Protein 7XRW (pdb70)

Foldseek 3Di:
DDDDVVVVVVVDPPPAFFWKWWFDDPLVVCLVVQDVVVQCVDWLNVVAPWDWDRDNRGTITGDPDRVRVVVSQVVQQDCRRVHTTHMDGDDPPDPPDDDPDDDDDDPDDDDDDPPDDDDDDDPDDPD

Radius of gyration: 32.98 Å; Cα contacts (8 Å, |Δi|>4): 124; chains: 1; bounding box: 96×53×60 Å

GO terms:
  GO:0005654 nucleoplasm (C, HTP)
  GO:0005634 nucleus (C, IDA)
  GO:0005654 nucleoplasm (C, IDA)
  GO:0005634 nucleus (C, EXP)
  GO:0070565 telomere-telomerase complex (C, IPI)
  GO:0005515 protein binding (F, IPI)

Structure (mmCIF, N/CA/C/O backbone):
data_7XRW
#
_entry.id   7XRW
#
loop_
_atom_site.group_PDB
_atom_site.id
_atom_site.type_symbol
_atom_site.label_atom_id
_atom_site.label_alt_id
_atom_site.label_comp_id
_atom_site.label_asym_id
_atom_site.label_entity_id
_atom_site.label_seq_id
_atom_site.pdbx_PDB_ins_code
_atom_site.Cartn_x
_atom_site.Cartn_y
_atom_site.Cartn_z
_atom_site.occupancy
_atom_site.B_iso_or_equiv
_atom_site.auth_seq_id
_atom_site.auth_comp_id
_atom_site.auth_asym_id
_atom_site.auth_atom_id
_atom_site.pdbx_PDB_model_num
ATOM 1 N N . GLY A 1 1 ? 3.380 9.964 11.811 1.00 0.00 635 GLY A N 1
ATOM 2 C CA . GLY A 1 1 ? 2.763 10.717 10.688 1.00 0.00 635 GLY A CA 1
ATOM 3 C C . GLY A 1 1 ? 1.296 10.435 10.648 1.00 0.00 635 GLY A C 1
ATOM 4 O O . GLY A 1 1 ? 0.756 9.710 11.482 1.00 0.00 635 GLY A O 1
ATOM 10 N N . PRO A 1 2 ? 0.652 11.027 9.673 1.00 0.00 636 PRO A N 1
ATOM 11 C CA . PRO A 1 2 ? -0.779 10.861 9.481 1.00 0.00 636 PRO A CA 1
ATOM 12 C C . PRO A 1 2 ? -1.138 9.503 8.956 1.00 0.00 636 PRO A C 1
ATOM 13 O O . PRO A 1 2 ? -0.360 8.877 8.239 1.00 0.00 636 PRO A O 1
ATOM 24 N N . GLY A 1 3 ? -2.343 9.018 9.309 1.00 0.00 637 GLY A N 1
ATOM 25 C CA . GLY A 1 3 ? -2.765 7.723 8.852 1.00 0.00 637 GLY A CA 1
ATOM 26 C C . GLY A 1 3 ? -4.063 7.425 9.524 1.00 0.00 637 GLY A C 1
ATOM 27 O O . GLY A 1 3 ? -4.633 8.279 10.201 1.00 0.00 637 GLY A O 1
ATOM 31 N N . SER A 1 4 ? -4.566 6.188 9.342 1.00 0.00 638 SER A N 1
ATOM 32 C CA . SER A 1 4 ? -5.813 5.804 9.953 1.00 0.00 638 SER A CA 1
ATOM 33 C C . SER A 1 4 ? -5.568 4.515 10.672 1.00 0.00 638 SER A C 1
ATOM 34 O O . SER A 1 4 ? -4.717 3.722 10.276 1.00 0.00 638 SER A O 1
ATOM 42 N N . GLU A 1 5 ? -6.325 4.278 11.763 1.00 0.00 639 GLU A N 1
ATOM 43 C CA . GLU A 1 5 ? -6.159 3.065 12.520 1.00 0.00 639 GLU A CA 1
ATOM 44 C C . GLU A 1 5 ? -7.152 2.074 11.996 1.00 0.00 639 GLU A C 1
ATOM 45 O O . GLU A 1 5 ? -8.351 2.341 11.937 1.00 0.00 639 GLU A O 1
ATOM 57 N N . ALA A 1 6 ? -6.648 0.889 11.605 1.00 0.00 640 ALA A N 1
ATOM 58 C CA . ALA A 1 6 ? -7.497 -0.149 11.090 1.00 0.00 640 ALA A CA 1
ATOM 59 C C . ALA A 1 6 ? -7.252 -1.344 11.952 1.00 0.00 640 ALA A C 1
ATOM 60 O O . ALA A 1 6 ? -6.328 -1.351 12.769 1.00 0.00 640 ALA A O 1
ATOM 67 N N . THR A 1 7 ? -8.089 -2.390 11.803 1.00 0.00 641 THR A N 1
ATOM 68 C CA . THR A 1 7 ? -7.907 -3.576 12.598 1.00 0.00 641 THR A CA 1
ATOM 69 C C . THR A 1 7 ? -6.697 -4.275 12.052 1.00 0.00 641 THR A C 1
ATOM 70 O O . THR A 1 7 ? -6.767 -4.973 11.050 1.00 0.00 641 THR A O 1
ATOM 81 N N . GLU A 1 8 ? -5.542 -4.093 12.725 1.00 0.00 642 GLU A N 1
ATOM 82 C CA . GLU A 1 8 ? -4.313 -4.705 12.280 1.00 0.00 642 GLU A CA 1
ATOM 83 C C . GLU A 1 8 ? -4.391 -6.185 12.528 1.00 0.00 642 GLU A C 1
ATOM 84 O O . GLU A 1 8 ? -3.726 -6.969 11.866 1.00 0.00 642 GLU A O 1
ATOM 96 N N . GLU A 1 9 ? -5.217 -6.597 13.506 1.00 0.00 643 GLU A N 1
ATOM 97 C CA . GLU A 1 9 ? -5.356 -7.999 13.828 1.00 0.00 643 GLU A CA 1
ATOM 98 C C . GLU A 1 9 ? -5.972 -8.730 12.659 1.00 0.00 643 GLU A C 1
ATOM 99 O O . GLU A 1 9 ? -5.726 -9.919 12.464 1.00 0.00 643 GLU A O 1
ATOM 111 N N . ILE A 1 10 ? -6.796 -8.026 11.852 1.00 0.00 644 ILE A N 1
ATOM 112 C CA . ILE A 1 10 ? -7.472 -8.668 10.743 1.00 0.00 644 ILE A CA 1
ATOM 113 C C . ILE A 1 10 ? -6.470 -9.120 9.702 1.00 0.00 644 ILE A C 1
ATOM 114 O O . ILE A 1 10 ? -6.683 -10.143 9.051 1.00 0.00 644 ILE A O 1
ATOM 130 N N . ALA A 1 11 ? -5.343 -8.389 9.525 1.00 0.00 645 ALA A N 1
ATOM 131 C CA . ALA A 1 11 ? -4.377 -8.792 8.528 1.00 0.00 645 ALA A CA 1
ATOM 132 C C . ALA A 1 11 ? -3.200 -7.861 8.615 1.00 0.00 645 ALA A C 1
ATOM 133 O O . ALA A 1 11 ? -2.988 -7.021 7.740 1.00 0.00 645 ALA A O 1
ATOM 140 N N . ALA A 1 12 ? -2.397 -8.007 9.688 1.00 0.00 646 ALA A N 1
ATOM 141 C CA . ALA A 1 12 ? -1.240 -7.165 9.882 1.00 0.00 646 ALA A CA 1
ATOM 142 C C . ALA A 1 12 ? -0.238 -7.415 8.785 1.00 0.00 646 ALA A C 1
ATOM 143 O O . ALA A 1 12 ? 0.403 -6.491 8.304 1.00 0.00 646 ALA A O 1
ATOM 150 N N . LEU A 1 13 ? -0.080 -8.690 8.374 1.00 0.00 647 LEU A N 1
ATOM 151 C CA . LEU A 1 13 ? 0.890 -9.038 7.354 1.00 0.00 647 LEU A CA 1
ATOM 152 C C . LEU A 1 13 ? 0.533 -8.395 6.037 1.00 0.00 647 LEU A C 1
ATOM 153 O O . LEU A 1 13 ? 1.416 -7.969 5.295 1.00 0.00 647 LEU A O 1
ATOM 169 N N . ASP A 1 14 ? -0.775 -8.323 5.707 1.00 0.00 648 ASP A N 1
ATOM 170 C CA . ASP A 1 14 ? -1.192 -7.763 4.438 1.00 0.00 648 ASP A CA 1
ATOM 171 C C . ASP A 1 14 ? -0.802 -6.308 4.336 1.00 0.00 648 ASP A C 1
ATOM 172 O O . ASP A 1 14 ? -0.405 -5.860 3.263 1.00 0.00 648 ASP A O 1
ATOM 181 N N . GLN A 1 15 ? -0.904 -5.537 5.451 1.00 0.00 649 GLN A N 1
ATOM 182 C CA . GLN A 1 15 ? -0.583 -4.119 5.419 1.00 0.00 649 GLN A CA 1
ATOM 183 C C . GLN A 1 15 ? -1.376 -3.448 4.320 1.00 0.00 649 GLN A C 1
ATOM 184 O O . GLN A 1 15 ? -0.826 -3.043 3.293 1.00 0.00 649 GLN A O 1
ATOM 198 N N . PRO A 1 16 ? -2.674 -3.318 4.525 1.00 0.00 650 PRO A N 1
ATOM 199 C CA . PRO A 1 16 ? -3.556 -2.697 3.537 1.00 0.00 650 PRO A CA 1
ATOM 200 C C . PRO A 1 16 ? -3.155 -1.292 3.193 1.00 0.00 650 PRO A C 1
ATOM 201 O O . PRO A 1 16 ? -2.740 -0.520 4.057 1.00 0.00 650 PRO A O 1
ATOM 212 N N . PHE A 1 17 ? -3.294 -0.925 1.902 1.00 0.00 651 PHE A N 1
ATOM 213 C CA . PHE A 1 17 ? -2.926 0.400 1.472 1.00 0.00 651 PHE A CA 1
ATOM 214 C C . PHE A 1 17 ? -4.036 1.336 1.834 1.00 0.00 651 PHE A C 1
ATOM 215 O O . PHE A 1 17 ? -5.213 1.039 1.650 1.00 0.00 651 PHE A O 1
ATOM 232 N N . GLU A 1 18 ? -3.656 2.511 2.363 1.00 0.00 652 GLU A N 1
ATOM 233 C CA . GLU A 1 18 ? -4.631 3.504 2.741 1.00 0.00 652 GLU A CA 1
ATOM 234 C C . GLU A 1 18 ? -4.186 4.826 2.179 1.00 0.00 652 GLU A C 1
ATOM 235 O O . GLU A 1 18 ? -5.003 5.627 1.727 1.00 0.00 652 GLU A O 1
ATOM 247 N N . LYS A 1 19 ? -2.860 5.079 2.190 1.00 0.00 653 LYS A N 1
ATOM 248 C CA . LYS A 1 19 ? -2.339 6.319 1.688 1.00 0.00 653 LYS A CA 1
ATOM 249 C C . LYS A 1 19 ? -1.010 5.988 1.075 1.00 0.00 653 LYS A C 1
ATOM 250 O O . LYS A 1 19 ? -0.303 5.099 1.554 1.00 0.00 653 LYS A O 1
ATOM 269 N N . CYS A 1 20 ? -0.644 6.692 -0.019 1.00 0.00 654 CYS A N 1
ATOM 270 C CA . CYS A 1 20 ? 0.599 6.407 -0.693 1.00 0.00 654 CYS A CA 1
ATOM 271 C C . CYS A 1 20 ? 1.410 7.668 -0.757 1.00 0.00 654 CYS A C 1
ATOM 272 O O . CYS A 1 20 ? 0.897 8.777 -0.606 1.00 0.00 654 CYS A O 1
ATOM 280 N N . PHE A 1 21 ? 2.725 7.497 -0.984 1.00 0.00 655 PHE A N 1
ATOM 281 C CA . PHE A 1 21 ? 3.633 8.608 -1.052 1.00 0.00 655 PHE A CA 1
ATOM 282 C C . PHE A 1 21 ? 4.494 8.418 -2.275 1.00 0.00 655 PHE A C 1
ATOM 283 O O . PHE A 1 21 ? 4.921 7.307 -2.580 1.00 0.00 655 PHE A O 1
ATOM 300 N N . ILE A 1 22 ? 4.735 9.526 -3.022 1.00 0.00 656 ILE A N 1
ATOM 301 C CA . ILE A 1 22 ? 5.561 9.467 -4.212 1.00 0.00 656 ILE A CA 1
ATOM 302 C C . ILE A 1 22 ? 6.847 10.193 -3.881 1.00 0.00 656 ILE A C 1
ATOM 303 O O . ILE A 1 22 ? 6.875 11.425 -3.808 1.00 0.00 656 ILE A O 1
ATOM 319 N N . PRO A 1 23 ? 7.917 9.443 -3.663 1.00 0.00 657 PRO A N 1
ATOM 320 C CA . PRO A 1 23 ? 9.221 10.015 -3.327 1.00 0.00 657 PRO A CA 1
ATOM 321 C C . PRO A 1 23 ? 9.824 10.861 -4.409 1.00 0.00 657 PRO A C 1
ATOM 322 O O . PRO A 1 23 ? 9.588 10.644 -5.596 1.00 0.00 657 PRO A O 1
ATOM 333 N N . THR A 1 24 ? 10.643 11.852 -3.994 1.00 0.00 658 THR A N 1
ATOM 334 C CA . THR A 1 24 ? 11.305 12.717 -4.938 1.00 0.00 658 THR A CA 1
ATOM 335 C C . THR A 1 24 ? 12.759 12.713 -4.569 1.00 0.00 658 THR A C 1
ATOM 336 O O . THR A 1 24 ? 13.109 12.593 -3.396 1.00 0.00 658 THR A O 1
ATOM 347 N N . GLU A 1 25 ? 13.652 12.849 -5.577 1.00 0.00 659 GLU A N 1
ATOM 348 C CA . GLU A 1 25 ? 15.062 12.850 -5.296 1.00 0.00 659 GLU A CA 1
ATOM 349 C C . GLU A 1 25 ? 15.799 13.146 -6.573 1.00 0.00 659 GLU A C 1
ATOM 350 O O . GLU A 1 25 ? 16.446 14.183 -6.699 1.00 0.00 659 GLU A O 1
ATOM 362 N N . ALA A 1 26 ? 15.700 12.228 -7.563 1.00 0.00 660 ALA A N 1
ATOM 363 C CA . ALA A 1 26 ? 16.400 12.404 -8.817 1.00 0.00 660 ALA A CA 1
ATOM 364 C C . ALA A 1 26 ? 15.563 13.243 -9.743 1.00 0.00 660 ALA A C 1
ATOM 365 O O . ALA A 1 26 ? 15.943 13.480 -10.888 1.00 0.00 660 ALA A O 1
ATOM 372 N N . LEU A 1 27 ? 14.391 13.708 -9.265 1.00 0.00 661 LEU A N 1
ATOM 373 C CA . LEU A 1 27 ? 13.521 14.520 -10.083 1.00 0.00 661 LEU A CA 1
ATOM 374 C C . LEU A 1 27 ? 14.235 15.807 -10.416 1.00 0.00 661 LEU A C 1
ATOM 375 O O . LEU A 1 27 ? 14.106 16.327 -11.523 1.00 0.00 661 LEU A O 1
ATOM 391 N N . GLY A 1 28 ? 14.996 16.361 -9.445 1.00 0.00 662 GLY A N 1
ATOM 392 C CA . GLY A 1 28 ? 15.724 17.582 -9.695 1.00 0.00 662 GLY A CA 1
ATOM 393 C C . GLY A 1 28 ? 14.966 18.717 -9.085 1.00 0.00 662 GLY A C 1
ATOM 394 O O . GLY A 1 28 ? 14.105 18.524 -8.235 1.00 0.00 662 GLY A O 1
ATOM 398 N N . SER A 1 29 ? 15.274 19.951 -9.539 1.00 0.00 663 SER A N 1
ATOM 399 C CA . SER A 1 29 ? 14.622 21.131 -9.010 1.00 0.00 663 SER A CA 1
ATOM 400 C C . SER A 1 29 ? 13.194 21.160 -9.477 1.00 0.00 663 SER A C 1
ATOM 401 O O . SER A 1 29 ? 12.375 21.909 -8.949 1.00 0.00 663 SER A O 1
ATOM 409 N N . ASP A 1 30 ? 12.870 20.331 -10.486 1.00 0.00 664 ASP A N 1
ATOM 410 C CA . ASP A 1 30 ? 11.525 20.282 -11.015 1.00 0.00 664 ASP A CA 1
ATOM 411 C C . ASP A 1 30 ? 10.595 19.726 -9.964 1.00 0.00 664 ASP A C 1
ATOM 412 O O . ASP A 1 30 ? 9.381 19.896 -10.053 1.00 0.00 664 ASP A O 1
ATOM 421 N N . ARG A 1 31 ? 11.148 19.029 -8.940 1.00 0.00 665 ARG A N 1
ATOM 422 C CA . ARG A 1 31 ? 10.316 18.462 -7.899 1.00 0.00 665 ARG A CA 1
ATOM 423 C C . ARG A 1 31 ? 9.782 19.588 -7.047 1.00 0.00 665 ARG A C 1
ATOM 424 O O . ARG A 1 31 ? 8.801 19.417 -6.325 1.00 0.00 665 ARG A O 1
ATOM 445 N N . GLU A 1 32 ? 10.421 20.782 -7.124 1.00 0.00 666 GLU A N 1
ATOM 446 C CA . GLU A 1 32 ? 9.978 21.904 -6.339 1.00 0.00 666 GLU A CA 1
ATOM 447 C C . GLU A 1 32 ? 9.089 22.732 -7.217 1.00 0.00 666 GLU A C 1
ATOM 448 O O . GLU A 1 32 ? 9.541 23.641 -7.912 1.00 0.00 666 GLU A O 1
ATOM 460 N N . GLY A 1 33 ? 7.782 22.425 -7.196 1.00 0.00 667 GLY A N 1
ATOM 461 C CA . GLY A 1 33 ? 6.844 23.161 -8.001 1.00 0.00 667 GLY A CA 1
ATOM 462 C C . GLY A 1 33 ? 5.565 22.394 -7.982 1.00 0.00 667 GLY A C 1
ATOM 463 O O . GLY A 1 33 ? 4.785 22.506 -7.041 1.00 0.00 667 GLY A O 1
ATOM 467 N N . LEU A 1 34 ? 5.334 21.591 -9.049 1.00 0.00 668 LEU A N 1
ATOM 468 C CA . LEU A 1 34 ? 4.147 20.781 -9.152 1.00 0.00 668 LEU A CA 1
ATOM 469 C C . LEU A 1 34 ? 2.936 21.673 -9.239 1.00 0.00 668 LEU A C 1
ATOM 470 O O . LEU A 1 34 ? 2.299 21.991 -8.236 1.00 0.00 668 LEU A O 1
ATOM 486 N N . ASP A 1 35 ? 2.580 22.087 -10.474 1.00 0.00 669 ASP A N 1
ATOM 487 C CA . ASP A 1 35 ? 1.426 22.926 -10.663 1.00 0.00 669 ASP A CA 1
ATOM 488 C C . ASP A 1 35 ? 0.234 22.018 -10.542 1.00 0.00 669 ASP A C 1
ATOM 489 O O . ASP A 1 35 ? 0.125 21.033 -11.261 1.00 0.00 669 ASP A O 1
ATOM 498 N N . ARG A 1 36 ? -0.702 22.350 -9.627 1.00 0.00 670 ARG A N 1
ATOM 499 C CA . ARG A 1 36 ? -1.855 21.505 -9.390 1.00 0.00 670 ARG A CA 1
ATOM 500 C C . ARG A 1 36 ? -2.702 21.376 -10.626 1.00 0.00 670 ARG A C 1
ATOM 501 O O . ARG A 1 36 ? -3.184 20.290 -10.936 1.00 0.00 670 ARG A O 1
ATOM 522 N N . THR A 1 37 ? -2.907 22.479 -11.367 1.00 0.00 671 THR A N 1
ATOM 523 C CA . THR A 1 37 ? -3.745 22.424 -12.554 1.00 0.00 671 THR A CA 1
ATOM 524 C C . THR A 1 37 ? -3.131 21.490 -13.568 1.00 0.00 671 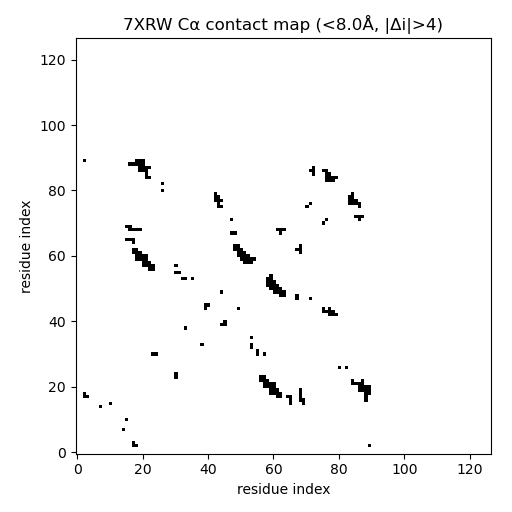THR A C 1
ATOM 525 O O . THR A 1 37 ? -3.817 20.638 -14.132 1.00 0.00 671 THR A O 1
ATOM 536 N N . GLN A 1 38 ? -1.814 21.631 -13.822 1.00 0.00 672 GLN A N 1
ATOM 537 C CA . GLN A 1 38 ? -1.149 20.785 -14.793 1.00 0.00 672 GLN A CA 1
ATOM 538 C C . GLN A 1 38 ? -1.072 19.381 -14.266 1.00 0.00 672 GLN A C 1
ATOM 539 O O . GLN A 1 38 ? -1.189 18.426 -15.019 1.00 0.00 672 GLN A O 1
ATOM 553 N N . LEU A 1 39 ? -0.851 19.236 -12.946 1.00 0.00 673 LEU A N 1
ATOM 554 C CA . LEU A 1 39 ? -0.732 17.932 -12.336 1.00 0.00 673 LEU A CA 1
ATOM 555 C C . LEU A 1 39 ? -2.020 17.169 -12.542 1.00 0.00 673 LEU A C 1
ATOM 556 O O . LEU A 1 39 ? -2.002 15.957 -12.749 1.00 0.00 673 LEU A O 1
ATOM 572 N N . GLU A 1 40 ? -3.180 17.859 -12.454 1.00 0.00 674 GLU A N 1
ATOM 573 C CA . GLU A 1 40 ? -4.451 17.192 -12.652 1.00 0.00 674 GLU A CA 1
ATOM 574 C C . GLU A 1 40 ? -4.523 16.665 -14.065 1.00 0.00 674 GLU A C 1
ATOM 575 O O . GLU A 1 40 ? -5.037 15.576 -14.292 1.00 0.00 674 GLU A O 1
ATOM 587 N N . ARG A 1 41 ? -4.010 17.438 -15.050 1.00 0.00 675 ARG A N 1
ATOM 588 C CA . ARG A 1 41 ? -4.046 17.005 -16.432 1.00 0.00 675 ARG A CA 1
ATOM 589 C C . ARG A 1 41 ? -2.650 16.584 -16.783 1.00 0.00 675 ARG A C 1
ATOM 590 O O . ARG A 1 41 ? -1.960 17.248 -17.556 1.00 0.00 675 ARG A O 1
ATOM 611 N N . GLN A 1 42 ? -2.214 15.436 -16.230 1.00 0.00 676 GLN A N 1
ATOM 612 C CA . GLN A 1 42 ? -0.870 14.984 -16.455 1.00 0.00 676 GLN A CA 1
ATOM 613 C C . GLN A 1 42 ? -0.856 13.480 -16.616 1.00 0.00 676 GLN A C 1
ATOM 614 O O . GLN A 1 42 ? -1.852 12.858 -16.984 1.00 0.00 676 GLN A O 1
ATOM 628 N N . LEU A 1 43 ? 0.360 12.914 -16.411 1.00 0.00 677 LEU A N 1
ATOM 629 C CA . LEU A 1 43 ? 0.658 11.489 -16.470 1.00 0.00 677 LEU A CA 1
ATOM 630 C C . LEU A 1 43 ? -0.339 10.705 -15.619 1.00 0.00 677 LEU A C 1
ATOM 631 O O . LEU A 1 43 ? -1.270 11.275 -15.047 1.00 0.00 677 LEU A O 1
ATOM 647 N N . PRO A 1 44 ? -0.159 9.381 -15.501 1.00 0.00 678 PRO A N 1
ATOM 648 C CA . PRO A 1 44 ? -1.065 8.567 -14.701 1.00 0.00 678 PRO A CA 1
ATOM 649 C C . PRO A 1 44 ? -1.325 9.157 -13.353 1.00 0.00 678 PRO A C 1
ATOM 650 O O . PRO A 1 44 ? -0.407 9.438 -12.589 1.00 0.00 678 PRO A O 1
ATOM 661 N N . PHE A 1 45 ? -2.620 9.299 -13.048 1.00 0.00 679 PHE A N 1
ATOM 662 C CA . PHE A 1 45 ? -3.070 9.899 -11.822 1.00 0.00 679 PHE A CA 1
ATOM 663 C C . PHE A 1 45 ? -4.528 10.131 -12.054 1.00 0.00 679 PHE A C 1
ATOM 664 O O . PHE A 1 45 ? -5.337 10.135 -11.136 1.00 0.00 679 PHE A O 1
ATOM 681 N N . ARG A 1 46 ? -4.869 10.341 -13.345 1.00 0.00 680 ARG A N 1
ATOM 682 C CA . ARG A 1 46 ? -6.223 10.591 -13.752 1.00 0.00 680 ARG A CA 1
ATOM 683 C C . ARG A 1 46 ? -6.922 9.267 -13.932 1.00 0.00 680 ARG A C 1
ATOM 684 O O . ARG A 1 46 ? -8.146 9.208 -14.041 1.00 0.00 680 ARG A O 1
ATOM 705 N N . ASN A 1 47 ? -6.135 8.168 -13.978 1.00 0.00 681 ASN A N 1
ATOM 706 C CA . ASN A 1 47 ? -6.689 6.843 -14.188 1.00 0.00 681 ASN A CA 1
ATOM 707 C C . ASN A 1 47 ? -7.618 6.485 -13.056 1.00 0.00 681 ASN A C 1
ATOM 708 O O . ASN A 1 47 ? -8.668 5.884 -13.279 1.00 0.00 681 ASN A O 1
ATOM 719 N N . TYR A 1 48 ? -7.247 6.838 -11.810 1.00 0.00 682 TYR A N 1
ATOM 720 C CA . TYR A 1 48 ? -8.085 6.519 -10.679 1.00 0.00 682 TYR A CA 1
ATOM 721 C C . TYR A 1 48 ? -8.170 7.764 -9.857 1.00 0.00 682 TYR A C 1
ATOM 722 O O . TYR A 1 48 ? -7.262 8.590 -9.880 1.00 0.00 682 TYR A O 1
ATOM 740 N N . PRO A 1 49 ? -9.254 7.929 -9.122 1.00 0.00 683 PRO A N 1
ATOM 741 C CA . PRO A 1 49 ? -9.399 9.083 -8.252 1.00 0.00 683 PRO A CA 1
ATOM 742 C C . PRO A 1 49 ? -8.272 9.132 -7.277 1.00 0.00 683 PRO A C 1
ATOM 743 O O . PRO A 1 49 ? -7.953 8.127 -6.642 1.00 0.00 683 PRO A O 1
ATOM 754 N N . ILE A 1 50 ? -7.650 10.303 -7.117 1.00 0.00 684 ILE A N 1
ATOM 755 C CA . ILE A 1 50 ? -6.525 10.375 -6.232 1.00 0.00 684 ILE A CA 1
ATOM 756 C C . ILE A 1 50 ? -6.410 11.776 -5.714 1.00 0.00 684 ILE A C 1
ATOM 757 O O . ILE A 1 50 ? -6.643 12.751 -6.431 1.00 0.00 684 ILE A O 1
ATOM 773 N N . LYS A 1 51 ? -6.078 11.895 -4.412 1.00 0.00 685 LYS A N 1
ATOM 774 C CA . LYS A 1 51 ? -5.897 13.184 -3.806 1.00 0.00 685 LYS A CA 1
ATOM 775 C C . LYS A 1 51 ? -4.444 13.493 -3.970 1.00 0.00 685 LYS A C 1
ATOM 776 O O . LYS A 1 51 ? -3.593 12.730 -3.517 1.00 0.00 685 LYS A O 1
ATOM 795 N N . LEU A 1 52 ? -4.124 14.618 -4.636 1.00 0.00 686 LEU A N 1
ATOM 796 C CA . LEU A 1 52 ? -2.745 14.971 -4.829 1.00 0.00 686 LEU A CA 1
ATOM 797 C C . LEU A 1 52 ? -2.503 16.235 -4.069 1.00 0.00 686 LEU A C 1
ATOM 798 O O . LEU A 1 52 ? -3.236 17.212 -4.209 1.00 0.00 686 LEU A O 1
ATOM 814 N N . ASN A 1 53 ? -1.447 16.232 -3.232 1.00 0.00 687 ASN A N 1
ATOM 815 C CA . ASN A 1 53 ? -1.116 17.393 -2.459 1.00 0.00 687 ASN A CA 1
ATOM 816 C C . ASN A 1 53 ? 0.353 17.608 -2.636 1.00 0.00 687 ASN A C 1
ATOM 817 O O . ASN A 1 53 ? 1.149 16.673 -2.518 1.00 0.00 687 ASN A O 1
ATOM 828 N N . VAL A 1 54 ? 0.746 18.864 -2.928 1.00 0.00 688 VAL A N 1
ATOM 829 C CA . VAL A 1 54 ? 2.137 19.169 -3.132 1.00 0.00 688 VAL A CA 1
ATOM 830 C C . VAL A 1 54 ? 2.813 19.208 -1.791 1.00 0.00 688 VAL A C 1
ATOM 831 O O . VAL A 1 54 ? 2.223 19.601 -0.783 1.00 0.00 688 VAL A O 1
ATOM 844 N N . SER A 1 55 ? 4.088 18.777 -1.759 1.00 0.00 689 SER A N 1
ATOM 845 C CA . SER A 1 55 ? 4.830 18.768 -0.530 1.00 0.00 689 SER A CA 1
ATOM 846 C C . SER A 1 55 ? 6.276 18.830 -0.912 1.00 0.00 689 SER A C 1
ATOM 847 O O . SER A 1 55 ? 6.661 18.400 -1.996 1.00 0.00 689 SER A O 1
ATOM 855 N N . LYS A 1 56 ? 7.119 19.391 -0.022 1.00 0.00 690 LYS A N 1
ATOM 856 C CA . LYS A 1 56 ? 8.531 19.484 -0.304 1.00 0.00 690 LYS A CA 1
ATOM 857 C C . LYS A 1 56 ? 9.121 18.096 -0.285 1.00 0.00 690 LYS A C 1
ATOM 858 O O . LYS A 1 56 ? 10.199 17.865 -0.827 1.00 0.00 690 LYS A O 1
ATOM 877 N N . SER A 1 57 ? 8.415 17.134 0.354 1.00 0.00 691 SER A N 1
ATOM 878 C CA . SER A 1 57 ? 8.916 15.782 0.429 1.00 0.00 691 SER A CA 1
ATOM 879 C C . SER A 1 57 ? 8.540 15.035 -0.824 1.00 0.00 691 SER A C 1
ATOM 880 O O . SER A 1 57 ? 9.172 14.037 -1.167 1.00 0.00 691 SER A O 1
ATOM 888 N N . GLY A 1 58 ? 7.506 15.505 -1.551 1.00 0.00 692 GLY A N 1
ATOM 889 C CA . GLY A 1 58 ? 7.102 14.820 -2.754 1.00 0.00 692 GLY A CA 1
ATOM 890 C C . GLY A 1 58 ? 5.647 15.072 -2.963 1.00 0.00 692 GLY A C 1
ATOM 891 O O . GLY A 1 58 ? 5.143 16.154 -2.680 1.00 0.00 692 GLY A O 1
ATOM 895 N N . ILE A 1 59 ? 4.928 14.052 -3.478 1.00 0.00 693 ILE A N 1
ATOM 896 C CA . ILE A 1 59 ? 3.520 14.210 -3.737 1.00 0.00 693 ILE A CA 1
ATOM 897 C C . ILE A 1 59 ? 2.788 13.242 -2.855 1.00 0.00 693 ILE A C 1
ATOM 898 O O . ILE A 1 59 ? 3.096 12.048 -2.832 1.00 0.00 693 ILE A O 1
ATOM 914 N N . PHE A 1 60 ? 1.795 13.748 -2.090 1.00 0.00 694 PHE A N 1
ATOM 915 C CA . PHE A 1 60 ? 1.017 12.886 -1.240 1.00 0.00 694 PHE A CA 1
ATOM 916 C C . PHE A 1 60 ? -0.075 12.309 -2.084 1.00 0.00 694 PHE A C 1
ATOM 917 O O . PHE A 1 60 ? -0.666 13.004 -2.907 1.00 0.00 694 PHE A O 1
ATOM 934 N N . CYS A 1 61 ? -0.361 11.004 -1.898 1.00 0.00 695 CYS A N 1
ATOM 935 C CA . CYS A 1 61 ? -1.403 10.374 -2.660 1.00 0.00 695 CYS A CA 1
ATOM 936 C C . CYS A 1 61 ? -2.340 9.720 -1.691 1.00 0.00 695 CYS A C 1
ATOM 937 O O . CYS A 1 61 ? -1.971 8.787 -0.985 1.00 0.00 695 CYS A O 1
ATOM 945 N N . GLN A 1 62 ? -3.600 10.193 -1.653 1.00 0.00 696 GLN A N 1
ATOM 946 C CA . GLN A 1 62 ? -4.575 9.614 -0.758 1.00 0.00 696 GLN A CA 1
ATOM 947 C C . GLN A 1 62 ? -5.727 9.165 -1.606 1.00 0.00 696 GLN A C 1
ATOM 948 O O . GLN A 1 62 ? -6.199 9.898 -2.474 1.00 0.00 696 GLN A O 1
ATOM 962 N N . PHE A 1 63 ? -6.202 7.920 -1.368 1.00 0.00 697 PHE A N 1
ATOM 963 C CA . PHE A 1 63 ? -7.286 7.382 -2.152 1.00 0.00 697 PHE A CA 1
ATOM 964 C C . PHE A 1 63 ? -8.473 7.220 -1.247 1.00 0.00 697 PHE A C 1
ATOM 965 O O . PHE A 1 63 ? -8.335 6.981 -0.047 1.00 0.00 697 PHE A O 1
ATOM 982 N N . PRO A 1 64 ? -9.652 7.352 -1.818 1.00 0.00 698 PRO A N 1
ATOM 983 C CA . PRO A 1 64 ? -10.889 7.215 -1.068 1.00 0.00 698 PRO A CA 1
ATOM 984 C C . PRO A 1 64 ? -11.193 5.800 -0.667 1.00 0.00 698 PRO A C 1
ATOM 985 O O . PRO A 1 64 ? -11.907 5.571 0.308 1.00 0.00 698 PRO A O 1
ATOM 996 N N . THR A 1 65 ? -10.659 4.809 -1.419 1.00 0.00 699 THR A N 1
ATOM 997 C CA . THR A 1 65 ? -10.921 3.427 -1.089 1.00 0.00 699 THR A CA 1
ATOM 998 C C . THR A 1 65 ? -9.619 2.681 -1.115 1.00 0.00 699 THR A C 1
ATOM 999 O O . THR A 1 65 ? -8.662 3.076 -1.783 1.00 0.00 699 THR A O 1
ATOM 1010 N N . VAL A 1 66 ? -9.579 1.554 -0.370 1.00 0.00 700 VAL A N 1
ATOM 1011 C CA . VAL A 1 66 ? -8.393 0.731 -0.297 1.00 0.00 700 VAL A CA 1
ATOM 1012 C C . VAL A 1 66 ? -8.176 0.061 -1.628 1.00 0.00 700 VAL A C 1
ATOM 1013 O O . VAL A 1 66 ? -7.045 -0.062 -2.095 1.00 0.00 700 VAL A O 1
ATOM 1026 N N . SER A 1 67 ? -9.275 -0.390 -2.276 1.00 0.00 701 SER A N 1
ATOM 1027 C CA . SER A 1 67 ? -9.163 -1.089 -3.540 1.00 0.00 701 SER A CA 1
ATOM 1028 C C . SER A 1 67 ? -8.520 -0.202 -4.572 1.00 0.00 701 SER A C 1
ATOM 1029 O O . SER A 1 67 ? -7.673 -0.658 -5.335 1.00 0.00 701 SER A O 1
ATOM 1037 N N . ASP A 1 68 ? -8.904 1.093 -4.625 1.00 0.00 702 ASP A N 1
ATOM 1038 C CA . ASP A 1 68 ? -8.325 1.986 -5.608 1.00 0.00 702 ASP A CA 1
ATOM 1039 C C . ASP A 1 68 ? -6.850 2.129 -5.336 1.00 0.00 702 ASP A C 1
ATOM 1040 O O . ASP A 1 68 ? -6.040 2.162 -6.262 1.00 0.00 702 ASP A O 1
ATOM 1049 N N . ALA A 1 69 ? -6.470 2.224 -4.043 1.00 0.00 703 ALA A N 1
ATOM 1050 C CA . ALA A 1 69 ? -5.079 2.378 -3.683 1.00 0.00 703 ALA A CA 1
ATOM 1051 C C . ALA A 1 69 ? -4.309 1.148 -4.095 1.00 0.00 703 ALA A C 1
ATOM 1052 O O . ALA A 1 69 ? -3.185 1.245 -4.579 1.00 0.00 703 ALA A O 1
ATOM 1059 N N . LYS A 1 70 ? -4.908 -0.048 -3.905 1.00 0.00 704 LYS A N 1
ATOM 1060 C CA . LYS A 1 70 ? -4.230 -1.280 -4.245 1.00 0.00 704 LYS A CA 1
ATOM 1061 C C . LYS A 1 70 ? -4.063 -1.384 -5.738 1.00 0.00 704 LYS A C 1
ATOM 1062 O O . LYS A 1 70 ? -3.005 -1.791 -6.212 1.00 0.00 704 LYS A O 1
ATOM 1081 N N . ARG A 1 71 ? -5.106 -1.031 -6.523 1.00 0.00 705 ARG A N 1
ATOM 1082 C CA . ARG A 1 71 ? -4.994 -1.128 -7.965 1.00 0.00 705 ARG A CA 1
ATOM 1083 C C . ARG A 1 71 ? -3.945 -0.159 -8.441 1.00 0.00 705 ARG A C 1
ATOM 1084 O O . ARG A 1 71 ? -3.152 -0.475 -9.318 1.00 0.00 705 ARG A O 1
ATOM 1105 N N . PHE A 1 72 ? -3.922 1.054 -7.858 1.00 0.00 706 PHE A N 1
ATOM 1106 C CA . PHE A 1 72 ? -2.956 2.056 -8.251 1.00 0.00 706 PHE A CA 1
ATOM 1107 C C . PHE A 1 72 ? -1.571 1.580 -7.880 1.00 0.00 706 PHE A C 1
ATOM 1108 O O . PHE A 1 72 ? -0.618 1.777 -8.614 1.00 0.00 706 PHE A O 1
ATOM 1125 N N . TYR A 1 73 ? -1.418 0.981 -6.694 1.00 0.00 707 TYR A N 1
ATOM 1126 C CA . TYR A 1 73 ? -0.120 0.508 -6.278 1.00 0.00 707 TYR A CA 1
ATOM 1127 C C . TYR A 1 73 ? 0.352 -0.618 -7.171 1.00 0.00 707 TYR A C 1
ATOM 1128 O O . TYR A 1 73 ? 1.472 -0.590 -7.680 1.00 0.00 707 TYR A O 1
ATOM 1146 N N . GLU A 1 74 ? -0.496 -1.641 -7.375 1.00 0.00 708 GLU A N 1
ATOM 1147 C CA . GLU A 1 74 ? -0.091 -2.796 -8.143 1.00 0.00 708 GLU A CA 1
ATOM 1148 C C . GLU A 1 74 ? 0.026 -2.496 -9.616 1.00 0.00 708 GLU A C 1
ATOM 1149 O O . GLU A 1 74 ? 0.950 -2.981 -10.269 1.00 0.00 708 GLU A O 1
ATOM 1161 N N . GLU A 1 75 ? -0.898 -1.700 -10.186 1.00 0.00 709 GLU A N 1
ATOM 1162 C CA . GLU A 1 75 ? -0.838 -1.440 -11.615 1.00 0.00 709 GLU A CA 1
ATOM 1163 C C . GLU A 1 75 ? -1.119 0.012 -11.875 1.00 0.00 709 GLU A C 1
ATOM 1164 O O . GLU A 1 75 ? -1.966 0.355 -12.699 1.00 0.00 709 GLU A O 1
ATOM 1176 N N . GLY A 1 76 ? -0.405 0.905 -11.177 1.00 0.00 710 GLY A N 1
ATOM 1177 C CA . GLY A 1 76 ? -0.615 2.319 -11.379 1.00 0.00 710 GLY A CA 1
ATOM 1178 C C . GLY A 1 76 ? 0.714 2.995 -11.403 1.00 0.00 710 GLY A C 1
ATOM 1179 O O . GLY A 1 76 ? 0.858 4.101 -10.888 1.00 0.00 710 GLY A O 1
ATOM 1183 N N . THR A 1 77 ? 1.734 2.335 -11.990 1.00 0.00 711 THR A N 1
ATOM 1184 C CA . THR A 1 77 ? 3.051 2.935 -12.055 1.00 0.00 711 THR A CA 1
ATOM 1185 C C . THR A 1 77 ? 2.924 4.209 -12.834 1.00 0.00 711 THR A C 1
ATOM 1186 O O . THR A 1 77 ? 2.135 4.299 -13.775 1.00 0.00 711 THR A O 1
ATOM 1197 N N . VAL A 1 78 ? 3.737 5.225 -12.477 1.00 0.00 712 VAL A N 1
ATOM 1198 C CA . VAL A 1 78 ? 3.639 6.494 -13.151 1.00 0.00 712 VAL A CA 1
ATOM 1199 C C . VAL A 1 78 ? 5.000 6.840 -13.677 1.00 0.00 712 VAL A C 1
ATOM 1200 O O . VAL A 1 78 ? 6.020 6.359 -13.181 1.00 0.00 712 VAL A O 1
ATOM 1213 N N . GLU A 1 79 ? 5.030 7.691 -14.722 1.00 0.00 713 GLU A N 1
ATOM 1214 C CA . GLU A 1 79 ? 6.276 8.118 -15.298 1.00 0.00 713 GLU A CA 1
ATOM 1215 C C . GLU A 1 79 ? 6.239 9.609 -15.242 1.00 0.00 713 GLU A C 1
ATOM 1216 O O . GLU A 1 79 ? 5.483 10.244 -15.975 1.00 0.00 713 GLU A O 1
ATOM 1228 N N . ILE A 1 80 ? 7.085 10.212 -14.382 1.00 0.00 714 ILE A N 1
ATOM 1229 C CA . ILE A 1 80 ? 7.074 11.640 -14.237 1.00 0.00 714 ILE A CA 1
ATOM 1230 C C . ILE A 1 80 ? 8.482 12.111 -14.455 1.00 0.00 714 ILE A C 1
ATOM 1231 O O . ILE A 1 80 ? 9.428 11.589 -13.870 1.00 0.00 714 ILE A O 1
ATOM 1247 N N . LEU A 1 81 ? 8.637 13.099 -15.373 1.00 0.00 715 LEU A N 1
ATOM 1248 C CA . LEU A 1 81 ? 9.940 13.640 -15.705 1.00 0.00 715 LEU A CA 1
ATOM 1249 C C . LEU A 1 81 ? 10.740 12.576 -16.407 1.00 0.00 715 LEU A C 1
ATOM 1250 O O . LEU A 1 81 ? 11.957 12.497 -16.248 1.00 0.00 715 LEU A O 1
ATOM 1266 N N . ASN A 1 82 ? 10.052 11.738 -17.225 1.00 0.00 716 ASN A N 1
ATOM 1267 C CA . ASN A 1 82 ? 10.714 10.677 -17.963 1.00 0.00 716 ASN A CA 1
ATOM 1268 C C . ASN A 1 82 ? 11.417 9.763 -16.997 1.00 0.00 716 ASN A C 1
ATOM 1269 O O . ASN A 1 82 ? 12.502 9.255 -17.277 1.00 0.00 716 ASN A O 1
ATOM 1280 N N . ARG A 1 83 ? 10.791 9.526 -15.833 1.00 0.00 717 ARG A N 1
ATOM 1281 C CA . ARG A 1 83 ? 11.376 8.666 -14.842 1.00 0.00 717 ARG A CA 1
ATOM 1282 C C . ARG A 1 83 ? 10.248 7.879 -14.251 1.00 0.00 717 ARG A C 1
ATOM 1283 O O . ARG A 1 83 ? 9.222 8.441 -13.870 1.00 0.00 717 ARG A O 1
ATOM 1304 N N . SER A 1 84 ? 10.402 6.537 -14.170 1.00 0.00 718 SER A N 1
ATOM 1305 C CA . SER A 1 84 ? 9.350 5.722 -13.612 1.00 0.00 718 SER A CA 1
ATOM 1306 C C . SER A 1 84 ? 9.412 5.873 -12.124 1.00 0.00 718 SER A C 1
ATOM 1307 O O . SER A 1 84 ? 10.470 5.711 -11.517 1.00 0.00 718 SER A O 1
ATOM 1315 N N . LEU A 1 85 ? 8.256 6.172 -11.500 1.00 0.00 719 LEU A N 1
ATOM 1316 C CA . LEU A 1 85 ? 8.220 6.350 -10.072 1.00 0.00 719 LEU A CA 1
ATOM 1317 C C . LEU A 1 85 ? 7.281 5.316 -9.511 1.00 0.00 719 LEU A C 1
ATOM 1318 O O . LEU A 1 85 ? 6.145 5.170 -9.968 1.00 0.00 719 LEU A O 1
ATOM 1334 N N . PRO A 1 86 ? 7.749 4.581 -8.526 1.00 0.00 720 PRO A N 1
ATOM 1335 C CA . PRO A 1 86 ? 6.953 3.555 -7.885 1.00 0.00 720 PRO A CA 1
ATOM 1336 C C . PRO A 1 86 ? 6.026 4.108 -6.845 1.00 0.00 720 PRO A C 1
ATOM 1337 O O . PRO A 1 86 ? 6.150 5.259 -6.430 1.00 0.00 720 PRO A O 1
ATOM 1348 N N . ILE A 1 87 ? 5.067 3.275 -6.395 1.00 0.00 721 ILE A N 1
ATOM 1349 C CA . ILE A 1 87 ? 4.123 3.706 -5.398 1.00 0.00 721 ILE A CA 1
ATOM 1350 C C . ILE A 1 87 ? 4.604 3.167 -4.082 1.00 0.00 721 ILE A C 1
ATOM 1351 O O . ILE A 1 87 ? 4.728 1.956 -3.899 1.00 0.00 721 ILE A O 1
ATOM 1367 N N . LYS A 1 88 ? 4.883 4.079 -3.125 1.00 0.00 722 LYS A N 1
ATOM 1368 C CA . LYS A 1 88 ? 5.382 3.675 -1.834 1.00 0.00 722 LYS A CA 1
ATOM 1369 C C . LYS A 1 88 ? 4.340 4.007 -0.796 1.00 0.00 722 LYS A C 1
ATOM 1370 O O . LYS A 1 88 ? 3.942 5.159 -0.647 1.00 0.00 722 LYS A O 1
ATOM 1389 N N . PRO A 1 89 ? 3.871 3.004 -0.078 1.00 0.00 723 PRO A N 1
ATOM 1390 C CA . PRO A 1 89 ? 2.885 3.211 0.974 1.00 0.00 723 PRO A CA 1
ATOM 1391 C C . PRO A 1 89 ? 3.474 3.859 2.190 1.00 0.00 723 PRO A C 1
ATOM 1392 O O . PRO A 1 89 ? 4.675 3.763 2.438 1.00 0.00 723 PRO A O 1
ATOM 1403 N N . VAL A 1 90 ? 2.625 4.535 2.994 1.00 0.00 724 VAL A N 1
ATOM 1404 C CA . VAL A 1 90 ? 3.117 5.188 4.184 1.00 0.00 724 VAL A CA 1
ATOM 1405 C C . VAL A 1 90 ? 2.837 4.289 5.361 1.00 0.00 724 VAL A C 1
ATOM 1406 O O . VAL A 1 90 ? 1.740 4.277 5.918 1.00 0.00 724 VAL A O 1
ATOM 1419 N N . PHE A 1 91 ? 3.858 3.509 5.776 1.00 0.00 725 PHE A N 1
ATOM 1420 C CA . PHE A 1 91 ? 3.699 2.621 6.900 1.00 0.00 725 PHE A CA 1
ATOM 1421 C C . PHE A 1 91 ? 4.821 2.914 7.847 1.00 0.00 725 PHE A C 1
ATOM 1422 O O . PHE A 1 91 ? 5.909 3.315 7.433 1.00 0.00 725 PHE A O 1
ATOM 1439 N N . GLU A 1 92 ? 4.573 2.717 9.159 1.00 0.00 726 GLU A N 1
ATOM 1440 C CA . GLU A 1 92 ? 5.586 2.981 10.149 1.00 0.00 726 GLU A CA 1
ATOM 1441 C C . GLU A 1 92 ? 5.756 1.737 10.958 1.00 0.00 726 GLU A C 1
ATOM 1442 O O . GLU A 1 92 ? 4.823 0.954 11.128 1.00 0.00 726 GLU A O 1
ATOM 1454 N N . LYS A 1 93 ? 6.978 1.537 11.485 1.00 0.00 727 LYS A N 1
ATOM 1455 C CA . LYS A 1 93 ? 7.255 0.368 12.276 1.00 0.00 727 LYS A CA 1
ATOM 1456 C C . LYS A 1 93 ? 8.179 0.794 13.376 1.00 0.00 727 LYS A C 1
ATOM 1457 O O . LYS A 1 93 ? 9.136 1.532 13.147 1.00 0.00 727 LYS A O 1
ATOM 1476 N N . ARG A 1 94 ? 7.901 0.331 14.614 1.00 0.00 728 ARG A N 1
ATOM 1477 C CA . ARG A 1 94 ? 8.737 0.685 15.734 1.00 0.00 728 ARG A CA 1
ATOM 1478 C C . ARG A 1 94 ? 9.750 -0.411 15.890 1.00 0.00 728 ARG A C 1
ATOM 1479 O O . ARG A 1 94 ? 9.400 -1.583 16.026 1.00 0.00 728 ARG A O 1
ATOM 1500 N N . ASN A 1 95 ? 11.049 -0.039 15.875 1.00 0.00 729 ASN A N 1
ATOM 1501 C CA . ASN A 1 95 ? 12.098 -1.019 16.012 1.00 0.00 729 ASN A CA 1
ATOM 1502 C C . ASN A 1 95 ? 12.752 -0.794 17.343 1.00 0.00 729 ASN A C 1
ATOM 1503 O O . ASN A 1 95 ? 12.906 0.341 17.791 1.00 0.00 729 ASN A O 1
ATOM 1514 N N . GLU A 1 96 ? 13.165 -1.897 18.004 1.00 0.00 730 GLU A N 1
ATOM 1515 C CA . GLU A 1 96 ? 13.804 -1.789 19.291 1.00 0.00 730 GLU A CA 1
ATOM 1516 C C . GLU A 1 96 ? 15.283 -1.894 19.061 1.00 0.00 730 GLU A C 1
ATOM 1517 O O . GLU A 1 96 ? 15.756 -2.806 18.383 1.00 0.00 730 GLU A O 1
ATOM 1529 N N . THR A 1 97 ? 16.055 -0.945 19.632 1.00 0.00 731 THR A N 1
ATOM 1530 C CA . THR A 1 97 ? 17.485 -0.966 19.463 1.00 0.00 731 THR A CA 1
ATOM 1531 C C . THR A 1 97 ? 18.077 -0.355 20.698 1.00 0.00 731 THR A C 1
ATOM 1532 O O . THR A 1 97 ? 17.389 0.330 21.455 1.00 0.00 731 THR A O 1
ATOM 1543 N N . VAL A 1 98 ? 19.384 -0.601 20.933 1.00 0.00 732 VAL A N 1
ATOM 1544 C CA . VAL A 1 98 ? 20.034 -0.059 22.099 1.00 0.00 732 VAL A CA 1
ATOM 1545 C C . VAL A 1 98 ? 21.413 0.364 21.677 1.00 0.00 732 VAL A C 1
ATOM 1546 O O . VAL A 1 98 ? 22.047 -0.281 20.841 1.00 0.00 732 VAL A O 1
ATOM 1559 N N . ALA A 1 99 ? 21.898 1.492 22.241 1.00 0.00 733 ALA A N 1
ATOM 1560 C CA . ALA A 1 99 ? 23.210 1.983 21.902 1.00 0.00 733 ALA A CA 1
ATOM 1561 C C . ALA A 1 99 ? 23.959 2.196 23.192 1.00 0.00 733 ALA A C 1
ATOM 1562 O O . ALA A 1 99 ? 23.855 3.252 23.818 1.00 0.00 733 ALA A O 1
ATOM 1569 N N . PRO A 1 100 ? 24.701 1.191 23.616 1.00 0.00 734 PRO A N 1
ATOM 1570 C CA . PRO A 1 100 ? 25.484 1.269 24.847 1.00 0.00 734 PRO A CA 1
ATOM 1571 C C . PRO A 1 100 ? 26.502 2.372 24.830 1.00 0.00 734 PRO A C 1
ATOM 1572 O O . PRO A 1 100 ? 27.124 2.646 23.804 1.00 0.00 734 PRO A O 1
ATOM 1583 N N . ALA A 1 101 ? 26.695 3.030 25.994 1.00 0.00 735 ALA A N 1
ATOM 1584 C CA . ALA A 1 101 ? 27.650 4.106 26.082 1.00 0.00 735 ALA A CA 1
ATOM 1585 C C . ALA A 1 101 ? 29.030 3.511 26.074 1.00 0.00 735 ALA A C 1
ATOM 1586 O O . ALA A 1 101 ? 29.258 2.426 26.610 1.00 0.00 735 ALA A O 1
ATOM 1593 N N . GLU A 1 102 ? 29.991 4.231 25.459 1.00 0.00 736 GLU A N 1
ATOM 1594 C CA . GLU A 1 102 ? 31.347 3.750 25.395 1.00 0.00 736 GLU A CA 1
ATOM 1595 C C . GLU A 1 102 ? 32.233 4.885 25.811 1.00 0.00 736 GLU A C 1
ATOM 1596 O O . GLU A 1 102 ? 31.905 6.052 25.598 1.00 0.00 736 GLU A O 1
ATOM 1608 N N . ARG A 1 103 ? 33.394 4.557 26.418 1.00 0.00 737 ARG A N 1
ATOM 1609 C CA . ARG A 1 103 ? 34.309 5.579 26.859 1.00 0.00 737 ARG A CA 1
ATOM 1610 C C . ARG A 1 103 ? 35.667 5.213 26.340 1.00 0.00 737 ARG A C 1
ATOM 1611 O O . ARG A 1 103 ? 35.981 4.037 26.165 1.00 0.00 737 ARG A O 1
ATOM 1632 N N . LYS A 1 104 ? 36.510 6.238 26.083 1.00 0.00 738 LYS A N 1
ATOM 1633 C CA . LYS A 1 104 ? 37.836 5.994 25.576 1.00 0.00 738 LYS A CA 1
ATOM 1634 C C . LYS A 1 104 ? 38.789 6.745 26.457 1.00 0.00 738 LYS A C 1
ATOM 1635 O O . LYS A 1 104 ? 38.443 7.782 27.022 1.00 0.00 738 LYS A O 1
ATOM 1654 N N . ARG A 1 105 ? 40.029 6.224 26.588 1.00 0.00 739 ARG A N 1
ATOM 1655 C CA . ARG A 1 105 ? 41.017 6.869 27.418 1.00 0.00 739 ARG A CA 1
ATOM 1656 C C . ARG A 1 105 ? 42.267 6.994 26.602 1.00 0.00 739 ARG A C 1
ATOM 1657 O O . ARG A 1 105 ? 42.512 6.200 25.694 1.00 0.00 739 ARG A O 1
ATOM 1678 N N . ARG A 1 106 ? 43.096 8.013 26.919 1.00 0.00 740 ARG A N 1
ATOM 1679 C CA . ARG A 1 106 ? 44.323 8.221 26.193 1.00 0.00 740 ARG A CA 1
ATOM 1680 C C . ARG A 1 106 ? 45.421 8.349 27.205 1.00 0.00 740 ARG A C 1
ATOM 1681 O O . ARG A 1 106 ? 45.200 8.804 28.327 1.00 0.00 740 ARG A O 1
ATOM 1702 N N . ARG A 1 107 ? 46.649 7.942 26.817 1.00 0.00 741 ARG A N 1
ATOM 1703 C CA . ARG A 1 107 ? 47.773 8.021 27.718 1.00 0.00 741 ARG A CA 1
ATOM 1704 C C . ARG A 1 107 ? 48.251 9.445 27.738 1.00 0.00 741 ARG A C 1
ATOM 1705 O O . ARG A 1 107 ? 48.179 10.155 26.736 1.00 0.00 741 ARG A O 1
ATOM 1726 N N . SER A 1 108 ? 48.764 9.890 28.905 1.00 0.00 742 SER A N 1
ATOM 1727 C CA . SER A 1 108 ? 49.254 11.241 29.032 1.00 0.00 742 SER A CA 1
ATOM 1728 C C . SER A 1 108 ? 50.625 11.154 29.624 1.00 0.00 742 SER A C 1
ATOM 1729 O O . SER A 1 108 ? 50.931 10.224 30.370 1.00 0.00 742 SER A O 1
ATOM 1737 N N . VAL A 1 109 ? 51.490 12.142 29.305 1.00 0.00 743 VAL A N 1
ATOM 1738 C CA . VAL A 1 109 ? 52.835 12.137 29.827 1.00 0.00 743 VAL A CA 1
ATOM 1739 C C . VAL A 1 109 ? 53.093 13.493 30.412 1.00 0.00 743 VAL A C 1
ATOM 1740 O O . VAL A 1 109 ? 52.429 14.471 30.070 1.00 0.00 743 VAL A O 1
ATOM 1753 N N . SER A 1 110 ? 54.079 13.572 31.332 1.00 0.00 744 SER A N 1
ATOM 1754 C CA . SER A 1 1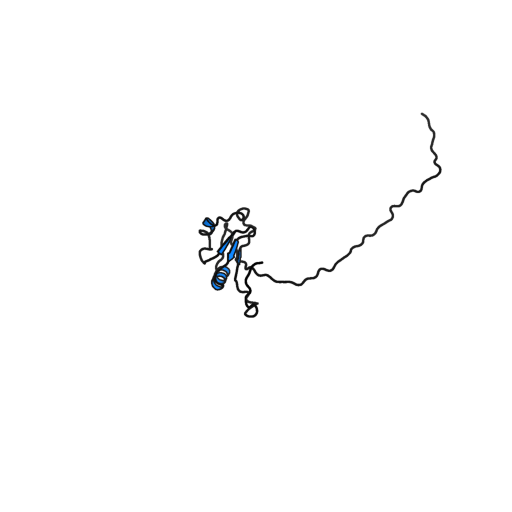10 ? 54.405 14.831 31.957 1.00 0.00 744 SER A CA 1
ATOM 1755 C C . SER A 1 110 ? 55.305 15.589 31.015 1.00 0.00 744 SER A C 1
ATOM 1756 O O . SER A 1 110 ? 56.292 15.052 30.512 1.00 0.00 744 SER A O 1
ATOM 1764 N N . PRO A 1 111 ? 54.980 16.843 30.768 1.00 0.00 745 PRO A N 1
ATOM 1765 C CA . PRO A 1 111 ? 55.768 17.682 29.874 1.00 0.00 745 PRO A CA 1
ATOM 1766 C C . PRO A 1 111 ? 57.100 18.077 30.445 1.00 0.00 745 PRO A C 1
ATOM 1767 O O . PRO A 1 111 ? 58.021 18.420 29.705 1.00 0.00 745 PRO A O 1
ATOM 1778 N N . GLY A 1 112 ? 57.229 18.036 31.788 1.00 0.00 746 GLY A N 1
ATOM 1779 C CA . GLY A 1 112 ? 58.476 18.403 32.417 1.00 0.00 746 GLY A CA 1
ATOM 1780 C C . GLY A 1 112 ? 58.428 19.872 32.706 1.00 0.00 746 GLY A C 1
ATOM 1781 O O . GLY A 1 112 ? 57.381 20.507 32.606 1.00 0.00 746 GLY A O 1
ATOM 1785 N N . GLY A 1 113 ? 59.584 20.448 33.090 1.00 0.00 747 GLY A N 1
ATOM 1786 C CA . GLY A 1 113 ? 59.629 21.854 33.389 1.00 0.00 747 GLY A CA 1
ATOM 1787 C C . GLY A 1 113 ? 61.048 22.195 33.710 1.00 0.00 747 GLY A C 1
ATOM 1788 O O . GLY A 1 113 ? 61.923 21.331 33.688 1.00 0.00 747 GLY A O 1
ATOM 1792 N N . VAL A 1 114 ? 61.302 23.484 34.020 1.00 0.00 748 VAL A N 1
ATOM 1793 C CA . VAL A 1 114 ? 62.640 23.918 34.342 1.00 0.00 748 VAL A CA 1
ATOM 1794 C C . VAL A 1 114 ? 62.579 24.548 35.701 1.00 0.00 748 VAL A C 1
ATOM 1795 O O . VAL A 1 114 ? 61.753 25.424 35.956 1.00 0.00 748 VAL A O 1
ATOM 1808 N N . HIS A 1 115 ? 63.464 24.100 36.619 1.00 0.00 749 HIS A N 1
ATOM 1809 C CA . HIS A 1 115 ? 63.480 24.647 37.953 1.00 0.00 749 HIS A CA 1
ATOM 1810 C C . HIS A 1 115 ? 64.231 25.952 37.905 1.00 0.00 749 HIS A C 1
ATOM 1811 O O . HIS A 1 115 ? 65.156 26.131 37.111 1.00 0.00 749 HIS A O 1
ATOM 1825 N N . PRO A 1 116 ? 63.847 26.870 38.768 1.00 0.00 750 PRO A N 1
ATOM 1826 C CA . PRO A 1 116 ? 64.482 28.179 38.834 1.00 0.00 750 PRO A CA 1
ATOM 1827 C C . PRO A 1 116 ? 65.859 28.127 39.427 1.00 0.00 750 PRO A C 1
ATOM 1828 O O . PRO A 1 116 ? 66.184 27.222 40.194 1.00 0.00 750 PRO A O 1
ATOM 1839 N N . GLN A 1 117 ? 66.701 29.122 39.078 1.00 0.00 751 GLN A N 1
ATOM 1840 C CA . GLN A 1 117 ? 68.049 29.159 39.585 1.00 0.00 751 GLN A CA 1
ATOM 1841 C C . GLN A 1 117 ? 68.177 30.408 40.403 1.00 0.00 751 GLN A C 1
ATOM 1842 O O . GLN A 1 117 ? 67.551 31.424 40.108 1.00 0.00 751 GLN A O 1
ATOM 1856 N N . THR A 1 118 ? 69.014 30.352 41.462 1.00 0.00 752 THR A N 1
ATOM 1857 C CA . THR A 1 118 ? 69.201 31.501 42.319 1.00 0.00 752 THR A CA 1
ATOM 1858 C C . THR A 1 118 ? 70.517 32.140 41.979 1.00 0.00 752 THR A C 1
ATOM 1859 O O . THR A 1 118 ? 70.932 33.102 42.626 1.00 0.00 752 THR A O 1
ATOM 1870 N N . ALA A 1 119 ? 71.205 31.622 40.943 1.00 0.00 753 ALA A N 1
ATOM 1871 C CA . ALA A 1 119 ? 72.474 32.179 40.562 1.00 0.00 753 ALA A CA 1
ATOM 1872 C C . ALA A 1 119 ? 72.618 31.977 39.085 1.00 0.00 753 ALA A C 1
ATOM 1873 O O . ALA A 1 119 ? 72.026 31.064 38.511 1.00 0.00 753 ALA A O 1
ATOM 1880 N N . ALA A 1 120 ? 73.420 32.843 38.434 1.00 0.00 754 ALA A N 1
ATOM 1881 C CA . ALA A 1 120 ? 73.617 32.728 37.016 1.00 0.00 754 ALA A CA 1
ATOM 1882 C C . ALA A 1 120 ? 74.976 33.284 36.719 1.00 0.00 754 ALA A C 1
ATOM 1883 O O . ALA A 1 120 ? 75.503 34.102 37.472 1.00 0.00 754 ALA A O 1
ATOM 1890 N N . VAL A 1 121 ? 75.577 32.838 35.595 1.00 0.00 755 VAL A N 1
ATOM 1891 C CA . VAL A 1 121 ? 76.887 33.310 35.222 1.00 0.00 755 VAL A CA 1
ATOM 1892 C C . VAL A 1 121 ? 76.818 33.709 33.779 1.00 0.00 755 VAL A C 1
ATOM 1893 O O . VAL A 1 121 ? 75.922 33.290 33.047 1.00 0.00 755 VAL A O 1
ATOM 1906 N N . SER A 1 122 ? 77.779 34.544 33.336 1.00 0.00 756 SER A N 1
ATOM 1907 C CA . SER A 1 122 ? 77.789 34.982 31.966 1.00 0.00 756 SER A CA 1
ATOM 1908 C C . SER A 1 122 ? 79.209 35.299 31.613 1.00 0.00 756 SER A C 1
ATOM 1909 O O . SER A 1 122 ? 80.046 35.501 32.491 1.00 0.00 756 SER A O 1
ATOM 1917 N N . ALA A 1 123 ? 79.508 35.357 30.298 1.00 0.00 757 ALA A N 1
ATOM 1918 C CA . ALA A 1 123 ? 80.848 35.653 29.863 1.00 0.00 757 ALA A CA 1
ATOM 1919 C C . ALA A 1 123 ? 80.903 37.114 29.532 1.00 0.00 757 ALA A C 1
ATOM 1920 O O . ALA A 1 123 ? 79.984 37.661 28.924 1.00 0.00 757 ALA A O 1
ATOM 1927 N N . LEU A 1 124 ? 82.007 37.780 29.932 1.00 0.00 758 LEU A N 1
ATOM 1928 C CA . LEU A 1 124 ? 82.156 39.187 29.664 1.00 0.00 758 LEU A CA 1
ATOM 1929 C C . LEU A 1 124 ? 83.166 39.323 28.565 1.00 0.00 758 LEU A C 1
ATOM 1930 O O . LEU A 1 124 ? 84.285 38.822 28.668 1.00 0.00 758 LEU A O 1
ATOM 1946 N N . SER A 1 125 ? 82.780 40.008 27.470 1.00 0.00 759 SER A N 1
ATOM 1947 C CA . SER A 1 125 ? 83.685 40.189 26.366 1.00 0.00 759 SER A CA 1
ATOM 1948 C C . SER A 1 125 ? 83.326 41.496 25.728 1.00 0.00 759 SER A C 1
ATOM 1949 O O . SER A 1 125 ? 82.156 41.875 25.684 1.00 0.00 759 SER A O 1
ATOM 1957 N N . ARG A 1 126 ? 84.342 42.223 25.221 1.00 0.00 760 ARG A N 1
ATOM 1958 C CA . ARG A 1 126 ? 84.093 43.492 24.594 1.00 0.00 760 ARG A CA 1
ATOM 1959 C C . ARG A 1 126 ? 84.928 43.533 23.350 1.00 0.00 760 ARG A C 1
ATOM 1960 O O . ARG A 1 126 ? 86.120 43.232 23.378 1.00 0.00 760 ARG A O 1
ATOM 1981 N N . ARG A 1 127 ? 84.304 43.912 22.215 1.00 0.00 761 ARG A N 1
ATOM 1982 C CA . ARG A 1 127 ? 85.030 43.979 20.972 1.00 0.00 761 ARG A CA 1
ATOM 1983 C C . ARG A 1 127 ? 84.488 45.181 20.190 1.00 0.00 761 ARG A C 1
ATOM 1984 O O . ARG A 1 127 ? 85.318 46.002 19.714 1.00 0.00 761 ARG A O 1
ATOM 2006 N N . GLY A 1 1 ? -4.686 2.072 14.444 1.00 0.00 635 GLY A N 2
ATOM 2007 C CA . GLY A 1 1 ? -4.823 3.276 15.303 1.00 0.00 635 GLY A CA 2
ATOM 2008 C C . GLY A 1 1 ? -3.929 4.360 14.794 1.00 0.00 635 GLY A C 2
ATOM 2009 O O . GLY A 1 1 ? -3.362 4.270 13.709 1.00 0.00 635 GLY A O 2
ATOM 2015 N N . PRO A 1 2 ? -3.834 5.409 15.582 1.00 0.00 636 PRO A N 2
ATOM 2016 C CA . PRO A 1 2 ? -2.992 6.559 15.258 1.00 0.00 636 PRO A CA 2
ATOM 2017 C C . PRO A 1 2 ? -1.549 6.194 15.069 1.00 0.00 636 PRO A C 2
ATOM 2018 O O . PRO A 1 2 ? -0.870 6.738 14.201 1.00 0.00 636 PRO A O 2
ATOM 2029 N N . GLY A 1 3 ? -1.051 5.256 15.902 1.00 0.00 637 GLY A N 2
ATOM 2030 C CA . GLY A 1 3 ? 0.322 4.830 15.798 1.00 0.00 637 GLY A CA 2
ATOM 2031 C C . GLY A 1 3 ? 0.350 3.595 14.953 1.00 0.00 637 GLY A C 2
ATOM 2032 O O . GLY A 1 3 ? -0.645 3.225 14.331 1.00 0.00 637 GLY A O 2
ATOM 2036 N N . SER A 1 4 ? 1.509 2.903 14.935 1.00 0.00 638 SER A N 2
ATOM 2037 C CA . SER A 1 4 ? 1.632 1.702 14.145 1.00 0.00 638 SER A CA 2
ATOM 2038 C C . SER A 1 4 ? 1.121 0.554 14.967 1.00 0.00 638 SER A C 2
ATOM 2039 O O . SER A 1 4 ? 1.867 -0.362 15.312 1.00 0.00 638 SER A O 2
ATOM 2047 N N . GLU A 1 5 ? -0.186 0.583 15.295 1.00 0.00 639 GLU A N 2
ATOM 2048 C CA . GLU A 1 5 ? -0.774 -0.470 16.080 1.00 0.00 639 GLU A CA 2
ATOM 2049 C C . GLU A 1 5 ? -2.189 -0.621 15.611 1.00 0.00 639 GLU A C 2
ATOM 2050 O O . GLU A 1 5 ? -2.917 0.361 15.450 1.00 0.00 639 GLU A O 2
ATOM 2062 N N . ALA A 1 6 ? -2.605 -1.876 15.385 1.00 0.00 640 ALA A N 2
ATOM 2063 C CA . ALA A 1 6 ? -3.939 -2.145 14.929 1.00 0.00 640 ALA A CA 2
ATOM 2064 C C . ALA A 1 6 ? -4.254 -3.525 15.399 1.00 0.00 640 ALA A C 2
ATOM 2065 O O . ALA A 1 6 ? -3.426 -4.166 16.048 1.00 0.00 640 ALA A O 2
ATOM 2072 N N . THR A 1 7 ? -5.476 -4.020 15.100 1.00 0.00 641 THR A N 2
ATOM 2073 C CA . THR A 1 7 ? -5.839 -5.354 15.516 1.00 0.00 641 THR A CA 2
ATOM 2074 C C . THR A 1 7 ? -4.885 -6.285 14.824 1.00 0.00 641 THR A C 2
ATOM 2075 O O . THR A 1 7 ? -4.792 -6.296 13.602 1.00 0.00 641 THR A O 2
ATOM 2086 N N . GLU A 1 8 ? -4.140 -7.093 15.607 1.00 0.00 642 GLU A N 2
ATOM 2087 C CA . GLU A 1 8 ? -3.176 -7.988 15.015 1.00 0.00 642 GLU A CA 2
ATOM 2088 C C . GLU A 1 8 ? -3.837 -9.315 14.783 1.00 0.00 642 GLU A C 2
ATOM 2089 O O . GLU A 1 8 ? -3.352 -10.129 14.001 1.00 0.00 642 GLU A O 2
ATOM 2101 N N . GLU A 1 9 ? -4.981 -9.558 15.463 1.00 0.00 643 GLU A N 2
ATOM 2102 C CA . GLU A 1 9 ? -5.704 -10.800 15.299 1.00 0.00 643 GLU A CA 2
ATOM 2103 C C . GLU A 1 9 ? -6.237 -10.855 13.895 1.00 0.00 643 GLU A C 2
ATOM 2104 O O . GLU A 1 9 ? -6.287 -11.914 13.273 1.00 0.00 643 GLU A O 2
ATOM 2116 N N . ILE A 1 10 ? -6.661 -9.684 13.379 1.00 0.00 644 ILE A N 2
ATOM 2117 C CA . ILE A 1 10 ? -7.215 -9.588 12.047 1.00 0.00 644 ILE A CA 2
ATOM 2118 C C . ILE A 1 10 ? -6.129 -9.872 11.034 1.00 0.00 644 ILE A C 2
ATOM 2119 O O . ILE A 1 10 ? -6.415 -10.028 9.847 1.00 0.00 644 ILE A O 2
ATOM 2135 N N . ALA A 1 11 ? -4.852 -9.931 11.509 1.00 0.00 645 ALA A N 2
ATOM 2136 C CA . ALA A 1 11 ? -3.713 -10.195 10.657 1.00 0.00 645 ALA A CA 2
ATOM 2137 C C . ALA A 1 11 ? -3.185 -8.877 10.177 1.00 0.00 645 ALA A C 2
ATOM 2138 O O . ALA A 1 11 ? -3.369 -8.489 9.023 1.00 0.00 645 ALA A O 2
ATOM 2145 N N . ALA A 1 12 ? -2.474 -8.161 11.076 1.00 0.00 646 ALA A N 2
ATOM 2146 C CA . ALA A 1 12 ? -1.920 -6.877 10.729 1.00 0.00 646 ALA A CA 2
ATOM 2147 C C . ALA A 1 12 ? -0.676 -7.101 9.908 1.00 0.00 646 ALA A C 2
ATOM 2148 O O . ALA A 1 12 ? -0.105 -6.158 9.370 1.00 0.00 646 ALA A O 2
ATOM 2155 N N . LEU A 1 13 ? -0.237 -8.374 9.788 1.00 0.00 647 LEU A N 2
ATOM 2156 C CA . LEU A 1 13 ? 0.950 -8.685 9.022 1.00 0.00 647 LEU A CA 2
ATOM 2157 C C . LEU A 1 13 ? 0.667 -8.412 7.567 1.00 0.00 647 LEU A C 2
ATOM 2158 O O . LEU A 1 13 ? 1.584 -8.260 6.765 1.00 0.00 647 LEU A O 2
ATOM 2174 N N . ASP A 1 14 ? -0.635 -8.354 7.200 1.00 0.00 648 ASP A N 2
ATOM 2175 C CA . ASP A 1 14 ? -1.021 -8.097 5.833 1.00 0.00 648 ASP A CA 2
ATOM 2176 C C . ASP A 1 14 ? -0.540 -6.722 5.438 1.00 0.00 648 ASP A C 2
ATOM 2177 O O . ASP A 1 14 ? -0.143 -6.510 4.294 1.00 0.00 648 ASP A O 2
ATOM 2186 N N . GLN A 1 15 ? -0.575 -5.755 6.393 1.00 0.00 649 GLN A N 2
ATOM 2187 C CA . GLN A 1 15 ? -0.161 -4.391 6.122 1.00 0.00 649 GLN A CA 2
ATOM 2188 C C . GLN A 1 15 ? -0.918 -3.855 4.926 1.00 0.00 649 GLN A C 2
ATOM 2189 O O . GLN A 1 15 ? -0.344 -3.594 3.868 1.00 0.00 649 GLN A O 2
ATOM 2203 N N . PRO A 1 16 ? -2.216 -3.677 5.092 1.00 0.00 650 PRO A N 2
ATOM 2204 C CA . PRO A 1 16 ? -3.083 -3.180 4.025 1.00 0.00 650 PRO A CA 2
ATOM 2205 C C . PRO A 1 16 ? -2.746 -1.785 3.579 1.00 0.00 650 PRO A C 2
ATOM 2206 O O . PRO A 1 16 ? -2.287 -0.961 4.367 1.00 0.00 650 PRO A O 2
ATOM 2217 N N . PHE A 1 17 ? -2.982 -1.492 2.280 1.00 0.00 651 PHE A N 2
ATOM 2218 C CA . PHE A 1 17 ? -2.709 -0.175 1.760 1.00 0.00 651 PHE A CA 2
ATOM 2219 C C . PHE A 1 17 ? -3.804 0.742 2.218 1.00 0.00 651 PHE A C 2
ATOM 2220 O O . PHE A 1 17 ? -4.958 0.344 2.357 1.00 0.00 651 PHE A O 2
ATOM 2237 N N . GLU A 1 18 ? -3.437 2.009 2.457 1.00 0.00 652 GLU A N 2
ATOM 2238 C CA . GLU A 1 18 ? -4.402 2.993 2.876 1.00 0.00 652 GLU A CA 2
ATOM 2239 C C . GLU A 1 18 ? -3.986 4.296 2.264 1.00 0.00 652 GLU A C 2
ATOM 2240 O O . GLU A 1 18 ? -4.806 5.038 1.726 1.00 0.00 652 GLU A O 2
ATOM 2252 N N . LYS A 1 19 ? -2.672 4.594 2.334 1.00 0.00 653 LYS A N 2
ATOM 2253 C CA . LYS A 1 19 ? -2.158 5.818 1.786 1.00 0.00 653 LYS A CA 2
ATOM 2254 C C . LYS A 1 19 ? -0.906 5.461 1.047 1.00 0.00 653 LYS A C 2
ATOM 2255 O O . LYS A 1 19 ? -0.268 4.448 1.340 1.00 0.00 653 LYS A O 2
ATOM 2274 N N . CYS A 1 20 ? -0.531 6.286 0.051 1.00 0.00 654 CYS A N 2
ATOM 2275 C CA . CYS A 1 20 ? 0.655 6.014 -0.719 1.00 0.00 654 CYS A CA 2
ATOM 2276 C C . CYS A 1 20 ? 1.492 7.255 -0.723 1.00 0.00 654 CYS A C 2
ATOM 2277 O O . CYS A 1 20 ? 1.000 8.361 -0.497 1.00 0.00 654 CYS A O 2
ATOM 2285 N N . PHE A 1 21 ? 2.803 7.088 -0.981 1.00 0.00 655 PHE A N 2
ATOM 2286 C CA . PHE A 1 21 ? 3.698 8.211 -0.991 1.00 0.00 655 PHE A CA 2
ATOM 2287 C C . PHE A 1 21 ? 4.629 8.046 -2.162 1.00 0.00 655 PHE A C 2
ATOM 2288 O O . PHE A 1 21 ? 5.258 7.002 -2.331 1.00 0.00 655 PHE A O 2
ATOM 2305 N N . ILE A 1 22 ? 4.718 9.095 -3.017 1.00 0.00 656 ILE A N 2
ATOM 2306 C CA . ILE A 1 22 ? 5.601 9.047 -4.161 1.00 0.00 656 ILE A CA 2
ATOM 2307 C C . ILE A 1 22 ? 6.669 10.087 -3.908 1.00 0.00 656 ILE A C 2
ATOM 2308 O O . ILE A 1 22 ? 6.411 11.293 -3.968 1.00 0.00 656 ILE A O 2
ATOM 2324 N N . PRO A 1 23 ? 7.870 9.634 -3.608 1.00 0.00 657 PRO A N 2
ATOM 2325 C CA . PRO A 1 23 ? 8.986 10.526 -3.313 1.00 0.00 657 PRO A CA 2
ATOM 2326 C C . PRO A 1 23 ? 9.611 11.166 -4.516 1.00 0.00 657 PRO A C 2
ATOM 2327 O O . PRO A 1 23 ? 9.459 10.704 -5.644 1.00 0.00 657 PRO A O 2
ATOM 2338 N N . THR A 1 24 ? 10.353 12.266 -4.264 1.00 0.00 658 THR A N 2
ATOM 2339 C CA . THR A 1 24 ? 11.039 12.971 -5.314 1.00 0.00 658 THR A CA 2
ATOM 2340 C C . THR A 1 24 ? 12.483 12.954 -4.925 1.00 0.00 658 THR A C 2
ATOM 2341 O O . THR A 1 24 ? 12.814 12.975 -3.740 1.00 0.00 658 THR A O 2
ATOM 2352 N N . GLU A 1 25 ? 13.391 12.903 -5.918 1.00 0.00 659 GLU A N 2
ATOM 2353 C CA . GLU A 1 25 ? 14.788 12.870 -5.589 1.00 0.00 659 GLU A CA 2
ATOM 2354 C C . GLU A 1 25 ? 15.571 13.332 -6.772 1.00 0.00 659 GLU A C 2
ATOM 2355 O O . GLU A 1 25 ? 16.165 12.540 -7.501 1.00 0.00 659 GLU A O 2
ATOM 2367 N N . ALA A 1 26 ? 15.567 14.658 -6.978 1.00 0.00 660 ALA A N 2
ATOM 2368 C CA . ALA A 1 26 ? 16.312 15.257 -8.061 1.00 0.00 660 ALA A CA 2
ATOM 2369 C C . ALA A 1 26 ? 15.681 14.850 -9.354 1.00 0.00 660 ALA A C 2
ATOM 2370 O O . ALA A 1 26 ? 16.327 14.271 -10.227 1.00 0.00 660 ALA A O 2
ATOM 2377 N N . LEU A 1 27 ? 14.386 15.184 -9.512 1.00 0.00 661 LEU A N 2
ATOM 2378 C CA . LEU A 1 27 ? 13.682 14.839 -10.720 1.00 0.00 661 LEU A CA 2
ATOM 2379 C C . LEU A 1 27 ? 13.952 15.909 -11.742 1.00 0.00 661 LEU A C 2
ATOM 2380 O O . LEU A 1 27 ? 13.034 16.480 -12.330 1.00 0.00 661 LEU A O 2
ATOM 2396 N N . GLY A 1 28 ? 15.243 16.218 -11.956 1.00 0.00 662 GLY A N 2
ATOM 2397 C CA . GLY A 1 28 ? 15.621 17.217 -12.931 1.00 0.00 662 GLY A CA 2
ATOM 2398 C C . GLY A 1 28 ? 15.436 18.575 -12.326 1.00 0.00 662 GLY A C 2
ATOM 2399 O O . GLY A 1 28 ? 15.419 19.575 -13.038 1.00 0.00 662 GLY A O 2
ATOM 2403 N N . SER A 1 29 ? 15.274 18.624 -10.980 1.00 0.00 663 SER A N 2
ATOM 2404 C CA . SER A 1 29 ? 15.087 19.878 -10.269 1.00 0.00 663 SER A CA 2
ATOM 2405 C C . SER A 1 29 ? 13.754 20.468 -10.632 1.00 0.00 663 SER A C 2
ATOM 2406 O O . SER A 1 29 ? 13.457 21.611 -10.294 1.00 0.00 663 SER A O 2
ATOM 2414 N N . ASP A 1 30 ? 12.907 19.679 -11.313 1.00 0.00 664 ASP A N 2
ATOM 2415 C CA . ASP A 1 30 ? 11.599 20.150 -11.694 1.00 0.00 664 ASP A CA 2
ATOM 2416 C C . ASP A 1 30 ? 10.626 19.656 -10.661 1.00 0.00 664 ASP A C 2
ATOM 2417 O O . ASP A 1 30 ? 9.423 19.892 -10.760 1.00 0.00 664 ASP A O 2
ATOM 2426 N N . ARG A 1 31 ? 11.143 18.957 -9.628 1.00 0.00 665 ARG A N 2
ATOM 2427 C CA . ARG A 1 31 ? 10.296 18.430 -8.585 1.00 0.00 665 ARG A CA 2
ATOM 2428 C C . ARG A 1 31 ? 9.779 19.576 -7.754 1.00 0.00 665 ARG A C 2
ATOM 2429 O O . ARG A 1 31 ? 8.739 19.465 -7.107 1.00 0.00 665 ARG A O 2
ATOM 2450 N N . GLU A 1 32 ? 10.500 20.723 -7.770 1.00 0.00 666 GLU A N 2
ATOM 2451 C CA . GLU A 1 32 ? 10.080 21.872 -7.004 1.00 0.00 666 GLU A CA 2
ATOM 2452 C C . GLU A 1 32 ? 9.208 22.733 -7.879 1.00 0.00 666 GLU A C 2
ATOM 2453 O O . GLU A 1 32 ? 8.841 23.844 -7.500 1.00 0.00 666 GLU A O 2
ATOM 2465 N N . GLY A 1 33 ? 8.849 22.227 -9.079 1.00 0.00 667 GLY A N 2
ATOM 2466 C CA . GLY A 1 33 ? 8.028 22.987 -9.989 1.00 0.00 667 GLY A CA 2
ATOM 2467 C C . GLY A 1 33 ? 6.851 22.137 -10.305 1.00 0.00 667 GLY A C 2
ATOM 2468 O O . GLY A 1 33 ? 6.332 22.149 -11.420 1.00 0.00 667 GLY A O 2
ATOM 2472 N N . LEU A 1 34 ? 6.403 21.369 -9.301 1.00 0.00 668 LEU A N 2
ATOM 2473 C CA . LEU A 1 34 ? 5.289 20.490 -9.482 1.00 0.00 668 LEU A CA 2
ATOM 2474 C C . LEU A 1 34 ? 4.034 21.305 -9.343 1.00 0.00 668 LEU A C 2
ATOM 2475 O O . LEU A 1 34 ? 3.722 21.819 -8.270 1.00 0.00 668 LEU A O 2
ATOM 2491 N N . ASP A 1 35 ? 3.278 21.431 -10.454 1.00 0.00 669 ASP A N 2
ATOM 2492 C CA . ASP A 1 35 ? 2.060 22.195 -10.437 1.00 0.00 669 ASP A CA 2
ATOM 2493 C C . ASP A 1 35 ? 0.953 21.220 -10.157 1.00 0.00 669 ASP A C 2
ATOM 2494 O O . ASP A 1 35 ? 0.690 20.319 -10.946 1.00 0.00 669 ASP A O 2
ATOM 2503 N N . ARG A 1 36 ? 0.270 21.400 -9.006 1.00 0.00 670 ARG A N 2
ATOM 2504 C CA . ARG A 1 36 ? -0.786 20.499 -8.601 1.00 0.00 670 ARG A CA 2
ATOM 2505 C C . ARG A 1 36 ? -1.911 20.494 -9.608 1.00 0.00 670 ARG A C 2
ATOM 2506 O O . ARG A 1 36 ? -2.443 19.436 -9.933 1.00 0.00 670 ARG A O 2
ATOM 2527 N N . THR A 1 37 ? -2.309 21.677 -10.130 1.00 0.00 671 THR A N 2
ATOM 2528 C CA . THR A 1 37 ? -3.415 21.730 -11.073 1.00 0.00 671 THR A CA 2
ATOM 2529 C C . THR A 1 37 ? -3.073 20.933 -12.308 1.00 0.00 671 THR A C 2
ATOM 2530 O O . THR A 1 37 ? -3.883 20.141 -12.786 1.00 0.00 671 THR A O 2
ATOM 2541 N N . GLN A 1 38 ? -1.854 21.128 -12.855 1.00 0.00 672 GLN A N 2
ATOM 2542 C CA . GLN A 1 38 ? -1.451 20.405 -14.045 1.00 0.00 672 GLN A CA 2
ATOM 2543 C C . GLN A 1 38 ? -1.307 18.947 -13.704 1.00 0.00 672 GLN A C 2
ATOM 2544 O O . GLN A 1 38 ? -1.621 18.083 -14.512 1.00 0.00 672 GLN A O 2
ATOM 2558 N N . LEU A 1 39 ? -0.803 18.650 -12.490 1.00 0.00 673 LEU A N 2
ATOM 2559 C CA . LEU A 1 39 ? -0.604 17.281 -12.070 1.00 0.00 673 LEU A CA 2
ATOM 2560 C C . LEU A 1 39 ? -1.936 16.570 -12.048 1.00 0.00 673 LEU A C 2
ATOM 2561 O O . LEU A 1 39 ? -2.023 15.392 -12.391 1.00 0.00 673 LEU A O 2
ATOM 2577 N N . GLU A 1 40 ? -3.008 17.268 -11.612 1.00 0.00 674 GLU A N 2
ATOM 2578 C CA . GLU A 1 40 ? -4.321 16.658 -11.565 1.00 0.00 674 GLU A CA 2
ATOM 2579 C C . GLU A 1 40 ? -4.739 16.275 -12.963 1.00 0.00 674 GLU A C 2
ATOM 2580 O O . GLU A 1 40 ? -5.361 15.240 -13.157 1.00 0.00 674 GLU A O 2
ATOM 2592 N N . ARG A 1 41 ? -4.409 17.116 -13.969 1.00 0.00 675 ARG A N 2
ATOM 2593 C CA . ARG A 1 41 ? -4.777 16.815 -15.336 1.00 0.00 675 ARG A CA 2
ATOM 2594 C C . ARG A 1 41 ? -3.528 16.347 -16.024 1.00 0.00 675 ARG A C 2
ATOM 2595 O O . ARG A 1 41 ? -2.987 17.032 -16.891 1.00 0.00 675 ARG A O 2
ATOM 2616 N N . GLN A 1 42 ? -3.050 15.138 -15.662 1.00 0.00 676 GLN A N 2
ATOM 2617 C CA . GLN A 1 42 ? -1.829 14.642 -16.235 1.00 0.00 676 GLN A CA 2
ATOM 2618 C C . GLN A 1 42 ? -1.901 13.135 -16.376 1.00 0.00 676 GLN A C 2
ATOM 2619 O O . GLN A 1 42 ? -2.969 12.533 -16.421 1.00 0.00 676 GLN A O 2
ATOM 2633 N N . LEU A 1 43 ? -0.697 12.532 -16.512 1.00 0.00 677 LEU A N 2
ATOM 2634 C CA . LEU A 1 43 ? -0.481 11.101 -16.646 1.00 0.00 677 LEU A CA 2
ATOM 2635 C C . LEU A 1 43 ? -1.168 10.372 -15.498 1.00 0.00 677 LEU A C 2
ATOM 2636 O O . LEU A 1 43 ? -1.694 11.007 -14.586 1.00 0.00 677 LEU A O 2
ATOM 2652 N N . PRO A 1 44 ? -1.196 9.029 -15.544 1.00 0.00 678 PRO A N 2
ATOM 2653 C CA . PRO A 1 44 ? -1.800 8.188 -14.520 1.00 0.00 678 PRO A CA 2
ATOM 2654 C C . PRO A 1 44 ? -1.905 8.819 -13.167 1.00 0.00 678 PRO A C 2
ATOM 2655 O O . PRO A 1 44 ? -0.952 8.876 -12.395 1.00 0.00 678 PRO A O 2
ATOM 2666 N N . PHE A 1 45 ? -3.133 9.256 -12.877 1.00 0.00 679 PHE A N 2
ATOM 2667 C CA . PHE A 1 45 ? -3.465 9.927 -11.654 1.00 0.00 679 PHE A CA 2
ATOM 2668 C C . PHE A 1 45 ? -4.918 10.233 -11.810 1.00 0.00 679 PHE A C 2
ATOM 2669 O O . PHE A 1 45 ? -5.673 10.297 -10.850 1.00 0.00 679 PHE A O 2
ATOM 2686 N N . ARG A 1 46 ? -5.316 10.449 -13.085 1.00 0.00 680 ARG A N 2
ATOM 2687 C CA . ARG A 1 46 ? -6.679 10.731 -13.422 1.00 0.00 680 ARG A CA 2
ATOM 2688 C C . ARG A 1 46 ? -7.398 9.411 -13.554 1.00 0.00 680 ARG A C 2
ATOM 2689 O O . ARG A 1 46 ? -8.626 9.354 -13.571 1.00 0.00 680 ARG A O 2
ATOM 2710 N N . ASN A 1 47 ? -6.612 8.315 -13.661 1.00 0.00 681 ASN A N 2
ATOM 2711 C CA . ASN A 1 47 ? -7.163 6.989 -13.831 1.00 0.00 681 ASN A CA 2
ATOM 2712 C C . ASN A 1 47 ? -7.995 6.621 -12.629 1.00 0.00 681 ASN A C 2
ATOM 2713 O O . ASN A 1 47 ? -9.053 6.010 -12.767 1.00 0.00 681 ASN A O 2
ATOM 2724 N N . TYR A 1 48 ? -7.527 6.977 -11.417 1.00 0.00 682 TYR A N 2
ATOM 2725 C CA . TYR A 1 48 ? -8.268 6.651 -10.222 1.00 0.00 682 TYR A CA 2
ATOM 2726 C C . TYR A 1 48 ? -8.273 7.890 -9.384 1.00 0.00 682 TYR A C 2
ATOM 2727 O O . TYR A 1 48 ? -7.333 8.678 -9.438 1.00 0.00 682 TYR A O 2
ATOM 2745 N N . PRO A 1 49 ? -9.313 8.089 -8.597 1.00 0.00 683 PRO A N 2
ATOM 2746 C CA . PRO A 1 49 ? -9.371 9.241 -7.714 1.00 0.00 683 PRO A CA 2
ATOM 2747 C C . PRO A 1 49 ? -8.201 9.243 -6.791 1.00 0.00 683 PRO A C 2
ATOM 2748 O O . PRO A 1 49 ? -7.884 8.222 -6.180 1.00 0.00 683 PRO A O 2
ATOM 2759 N N . ILE A 1 50 ? -7.533 10.395 -6.647 1.00 0.00 684 ILE A N 2
ATOM 2760 C CA . ILE A 1 50 ? -6.366 10.424 -5.814 1.00 0.00 684 ILE A CA 2
ATOM 2761 C C . ILE A 1 50 ? -6.190 11.810 -5.266 1.00 0.00 684 ILE A C 2
ATOM 2762 O O . ILE A 1 50 ? -6.425 12.810 -5.947 1.00 0.00 684 ILE A O 2
ATOM 2778 N N . LYS A 1 51 ? -5.800 11.886 -3.975 1.00 0.00 685 LYS A N 2
ATOM 2779 C CA . LYS A 1 51 ? -5.545 13.155 -3.346 1.00 0.00 685 LYS A CA 2
ATOM 2780 C C . LYS A 1 51 ? -4.102 13.429 -3.602 1.00 0.00 685 LYS A C 2
ATOM 2781 O O . LYS A 1 51 ? -3.252 12.612 -3.266 1.00 0.00 685 LYS A O 2
ATOM 2800 N N . LEU A 1 52 ? -3.786 14.585 -4.212 1.00 0.00 686 LEU A N 2
ATOM 2801 C CA . LEU A 1 52 ? -2.409 14.890 -4.486 1.00 0.00 686 LEU A CA 2
ATOM 2802 C C . LEU A 1 52 ? -2.052 16.108 -3.692 1.00 0.00 686 LEU A C 2
ATOM 2803 O O . LEU A 1 52 ? -2.726 17.133 -3.761 1.00 0.00 686 LEU A O 2
ATOM 2819 N N . ASN A 1 53 ? -0.965 16.005 -2.903 1.00 0.00 687 ASN A N 2
ATOM 2820 C CA . ASN A 1 53 ? -0.518 17.115 -2.113 1.00 0.00 687 ASN A CA 2
ATOM 2821 C C . ASN A 1 53 ? 0.962 17.192 -2.323 1.00 0.00 687 ASN A C 2
ATOM 2822 O O . ASN A 1 53 ? 1.702 16.285 -1.939 1.00 0.00 687 ASN A O 2
ATOM 2833 N N . VAL A 1 54 ? 1.429 18.290 -2.951 1.00 0.00 688 VAL A N 2
ATOM 2834 C CA . VAL A 1 54 ? 2.836 18.435 -3.221 1.00 0.00 688 VAL A CA 2
ATOM 2835 C C . VAL A 1 54 ? 3.516 18.916 -1.971 1.00 0.00 688 VAL A C 2
ATOM 2836 O O . VAL A 1 54 ? 2.965 19.701 -1.198 1.00 0.00 688 VAL A O 2
ATOM 2849 N N . SER A 1 55 ? 4.751 18.426 -1.747 1.00 0.00 689 SER A N 2
ATOM 2850 C CA . SER A 1 55 ? 5.499 18.820 -0.592 1.00 0.00 689 SER A CA 2
ATOM 2851 C C . SER A 1 55 ? 6.944 18.588 -0.923 1.00 0.00 689 SER A C 2
ATOM 2852 O O . SER A 1 55 ? 7.266 17.965 -1.932 1.00 0.00 689 SER A O 2
ATOM 2860 N N . LYS A 1 56 ? 7.853 19.112 -0.075 1.00 0.00 690 LYS A N 2
ATOM 2861 C CA . LYS A 1 56 ? 9.270 18.946 -0.306 1.00 0.00 690 LYS A CA 2
ATOM 2862 C C . LYS A 1 56 ? 9.618 17.483 -0.209 1.00 0.00 690 LYS A C 2
ATOM 2863 O O . LYS A 1 56 ? 10.465 16.990 -0.951 1.00 0.00 690 LYS A O 2
ATOM 2882 N N . SER A 1 57 ? 8.977 16.758 0.738 1.00 0.00 691 SER A N 2
ATOM 2883 C CA . SER A 1 57 ? 9.262 15.349 0.923 1.00 0.00 691 SER A CA 2
ATOM 2884 C C . SER A 1 57 ? 8.885 14.587 -0.317 1.00 0.00 691 SER A C 2
ATOM 2885 O O . SER A 1 57 ? 9.601 13.682 -0.741 1.00 0.00 691 SER A O 2
ATOM 2893 N N . GLY A 1 58 ? 7.739 14.933 -0.924 1.00 0.00 692 GLY A N 2
ATOM 2894 C CA . GLY A 1 58 ? 7.312 14.236 -2.110 1.00 0.00 692 GLY A CA 2
ATOM 2895 C C . GLY A 1 58 ? 5.876 14.566 -2.331 1.00 0.00 692 GLY A C 2
ATOM 2896 O O . GLY A 1 58 ? 5.396 15.615 -1.909 1.00 0.00 692 GLY A O 2
ATOM 2900 N N . ILE A 1 59 ? 5.143 13.662 -3.012 1.00 0.00 693 ILE A N 2
ATOM 2901 C CA . ILE A 1 59 ? 3.749 13.907 -3.274 1.00 0.00 693 ILE A CA 2
ATOM 2902 C C . ILE A 1 59 ? 2.969 12.908 -2.476 1.00 0.00 693 ILE A C 2
ATOM 2903 O O . ILE A 1 59 ? 3.177 11.698 -2.593 1.00 0.00 693 ILE A O 2
ATOM 2919 N N . PHE A 1 60 ? 2.040 13.403 -1.628 1.00 0.00 694 PHE A N 2
ATOM 2920 C CA . PHE A 1 60 ? 1.227 12.518 -0.835 1.00 0.00 694 PHE A CA 2
ATOM 2921 C C . PHE A 1 60 ? 0.126 12.023 -1.712 1.00 0.00 694 PHE A C 2
ATOM 2922 O O . PHE A 1 60 ? -0.429 12.777 -2.510 1.00 0.00 694 PHE A O 2
ATOM 2939 N N . CYS A 1 61 ? -0.208 10.724 -1.584 1.00 0.00 695 CYS A N 2
ATOM 2940 C CA . CYS A 1 61 ? -1.262 10.163 -2.380 1.00 0.00 695 CYS A CA 2
ATOM 2941 C C . CYS A 1 61 ? -2.243 9.520 -1.445 1.00 0.00 695 CYS A C 2
ATOM 2942 O O . CYS A 1 61 ? -1.899 8.613 -0.689 1.00 0.00 695 CYS A O 2
ATOM 2950 N N . GLN A 1 62 ? -3.508 9.984 -1.491 1.00 0.00 696 GLN A N 2
ATOM 2951 C CA . GLN A 1 62 ? -4.530 9.416 -0.639 1.00 0.00 696 GLN A CA 2
ATOM 2952 C C . GLN A 1 62 ? -5.607 8.910 -1.547 1.00 0.00 696 GLN A C 2
ATOM 2953 O O . GLN A 1 62 ? -5.914 9.534 -2.561 1.00 0.00 696 GLN A O 2
ATOM 2967 N N . PHE A 1 63 ? -6.213 7.757 -1.194 1.00 0.00 697 PHE A N 2
ATOM 2968 C CA . PHE A 1 63 ? -7.247 7.194 -2.018 1.00 0.00 697 PHE A CA 2
ATOM 2969 C C . PHE A 1 63 ? -8.446 6.976 -1.141 1.00 0.00 697 PHE A C 2
ATOM 2970 O O . PHE A 1 63 ? -8.321 6.719 0.057 1.00 0.00 697 PHE A O 2
ATOM 2987 N N . PRO A 1 64 ? -9.618 7.077 -1.730 1.00 0.00 698 PRO A N 2
ATOM 2988 C CA . PRO A 1 64 ? -10.864 6.893 -1.003 1.00 0.00 698 PRO A CA 2
ATOM 2989 C C . PRO A 1 64 ? -11.115 5.472 -0.594 1.00 0.00 698 PRO A C 2
ATOM 2990 O O . PRO A 1 64 ? -11.825 5.221 0.378 1.00 0.00 698 PRO A O 2
ATOM 3001 N N . THR A 1 65 ? -10.541 4.498 -1.337 1.00 0.00 699 THR A N 2
ATOM 3002 C CA . THR A 1 65 ? -10.749 3.111 -0.999 1.00 0.00 699 THR A CA 2
ATOM 3003 C C . THR A 1 65 ? -9.421 2.417 -1.040 1.00 0.00 699 THR A C 2
ATOM 3004 O O . THR A 1 65 ? -8.484 2.856 -1.709 1.00 0.00 699 THR A O 2
ATOM 3015 N N . VAL A 1 66 ? -9.330 1.285 -0.308 1.00 0.00 700 VAL A N 2
ATOM 3016 C CA . VAL A 1 66 ? -8.113 0.509 -0.252 1.00 0.00 700 VAL A CA 2
ATOM 3017 C C . VAL A 1 66 ? -7.869 -0.105 -1.606 1.00 0.00 700 VAL A C 2
ATOM 3018 O O . VAL A 1 66 ? -6.734 -0.169 -2.075 1.00 0.00 700 VAL A O 2
ATOM 3031 N N . SER A 1 67 ? -8.952 -0.572 -2.269 1.00 0.00 701 SER A N 2
ATOM 3032 C CA . SER A 1 67 ? -8.817 -1.218 -3.558 1.00 0.00 701 SER A CA 2
ATOM 3033 C C . SER A 1 67 ? -8.214 -0.265 -4.554 1.00 0.00 701 SER A C 2
ATOM 3034 O O . SER A 1 67 ? -7.357 -0.658 -5.339 1.00 0.00 701 SER A O 2
ATOM 3042 N N . ASP A 1 68 ? -8.642 1.018 -4.549 1.00 0.00 702 ASP A N 2
ATOM 3043 C CA . ASP A 1 68 ? -8.099 1.971 -5.496 1.00 0.00 702 ASP A CA 2
ATOM 3044 C C . ASP A 1 68 ? -6.626 2.150 -5.232 1.00 0.00 702 ASP A C 2
ATOM 3045 O O . ASP A 1 68 ? -5.829 2.246 -6.164 1.00 0.00 702 ASP A O 2
ATOM 3054 N N . ALA A 1 69 ? -6.236 2.203 -3.941 1.00 0.00 703 ALA A N 2
ATOM 3055 C CA . ALA A 1 69 ? -4.845 2.385 -3.590 1.00 0.00 703 ALA A CA 2
ATOM 3056 C C . ALA A 1 69 ? -4.046 1.199 -4.061 1.00 0.00 703 ALA A C 2
ATOM 3057 O O . ALA A 1 69 ? -2.935 1.350 -4.566 1.00 0.00 703 ALA A O 2
ATOM 30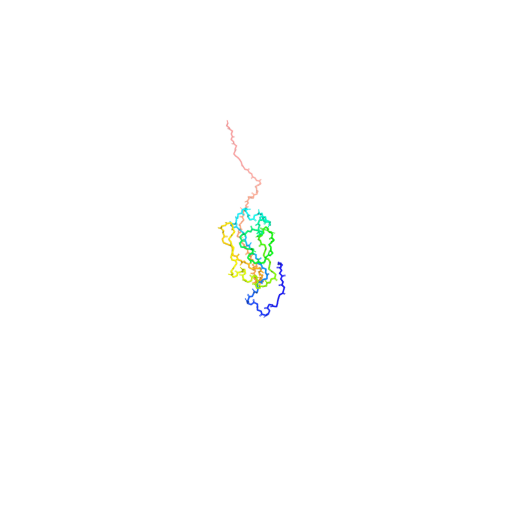64 N N . LYS A 1 70 ? -4.604 -0.022 -3.904 1.00 0.00 704 LYS A N 2
ATOM 3065 C CA . LYS A 1 70 ? -3.896 -1.217 -4.301 1.00 0.00 704 LYS A CA 2
ATOM 3066 C C . LYS A 1 70 ? -3.783 -1.281 -5.799 1.00 0.00 704 LYS A C 2
ATOM 3067 O O . LYS A 1 70 ? -2.722 -1.614 -6.324 1.00 0.00 704 LYS A O 2
ATOM 3086 N N . ARG A 1 71 ? -4.874 -0.969 -6.534 1.00 0.00 705 ARG A N 2
ATOM 3087 C CA . ARG A 1 71 ? -4.818 -1.036 -7.978 1.00 0.00 705 ARG A CA 2
ATOM 3088 C C . ARG A 1 71 ? -3.824 -0.026 -8.482 1.00 0.00 705 ARG A C 2
ATOM 3089 O O . ARG A 1 71 ? -3.021 -0.326 -9.361 1.00 0.00 705 ARG A O 2
ATOM 3110 N N . PHE A 1 72 ? -3.841 1.197 -7.914 1.00 0.00 706 PHE A N 2
ATOM 3111 C CA . PHE A 1 72 ? -2.925 2.228 -8.347 1.00 0.00 706 PHE A CA 2
ATOM 3112 C C . PHE A 1 72 ? -1.518 1.795 -8.031 1.00 0.00 706 PHE A C 2
ATOM 3113 O O . PHE A 1 72 ? -0.625 1.943 -8.841 1.00 0.00 706 PHE A O 2
ATOM 3130 N N . TYR A 1 73 ? -1.295 1.254 -6.826 1.00 0.00 707 TYR A N 2
ATOM 3131 C CA . TYR A 1 73 ? 0.032 0.829 -6.433 1.00 0.00 707 TYR A CA 2
ATOM 3132 C C . TYR A 1 73 ? 0.558 -0.242 -7.362 1.00 0.00 707 TYR A C 2
ATOM 3133 O O . TYR A 1 73 ? 1.690 -0.158 -7.834 1.00 0.00 707 TYR A O 2
ATOM 3151 N N . GLU A 1 74 ? -0.253 -1.277 -7.639 1.00 0.00 708 GLU A N 2
ATOM 3152 C CA . GLU A 1 74 ? 0.210 -2.375 -8.454 1.00 0.00 708 GLU A CA 2
ATOM 3153 C C . GLU A 1 74 ? 0.418 -1.947 -9.881 1.00 0.00 708 GLU A C 2
ATOM 3154 O O . GLU A 1 74 ? 1.386 -2.366 -10.515 1.00 0.00 708 GLU A O 2
ATOM 3166 N N . GLU A 1 75 ? -0.480 -1.107 -10.429 1.00 0.00 709 GLU A N 2
ATOM 3167 C CA . GLU A 1 75 ? -0.319 -0.678 -11.804 1.00 0.00 709 GLU A CA 2
ATOM 3168 C C . GLU A 1 75 ? -0.377 0.820 -11.836 1.00 0.00 709 GLU A C 2
ATOM 3169 O O . GLU A 1 75 ? -1.306 1.409 -12.389 1.00 0.00 709 GLU A O 2
ATOM 3181 N N . GLY A 1 76 ? 0.635 1.478 -11.235 1.00 0.00 710 GLY A N 2
ATOM 3182 C CA . GLY A 1 76 ? 0.651 2.922 -11.221 1.00 0.00 710 GLY A CA 2
ATOM 3183 C C . GLY A 1 76 ? 2.022 3.404 -11.537 1.00 0.00 710 GLY A C 2
ATOM 3184 O O . GLY A 1 76 ? 2.467 4.406 -10.985 1.00 0.00 710 GLY A O 2
ATOM 3188 N N . THR A 1 77 ? 2.745 2.698 -12.425 1.00 0.00 711 THR A N 2
ATOM 3189 C CA . THR A 1 77 ? 4.070 3.150 -12.786 1.00 0.00 711 THR A CA 2
ATOM 3190 C C . THR A 1 77 ? 3.869 4.435 -13.527 1.00 0.00 711 THR A C 2
ATOM 3191 O O . THR A 1 77 ? 3.176 4.470 -14.544 1.00 0.00 711 THR A O 2
ATOM 3202 N N . VAL A 1 78 ? 4.492 5.530 -13.041 1.00 0.00 712 VAL A N 2
ATOM 3203 C CA . VAL A 1 78 ? 4.286 6.807 -13.676 1.00 0.00 712 VAL A CA 2
ATOM 3204 C C . VAL A 1 78 ? 5.610 7.414 -14.019 1.00 0.00 712 VAL A C 2
ATOM 3205 O O . VAL A 1 78 ? 6.613 7.189 -13.349 1.00 0.00 712 VAL A O 2
ATOM 3218 N N . GLU A 1 79 ? 5.614 8.211 -15.110 1.00 0.00 713 GLU A N 2
ATOM 3219 C CA . GLU A 1 79 ? 6.796 8.913 -15.532 1.00 0.00 713 GLU A CA 2
ATOM 3220 C C . GLU A 1 79 ? 6.411 10.343 -15.365 1.00 0.00 713 GLU A C 2
ATOM 3221 O O . GLU A 1 79 ? 6.010 11.015 -16.313 1.00 0.00 713 GLU A O 2
ATOM 3233 N N . ILE A 1 80 ? 6.547 10.845 -14.122 1.00 0.00 714 ILE A N 2
ATOM 3234 C CA . ILE A 1 80 ? 6.091 12.182 -13.815 1.00 0.00 714 ILE A CA 2
ATOM 3235 C C . ILE A 1 80 ? 6.995 13.224 -14.404 1.00 0.00 714 ILE A C 2
ATOM 3236 O O . ILE A 1 80 ? 6.533 14.293 -14.799 1.00 0.00 714 ILE A O 2
ATOM 3252 N N . LEU A 1 81 ? 8.296 12.938 -14.498 1.00 0.00 715 LEU A N 2
ATOM 3253 C CA . LEU A 1 81 ? 9.210 13.914 -15.043 1.00 0.00 715 LEU A CA 2
ATOM 3254 C C . LEU A 1 81 ? 10.259 13.181 -15.820 1.00 0.00 715 LEU A C 2
ATOM 3255 O O . LEU A 1 81 ? 11.455 13.348 -15.583 1.00 0.00 715 LEU A O 2
ATOM 3271 N N . ASN A 1 82 ? 9.810 12.335 -16.782 1.00 0.00 716 ASN A N 2
ATOM 3272 C CA . ASN A 1 82 ? 10.720 11.566 -17.613 1.00 0.00 716 ASN A CA 2
ATOM 3273 C C . ASN A 1 82 ? 11.489 10.615 -16.737 1.00 0.00 716 ASN A C 2
ATOM 3274 O O . ASN A 1 82 ? 12.557 10.131 -17.108 1.00 0.00 716 ASN A O 2
ATOM 3285 N N . ARG A 1 83 ? 10.936 10.321 -15.550 1.00 0.00 717 ARG A N 2
ATOM 3286 C CA . ARG A 1 83 ? 11.577 9.423 -14.632 1.00 0.00 717 ARG A CA 2
ATOM 3287 C C . ARG A 1 83 ? 10.496 8.563 -14.081 1.00 0.00 717 ARG A C 2
ATOM 3288 O O . ARG A 1 83 ? 9.436 9.064 -13.692 1.00 0.00 717 ARG A O 2
ATOM 3309 N N . SER A 1 84 ? 10.736 7.238 -14.022 1.00 0.00 718 SER A N 2
ATOM 3310 C CA . SER A 1 84 ? 9.732 6.351 -13.500 1.00 0.00 718 SER A CA 2
ATOM 3311 C C . SER A 1 84 ? 9.707 6.551 -12.021 1.00 0.00 718 SER A C 2
ATOM 3312 O O . SER A 1 84 ? 10.726 6.431 -11.343 1.00 0.00 718 SER A O 2
ATOM 3320 N N . LEU A 1 85 ? 8.510 6.848 -11.491 1.00 0.00 719 LEU A N 2
ATOM 3321 C CA . LEU A 1 85 ? 8.368 7.086 -10.086 1.00 0.00 719 LEU A CA 2
ATOM 3322 C C . LEU A 1 85 ? 7.472 6.006 -9.538 1.00 0.00 719 LEU A C 2
ATOM 3323 O O . LEU A 1 85 ? 6.307 5.888 -9.921 1.00 0.00 719 LEU A O 2
ATOM 3339 N N . PRO A 1 86 ? 8.015 5.190 -8.656 1.00 0.00 720 PRO A N 2
ATOM 3340 C CA . PRO A 1 86 ? 7.268 4.106 -8.047 1.00 0.00 720 PRO A CA 2
ATOM 3341 C C . PRO A 1 86 ? 6.390 4.557 -6.917 1.00 0.00 720 PRO A C 2
ATOM 3342 O O . PRO A 1 86 ? 6.582 5.631 -6.350 1.00 0.00 720 PRO A O 2
ATOM 3353 N N . ILE A 1 87 ? 5.400 3.713 -6.564 1.00 0.00 721 ILE A N 2
ATOM 3354 C CA . ILE A 1 87 ? 4.492 4.040 -5.496 1.00 0.00 721 ILE A CA 2
ATOM 3355 C C . ILE A 1 87 ? 4.969 3.316 -4.268 1.00 0.00 721 ILE A C 2
ATOM 3356 O O . ILE A 1 87 ? 5.114 2.094 -4.275 1.00 0.00 721 ILE A O 2
ATOM 3372 N N . LYS A 1 88 ? 5.220 4.066 -3.168 1.00 0.00 722 LYS A N 2
ATOM 3373 C CA . LYS A 1 88 ? 5.680 3.447 -1.950 1.00 0.00 722 LYS A CA 2
ATOM 3374 C C . LYS A 1 88 ? 4.592 3.581 -0.916 1.00 0.00 722 LYS A C 2
ATOM 3375 O O . LYS A 1 88 ? 4.078 4.673 -0.672 1.00 0.00 722 LYS A O 2
ATOM 3394 N N . PRO A 1 89 ? 4.212 2.472 -0.314 1.00 0.00 723 PRO A N 2
ATOM 3395 C CA . PRO A 1 89 ? 3.200 2.477 0.732 1.00 0.00 723 PRO A CA 2
ATOM 3396 C C . PRO A 1 89 ? 3.711 3.026 2.024 1.00 0.00 723 PRO A C 2
ATOM 3397 O O . PRO A 1 89 ? 4.915 3.029 2.277 1.00 0.00 723 PRO A O 2
ATOM 3408 N N . VAL A 1 90 ? 2.789 3.507 2.881 1.00 0.00 724 VAL A N 2
ATOM 3409 C CA . VAL A 1 90 ? 3.188 4.014 4.163 1.00 0.00 724 VAL A CA 2
ATOM 3410 C C . VAL A 1 90 ? 2.514 3.129 5.164 1.00 0.00 724 VAL A C 2
ATOM 3411 O O . VAL A 1 90 ? 1.338 2.789 5.023 1.00 0.00 724 VAL A O 2
ATOM 3424 N N . PHE A 1 91 ? 3.261 2.708 6.204 1.00 0.00 725 PHE A N 2
ATOM 3425 C CA . PHE A 1 91 ? 2.695 1.832 7.199 1.00 0.00 725 PHE A CA 2
ATOM 3426 C C . PHE A 1 91 ? 2.804 2.503 8.534 1.00 0.00 725 PHE A C 2
ATOM 3427 O O . PHE A 1 91 ? 2.655 1.865 9.575 1.00 0.00 725 PHE A O 2
ATOM 3444 N N . GLU A 1 92 ? 3.076 3.823 8.528 1.00 0.00 726 GLU A N 2
ATOM 3445 C CA . GLU A 1 92 ? 3.207 4.559 9.764 1.00 0.00 726 GLU A CA 2
ATOM 3446 C C . GLU A 1 92 ? 1.877 4.576 10.465 1.00 0.00 726 GLU A C 2
ATOM 3447 O O . GLU A 1 92 ? 1.813 4.447 11.688 1.00 0.00 726 GLU A O 2
ATOM 3459 N N . LYS A 1 93 ? 0.777 4.734 9.695 1.00 0.00 727 LYS A N 2
ATOM 3460 C CA . LYS A 1 93 ? -0.532 4.778 10.292 1.00 0.00 727 LYS A CA 2
ATOM 3461 C C . LYS A 1 93 ? -1.408 3.828 9.531 1.00 0.00 727 LYS A C 2
ATOM 3462 O O . LYS A 1 93 ? -1.453 3.850 8.302 1.00 0.00 727 LYS A O 2
ATOM 3481 N N . ARG A 1 94 ? -2.129 2.959 10.269 1.00 0.00 728 ARG A N 2
ATOM 3482 C CA . ARG A 1 94 ? -3.013 2.014 9.641 1.00 0.00 728 ARG A CA 2
ATOM 3483 C C . ARG A 1 94 ? -4.084 1.702 10.642 1.00 0.00 728 ARG A C 2
ATOM 3484 O O . ARG A 1 94 ? -3.903 1.904 11.844 1.00 0.00 728 ARG A O 2
ATOM 3505 N N . ASN A 1 95 ? -5.248 1.203 10.168 1.00 0.00 729 ASN A N 2
ATOM 3506 C CA . ASN A 1 95 ? -6.314 0.896 11.086 1.00 0.00 729 ASN A CA 2
ATOM 3507 C C . ASN A 1 95 ? -7.297 0.000 10.388 1.00 0.00 729 ASN A C 2
ATOM 3508 O O . ASN A 1 95 ? -7.717 -1.017 10.934 1.00 0.00 729 ASN A O 2
ATOM 3519 N N . GLU A 1 96 ? -7.690 0.365 9.148 1.00 0.00 730 GLU A N 2
ATOM 3520 C CA . GLU A 1 96 ? -8.652 -0.428 8.426 1.00 0.00 730 GLU A CA 2
ATOM 3521 C C . GLU A 1 96 ? -7.934 -1.584 7.795 1.00 0.00 730 GLU A C 2
ATOM 3522 O O . GLU A 1 96 ? -6.862 -1.430 7.212 1.00 0.00 730 GLU A O 2
ATOM 3534 N N . THR A 1 97 ? -8.536 -2.788 7.901 1.00 0.00 731 THR A N 2
ATOM 3535 C CA . THR A 1 97 ? -7.943 -3.966 7.322 1.00 0.00 731 THR A CA 2
ATOM 3536 C C . THR A 1 97 ? -8.992 -4.592 6.459 1.00 0.00 731 THR A C 2
ATOM 3537 O O . THR A 1 97 ? -10.119 -4.813 6.899 1.00 0.00 731 THR A O 2
ATOM 3548 N N . VAL A 1 98 ? -8.634 -4.898 5.194 1.00 0.00 732 VAL A N 2
ATOM 3549 C CA . VAL A 1 98 ? -9.578 -5.502 4.289 1.00 0.00 732 VAL A CA 2
ATOM 3550 C C . VAL A 1 98 ? -8.904 -6.683 3.660 1.00 0.00 732 VAL A C 2
ATOM 3551 O O . VAL A 1 98 ? -7.675 -6.760 3.604 1.00 0.00 732 VAL A O 2
ATOM 3564 N N . ALA A 1 99 ? -9.715 -7.643 3.171 1.00 0.00 733 ALA A N 2
ATOM 3565 C CA . ALA A 1 99 ? -9.172 -8.823 2.547 1.00 0.00 733 ALA A CA 2
ATOM 3566 C C . ALA A 1 99 ? -9.884 -8.995 1.233 1.00 0.00 733 ALA A C 2
ATOM 3567 O O . ALA A 1 99 ? -10.881 -9.711 1.141 1.00 0.00 733 ALA A O 2
ATOM 3574 N N . PRO A 1 100 ? -9.390 -8.334 0.206 1.00 0.00 734 PRO A N 2
ATOM 3575 C CA . PRO A 1 100 ? -9.992 -8.411 -1.118 1.00 0.00 734 PRO A CA 2
ATOM 3576 C C . PRO A 1 100 ? -9.830 -9.754 -1.764 1.00 0.00 734 PRO A C 2
ATOM 3577 O O . PRO A 1 100 ? -10.609 -10.129 -2.639 1.00 0.00 734 PRO A O 2
ATOM 3588 N N . ALA A 1 101 ? -8.800 -10.512 -1.343 1.00 0.00 735 ALA A N 2
ATOM 3589 C CA . ALA A 1 101 ? -8.578 -11.814 -1.907 1.00 0.00 735 ALA A CA 2
ATOM 3590 C C . ALA A 1 101 ? -7.841 -12.616 -0.879 1.00 0.00 735 ALA A C 2
ATOM 3591 O O . ALA A 1 101 ? -7.074 -12.073 -0.087 1.00 0.00 735 ALA A O 2
ATOM 3598 N N . GLU A 1 102 ? -8.069 -13.945 -0.874 1.00 0.00 736 GLU A N 2
ATOM 3599 C CA . GLU A 1 102 ? -7.401 -14.798 0.078 1.00 0.00 736 GLU A CA 2
ATOM 3600 C C . GLU A 1 102 ? -6.916 -16.007 -0.672 1.00 0.00 736 GLU A C 2
ATOM 3601 O O . GLU A 1 102 ? -6.599 -17.036 -0.082 1.00 0.00 736 GLU A O 2
ATOM 3613 N N . ARG A 1 103 ? -6.848 -15.895 -2.018 1.00 0.00 737 ARG A N 2
ATOM 3614 C CA . ARG A 1 103 ? -6.399 -17.001 -2.828 1.00 0.00 737 ARG A CA 2
ATOM 3615 C C . ARG A 1 103 ? -4.964 -16.753 -3.197 1.00 0.00 737 ARG A C 2
ATOM 3616 O O . ARG A 1 103 ? -4.352 -17.544 -3.915 1.00 0.00 737 ARG A O 2
ATOM 3637 N N . LYS A 1 104 ? -4.389 -15.633 -2.711 1.00 0.00 738 LYS A N 2
ATOM 3638 C CA . LYS A 1 104 ? -3.020 -15.317 -3.022 1.00 0.00 738 LYS A CA 2
ATOM 3639 C C . LYS A 1 104 ? -2.151 -16.067 -2.058 1.00 0.00 738 LYS A C 2
ATOM 3640 O O . LYS A 1 104 ? -2.490 -16.228 -0.887 1.00 0.00 738 LYS A O 2
ATOM 3659 N N . ARG A 1 105 ? -0.981 -16.538 -2.544 1.00 0.00 739 ARG A N 2
ATOM 3660 C CA . ARG A 1 105 ? -0.077 -17.270 -1.696 1.00 0.00 739 ARG A CA 2
ATOM 3661 C C . ARG A 1 105 ? 0.978 -16.305 -1.246 1.00 0.00 739 ARG A C 2
ATOM 3662 O O . ARG A 1 105 ? 1.652 -15.678 -2.062 1.00 0.00 739 ARG A O 2
ATOM 3683 N N . ARG A 1 106 ? 1.140 -16.166 0.086 1.00 0.00 740 ARG A N 2
ATOM 3684 C CA . ARG A 1 106 ? 2.126 -15.262 0.613 1.00 0.00 740 ARG A CA 2
ATOM 3685 C C . ARG A 1 106 ? 2.832 -16.014 1.701 1.00 0.00 740 ARG A C 2
ATOM 3686 O O . ARG A 1 106 ? 2.196 -16.559 2.604 1.00 0.00 740 ARG A O 2
ATOM 3707 N N . ARG A 1 107 ? 4.180 -16.061 1.642 1.00 0.00 741 ARG A N 2
ATOM 3708 C CA . ARG A 1 107 ? 4.927 -16.774 2.647 1.00 0.00 741 ARG A CA 2
ATOM 3709 C C . ARG A 1 107 ? 5.230 -15.812 3.758 1.00 0.00 741 ARG A C 2
ATOM 3710 O O . ARG A 1 107 ? 6.113 -14.964 3.641 1.00 0.00 741 ARG A O 2
ATOM 3731 N N . SER A 1 108 ? 4.488 -15.936 4.877 1.00 0.00 742 SER A N 2
ATOM 3732 C CA . SER A 1 108 ? 4.704 -15.066 6.006 1.00 0.00 742 SER A CA 2
ATOM 3733 C C . SER A 1 108 ? 4.779 -15.935 7.220 1.00 0.00 742 SER A C 2
ATOM 3734 O O . SER A 1 108 ? 4.155 -16.993 7.278 1.00 0.00 742 SER A O 2
ATOM 3742 N N . VAL A 1 109 ? 5.553 -15.492 8.232 1.00 0.00 743 VAL A N 2
ATOM 3743 C CA . VAL A 1 109 ? 5.686 -16.256 9.445 1.00 0.00 743 VAL A CA 2
ATOM 3744 C C . VAL A 1 109 ? 5.437 -15.316 10.584 1.00 0.00 743 VAL A C 2
ATOM 3745 O O . VAL A 1 109 ? 5.566 -14.100 10.441 1.00 0.00 743 VAL A O 2
ATOM 3758 N N . SER A 1 110 ? 5.067 -15.871 11.754 1.00 0.00 744 SER A N 2
ATOM 3759 C CA . SER A 1 110 ? 4.804 -15.043 12.900 1.00 0.00 744 SER A CA 2
ATOM 3760 C C . SER A 1 110 ? 5.215 -15.832 14.110 1.00 0.00 744 SER A C 2
ATOM 3761 O O . SER A 1 110 ? 5.205 -17.065 14.099 1.00 0.00 744 SER A O 2
ATOM 3769 N N . PRO A 1 111 ? 5.579 -15.135 15.164 1.00 0.00 745 PRO A N 2
ATOM 3770 C CA . PRO A 1 111 ? 5.990 -15.777 16.403 1.00 0.00 745 PRO A CA 2
ATOM 3771 C C . PRO A 1 111 ? 4.838 -16.378 17.149 1.00 0.00 745 PRO A C 2
ATOM 3772 O O . PRO A 1 111 ? 3.700 -15.926 17.033 1.00 0.00 745 PRO A O 2
ATOM 3783 N N . GLY A 1 112 ? 5.116 -17.427 17.948 1.00 0.00 746 GLY A N 2
ATOM 3784 C CA . GLY A 1 112 ? 4.068 -18.061 18.698 1.00 0.00 746 GLY A CA 2
ATOM 3785 C C . GLY A 1 112 ? 4.634 -19.310 19.284 1.00 0.00 746 GLY A C 2
ATOM 3786 O O . GLY A 1 112 ? 5.245 -19.289 20.348 1.00 0.00 746 GLY A O 2
ATOM 3790 N N . GLY A 1 113 ? 4.438 -20.446 18.589 1.00 0.00 747 GLY A N 2
ATOM 3791 C CA . GLY A 1 113 ? 4.948 -21.694 19.084 1.00 0.00 747 GLY A CA 2
ATOM 3792 C C . GLY A 1 113 ? 4.643 -22.729 18.054 1.00 0.00 747 GLY A C 2
ATOM 3793 O O . GLY A 1 113 ? 4.078 -22.428 17.005 1.00 0.00 747 GLY A O 2
ATOM 3797 N N . VAL A 1 114 ? 5.016 -23.994 18.341 1.00 0.00 748 VAL A N 2
ATOM 3798 C CA . VAL A 1 114 ? 4.766 -25.064 17.406 1.00 0.00 748 VAL A CA 2
ATOM 3799 C C . VAL A 1 114 ? 3.441 -25.686 17.744 1.00 0.00 748 VAL A C 2
ATOM 3800 O O . VAL A 1 114 ? 2.952 -26.543 17.011 1.00 0.00 748 VAL A O 2
ATOM 3813 N N . HIS A 1 115 ? 2.831 -25.249 18.874 1.00 0.00 749 HIS A N 2
ATOM 3814 C CA . HIS A 1 115 ? 1.551 -25.781 19.301 1.00 0.00 749 HIS A CA 2
ATOM 3815 C C . HIS A 1 115 ? 1.702 -27.263 19.550 1.00 0.00 749 HIS A C 2
ATOM 3816 O O . HIS A 1 115 ? 1.205 -28.099 18.793 1.00 0.00 749 HIS A O 2
ATOM 3830 N N . PRO A 1 116 ? 2.385 -27.602 20.621 1.00 0.00 750 PRO A N 2
ATOM 3831 C CA . PRO A 1 116 ? 2.614 -28.993 20.975 1.00 0.00 750 PRO A CA 2
ATOM 3832 C C . PRO A 1 116 ? 1.377 -29.672 21.481 1.00 0.00 750 PRO A C 2
ATOM 3833 O O . PRO A 1 116 ? 0.499 -29.041 22.067 1.00 0.00 750 PRO A O 2
ATOM 3844 N N . GLN A 1 117 ? 1.289 -31.001 21.263 1.00 0.00 751 GLN A N 2
ATOM 3845 C CA . GLN A 1 117 ? 0.137 -31.739 21.709 1.00 0.00 751 GLN A CA 2
ATOM 3846 C C . GLN A 1 117 ? 0.408 -32.177 23.118 1.00 0.00 751 GLN A C 2
ATOM 3847 O O . GLN A 1 117 ? 1.405 -32.843 23.395 1.00 0.00 751 GLN A O 2
ATOM 3861 N N . THR A 1 118 ? -0.492 -31.802 24.049 1.00 0.00 752 THR A N 2
ATOM 3862 C CA . THR A 1 118 ? -0.312 -32.173 25.427 1.00 0.00 752 THR A CA 2
ATOM 3863 C C . THR A 1 118 ? -1.676 -32.201 26.047 1.00 0.00 752 THR A C 2
ATOM 3864 O O . THR A 1 118 ? -2.607 -31.577 25.541 1.00 0.00 752 THR A O 2
ATOM 3875 N N . ALA A 1 119 ? -1.816 -32.952 27.167 1.00 0.00 753 ALA A N 2
ATOM 3876 C CA . ALA A 1 119 ? -3.087 -33.052 27.853 1.00 0.00 753 ALA A CA 2
ATOM 3877 C C . ALA A 1 119 ? -4.058 -33.767 26.955 1.00 0.00 753 ALA A C 2
ATOM 3878 O O . ALA A 1 119 ? -5.206 -33.350 26.801 1.00 0.00 753 ALA A O 2
ATOM 3885 N N . ALA A 1 120 ? -3.612 -34.886 26.349 1.00 0.00 754 ALA A N 2
ATOM 3886 C CA . ALA A 1 120 ? -4.471 -35.635 25.474 1.00 0.00 754 ALA A CA 2
ATOM 3887 C C . ALA A 1 120 ? -4.085 -37.074 25.613 1.00 0.00 754 ALA A C 2
ATOM 3888 O O . ALA A 1 120 ? -2.926 -37.394 25.872 1.00 0.00 754 ALA A O 2
ATOM 3895 N N . VAL A 1 121 ? -5.070 -37.982 25.443 1.00 0.00 755 VAL A N 2
ATOM 3896 C CA . VAL A 1 121 ? -4.798 -39.391 25.562 1.00 0.00 755 VAL A CA 2
ATOM 3897 C C . VAL A 1 121 ? -5.263 -40.035 24.291 1.00 0.00 755 VAL A C 2
ATOM 3898 O O . VAL A 1 121 ? -6.400 -39.841 23.862 1.00 0.00 755 VAL A O 2
ATOM 3911 N N . SER A 1 122 ? -4.375 -40.824 23.652 1.00 0.00 756 SER A N 2
ATOM 3912 C CA . SER A 1 122 ? -4.736 -41.487 22.428 1.00 0.00 756 SER A CA 2
ATOM 3913 C C . SER A 1 122 ? -3.946 -42.758 22.387 1.00 0.00 756 SER A C 2
ATOM 3914 O O . SER A 1 122 ? -2.791 -42.793 22.807 1.00 0.00 756 SER A O 2
ATOM 3922 N N . ALA A 1 123 ? -4.564 -43.842 21.877 1.00 0.00 757 ALA A N 2
ATOM 3923 C CA . ALA A 1 123 ? -3.873 -45.102 21.808 1.00 0.00 757 ALA A CA 2
ATOM 3924 C C . ALA A 1 123 ? -4.624 -45.973 20.847 1.00 0.00 757 ALA A C 2
ATOM 3925 O O . ALA A 1 123 ? -4.048 -46.524 19.912 1.00 0.00 757 ALA A O 2
ATOM 3932 N N . LEU A 1 124 ? -5.949 -46.111 21.066 1.00 0.00 758 LEU A N 2
ATOM 3933 C CA . LEU A 1 124 ? -6.754 -46.930 20.197 1.00 0.00 758 LEU A CA 2
ATOM 3934 C C . LEU A 1 124 ? -7.543 -46.001 19.326 1.00 0.00 758 LEU A C 2
ATOM 3935 O O . LEU A 1 124 ? -8.275 -45.141 19.814 1.00 0.00 758 LEU A O 2
ATOM 3951 N N . SER A 1 125 ? -7.402 -46.160 17.996 1.00 0.00 759 SER A N 2
ATOM 3952 C CA . SER A 1 125 ? -8.123 -45.317 17.080 1.00 0.00 759 SER A CA 2
ATOM 3953 C C . SER A 1 125 ? -8.389 -46.150 15.864 1.00 0.00 759 SER A C 2
ATOM 3954 O O . SER A 1 125 ? -7.551 -46.955 15.457 1.00 0.00 759 SER A O 2
ATOM 3962 N N . ARG A 1 126 ? -9.580 -45.971 15.255 1.00 0.00 760 ARG A N 2
ATOM 3963 C CA . ARG A 1 126 ? -9.923 -46.734 14.085 1.00 0.00 760 ARG A CA 2
ATOM 3964 C C . ARG A 1 126 ? -10.482 -45.773 13.081 1.00 0.00 760 ARG A C 2
ATOM 3965 O O . ARG A 1 126 ? -11.110 -44.779 13.439 1.00 0.00 760 ARG A O 2
ATOM 3986 N N . ARG A 1 127 ? -10.263 -46.063 11.783 1.00 0.00 761 ARG A N 2
ATOM 3987 C CA . ARG A 1 127 ? -10.762 -45.195 10.746 1.00 0.00 761 ARG A CA 2
ATOM 3988 C C . ARG A 1 127 ? -11.163 -46.079 9.560 1.00 0.00 761 ARG A C 2
ATOM 3989 O O . ARG A 1 127 ? -10.347 -46.964 9.180 1.00 0.00 761 ARG A O 2
ATOM 4011 N N . GLY A 1 1 ? -14.153 -2.222 18.473 1.00 0.00 635 GLY A N 3
ATOM 4012 C CA . GLY A 1 1 ? -13.654 -1.638 17.202 1.00 0.00 635 GLY A CA 3
ATOM 4013 C C . GLY A 1 1 ? -12.597 -2.526 16.632 1.00 0.00 635 GLY A C 3
ATOM 4014 O O . GLY A 1 1 ? -12.268 -3.574 17.185 1.00 0.00 635 GLY A O 3
ATOM 4020 N N . PRO A 1 2 ? -12.071 -2.100 15.511 1.00 0.00 636 PRO A N 3
ATOM 4021 C CA . PRO A 1 2 ? -11.028 -2.835 14.817 1.00 0.00 636 PRO A CA 3
ATOM 4022 C C . PRO A 1 2 ? -9.700 -2.745 15.507 1.00 0.00 636 PRO A C 3
ATOM 4023 O O . PRO A 1 2 ? -9.430 -1.790 16.233 1.00 0.00 636 PRO A O 3
ATOM 4034 N N . GLY A 1 3 ? -8.836 -3.759 15.285 1.00 0.00 637 GLY A N 3
ATOM 4035 C CA . GLY A 1 3 ? -7.535 -3.764 15.903 1.00 0.00 637 GLY A CA 3
ATOM 4036 C C . GLY A 1 3 ? -6.527 -3.596 14.815 1.00 0.00 637 GLY A C 3
ATOM 4037 O O . GLY A 1 3 ? -6.656 -4.177 13.740 1.00 0.00 637 GLY A O 3
ATOM 4041 N N . SER A 1 4 ? -5.480 -2.788 15.081 1.00 0.00 638 SER A N 3
ATOM 4042 C CA . SER A 1 4 ? -4.449 -2.558 14.093 1.00 0.00 638 SER A CA 3
ATOM 4043 C C . SER A 1 4 ? -3.726 -3.850 13.831 1.00 0.00 638 SER A C 3
ATOM 4044 O O . SER A 1 4 ? -3.385 -4.157 12.691 1.00 0.00 638 SER A O 3
ATOM 4052 N N . GLU A 1 5 ? -3.484 -4.646 14.897 1.00 0.00 639 GLU A N 3
ATOM 4053 C CA . GLU A 1 5 ? -2.773 -5.897 14.746 1.00 0.00 639 GLU A CA 3
ATOM 4054 C C . GLU A 1 5 ? -3.633 -6.894 14.011 1.00 0.00 639 GLU A C 3
ATOM 4055 O O . GLU A 1 5 ? -3.142 -7.924 13.554 1.00 0.00 639 GLU A O 3
ATOM 4067 N N . ALA A 1 6 ? -4.947 -6.616 13.877 1.00 0.00 640 ALA A N 3
ATOM 4068 C CA . ALA A 1 6 ? -5.826 -7.537 13.194 1.00 0.00 640 ALA A CA 3
ATOM 4069 C C . ALA A 1 6 ? -5.552 -7.475 11.714 1.00 0.00 640 ALA A C 3
ATOM 4070 O O . ALA A 1 6 ? -5.885 -8.403 10.977 1.00 0.00 640 ALA A O 3
ATOM 4077 N N . THR A 1 7 ? -4.924 -6.376 11.237 1.00 0.00 641 THR A N 3
ATOM 4078 C CA . THR A 1 7 ? -4.653 -6.246 9.821 1.00 0.00 641 THR A CA 3
ATOM 4079 C C . THR A 1 7 ? -3.579 -7.224 9.422 1.00 0.00 641 THR A C 3
ATOM 4080 O O . THR A 1 7 ? -3.603 -7.749 8.312 1.00 0.00 641 THR A O 3
ATOM 4091 N N . GLU A 1 8 ? -2.604 -7.495 10.321 1.00 0.00 642 GLU A N 3
ATOM 4092 C CA . GLU A 1 8 ? -1.540 -8.417 9.986 1.00 0.00 642 GLU A CA 3
ATOM 4093 C C . GLU A 1 8 ? -1.940 -9.801 10.419 1.00 0.00 642 GLU A C 3
ATOM 4094 O O . GLU A 1 8 ? -1.233 -10.770 10.150 1.00 0.00 642 GLU A O 3
ATOM 4106 N N . GLU A 1 9 ? -3.085 -9.925 11.127 1.00 0.00 643 GLU A N 3
ATOM 4107 C CA . GLU A 1 9 ? -3.529 -11.220 11.589 1.00 0.00 643 GLU A CA 3
ATOM 4108 C C . GLU A 1 9 ? -3.887 -12.073 10.407 1.00 0.00 643 GLU A C 3
ATOM 4109 O O . GLU A 1 9 ? -3.596 -13.267 10.383 1.00 0.00 643 GLU A O 3
ATOM 4121 N N . ILE A 1 10 ? -4.547 -11.472 9.396 1.00 0.00 644 ILE A N 3
ATOM 4122 C CA . ILE A 1 10 ? -4.943 -12.226 8.229 1.00 0.00 644 ILE A CA 3
ATOM 4123 C C . ILE A 1 10 ? -3.706 -12.651 7.481 1.00 0.00 644 ILE A C 3
ATOM 4124 O O . ILE A 1 10 ? -3.645 -13.761 6.951 1.00 0.00 644 ILE A O 3
ATOM 4140 N N . ALA A 1 11 ? -2.681 -11.777 7.428 1.00 0.00 645 ALA A N 3
ATOM 4141 C CA . ALA A 1 11 ? -1.468 -12.127 6.749 1.00 0.00 645 ALA A CA 3
ATOM 4142 C C . ALA A 1 11 ? -0.461 -11.068 7.083 1.00 0.00 645 ALA A C 3
ATOM 4143 O O . ALA A 1 11 ? -0.802 -9.894 7.210 1.00 0.00 645 ALA A O 3
ATOM 4150 N N . ALA A 1 12 ? 0.823 -11.462 7.203 1.00 0.00 646 ALA A N 3
ATOM 4151 C CA . ALA A 1 12 ? 1.852 -10.509 7.534 1.00 0.00 646 ALA A CA 3
ATOM 4152 C C . ALA A 1 12 ? 2.555 -10.139 6.260 1.00 0.00 646 ALA A C 3
ATOM 4153 O O . ALA A 1 12 ? 2.726 -10.975 5.374 1.00 0.00 646 ALA A O 3
ATOM 4160 N N . LEU A 1 13 ? 2.951 -8.842 6.146 1.00 0.00 647 LEU A N 3
ATOM 4161 C CA . LEU A 1 13 ? 3.655 -8.345 4.976 1.00 0.00 647 LEU A CA 3
ATOM 4162 C C . LEU A 1 13 ? 2.647 -8.049 3.893 1.00 0.00 647 LEU A C 3
ATOM 4163 O O . LEU A 1 13 ? 2.982 -7.465 2.864 1.00 0.00 647 LEU A O 3
ATOM 4179 N N . ASP A 1 14 ? 1.373 -8.426 4.121 1.00 0.00 648 ASP A N 3
ATOM 4180 C CA . ASP A 1 14 ? 0.337 -8.189 3.151 1.00 0.00 648 ASP A CA 3
ATOM 4181 C C . ASP A 1 14 ? -0.497 -7.047 3.661 1.00 0.00 648 ASP A C 3
ATOM 4182 O O . ASP A 1 14 ? -1.715 -7.034 3.504 1.00 0.00 648 ASP A O 3
ATOM 4191 N N . GLN A 1 15 ? 0.166 -6.055 4.301 1.00 0.00 649 GLN A N 3
ATOM 4192 C CA . GLN A 1 15 ? -0.535 -4.921 4.849 1.00 0.00 649 GLN A CA 3
ATOM 4193 C C . GLN A 1 15 ? -1.198 -4.175 3.712 1.00 0.00 649 GLN A C 3
ATOM 4194 O O . GLN A 1 15 ? -0.539 -3.761 2.756 1.00 0.00 649 GLN A O 3
ATOM 4208 N N . PRO A 1 16 ? -2.504 -3.999 3.806 1.00 0.00 650 PRO A N 3
ATOM 4209 C CA . PRO A 1 16 ? -3.265 -3.277 2.790 1.00 0.00 650 PRO A CA 3
ATOM 4210 C C . PRO A 1 16 ? -2.813 -1.857 2.617 1.00 0.00 650 PRO A C 3
ATOM 4211 O O . PRO A 1 16 ? -2.408 -1.198 3.575 1.00 0.00 650 PRO A O 3
ATOM 4222 N N . PHE A 1 17 ? -2.890 -1.348 1.370 1.00 0.00 651 PHE A N 3
ATOM 4223 C CA . PHE A 1 17 ? -2.476 0.006 1.105 1.00 0.00 651 PHE A CA 3
ATOM 4224 C C . PHE A 1 17 ? -3.601 0.907 1.512 1.00 0.00 651 PHE A C 3
ATOM 4225 O O . PHE A 1 17 ? -4.756 0.674 1.171 1.00 0.00 651 PHE A O 3
ATOM 4242 N N . GLU A 1 18 ? -3.264 1.977 2.250 1.00 0.00 652 GLU A N 3
ATOM 4243 C CA . GLU A 1 18 ? -4.267 2.918 2.684 1.00 0.00 652 GLU A CA 3
ATOM 4244 C C . GLU A 1 18 ? -3.923 4.244 2.076 1.00 0.00 652 GLU A C 3
ATOM 4245 O O . GLU A 1 18 ? -4.788 4.952 1.563 1.00 0.00 652 GLU A O 3
ATOM 4257 N N . LYS A 1 19 ? -2.624 4.604 2.122 1.00 0.00 653 LYS A N 3
ATOM 4258 C CA . LYS A 1 19 ? -2.180 5.853 1.568 1.00 0.00 653 LYS A CA 3
ATOM 4259 C C . LYS A 1 19 ? -0.909 5.557 0.834 1.00 0.00 653 LYS A C 3
ATOM 4260 O O . LYS A 1 19 ? -0.221 4.579 1.136 1.00 0.00 653 LYS A O 3
ATOM 4279 N N . CYS A 1 20 ? -0.568 6.400 -0.160 1.00 0.00 654 CYS A N 3
ATOM 4280 C CA . CYS A 1 20 ? 0.632 6.176 -0.924 1.00 0.00 654 CYS A CA 3
ATOM 4281 C C . CYS A 1 20 ? 1.414 7.454 -0.919 1.00 0.00 654 CYS A C 3
ATOM 4282 O O . CYS A 1 20 ? 0.874 8.533 -0.681 1.00 0.00 654 CYS A O 3
ATOM 4290 N N . PHE A 1 21 ? 2.728 7.344 -1.179 1.00 0.00 655 PHE A N 3
ATOM 4291 C CA . PHE A 1 21 ? 3.579 8.499 -1.182 1.00 0.00 655 PHE A CA 3
ATOM 4292 C C . PHE A 1 21 ? 4.473 8.403 -2.387 1.00 0.00 655 PHE A C 3
ATOM 4293 O O . PHE A 1 21 ? 5.039 7.349 -2.675 1.00 0.00 655 PHE A O 3
ATOM 4310 N N . ILE A 1 22 ? 4.594 9.524 -3.134 1.00 0.00 656 ILE A N 3
ATOM 4311 C CA . ILE A 1 22 ? 5.440 9.555 -4.303 1.00 0.00 656 ILE A CA 3
ATOM 4312 C C . ILE A 1 22 ? 6.629 10.401 -3.925 1.00 0.00 656 ILE A C 3
ATOM 4313 O O . ILE A 1 22 ? 6.530 11.628 -3.825 1.00 0.00 656 ILE A O 3
ATOM 4329 N N . PRO A 1 23 ? 7.765 9.762 -3.704 1.00 0.00 657 PRO A N 3
ATOM 4330 C CA . PRO A 1 23 ? 8.979 10.462 -3.302 1.00 0.00 657 PRO A CA 3
ATOM 4331 C C . PRO A 1 23 ? 9.625 11.249 -4.400 1.00 0.00 657 PRO A C 3
ATOM 4332 O O . PRO A 1 23 ? 9.604 10.856 -5.567 1.00 0.00 657 PRO A O 3
ATOM 4343 N N . THR A 1 24 ? 10.230 12.398 -4.028 1.00 0.00 658 THR A N 3
ATOM 4344 C CA . THR A 1 24 ? 10.905 13.227 -4.994 1.00 0.00 658 THR A CA 3
ATOM 4345 C C . THR A 1 24 ? 12.219 13.608 -4.384 1.00 0.00 658 THR A C 3
ATOM 4346 O O . THR A 1 24 ? 12.315 13.782 -3.171 1.00 0.00 658 THR A O 3
ATOM 4357 N N . GLU A 1 25 ? 13.269 13.769 -5.222 1.00 0.00 659 GLU A N 3
ATOM 4358 C CA . GLU A 1 25 ? 14.557 14.141 -4.703 1.00 0.00 659 GLU A CA 3
ATOM 4359 C C . GLU A 1 25 ? 15.497 14.302 -5.866 1.00 0.00 659 GLU A C 3
ATOM 4360 O O . GLU A 1 25 ? 15.822 15.419 -6.262 1.00 0.00 659 GLU A O 3
ATOM 4372 N N . ALA A 1 26 ? 15.944 13.169 -6.457 1.00 0.00 660 ALA A N 3
ATOM 4373 C CA . ALA A 1 26 ? 16.870 13.230 -7.560 1.00 0.00 660 ALA A CA 3
ATOM 4374 C C . ALA A 1 26 ? 16.104 12.979 -8.816 1.00 0.00 660 ALA A C 3
ATOM 4375 O O . ALA A 1 26 ? 16.396 12.053 -9.564 1.00 0.00 660 ALA A O 3
ATOM 4382 N N . LEU A 1 27 ? 15.105 13.837 -9.083 1.00 0.00 661 LEU A N 3
ATOM 4383 C CA . LEU A 1 27 ? 14.305 13.683 -10.269 1.00 0.00 661 LEU A CA 3
ATOM 4384 C C . LEU A 1 27 ? 14.750 14.726 -11.258 1.00 0.00 661 LEU A C 3
ATOM 4385 O O . LEU A 1 27 ? 13.986 15.136 -12.130 1.00 0.00 661 LEU A O 3
ATOM 4401 N N . GLY A 1 28 ? 16.011 15.197 -11.126 1.00 0.00 662 GLY A N 3
ATOM 4402 C CA . GLY A 1 28 ? 16.524 16.197 -12.034 1.00 0.00 662 GLY A CA 3
ATOM 4403 C C . GLY A 1 28 ? 16.262 17.551 -11.451 1.00 0.00 662 GLY A C 3
ATOM 4404 O O . GLY A 1 28 ? 16.498 18.566 -12.101 1.00 0.00 662 GLY A O 3
ATOM 4408 N N . SER A 1 29 ? 15.750 17.585 -10.196 1.00 0.00 663 SER A N 3
ATOM 4409 C CA . SER A 1 29 ? 15.459 18.834 -9.515 1.00 0.00 663 SER A CA 3
ATOM 4410 C C . SER A 1 29 ? 14.351 19.556 -10.228 1.00 0.00 663 SER A C 3
ATOM 4411 O O . SER A 1 29 ? 14.158 20.756 -10.046 1.00 0.00 663 SER A O 3
ATOM 4419 N N . ASP A 1 30 ? 13.577 18.822 -11.042 1.00 0.00 664 ASP A N 3
ATOM 4420 C CA . ASP A 1 30 ? 12.477 19.424 -11.759 1.00 0.00 664 ASP A CA 3
ATOM 4421 C C . ASP A 1 30 ? 11.239 19.241 -10.926 1.00 0.00 664 ASP A C 3
ATOM 4422 O O . ASP A 1 30 ? 10.148 19.657 -11.309 1.00 0.00 664 ASP A O 3
ATOM 4431 N N . ARG A 1 31 ? 11.398 18.595 -9.750 1.00 0.00 665 ARG A N 3
ATOM 4432 C CA . ARG A 1 31 ? 10.284 18.358 -8.863 1.00 0.00 665 ARG A CA 3
ATOM 4433 C C . ARG A 1 31 ? 9.890 19.652 -8.206 1.00 0.00 665 ARG A C 3
ATOM 4434 O O . ARG A 1 31 ? 8.792 19.773 -7.662 1.00 0.00 665 ARG A O 3
ATOM 4455 N N . GLU A 1 32 ? 10.782 20.664 -8.250 1.00 0.00 666 GLU A N 3
ATOM 4456 C CA . GLU A 1 32 ? 10.484 21.935 -7.638 1.00 0.00 666 GLU A CA 3
ATOM 4457 C C . GLU A 1 32 ? 9.698 22.748 -8.630 1.00 0.00 666 GLU A C 3
ATOM 4458 O O . GLU A 1 32 ? 10.151 23.789 -9.102 1.00 0.00 666 GLU A O 3
ATOM 4470 N N . GLY A 1 33 ? 8.481 22.276 -8.964 1.00 0.00 667 GLY A N 3
ATOM 4471 C CA . GLY A 1 33 ? 7.656 22.990 -9.901 1.00 0.00 667 GLY A CA 3
ATOM 4472 C C . GLY A 1 33 ? 6.420 22.178 -10.118 1.00 0.00 667 GLY A C 3
ATOM 4473 O O . GLY A 1 33 ? 5.989 21.976 -11.251 1.00 0.00 667 GLY A O 3
ATOM 4477 N N . LEU A 1 34 ? 5.811 21.695 -9.017 1.00 0.00 668 LEU A N 3
ATOM 4478 C CA . LEU A 1 34 ? 4.615 20.897 -9.134 1.00 0.00 668 LEU A CA 3
ATOM 4479 C C . LEU A 1 34 ? 3.436 21.824 -9.078 1.00 0.00 668 LEU A C 3
ATOM 4480 O O . LEU A 1 34 ? 3.124 22.399 -8.036 1.00 0.00 668 LEU A O 3
ATOM 4496 N N . ASP A 1 35 ? 2.748 21.982 -10.228 1.00 0.00 669 ASP A N 3
ATOM 4497 C CA . ASP A 1 35 ? 1.589 22.831 -10.290 1.00 0.00 669 ASP A CA 3
ATOM 4498 C C . ASP A 1 35 ? 0.410 21.918 -10.084 1.00 0.00 669 ASP A C 3
ATOM 4499 O O . ASP A 1 35 ? 0.184 21.007 -10.868 1.00 0.00 669 ASP A O 3
ATOM 4508 N N . ARG A 1 36 ? -0.374 22.161 -9.012 1.00 0.00 670 ARG A N 3
ATOM 4509 C CA . ARG A 1 36 ? -1.498 21.304 -8.686 1.00 0.00 670 ARG A CA 3
ATOM 4510 C C . ARG A 1 36 ? -2.512 21.280 -9.808 1.00 0.00 670 ARG A C 3
ATOM 4511 O O . ARG A 1 36 ? -3.013 20.214 -10.164 1.00 0.00 670 ARG A O 3
ATOM 4532 N N . THR A 1 37 ? -2.851 22.448 -10.394 1.00 0.00 671 THR A N 3
ATOM 4533 C CA . THR A 1 37 ? -3.846 22.480 -11.455 1.00 0.00 671 THR A CA 3
ATOM 4534 C C . THR A 1 37 ? -3.343 21.695 -12.640 1.00 0.00 671 THR A C 3
ATOM 4535 O O . THR A 1 37 ? -4.076 20.903 -13.230 1.00 0.00 671 THR A O 3
ATOM 4546 N N . GLN A 1 38 ? -2.068 21.909 -13.013 1.00 0.00 672 GLN A N 3
ATOM 4547 C CA . GLN A 1 38 ? -1.481 21.225 -14.148 1.00 0.00 672 GLN A CA 3
ATOM 4548 C C . GLN A 1 38 ? -1.386 19.747 -13.837 1.00 0.00 672 GLN A C 3
ATOM 4549 O O . GLN A 1 38 ? -1.566 18.907 -14.712 1.00 0.00 672 GLN A O 3
ATOM 4563 N N . LEU A 1 39 ? -1.093 19.417 -12.562 1.00 0.00 673 LEU A N 3
ATOM 4564 C CA . LEU A 1 39 ? -0.958 18.040 -12.126 1.00 0.00 673 LEU A CA 3
ATOM 4565 C C . LEU A 1 39 ? -2.270 17.309 -12.319 1.00 0.00 673 LEU A C 3
ATOM 4566 O O . LEU A 1 39 ? -2.282 16.105 -12.565 1.00 0.00 673 LEU A O 3
ATOM 4582 N N . GLU A 1 40 ? -3.416 18.013 -12.173 1.00 0.00 674 GLU A N 3
ATOM 4583 C CA . GLU A 1 40 ? -4.705 17.365 -12.331 1.00 0.00 674 GLU A CA 3
ATOM 4584 C C . GLU A 1 40 ? -4.828 16.813 -13.732 1.00 0.00 674 GLU A C 3
ATOM 4585 O O . GLU A 1 40 ? -5.368 15.727 -13.921 1.00 0.00 674 GLU A O 3
ATOM 4597 N N . ARG A 1 41 ? -4.333 17.555 -14.747 1.00 0.00 675 ARG A N 3
ATOM 4598 C CA . ARG A 1 41 ? -4.412 17.088 -16.115 1.00 0.00 675 ARG A CA 3
ATOM 4599 C C . ARG A 1 41 ? -3.014 16.708 -16.512 1.00 0.00 675 ARG A C 3
ATOM 4600 O O . ARG A 1 41 ? -2.367 17.377 -17.318 1.00 0.00 675 ARG A O 3
ATOM 4621 N N . GLN A 1 42 ? -2.529 15.583 -15.948 1.00 0.00 676 GLN A N 3
ATOM 4622 C CA . GLN A 1 42 ? -1.182 15.155 -16.201 1.00 0.00 676 GLN A CA 3
ATOM 4623 C C . GLN A 1 42 ? -1.150 13.655 -16.389 1.00 0.00 676 GLN A C 3
ATOM 4624 O O . GLN A 1 42 ? -2.141 13.025 -16.757 1.00 0.00 676 GLN A O 3
ATOM 4638 N N . LEU A 1 43 ? 0.077 13.102 -16.203 1.00 0.00 677 LEU A N 3
ATOM 4639 C CA . LEU A 1 43 ? 0.393 11.683 -16.287 1.00 0.00 677 LEU A CA 3
ATOM 4640 C C . LEU A 1 43 ? -0.592 10.873 -15.445 1.00 0.00 677 LEU A C 3
ATOM 4641 O O . LEU A 1 43 ? -1.516 11.422 -14.847 1.00 0.00 677 LEU A O 3
ATOM 4657 N N . PRO A 1 44 ? -0.403 9.548 -15.364 1.00 0.00 678 PRO A N 3
ATOM 4658 C CA . PRO A 1 44 ? -1.299 8.707 -14.581 1.00 0.00 678 PRO A CA 3
ATOM 4659 C C . PRO A 1 44 ? -1.544 9.250 -13.211 1.00 0.00 678 PRO A C 3
ATOM 4660 O O . PRO A 1 44 ? -0.617 9.509 -12.451 1.00 0.00 678 PRO A O 3
ATOM 4671 N N . PHE A 1 45 ? -2.835 9.375 -12.882 1.00 0.00 679 PHE A N 3
ATOM 4672 C CA . PHE A 1 45 ? -3.268 9.928 -11.627 1.00 0.00 679 PHE A CA 3
ATOM 4673 C C . PHE A 1 45 ? -4.733 10.154 -11.822 1.00 0.00 679 PHE A C 3
ATOM 4674 O O . PHE A 1 45 ? -5.524 10.108 -10.889 1.00 0.00 679 PHE A O 3
ATOM 4691 N N . ARG A 1 46 ? -5.100 10.417 -13.094 1.00 0.00 680 ARG A N 3
ATOM 4692 C CA . ARG A 1 46 ? -6.464 10.669 -13.464 1.00 0.00 680 ARG A CA 3
ATOM 4693 C C . ARG A 1 46 ? -7.162 9.345 -13.654 1.00 0.00 680 ARG A C 3
ATOM 4694 O O . ARG A 1 46 ? -8.386 9.282 -13.734 1.00 0.00 680 ARG A O 3
ATOM 4715 N N . ASN A 1 47 ? -6.370 8.254 -13.737 1.00 0.00 681 ASN A N 3
ATOM 4716 C CA . ASN A 1 47 ? -6.918 6.930 -13.959 1.00 0.00 681 ASN A CA 3
ATOM 4717 C C . ASN A 1 47 ? -7.817 6.539 -12.813 1.00 0.00 681 ASN A C 3
ATOM 4718 O O . ASN A 1 47 ? -8.867 5.934 -13.024 1.00 0.00 681 ASN A O 3
ATOM 4729 N N . TYR A 1 48 ? -7.422 6.870 -11.567 1.00 0.00 682 TYR A N 3
ATOM 4730 C CA . TYR A 1 48 ? -8.232 6.513 -10.427 1.00 0.00 682 TYR A CA 3
ATOM 4731 C C . TYR A 1 48 ? -8.304 7.735 -9.566 1.00 0.00 682 TYR A C 3
ATOM 4732 O O . TYR A 1 48 ? -7.405 8.568 -9.591 1.00 0.00 682 TYR A O 3
ATOM 4750 N N . PRO A 1 49 ? -9.368 7.868 -8.794 1.00 0.00 683 PRO A N 3
ATOM 4751 C CA . PRO A 1 49 ? -9.497 8.997 -7.888 1.00 0.00 683 PRO A CA 3
ATOM 4752 C C . PRO A 1 49 ? -8.345 9.033 -6.943 1.00 0.00 683 PRO A C 3
ATOM 4753 O O . PRO A 1 49 ? -7.996 8.017 -6.344 1.00 0.00 683 PRO A O 3
ATOM 4764 N N . ILE A 1 50 ? -7.731 10.210 -6.768 1.00 0.00 684 ILE A N 3
ATOM 4765 C CA . ILE A 1 50 ? -6.583 10.274 -5.912 1.00 0.00 684 ILE A CA 3
ATOM 4766 C C . ILE A 1 50 ? -6.454 11.671 -5.375 1.00 0.00 684 ILE A C 3
ATOM 4767 O O . ILE A 1 50 ? -6.733 12.654 -6.062 1.00 0.00 684 ILE A O 3
ATOM 4783 N N . LYS A 1 51 ? -6.054 11.772 -4.089 1.00 0.00 685 LYS A N 3
ATOM 4784 C CA . LYS A 1 51 ? -5.845 13.054 -3.471 1.00 0.00 685 LYS A CA 3
ATOM 4785 C C . LYS A 1 51 ? -4.417 13.388 -3.740 1.00 0.00 685 LYS A C 3
ATOM 4786 O O . LYS A 1 51 ? -3.531 12.610 -3.408 1.00 0.00 685 LYS A O 3
ATOM 4805 N N . LEU A 1 52 ? -4.154 14.552 -4.361 1.00 0.00 686 LEU A N 3
ATOM 4806 C CA . LEU A 1 52 ? -2.791 14.920 -4.634 1.00 0.00 686 LEU A CA 3
ATOM 4807 C C . LEU A 1 52 ? -2.508 16.165 -3.854 1.00 0.00 686 LEU A C 3
ATOM 4808 O O . LEU A 1 52 ? -3.248 17.144 -3.929 1.00 0.00 686 LEU A O 3
ATOM 4824 N N . ASN A 1 53 ? -1.409 16.142 -3.074 1.00 0.00 687 ASN A N 3
ATOM 4825 C CA . ASN A 1 53 ? -1.040 17.284 -2.286 1.00 0.00 687 ASN A CA 3
ATOM 4826 C C . ASN A 1 53 ? 0.428 17.491 -2.502 1.00 0.00 687 ASN A C 3
ATOM 4827 O O . ASN A 1 53 ? 1.228 16.575 -2.314 1.00 0.00 687 ASN A O 3
ATOM 4838 N N . VAL A 1 54 ? 0.813 18.719 -2.910 1.00 0.00 688 VAL A N 3
ATOM 4839 C CA . VAL A 1 54 ? 2.203 19.005 -3.159 1.00 0.00 688 VAL A CA 3
ATOM 4840 C C . VAL A 1 54 ? 2.890 19.192 -1.835 1.00 0.00 688 VAL A C 3
ATOM 4841 O O . VAL A 1 54 ? 2.314 19.712 -0.878 1.00 0.00 688 VAL A O 3
ATOM 4854 N N . SER A 1 55 ? 4.158 18.747 -1.758 1.00 0.00 689 SER A N 3
ATOM 4855 C CA . SER A 1 55 ? 4.909 18.874 -0.540 1.00 0.00 689 SER A CA 3
ATOM 4856 C C . SER A 1 55 ? 6.354 18.800 -0.927 1.00 0.00 689 SER A C 3
ATOM 4857 O O . SER A 1 55 ? 6.697 18.288 -1.990 1.00 0.00 689 SER A O 3
ATOM 4865 N N . LYS A 1 56 ? 7.241 19.340 -0.065 1.00 0.00 690 LYS A N 3
ATOM 4866 C CA . LYS A 1 56 ? 8.657 19.319 -0.344 1.00 0.00 690 LYS A CA 3
ATOM 4867 C C . LYS A 1 56 ? 9.129 17.889 -0.369 1.00 0.00 690 LYS A C 3
ATOM 4868 O O . LYS A 1 56 ? 9.990 17.527 -1.165 1.00 0.00 690 LYS A O 3
ATOM 4887 N N . SER A 1 57 ? 8.578 17.045 0.535 1.00 0.00 691 SER A N 3
ATOM 4888 C CA . SER A 1 57 ? 8.980 15.655 0.602 1.00 0.00 691 SER A CA 3
ATOM 4889 C C . SER A 1 57 ? 8.617 14.960 -0.683 1.00 0.00 691 SER A C 3
ATOM 4890 O O . SER A 1 57 ? 9.376 14.134 -1.186 1.00 0.00 691 SER A O 3
ATOM 4898 N N . GLY A 1 58 ? 7.432 15.271 -1.232 1.00 0.00 692 GLY A N 3
ATOM 4899 C CA . GLY A 1 58 ? 7.012 14.638 -2.458 1.00 0.00 692 GLY A CA 3
ATOM 4900 C C . GLY A 1 58 ? 5.552 14.898 -2.616 1.00 0.00 692 GLY A C 3
ATOM 4901 O O . GLY A 1 58 ? 5.035 15.900 -2.134 1.00 0.00 692 GLY A O 3
ATOM 4905 N N . ILE A 1 59 ? 4.843 13.978 -3.299 1.00 0.00 693 ILE A N 3
ATOM 4906 C CA . ILE A 1 59 ? 3.430 14.164 -3.514 1.00 0.00 693 ILE A CA 3
ATOM 4907 C C . ILE A 1 59 ? 2.713 13.150 -2.673 1.00 0.00 693 ILE A C 3
ATOM 4908 O O . ILE A 1 59 ? 2.983 11.949 -2.758 1.00 0.00 693 ILE A O 3
ATOM 4924 N N . PHE A 1 60 ? 1.771 13.621 -1.825 1.00 0.00 694 PHE A N 3
ATOM 4925 C CA . PHE A 1 60 ? 1.015 12.720 -0.996 1.00 0.00 694 PHE A CA 3
ATOM 4926 C C . PHE A 1 60 ? -0.105 12.189 -1.831 1.00 0.00 694 PHE A C 3
ATOM 4927 O O . PHE A 1 60 ? -0.702 12.919 -2.620 1.00 0.00 694 PHE A O 3
ATOM 4944 N N . CYS A 1 61 ? -0.410 10.884 -1.676 1.00 0.00 695 CYS A N 3
ATOM 4945 C CA . CYS A 1 61 ? -1.476 10.292 -2.437 1.00 0.00 695 CYS A CA 3
ATOM 4946 C C . CYS A 1 61 ? -2.422 9.630 -1.478 1.00 0.00 695 CYS A C 3
ATOM 4947 O O . CYS A 1 61 ? -2.025 8.790 -0.671 1.00 0.00 695 CYS A O 3
ATOM 4955 N N . GLN A 1 62 ? -3.718 9.997 -1.564 1.00 0.00 696 GLN A N 3
ATOM 4956 C CA . GLN A 1 62 ? -4.711 9.403 -0.695 1.00 0.00 696 GLN A CA 3
ATOM 4957 C C . GLN A 1 62 ? -5.779 8.842 -1.586 1.00 0.00 696 GLN A C 3
ATOM 4958 O O . GLN A 1 62 ? -6.111 9.433 -2.614 1.00 0.00 696 GLN A O 3
ATOM 4972 N N . PHE A 1 63 ? -6.347 7.678 -1.203 1.00 0.00 697 PHE A N 3
ATOM 4973 C CA . PHE A 1 63 ? -7.374 7.064 -2.006 1.00 0.00 697 PHE A CA 3
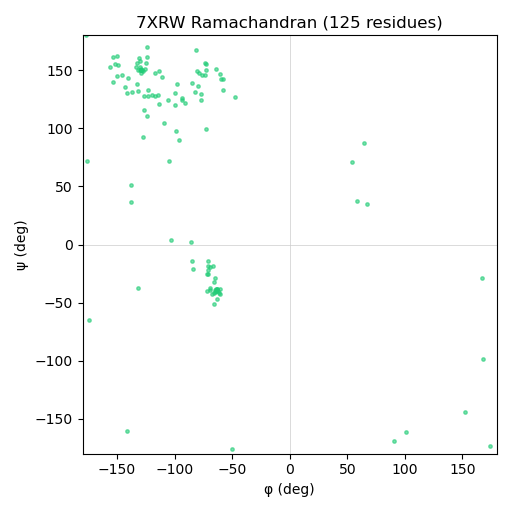ATOM 4974 C C . PHE A 1 63 ? -8.553 6.820 -1.108 1.00 0.00 697 PHE A C 3
ATOM 4975 O O . PHE A 1 63 ? -8.405 6.593 0.093 1.00 0.00 697 PHE A O 3
ATOM 4992 N N . PRO A 1 64 ? -9.738 6.870 -1.685 1.00 0.00 698 PRO A N 3
ATOM 4993 C CA . PRO A 1 64 ? -10.967 6.649 -0.936 1.00 0.00 698 PRO A CA 3
ATOM 4994 C C . PRO A 1 64 ? -11.151 5.223 -0.510 1.00 0.00 698 PRO A C 3
ATOM 4995 O O . PRO A 1 64 ? -11.820 4.949 0.484 1.00 0.00 698 PRO A O 3
ATOM 5006 N N . THR A 1 65 ? -10.558 4.274 -1.267 1.00 0.00 699 THR A N 3
ATOM 5007 C CA . THR A 1 65 ? -10.684 2.879 -0.924 1.00 0.00 699 THR A CA 3
ATOM 5008 C C . THR A 1 65 ? -9.313 2.276 -0.996 1.00 0.00 699 THR A C 3
ATOM 5009 O O . THR A 1 65 ? -8.430 2.785 -1.688 1.00 0.00 699 THR A O 3
ATOM 5020 N N . VAL A 1 66 ? -9.116 1.148 -0.282 1.00 0.00 700 VAL A N 3
ATOM 5021 C CA . VAL A 1 66 ? -7.830 0.493 -0.279 1.00 0.00 700 VAL A CA 3
ATOM 5022 C C . VAL A 1 66 ? -7.685 -0.294 -1.554 1.00 0.00 700 VAL A C 3
ATOM 5023 O O . VAL A 1 66 ? -6.575 -0.542 -2.018 1.00 0.00 700 VAL A O 3
ATOM 5036 N N . SER A 1 67 ? -8.824 -0.709 -2.153 1.00 0.00 701 SER A N 3
ATOM 5037 C CA . SER A 1 67 ? -8.783 -1.484 -3.372 1.00 0.00 701 SER A CA 3
ATOM 5038 C C . SER A 1 67 ? -8.198 -0.639 -4.476 1.00 0.00 701 SER A C 3
ATOM 5039 O O . SER A 1 67 ? -7.362 -1.106 -5.245 1.00 0.00 701 SER A O 3
ATOM 5047 N N . ASP A 1 68 ? -8.640 0.636 -4.579 1.00 0.00 702 ASP A N 3
ATOM 5048 C CA . ASP A 1 68 ? -8.143 1.511 -5.620 1.00 0.00 702 ASP A CA 3
ATOM 5049 C C . ASP A 1 68 ? -6.673 1.760 -5.404 1.00 0.00 702 ASP A C 3
ATOM 5050 O O . ASP A 1 68 ? -5.900 1.816 -6.358 1.00 0.00 702 ASP A O 3
ATOM 5059 N N . ALA A 1 69 ? -6.260 1.926 -4.128 1.00 0.00 703 ALA A N 3
ATOM 5060 C CA . ALA A 1 69 ? -4.870 2.186 -3.828 1.00 0.00 703 ALA A CA 3
ATOM 5061 C C . ALA A 1 69 ? -4.036 1.006 -4.259 1.00 0.00 703 ALA A C 3
ATOM 5062 O O . ALA A 1 69 ? -2.940 1.174 -4.789 1.00 0.00 703 ALA A O 3
ATOM 5069 N N . LYS A 1 70 ? -4.543 -0.224 -4.028 1.00 0.00 704 LYS A N 3
ATOM 5070 C CA . LYS A 1 70 ? -3.802 -1.409 -4.390 1.00 0.00 704 LYS A CA 3
ATOM 5071 C C . LYS A 1 70 ? -3.644 -1.467 -5.891 1.00 0.00 704 LYS A C 3
ATOM 5072 O O . LYS A 1 70 ? -2.577 -1.827 -6.389 1.00 0.00 704 LYS A O 3
ATOM 5091 N N . ARG A 1 71 ? -4.710 -1.120 -6.657 1.00 0.00 705 ARG A N 3
ATOM 5092 C CA . ARG A 1 71 ? -4.619 -1.160 -8.105 1.00 0.00 705 ARG A CA 3
ATOM 5093 C C . ARG A 1 71 ? -3.584 -0.169 -8.560 1.00 0.00 705 ARG A C 3
ATOM 5094 O O . ARG A 1 71 ? -2.800 -0.447 -9.457 1.00 0.00 705 ARG A O 3
ATOM 5115 N N . PHE A 1 72 ? -3.565 1.020 -7.933 1.00 0.00 706 PHE A N 3
ATOM 5116 C CA . PHE A 1 72 ? -2.621 2.051 -8.302 1.00 0.00 706 PHE A CA 3
ATOM 5117 C C . PHE A 1 72 ? -1.223 1.574 -7.992 1.00 0.00 706 PHE A C 3
ATOM 5118 O O . PHE A 1 72 ? -0.287 1.839 -8.730 1.00 0.00 706 PHE A O 3
ATOM 5135 N N . TYR A 1 73 ? -1.038 0.893 -6.856 1.00 0.00 707 TYR A N 3
ATOM 5136 C CA . TYR A 1 73 ? 0.274 0.415 -6.500 1.00 0.00 707 TYR A CA 3
ATOM 5137 C C . TYR A 1 73 ? 0.732 -0.667 -7.455 1.00 0.00 707 TYR A C 3
ATOM 5138 O O . TYR A 1 73 ? 1.828 -0.597 -8.006 1.00 0.00 707 TYR A O 3
ATOM 5156 N N . GLU A 1 74 ? -0.107 -1.699 -7.667 1.00 0.00 708 GLU A N 3
ATOM 5157 C CA . GLU A 1 74 ? 0.291 -2.814 -8.498 1.00 0.00 708 GLU A CA 3
ATOM 5158 C C . GLU A 1 74 ? 0.353 -2.456 -9.961 1.00 0.00 708 GLU A C 3
ATOM 5159 O O . GLU A 1 74 ? 1.259 -2.900 -10.663 1.00 0.00 708 GLU A O 3
ATOM 5171 N N . GLU A 1 75 ? -0.600 -1.652 -10.465 1.00 0.00 709 GLU A N 3
ATOM 5172 C CA . GLU A 1 75 ? -0.594 -1.336 -11.882 1.00 0.00 709 GLU A CA 3
ATOM 5173 C C . GLU A 1 75 ? -0.907 0.119 -12.072 1.00 0.00 709 GLU A C 3
ATOM 5174 O O . GLU A 1 75 ? -1.780 0.482 -12.859 1.00 0.00 709 GLU A O 3
ATOM 5186 N N . GLY A 1 76 ? -0.188 0.995 -11.355 1.00 0.00 710 GLY A N 3
ATOM 5187 C CA . GLY A 1 76 ? -0.429 2.411 -11.493 1.00 0.00 710 GLY A CA 3
ATOM 5188 C C . GLY A 1 76 ? 0.884 3.113 -11.533 1.00 0.00 710 GLY A C 3
ATOM 5189 O O . GLY A 1 76 ? 1.023 4.202 -10.985 1.00 0.00 710 GLY A O 3
ATOM 5193 N N . THR A 1 77 ? 1.901 2.495 -12.170 1.00 0.00 711 THR A N 3
ATOM 5194 C CA . THR A 1 77 ? 3.201 3.130 -12.258 1.00 0.00 711 THR A CA 3
ATOM 5195 C C . THR A 1 77 ? 3.013 4.417 -13.000 1.00 0.00 711 THR A C 3
ATOM 5196 O O . THR A 1 77 ? 2.212 4.495 -13.933 1.00 0.00 711 THR A O 3
ATOM 5207 N N . VAL A 1 78 ? 3.779 5.457 -12.620 1.00 0.00 712 VAL A N 3
ATOM 5208 C CA . VAL A 1 78 ? 3.615 6.735 -13.259 1.00 0.00 712 VAL A CA 3
ATOM 5209 C C . VAL A 1 78 ? 4.956 7.171 -13.766 1.00 0.00 712 VAL A C 3
ATOM 5210 O O . VAL A 1 78 ? 5.998 6.728 -13.281 1.00 0.00 712 VAL A O 3
ATOM 5223 N N . GLU A 1 79 ? 4.944 8.054 -14.786 1.00 0.00 713 GLU A N 3
ATOM 5224 C CA . GLU A 1 79 ? 6.167 8.567 -15.340 1.00 0.00 713 GLU A CA 3
ATOM 5225 C C . GLU A 1 79 ? 6.072 10.050 -15.185 1.00 0.00 713 GLU A C 3
ATOM 5226 O O . GLU A 1 79 ? 5.278 10.699 -15.864 1.00 0.00 713 GLU A O 3
ATOM 5238 N N . ILE A 1 80 ? 6.909 10.627 -14.304 1.00 0.00 714 ILE A N 3
ATOM 5239 C CA . ILE A 1 80 ? 6.847 12.041 -14.064 1.00 0.00 714 ILE A CA 3
ATOM 5240 C C . ILE A 1 80 ? 8.245 12.559 -14.209 1.00 0.00 714 ILE A C 3
ATOM 5241 O O . ILE A 1 80 ? 9.198 11.960 -13.721 1.00 0.00 714 ILE A O 3
ATOM 5257 N N . LEU A 1 81 ? 8.387 13.680 -14.957 1.00 0.00 715 LEU A N 3
ATOM 5258 C CA . LEU A 1 81 ? 9.684 14.282 -15.183 1.00 0.00 715 LEU A CA 3
ATOM 5259 C C . LEU A 1 81 ? 10.495 13.358 -16.052 1.00 0.00 715 LEU A C 3
ATOM 5260 O O . LEU A 1 81 ? 11.720 13.315 -15.951 1.00 0.00 715 LEU A O 3
ATOM 5276 N N . ASN A 1 82 ? 9.806 12.604 -16.946 1.00 0.00 716 ASN A N 3
ATOM 5277 C CA . ASN A 1 82 ? 10.474 11.679 -17.842 1.00 0.00 716 ASN A CA 3
ATOM 5278 C C . ASN A 1 82 ? 11.220 10.655 -17.029 1.00 0.00 716 ASN A C 3
ATOM 5279 O O . ASN A 1 82 ? 12.287 10.186 -17.425 1.00 0.00 716 ASN A O 3
ATOM 5290 N N . ARG A 1 83 ? 10.655 10.276 -15.870 1.00 0.00 717 ARG A N 3
ATOM 5291 C CA . ARG A 1 83 ? 11.289 9.300 -15.028 1.00 0.00 717 ARG A CA 3
ATOM 5292 C C . ARG A 1 83 ? 10.191 8.487 -14.409 1.00 0.00 717 ARG A C 3
ATOM 5293 O O . ARG A 1 83 ? 9.202 9.031 -13.920 1.00 0.00 717 ARG A O 3
ATOM 5314 N N . SER A 1 84 ? 10.331 7.142 -14.435 1.00 0.00 718 SER A N 3
ATOM 5315 C CA . SER A 1 84 ? 9.311 6.295 -13.862 1.00 0.00 718 SER A CA 3
ATOM 5316 C C . SER A 1 84 ? 9.420 6.400 -12.373 1.00 0.00 718 SER A C 3
ATOM 5317 O O . SER A 1 84 ? 10.511 6.314 -11.809 1.00 0.00 718 SER A O 3
ATOM 5325 N N . LEU A 1 85 ? 8.265 6.565 -11.697 1.00 0.00 719 LEU A N 3
ATOM 5326 C CA . LEU A 1 85 ? 8.265 6.687 -10.263 1.00 0.00 719 LEU A CA 3
ATOM 5327 C C . LEU A 1 85 ? 7.376 5.602 -9.722 1.00 0.00 719 LEU A C 3
ATOM 5328 O O . LEU A 1 85 ? 6.247 5.409 -10.182 1.00 0.00 719 LEU A O 3
ATOM 5344 N N . PRO A 1 86 ? 7.878 4.872 -8.747 1.00 0.00 720 PRO A N 3
ATOM 5345 C CA . PRO A 1 86 ? 7.132 3.799 -8.126 1.00 0.00 720 PRO A CA 3
ATOM 5346 C C . PRO A 1 86 ? 6.184 4.281 -7.071 1.00 0.00 720 PRO A C 3
ATOM 5347 O O . PRO A 1 86 ? 6.234 5.436 -6.650 1.00 0.00 720 PRO A O 3
ATOM 5358 N N . ILE A 1 87 ? 5.290 3.381 -6.615 1.00 0.00 721 ILE A N 3
ATOM 5359 C CA . ILE A 1 87 ? 4.330 3.738 -5.604 1.00 0.00 721 ILE A CA 3
ATOM 5360 C C . ILE A 1 87 ? 4.850 3.202 -4.303 1.00 0.00 721 ILE A C 3
ATOM 5361 O O . ILE A 1 87 ? 5.055 1.999 -4.147 1.00 0.00 721 ILE A O 3
ATOM 5377 N N . LYS A 1 88 ? 5.069 4.110 -3.326 1.00 0.00 722 LYS A N 3
ATOM 5378 C CA . LYS A 1 88 ? 5.599 3.713 -2.044 1.00 0.00 722 LYS A CA 3
ATOM 5379 C C . LYS A 1 88 ? 4.528 3.906 -0.998 1.00 0.00 722 LYS A C 3
ATOM 5380 O O . LYS A 1 88 ? 4.023 5.011 -0.809 1.00 0.00 722 LYS A O 3
ATOM 5399 N N . PRO A 1 89 ? 4.154 2.836 -0.324 1.00 0.00 723 PRO A N 3
ATOM 5400 C CA . PRO A 1 89 ? 3.154 2.908 0.735 1.00 0.00 723 PRO A CA 3
ATOM 5401 C C . PRO A 1 89 ? 3.675 3.545 1.983 1.00 0.00 723 PRO A C 3
ATOM 5402 O O . PRO A 1 89 ? 4.885 3.594 2.213 1.00 0.00 723 PRO A O 3
ATOM 5413 N N . VAL A 1 90 ? 2.756 4.051 2.829 1.00 0.00 724 VAL A N 3
ATOM 5414 C CA . VAL A 1 90 ? 3.163 4.654 4.066 1.00 0.00 724 VAL A CA 3
ATOM 5415 C C . VAL A 1 90 ? 2.435 3.919 5.151 1.00 0.00 724 VAL A C 3
ATOM 5416 O O . VAL A 1 90 ? 1.256 3.584 5.014 1.00 0.00 724 VAL A O 3
ATOM 5429 N N . PHE A 1 91 ? 3.140 3.629 6.260 1.00 0.00 725 PHE A N 3
ATOM 5430 C CA . PHE A 1 91 ? 2.524 2.929 7.355 1.00 0.00 725 PHE A CA 3
ATOM 5431 C C . PHE A 1 91 ? 2.967 3.600 8.619 1.00 0.00 725 PHE A C 3
ATOM 5432 O O . PHE A 1 91 ? 4.066 4.151 8.691 1.00 0.00 725 PHE A O 3
ATOM 5449 N N . GLU A 1 92 ? 2.102 3.567 9.655 1.00 0.00 726 GLU A N 3
ATOM 5450 C CA . GLU A 1 92 ? 2.445 4.173 10.915 1.00 0.00 726 GLU A CA 3
ATOM 5451 C C . GLU A 1 92 ? 3.270 3.182 11.677 1.00 0.00 726 GLU A C 3
ATOM 5452 O O . GLU A 1 92 ? 3.119 1.971 11.514 1.00 0.00 726 GLU A O 3
ATOM 5464 N N . LYS A 1 93 ? 4.164 3.690 12.546 1.00 0.00 727 LYS A N 3
ATOM 5465 C CA . LYS A 1 93 ? 5.012 2.817 13.315 1.00 0.00 727 LYS A CA 3
ATOM 5466 C C . LYS A 1 93 ? 4.701 3.059 14.763 1.00 0.00 727 LYS A C 3
ATOM 5467 O O . LYS A 1 93 ? 4.515 4.200 15.194 1.00 0.00 727 LYS A O 3
ATOM 5486 N N . ARG A 1 94 ? 4.660 1.966 15.559 1.00 0.00 728 ARG A N 3
ATOM 5487 C CA . ARG A 1 94 ? 4.341 2.071 16.965 1.00 0.00 728 ARG A CA 3
ATOM 5488 C C . ARG A 1 94 ? 5.517 2.642 17.712 1.00 0.00 728 ARG A C 3
ATOM 5489 O O . ARG A 1 94 ? 5.398 2.998 18.882 1.00 0.00 728 ARG A O 3
ATOM 5510 N N . ASN A 1 95 ? 6.695 2.732 17.060 1.00 0.00 729 ASN A N 3
ATOM 5511 C CA . ASN A 1 95 ? 7.858 3.273 17.726 1.00 0.00 729 ASN A CA 3
ATOM 5512 C C . ASN A 1 95 ? 7.587 4.711 18.081 1.00 0.00 729 ASN A C 3
ATOM 5513 O O . ASN A 1 95 ? 7.987 5.178 19.146 1.00 0.00 729 ASN A O 3
ATOM 5524 N N . GLU A 1 96 ? 6.904 5.456 17.181 1.00 0.00 730 GLU A N 3
ATOM 5525 C CA . GLU A 1 96 ? 6.620 6.844 17.454 1.00 0.00 730 GLU A CA 3
ATOM 5526 C C . GLU A 1 96 ? 5.201 6.959 17.939 1.00 0.00 730 GLU A C 3
ATOM 5527 O O . GLU A 1 96 ? 4.936 7.644 18.923 1.00 0.00 730 GLU A O 3
ATOM 5539 N N . THR A 1 97 ? 4.251 6.274 17.247 1.00 0.00 731 THR A N 3
ATOM 5540 C CA . THR A 1 97 ? 2.847 6.333 17.623 1.00 0.00 731 THR A CA 3
ATOM 5541 C C . THR A 1 97 ? 2.406 7.773 17.576 1.00 0.00 731 THR A C 3
ATOM 5542 O O . THR A 1 97 ? 1.981 8.346 18.579 1.00 0.00 731 THR A O 3
ATOM 5553 N N . VAL A 1 98 ? 2.505 8.398 16.387 1.00 0.00 732 VAL A N 3
ATOM 5554 C CA . VAL A 1 98 ? 2.107 9.774 16.257 1.00 0.00 732 VAL A CA 3
ATOM 5555 C C . VAL A 1 98 ? 1.600 9.958 14.856 1.00 0.00 732 VAL A C 3
ATOM 5556 O O . VAL A 1 98 ? 2.106 9.348 13.914 1.00 0.00 732 VAL A O 3
ATOM 5569 N N . ALA A 1 99 ? 0.555 10.798 14.699 1.00 0.00 733 ALA A N 3
ATOM 5570 C CA . ALA A 1 99 ? -0.003 11.048 13.395 1.00 0.00 733 ALA A CA 3
ATOM 5571 C C . ALA A 1 99 ? -0.125 12.541 13.245 1.00 0.00 733 ALA A C 3
ATOM 5572 O O . ALA A 1 99 ? -1.176 13.122 13.513 1.00 0.00 733 ALA A O 3
ATOM 5579 N N . PRO A 1 100 ? 0.954 13.179 12.830 1.00 0.00 734 PRO A N 3
ATOM 5580 C CA . PRO A 1 100 ? 0.981 14.630 12.644 1.00 0.00 734 PRO A CA 3
ATOM 5581 C C . PRO A 1 100 ? -0.049 15.128 11.674 1.00 0.00 734 PRO A C 3
ATOM 5582 O O . PRO A 1 100 ? -0.616 16.202 11.863 1.00 0.00 734 PRO A O 3
ATOM 5593 N N . ALA A 1 101 ? -0.292 14.345 10.595 1.00 0.00 735 ALA A N 3
ATOM 5594 C CA . ALA A 1 101 ? -1.261 14.723 9.592 1.00 0.00 735 ALA A CA 3
ATOM 5595 C C . ALA A 1 101 ? -0.743 15.951 8.890 1.00 0.00 735 ALA A C 3
ATOM 5596 O O . ALA A 1 101 ? 0.413 15.994 8.470 1.00 0.00 735 ALA A O 3
ATOM 5603 N N . GLU A 1 102 ? -1.603 16.978 8.737 1.00 0.00 736 GLU A N 3
ATOM 5604 C CA . GLU A 1 102 ? -1.187 18.190 8.082 1.00 0.00 736 GLU A CA 3
ATOM 5605 C C . GLU A 1 102 ? -1.565 19.321 8.987 1.00 0.00 736 GLU A C 3
ATOM 5606 O O . GLU A 1 102 ? -2.722 19.458 9.379 1.00 0.00 736 GLU A O 3
ATOM 5618 N N . ARG A 1 103 ? -0.576 20.168 9.339 1.00 0.00 737 ARG A N 3
ATOM 5619 C CA . ARG A 1 103 ? -0.843 21.283 10.207 1.00 0.00 737 ARG A CA 3
ATOM 5620 C C . ARG A 1 103 ? 0.005 22.419 9.728 1.00 0.00 737 ARG A C 3
ATOM 5621 O O . ARG A 1 103 ? 1.191 22.247 9.448 1.00 0.00 737 ARG A O 3
ATOM 5642 N N . LYS A 1 104 ? -0.600 23.620 9.614 1.00 0.00 738 LYS A N 3
ATOM 5643 C CA . LYS A 1 104 ? 0.138 24.773 9.165 1.00 0.00 738 LYS A CA 3
ATOM 5644 C C . LYS A 1 104 ? 0.285 25.680 10.347 1.00 0.00 738 LYS A C 3
ATOM 5645 O O . LYS A 1 104 ? -0.701 26.081 10.963 1.00 0.00 738 LYS A O 3
ATOM 5664 N N . ARG A 1 105 ? 1.543 26.028 10.689 1.00 0.00 739 ARG A N 3
ATOM 5665 C CA . ARG A 1 105 ? 1.781 26.893 11.812 1.00 0.00 739 ARG A CA 3
ATOM 5666 C C . ARG A 1 105 ? 2.868 27.837 11.394 1.00 0.00 739 ARG A C 3
ATOM 5667 O O . ARG A 1 105 ? 3.900 27.415 10.873 1.00 0.00 739 ARG A O 3
ATOM 5688 N N . ARG A 1 106 ? 2.653 29.156 11.609 1.00 0.00 740 ARG A N 3
ATOM 5689 C CA . ARG A 1 106 ? 3.647 30.129 11.222 1.00 0.00 740 ARG A CA 3
ATOM 5690 C C . ARG A 1 106 ? 4.107 30.844 12.460 1.00 0.00 740 ARG A C 3
ATOM 5691 O O . ARG A 1 106 ? 5.266 30.727 12.855 1.00 0.00 740 ARG A O 3
ATOM 5712 N N . ARG A 1 107 ? 3.188 31.616 13.098 1.00 0.00 741 ARG A N 3
ATOM 5713 C CA . ARG A 1 107 ? 3.524 32.361 14.297 1.00 0.00 741 ARG A CA 3
ATOM 5714 C C . ARG A 1 107 ? 4.574 33.380 13.943 1.00 0.00 741 ARG A C 3
ATOM 5715 O O . ARG A 1 107 ? 4.376 34.207 13.055 1.00 0.00 741 ARG A O 3
ATOM 5736 N N . SER A 1 108 ? 5.722 33.349 14.649 1.00 0.00 742 SER A N 3
ATOM 5737 C CA . SER A 1 108 ? 6.773 34.291 14.375 1.00 0.00 742 SER A CA 3
ATOM 5738 C C . SER A 1 108 ? 8.018 33.740 15.002 1.00 0.00 742 SER A C 3
ATOM 5739 O O . SER A 1 108 ? 8.051 32.588 15.430 1.00 0.00 742 SER A O 3
ATOM 5747 N N . VAL A 1 109 ? 9.079 34.572 15.077 1.00 0.00 743 VAL A N 3
ATOM 5748 C CA . VAL A 1 109 ? 10.321 34.131 15.657 1.00 0.00 743 VAL A CA 3
ATOM 5749 C C . VAL A 1 109 ? 10.723 35.149 16.683 1.00 0.00 743 VAL A C 3
ATOM 5750 O O . VAL A 1 109 ? 10.300 36.303 16.634 1.00 0.00 743 VAL A O 3
ATOM 5763 N N . SER A 1 110 ? 11.557 34.723 17.656 1.00 0.00 744 SER A N 3
ATOM 5764 C CA . SER A 1 110 ? 11.999 35.622 18.697 1.00 0.00 744 SER A CA 3
ATOM 5765 C C . SER A 1 110 ? 13.495 35.520 18.776 1.00 0.00 744 SER A C 3
ATOM 5766 O O . SER A 1 110 ? 14.038 34.768 19.585 1.00 0.00 744 SER A O 3
ATOM 5774 N N . PRO A 1 111 ? 14.181 36.265 17.935 1.00 0.00 745 PRO A N 3
ATOM 5775 C CA . PRO A 1 111 ? 15.634 36.254 17.914 1.00 0.00 745 PRO A CA 3
ATOM 5776 C C . PRO A 1 111 ? 16.234 36.942 19.101 1.00 0.00 745 PRO A C 3
ATOM 5777 O O . PRO A 1 111 ? 15.634 37.845 19.683 1.00 0.00 745 PRO A O 3
ATOM 5788 N N . GLY A 1 112 ? 17.455 36.516 19.491 1.00 0.00 746 GLY A N 3
ATOM 5789 C CA . GLY A 1 112 ? 18.112 37.118 20.625 1.00 0.00 746 GLY A CA 3
ATOM 5790 C C . GLY A 1 112 ? 18.716 38.411 20.176 1.00 0.00 746 GLY A C 3
ATOM 5791 O O . GLY A 1 112 ? 18.939 38.631 18.985 1.00 0.00 746 GLY A O 3
ATOM 5795 N N . GLY A 1 113 ? 19.006 39.307 21.144 1.00 0.00 747 GLY A N 3
ATOM 5796 C CA . GLY A 1 113 ? 19.593 40.579 20.811 1.00 0.00 747 GLY A CA 3
ATOM 5797 C C . GLY A 1 113 ? 21.063 40.372 20.620 1.00 0.00 747 GLY A C 3
ATOM 5798 O O . GLY A 1 113 ? 21.621 39.360 21.037 1.00 0.00 747 GLY A O 3
ATOM 5802 N N . VAL A 1 114 ? 21.728 41.355 19.973 1.00 0.00 748 VAL A N 3
ATOM 5803 C CA . VAL A 1 114 ? 23.151 41.261 19.737 1.00 0.00 748 VAL A CA 3
ATOM 5804 C C . VAL A 1 114 ? 23.850 41.280 21.070 1.00 0.00 748 VAL A C 3
ATOM 5805 O O . VAL A 1 114 ? 24.766 40.497 21.317 1.00 0.00 748 VAL A O 3
ATOM 5818 N N . HIS A 1 115 ? 23.418 42.192 21.969 1.00 0.00 749 HIS A N 3
ATOM 5819 C CA . HIS A 1 115 ? 24.030 42.286 23.269 1.00 0.00 749 HIS A CA 3
ATOM 5820 C C . HIS A 1 115 ? 23.150 41.534 24.232 1.00 0.00 749 HIS A C 3
ATOM 5821 O O . HIS A 1 115 ? 21.975 41.865 24.407 1.00 0.00 749 HIS A O 3
ATOM 5835 N N . PRO A 1 116 ? 23.701 40.522 24.872 1.00 0.00 750 PRO A N 3
ATOM 5836 C CA . PRO A 1 116 ? 22.951 39.720 25.825 1.00 0.00 750 PRO A CA 3
ATOM 5837 C C . PRO A 1 116 ? 22.683 40.446 27.108 1.00 0.00 750 PRO A C 3
ATOM 5838 O O . PRO A 1 116 ? 23.420 41.355 27.486 1.00 0.00 750 PRO A O 3
ATOM 5849 N N . GLN A 1 117 ? 21.606 40.042 27.814 1.00 0.00 751 GLN A N 3
ATOM 5850 C CA . GLN A 1 117 ? 21.260 40.683 29.055 1.00 0.00 751 GLN A CA 3
ATOM 5851 C C . GLN A 1 117 ? 21.361 39.642 30.127 1.00 0.00 751 GLN A C 3
ATOM 5852 O O . GLN A 1 117 ? 21.056 38.471 29.901 1.00 0.00 751 GLN A O 3
ATOM 5866 N N . THR A 1 118 ? 21.798 40.054 31.334 1.00 0.00 752 THR A N 3
ATOM 5867 C CA . THR A 1 118 ? 21.929 39.119 32.421 1.00 0.00 752 THR A CA 3
ATOM 5868 C C . THR A 1 118 ? 21.742 39.896 33.688 1.00 0.00 752 THR A C 3
ATOM 5869 O O . THR A 1 118 ? 21.878 41.120 33.706 1.00 0.00 752 THR A O 3
ATOM 5880 N N . ALA A 1 119 ? 21.417 39.190 34.790 1.00 0.00 753 ALA A N 3
ATOM 5881 C CA . ALA A 1 119 ? 21.216 39.852 36.049 1.00 0.00 753 ALA A CA 3
ATOM 5882 C C . ALA A 1 119 ? 21.555 38.862 37.121 1.00 0.00 753 ALA A C 3
ATOM 5883 O O . ALA A 1 119 ? 21.494 37.653 36.906 1.00 0.00 753 ALA A O 3
ATOM 5890 N N . ALA A 1 120 ? 21.925 39.366 38.315 1.00 0.00 754 ALA A N 3
ATOM 5891 C CA . ALA A 1 120 ? 22.272 38.491 39.399 1.00 0.00 754 ALA A CA 3
ATOM 5892 C C . ALA A 1 120 ? 21.917 39.202 40.668 1.00 0.00 754 ALA A C 3
ATOM 5893 O O . ALA A 1 120 ? 21.863 40.432 40.709 1.00 0.00 754 ALA A O 3
ATOM 5900 N N . VAL A 1 121 ? 21.661 38.431 41.743 1.00 0.00 755 VAL A N 3
ATOM 5901 C CA . VAL A 1 121 ? 21.310 39.026 43.005 1.00 0.00 755 VAL A CA 3
ATOM 5902 C C . VAL A 1 121 ? 21.937 38.181 44.076 1.00 0.00 755 VAL A C 3
ATOM 5903 O O . VAL A 1 121 ? 22.048 36.963 43.937 1.00 0.00 755 VAL A O 3
ATOM 5916 N N . SER A 1 122 ? 22.381 38.828 45.175 1.00 0.00 756 SER A N 3
ATOM 5917 C CA . SER A 1 122 ? 22.999 38.105 46.258 1.00 0.00 756 SER A CA 3
ATOM 5918 C C . SER A 1 122 ? 22.177 38.366 47.482 1.00 0.00 756 SER A C 3
ATOM 5919 O O . SER A 1 122 ? 21.610 39.445 47.643 1.00 0.00 756 SER A O 3
ATOM 5927 N N . ALA A 1 123 ? 22.103 37.369 48.385 1.00 0.00 757 ALA A N 3
ATOM 5928 C CA . ALA A 1 123 ? 21.330 37.533 49.583 1.00 0.00 757 ALA A CA 3
ATOM 5929 C C . ALA A 1 123 ? 21.942 36.647 50.625 1.00 0.00 757 ALA A C 3
ATOM 5930 O O . ALA A 1 123 ? 22.632 35.680 50.307 1.00 0.00 757 ALA A O 3
ATOM 5937 N N . LEU A 1 124 ? 21.705 36.981 51.915 1.00 0.00 758 LEU A N 3
ATOM 5938 C CA . LEU A 1 124 ? 22.246 36.198 53.002 1.00 0.00 758 LEU A CA 3
ATOM 5939 C C . LEU A 1 124 ? 21.617 34.831 52.970 1.00 0.00 758 LEU A C 3
ATOM 5940 O O . LEU A 1 124 ? 22.281 33.828 53.231 1.00 0.00 758 LEU A O 3
ATOM 5956 N N . SER A 1 125 ? 20.306 34.769 52.654 1.00 0.00 759 SER A N 3
ATOM 5957 C CA . SER A 1 125 ? 19.620 33.501 52.608 1.00 0.00 759 SER A CA 3
ATOM 5958 C C . SER A 1 125 ? 19.119 33.329 51.207 1.00 0.00 759 SER A C 3
ATOM 5959 O O . SER A 1 125 ? 18.579 34.258 50.608 1.00 0.00 759 SER A O 3
ATOM 5967 N N . ARG A 1 126 ? 19.284 32.107 50.655 1.00 0.00 760 ARG A N 3
ATOM 5968 C CA . ARG A 1 126 ? 18.843 31.839 49.311 1.00 0.00 760 ARG A CA 3
ATOM 5969 C C . ARG A 1 126 ? 17.968 30.625 49.375 1.00 0.00 760 ARG A C 3
ATOM 5970 O O . ARG A 1 126 ? 18.182 29.736 50.196 1.00 0.00 760 ARG A O 3
ATOM 5991 N N . ARG A 1 127 ? 16.942 30.574 48.491 1.00 0.00 761 ARG A N 3
ATOM 5992 C CA . ARG A 1 127 ? 16.031 29.447 48.458 1.00 0.00 761 ARG A CA 3
ATOM 5993 C C . ARG A 1 127 ? 15.361 29.316 49.837 1.00 0.00 761 ARG A C 3
ATOM 5994 O O . ARG A 1 127 ? 14.766 30.326 50.302 1.00 0.00 761 ARG A O 3
ATOM 6016 N N . GLY A 1 1 ? 4.322 -21.630 -9.237 1.00 0.00 635 GLY A N 4
ATOM 6017 C CA . GLY A 1 1 ? 5.127 -21.173 -8.075 1.00 0.00 635 GLY A CA 4
ATOM 6018 C C . GLY A 1 1 ? 4.319 -21.320 -6.825 1.00 0.00 635 GLY A C 4
ATOM 6019 O O . GLY A 1 1 ? 3.193 -21.812 -6.839 1.00 0.00 635 GLY A O 4
ATOM 6025 N N . PRO A 1 2 ? 4.913 -20.894 -5.738 1.00 0.00 636 PRO A N 4
ATOM 6026 C CA . PRO A 1 2 ? 4.273 -20.957 -4.434 1.00 0.00 636 PRO A CA 4
ATOM 6027 C C . PRO A 1 2 ? 3.173 -19.948 -4.277 1.00 0.00 636 PRO A C 4
ATOM 6028 O O . PRO A 1 2 ? 3.148 -18.923 -4.960 1.00 0.00 636 PRO A O 4
ATOM 6039 N N . GLY A 1 3 ? 2.234 -20.222 -3.342 1.00 0.00 637 GLY A N 4
ATOM 6040 C CA . GLY A 1 3 ? 1.118 -19.326 -3.121 1.00 0.00 637 GLY A CA 4
ATOM 6041 C C . GLY A 1 3 ? 1.600 -18.111 -2.383 1.00 0.00 637 GLY A C 4
ATOM 6042 O O . GLY A 1 3 ? 0.862 -17.139 -2.230 1.00 0.00 637 GLY A O 4
ATOM 6046 N N . SER A 1 4 ? 2.861 -18.139 -1.901 1.00 0.00 638 SER A N 4
ATOM 6047 C CA . SER A 1 4 ? 3.407 -17.012 -1.180 1.00 0.00 638 SER A CA 4
ATOM 6048 C C . SER A 1 4 ? 3.566 -15.853 -2.131 1.00 0.00 638 SER A C 4
ATOM 6049 O O . SER A 1 4 ? 3.652 -14.704 -1.707 1.00 0.00 638 SER A O 4
ATOM 6057 N N . GLU A 1 5 ? 3.602 -16.133 -3.455 1.00 0.00 639 GLU A N 4
ATOM 6058 C CA . GLU A 1 5 ? 3.757 -15.078 -4.432 1.00 0.00 639 GLU A CA 4
ATOM 6059 C C . GLU A 1 5 ? 2.561 -14.173 -4.348 1.00 0.00 639 GLU A C 4
ATOM 6060 O O . GLU A 1 5 ? 2.680 -12.953 -4.451 1.00 0.00 639 GLU A O 4
ATOM 6072 N N . ALA A 1 6 ? 1.369 -14.773 -4.160 1.00 0.00 640 ALA A N 4
ATOM 6073 C CA . ALA A 1 6 ? 0.151 -14.009 -4.086 1.00 0.00 640 ALA A CA 4
ATOM 6074 C C . ALA A 1 6 ? 0.187 -13.107 -2.877 1.00 0.00 640 ALA A C 4
ATOM 6075 O O . ALA A 1 6 ? -0.242 -11.955 -2.942 1.00 0.00 640 ALA A O 4
ATOM 6082 N N . THR A 1 7 ? 0.707 -13.613 -1.734 1.00 0.00 641 THR A N 4
ATOM 6083 C CA . THR A 1 7 ? 0.750 -12.804 -0.533 1.00 0.00 641 THR A CA 4
ATOM 6084 C C . THR A 1 7 ? 1.778 -11.716 -0.700 1.00 0.00 641 THR A C 4
ATOM 6085 O O . THR A 1 7 ? 1.600 -10.615 -0.194 1.00 0.00 641 THR A O 4
ATOM 6096 N N . GLU A 1 8 ? 2.887 -12.004 -1.414 1.00 0.00 642 GLU A N 4
ATOM 6097 C CA . GLU A 1 8 ? 3.915 -11.005 -1.619 1.00 0.00 642 GLU A CA 4
ATOM 6098 C C . GLU A 1 8 ? 3.368 -9.915 -2.502 1.00 0.00 642 GLU A C 4
ATOM 6099 O O . GLU A 1 8 ? 3.687 -8.741 -2.331 1.00 0.00 642 GLU A O 4
ATOM 6111 N N . GLU A 1 9 ? 2.551 -10.296 -3.504 1.00 0.00 643 GLU A N 4
ATOM 6112 C CA . GLU A 1 9 ? 1.996 -9.328 -4.416 1.00 0.00 643 GLU A CA 4
ATOM 6113 C C . GLU A 1 9 ? 1.033 -8.417 -3.702 1.00 0.00 643 GLU A C 4
ATOM 6114 O O . GLU A 1 9 ? 1.017 -7.213 -3.954 1.00 0.00 643 GLU A O 4
ATOM 6126 N N . ILE A 1 10 ? 0.200 -8.968 -2.795 1.00 0.00 644 ILE A N 4
ATOM 6127 C CA . ILE A 1 10 ? -0.787 -8.147 -2.123 1.00 0.00 644 ILE A CA 4
ATOM 6128 C C . ILE A 1 10 ? -0.098 -7.191 -1.180 1.00 0.00 644 ILE A C 4
ATOM 6129 O O . ILE A 1 10 ? -0.557 -6.061 -1.000 1.00 0.00 644 ILE A O 4
ATOM 6145 N N . ALA A 1 11 ? 1.024 -7.608 -0.554 1.00 0.00 645 ALA A N 4
ATOM 6146 C CA . ALA A 1 11 ? 1.703 -6.719 0.351 1.00 0.00 645 ALA A CA 4
ATOM 6147 C C . ALA A 1 11 ? 3.068 -7.278 0.606 1.00 0.00 645 ALA A C 4
ATOM 6148 O O . ALA A 1 11 ? 3.314 -8.461 0.398 1.00 0.00 645 ALA A O 4
ATOM 6155 N N . ALA A 1 12 ? 3.999 -6.420 1.085 1.00 0.00 646 ALA A N 4
ATOM 6156 C CA . ALA A 1 12 ? 5.345 -6.868 1.362 1.00 0.00 646 ALA A CA 4
ATOM 6157 C C . ALA A 1 12 ? 5.289 -7.928 2.429 1.00 0.00 646 ALA A C 4
ATOM 6158 O O . ALA A 1 12 ? 6.000 -8.928 2.359 1.00 0.00 646 ALA A O 4
ATOM 6165 N N . LEU A 1 13 ? 4.431 -7.719 3.453 1.00 0.00 647 LEU A N 4
ATOM 6166 C CA . LEU A 1 13 ? 4.306 -8.690 4.511 1.00 0.00 647 LEU A CA 4
ATOM 6167 C C . LEU A 1 13 ? 2.842 -9.023 4.610 1.00 0.00 647 LEU A C 4
ATOM 6168 O O . LEU A 1 13 ? 2.353 -9.910 3.917 1.00 0.00 647 LEU A O 4
ATOM 6184 N N . ASP A 1 14 ? 2.106 -8.313 5.491 1.00 0.00 648 ASP A N 4
ATOM 6185 C CA . ASP A 1 14 ? 0.695 -8.571 5.634 1.00 0.00 648 ASP A CA 4
ATOM 6186 C C . ASP A 1 14 ? 0.055 -7.287 6.073 1.00 0.00 648 ASP A C 4
ATOM 6187 O O . ASP A 1 14 ? -0.895 -7.290 6.852 1.00 0.00 648 ASP A O 4
ATOM 6196 N N . GLN A 1 15 ? 0.583 -6.152 5.578 1.00 0.00 649 GLN A N 4
ATOM 6197 C CA . GLN A 1 15 ? 0.046 -4.866 5.942 1.00 0.00 649 GLN A CA 4
ATOM 6198 C C . GLN A 1 15 ? -0.617 -4.282 4.719 1.00 0.00 649 GLN A C 4
ATOM 6199 O O . GLN A 1 15 ? 0.055 -3.919 3.753 1.00 0.00 649 GLN A O 4
ATOM 6213 N N . PRO A 1 16 ? -1.936 -4.196 4.737 1.00 0.00 650 PRO A N 4
ATOM 6214 C CA . PRO A 1 16 ? -2.691 -3.627 3.625 1.00 0.00 650 PRO A CA 4
ATOM 6215 C C . PRO A 1 16 ? -2.352 -2.187 3.364 1.00 0.00 650 PRO A C 4
ATOM 6216 O O . PRO A 1 16 ? -1.995 -1.444 4.277 1.00 0.00 650 PRO A O 4
ATOM 6227 N N . PHE A 1 17 ? -2.473 -1.761 2.090 1.00 0.00 651 PHE A N 4
ATOM 6228 C CA . PHE A 1 17 ? -2.160 -0.398 1.737 1.00 0.00 651 PHE A CA 4
ATOM 6229 C C . PHE A 1 17 ? -3.270 0.489 2.220 1.00 0.00 651 PHE A C 4
ATOM 6230 O O . PHE A 1 17 ? -4.446 0.149 2.124 1.00 0.00 651 PHE A O 4
ATOM 6247 N N . GLU A 1 18 ? -2.891 1.665 2.753 1.00 0.00 652 GLU A N 4
ATOM 6248 C CA . GLU A 1 18 ? -3.868 2.610 3.232 1.00 0.00 652 GLU A CA 4
ATOM 6249 C C . GLU A 1 18 ? -3.647 3.891 2.482 1.00 0.00 652 GLU A C 4
ATOM 6250 O O . GLU A 1 18 ? -4.593 4.526 2.021 1.00 0.00 652 GLU A O 4
ATOM 6262 N N . LYS A 1 19 ? -2.366 4.296 2.348 1.00 0.00 653 LYS A N 4
ATOM 6263 C CA . LYS A 1 19 ? -2.036 5.507 1.645 1.00 0.00 653 LYS A CA 4
ATOM 6264 C C . LYS A 1 19 ? -0.846 5.193 0.789 1.00 0.00 653 LYS A C 4
ATOM 6265 O O . LYS A 1 19 ? -0.162 4.192 1.002 1.00 0.00 653 LYS A O 4
ATOM 6284 N N . CYS A 1 20 ? -0.575 6.056 -0.213 1.00 0.00 654 CYS A N 4
ATOM 6285 C CA . CYS A 1 20 ? 0.535 5.831 -1.100 1.00 0.00 654 CYS A CA 4
ATOM 6286 C C . CYS A 1 20 ? 1.388 7.065 -1.069 1.00 0.00 654 CYS A C 4
ATOM 6287 O O . CYS A 1 20 ? 0.918 8.157 -0.754 1.00 0.00 654 CYS A O 4
ATOM 6295 N N . PHE A 1 21 ? 2.685 6.912 -1.398 1.00 0.00 655 PHE A N 4
ATOM 6296 C CA . PHE A 1 21 ? 3.579 8.038 -1.366 1.00 0.00 655 PHE A CA 4
ATOM 6297 C C . PHE A 1 21 ? 4.476 7.963 -2.572 1.00 0.00 655 PHE A C 4
ATOM 6298 O O . PHE A 1 21 ? 5.052 6.916 -2.870 1.00 0.00 655 PHE A O 4
ATOM 6315 N N . ILE A 1 22 ? 4.590 9.097 -3.306 1.00 0.00 656 ILE A N 4
ATOM 6316 C CA . ILE A 1 22 ? 5.439 9.152 -4.474 1.00 0.00 656 ILE A CA 4
ATOM 6317 C C . ILE A 1 22 ? 6.600 10.043 -4.105 1.00 0.00 656 ILE A C 4
ATOM 6318 O O . ILE A 1 22 ? 6.450 11.262 -3.983 1.00 0.00 656 ILE A O 4
ATOM 6334 N N . PRO A 1 23 ? 7.765 9.454 -3.919 1.00 0.00 657 PRO A N 4
ATOM 6335 C CA . PRO A 1 23 ? 8.956 10.206 -3.538 1.00 0.00 657 PRO A CA 4
ATOM 6336 C C . PRO A 1 23 ? 9.539 11.016 -4.654 1.00 0.00 657 PRO A C 4
ATOM 6337 O O . PRO A 1 23 ? 9.477 10.631 -5.820 1.00 0.00 657 PRO A O 4
ATOM 6348 N N . THR A 1 24 ? 10.136 12.176 -4.305 1.00 0.00 658 THR A N 4
ATOM 6349 C CA . THR A 1 24 ? 10.748 13.018 -5.302 1.00 0.00 658 THR A CA 4
ATOM 6350 C C . THR A 1 24 ? 12.089 13.411 -4.760 1.00 0.00 658 THR A C 4
ATOM 6351 O O . THR A 1 24 ? 12.236 13.602 -3.555 1.00 0.00 658 THR A O 4
ATOM 6362 N N . GLU A 1 25 ? 13.099 13.564 -5.647 1.00 0.00 659 GLU A N 4
ATOM 6363 C CA . GLU A 1 25 ? 14.411 13.943 -5.189 1.00 0.00 659 GLU A CA 4
ATOM 6364 C C . GLU A 1 25 ? 15.318 14.063 -6.380 1.00 0.00 659 GLU A C 4
ATOM 6365 O O . GLU A 1 25 ? 15.858 15.131 -6.657 1.00 0.00 659 GLU A O 4
ATOM 6377 N N . ALA A 1 26 ? 15.502 12.948 -7.124 1.00 0.00 660 ALA A N 4
ATOM 6378 C CA . ALA A 1 26 ? 16.391 12.959 -8.265 1.00 0.00 660 ALA A CA 4
ATOM 6379 C C . ALA A 1 26 ? 15.639 13.396 -9.490 1.00 0.00 660 ALA A C 4
ATOM 6380 O O . ALA A 1 26 ? 16.195 13.415 -10.587 1.00 0.00 660 ALA A O 4
ATOM 6387 N N . LEU A 1 27 ? 14.348 13.755 -9.335 1.00 0.00 661 LEU A N 4
ATOM 6388 C CA . LEU A 1 27 ? 13.561 14.180 -10.470 1.00 0.00 661 LEU A CA 4
ATOM 6389 C C . LEU A 1 27 ? 14.152 15.448 -11.023 1.00 0.00 661 LEU A C 4
ATOM 6390 O O . LEU A 1 27 ? 14.206 15.639 -12.238 1.00 0.00 661 LEU A O 4
ATOM 6406 N N . GLY A 1 28 ? 14.596 16.358 -10.132 1.00 0.00 662 GLY A N 4
ATOM 6407 C CA . GLY A 1 28 ? 15.175 17.598 -10.582 1.00 0.00 662 GLY A CA 4
ATOM 6408 C C . GLY A 1 28 ? 14.560 18.696 -9.781 1.00 0.00 662 GLY A C 4
ATOM 6409 O O . GLY A 1 28 ? 13.919 18.453 -8.764 1.00 0.00 662 GLY A O 4
ATOM 6413 N N . SER A 1 29 ? 14.738 19.951 -10.240 1.00 0.00 663 SER A N 4
ATOM 6414 C CA . SER A 1 29 ? 14.185 21.083 -9.531 1.00 0.00 663 SER A CA 4
ATOM 6415 C C . SER A 1 29 ? 12.759 21.264 -9.966 1.00 0.00 663 SER A C 4
ATOM 6416 O O . SER A 1 29 ? 12.025 22.073 -9.400 1.00 0.00 663 SER A O 4
ATOM 6424 N N . ASP A 1 30 ? 12.332 20.497 -10.988 1.00 0.00 664 ASP A N 4
ATOM 6425 C CA . ASP A 1 30 ? 10.981 20.604 -11.489 1.00 0.00 664 ASP A CA 4
ATOM 6426 C C . ASP A 1 30 ? 10.035 20.006 -10.478 1.00 0.00 664 ASP A C 4
ATOM 6427 O O . ASP A 1 30 ? 8.829 20.228 -10.547 1.00 0.00 664 ASP A O 4
ATOM 6436 N N . ARG A 1 31 ? 10.564 19.223 -9.507 1.00 0.00 665 ARG A N 4
ATOM 6437 C CA . ARG A 1 31 ? 9.714 18.617 -8.507 1.00 0.00 665 ARG A CA 4
ATOM 6438 C C . ARG A 1 31 ? 9.222 19.699 -7.579 1.00 0.00 665 ARG A C 4
ATOM 6439 O O . ARG A 1 31 ? 8.216 19.529 -6.891 1.00 0.00 665 ARG A O 4
ATOM 6460 N N . GLU A 1 32 ? 9.927 20.855 -7.552 1.00 0.00 666 GLU A N 4
ATOM 6461 C CA . GLU A 1 32 ? 9.528 21.949 -6.698 1.00 0.00 666 GLU A CA 4
ATOM 6462 C C . GLU A 1 32 ? 8.683 22.886 -7.516 1.00 0.00 666 GLU A C 4
ATOM 6463 O O . GLU A 1 32 ? 8.357 23.986 -7.077 1.00 0.00 666 GLU A O 4
ATOM 6475 N N . GLY A 1 33 ? 8.307 22.453 -8.737 1.00 0.00 667 GLY A N 4
ATOM 6476 C CA . GLY A 1 33 ? 7.504 23.276 -9.605 1.00 0.00 667 GLY A CA 4
ATOM 6477 C C . GLY A 1 33 ? 6.241 22.525 -9.842 1.00 0.00 667 GLY A C 4
ATOM 6478 O O . GLY A 1 33 ? 5.570 22.708 -10.856 1.00 0.00 667 GLY A O 4
ATOM 6482 N N . LEU A 1 34 ? 5.899 21.642 -8.887 1.00 0.00 668 LEU A N 4
ATOM 6483 C CA . LEU A 1 34 ? 4.714 20.843 -9.004 1.00 0.00 668 LEU A CA 4
ATOM 6484 C C . LEU A 1 34 ? 3.534 21.726 -8.705 1.00 0.00 668 LEU A C 4
ATOM 6485 O O . LEU A 1 34 ? 3.199 21.983 -7.549 1.00 0.00 668 LEU A O 4
ATOM 6501 N N . ASP A 1 35 ? 2.880 22.221 -9.776 1.00 0.00 669 ASP A N 4
ATOM 6502 C CA . ASP A 1 35 ? 1.732 23.071 -9.616 1.00 0.00 669 ASP A CA 4
ATOM 6503 C C . ASP A 1 35 ? 0.534 22.184 -9.775 1.00 0.00 669 ASP A C 4
ATOM 6504 O O . ASP A 1 35 ? 0.552 21.252 -10.568 1.00 0.00 669 ASP A O 4
ATOM 6513 N N . ARG A 1 36 ? -0.548 22.468 -9.023 1.00 0.00 670 ARG A N 4
ATOM 6514 C CA . ARG A 1 36 ? -1.734 21.642 -9.089 1.00 0.00 670 ARG A CA 4
ATOM 6515 C C . ARG A 1 36 ? -2.328 21.702 -10.471 1.00 0.00 670 ARG A C 4
ATOM 6516 O O . ARG A 1 36 ? -2.791 20.691 -10.996 1.00 0.00 670 ARG A O 4
ATOM 6537 N N . THR A 1 37 ? -2.335 22.897 -11.089 1.00 0.00 671 THR A N 4
ATOM 6538 C CA . THR A 1 37 ? -2.903 23.042 -12.419 1.00 0.00 671 THR A CA 4
ATOM 6539 C C . THR A 1 37 ? -2.114 22.204 -13.393 1.00 0.00 671 THR A C 4
ATOM 6540 O O . THR A 1 37 ? -2.686 21.480 -14.207 1.00 0.00 671 THR A O 4
ATOM 6551 N N . GLN A 1 38 ? -0.768 22.287 -13.326 1.00 0.00 672 GLN A N 4
ATOM 6552 C CA . GLN A 1 38 ? 0.076 21.527 -14.227 1.00 0.00 672 GLN A CA 4
ATOM 6553 C C . GLN A 1 38 ? -0.062 20.064 -13.908 1.00 0.00 672 GLN A C 4
ATOM 6554 O O . GLN A 1 38 ? -0.029 19.222 -14.795 1.00 0.00 672 GLN A O 4
ATOM 6568 N N . LEU A 1 39 ? -0.196 19.741 -12.608 1.00 0.00 673 LEU A N 4
ATOM 6569 C CA . LEU A 1 39 ? -0.313 18.370 -12.172 1.00 0.00 673 LEU A CA 4
ATOM 6570 C C . LEU A 1 39 ? -1.557 17.760 -12.776 1.00 0.00 673 LEU A C 4
ATOM 6571 O O . LEU A 1 39 ? -1.570 16.581 -13.123 1.00 0.00 673 LEU A O 4
ATOM 6587 N N . GLU A 1 40 ? -2.658 18.539 -12.877 1.00 0.00 674 GLU A N 4
ATOM 6588 C CA . GLU A 1 40 ? -3.875 18.015 -13.462 1.00 0.00 674 GLU A CA 4
ATOM 6589 C C . GLU A 1 40 ? -3.622 17.686 -14.914 1.00 0.00 674 GLU A C 4
ATOM 6590 O O . GLU A 1 40 ? -4.102 16.675 -15.416 1.00 0.00 674 GLU A O 4
ATOM 6602 N N . ARG A 1 41 ? -2.851 18.541 -15.625 1.00 0.00 675 ARG A N 4
ATOM 6603 C CA . ARG A 1 41 ? -2.565 18.296 -17.024 1.00 0.00 675 ARG A CA 4
ATOM 6604 C C . ARG A 1 41 ? -1.201 17.673 -17.087 1.00 0.00 675 ARG A C 4
ATOM 6605 O O . ARG A 1 41 ? -0.260 18.248 -17.635 1.00 0.00 675 ARG A O 4
ATOM 6626 N N . GLN A 1 42 ? -1.079 16.452 -16.534 1.00 0.00 676 GLN A N 4
ATOM 6627 C CA . GLN A 1 42 ? 0.191 15.782 -16.496 1.00 0.00 676 GLN A CA 4
ATOM 6628 C C . GLN A 1 42 ? -0.031 14.318 -16.785 1.00 0.00 676 GLN A C 4
ATOM 6629 O O . GLN A 1 42 ? -1.017 13.928 -17.412 1.00 0.00 676 GLN A O 4
ATOM 6643 N N . LEU A 1 43 ? 0.970 13.501 -16.372 1.00 0.00 677 LEU A N 4
ATOM 6644 C CA . LEU A 1 43 ? 0.969 12.053 -16.511 1.00 0.00 677 LEU A CA 4
ATOM 6645 C C . LEU A 1 43 ? -0.358 11.494 -16.010 1.00 0.00 677 LEU A C 4
ATOM 6646 O O . LEU A 1 43 ? -1.187 12.218 -15.459 1.00 0.00 677 LEU A O 4
ATOM 6662 N N . PRO A 1 44 ? -0.583 10.194 -16.178 1.00 0.00 678 PRO A N 4
ATOM 6663 C CA . PRO A 1 44 ? -1.832 9.586 -15.733 1.00 0.00 678 PRO A CA 4
ATOM 6664 C C . PRO A 1 44 ? -2.059 9.674 -14.247 1.00 0.00 678 PRO A C 4
ATOM 6665 O O . PRO A 1 44 ? -1.592 8.846 -13.467 1.00 0.00 678 PRO A O 4
ATOM 6676 N N . PHE A 1 45 ? -2.813 10.712 -13.850 1.00 0.00 679 PHE A N 4
ATOM 6677 C CA . PHE A 1 45 ? -3.189 10.918 -12.474 1.00 0.00 679 PHE A CA 4
ATOM 6678 C C . PHE A 1 45 ? -4.643 11.269 -12.550 1.00 0.00 679 PHE A C 4
ATOM 6679 O O . PHE A 1 45 ? -5.272 11.668 -11.573 1.00 0.00 679 PHE A O 4
ATOM 6696 N N . ARG A 1 46 ? -5.197 11.093 -13.763 1.00 0.00 680 ARG A N 4
ATOM 6697 C CA . ARG A 1 46 ? -6.554 11.453 -14.044 1.00 0.00 680 ARG A CA 4
ATOM 6698 C C . ARG A 1 46 ? -7.331 10.193 -14.267 1.00 0.00 680 ARG A C 4
ATOM 6699 O O . ARG A 1 46 ? -8.520 10.226 -14.580 1.00 0.00 680 ARG A O 4
ATOM 6720 N N . ASN A 1 47 ? -6.650 9.044 -14.115 1.00 0.00 681 ASN A N 4
ATOM 6721 C CA . ASN A 1 47 ? -7.281 7.758 -14.331 1.00 0.00 681 ASN A CA 4
ATOM 6722 C C . ASN A 1 47 ? -8.419 7.590 -13.361 1.00 0.00 681 ASN A C 4
ATOM 6723 O O . ASN A 1 47 ? -9.473 7.068 -13.721 1.00 0.00 681 ASN A O 4
ATOM 6734 N N . TYR A 1 48 ? -8.233 8.026 -12.102 1.00 0.00 682 TYR A N 4
ATOM 6735 C CA . TYR A 1 48 ? -9.285 7.891 -11.131 1.00 0.00 682 TYR A CA 4
ATOM 6736 C C . TYR A 1 48 ? -9.018 8.844 -10.009 1.00 0.00 682 TYR A C 4
ATOM 6737 O O . TYR A 1 48 ? -7.893 9.312 -9.836 1.00 0.00 682 TYR A O 4
ATOM 6755 N N . PRO A 1 49 ? -10.064 9.168 -9.264 1.00 0.00 683 PRO A N 4
ATOM 6756 C CA . PRO A 1 49 ? -9.965 10.094 -8.145 1.00 0.00 683 PRO A CA 4
ATOM 6757 C C . PRO A 1 49 ? -8.920 9.731 -7.144 1.00 0.00 683 PRO A C 4
ATOM 6758 O O . PRO A 1 49 ? -9.127 8.910 -6.249 1.00 0.00 683 PRO A O 4
ATOM 6769 N N . ILE A 1 50 ? -7.760 10.368 -7.308 1.00 0.00 684 ILE A N 4
ATOM 6770 C CA . ILE A 1 50 ? -6.651 10.171 -6.414 1.00 0.00 684 ILE A CA 4
ATOM 6771 C C . ILE A 1 50 ? -6.391 11.489 -5.736 1.00 0.00 684 ILE A C 4
ATOM 6772 O O . ILE A 1 50 ? -6.383 12.546 -6.370 1.00 0.00 684 ILE A O 4
ATOM 6788 N N . LYS A 1 51 ? -6.198 11.456 -4.398 1.00 0.00 685 LYS A N 4
ATOM 6789 C CA . LYS A 1 51 ? -5.921 12.666 -3.665 1.00 0.00 685 LYS A CA 4
ATOM 6790 C C . LYS A 1 51 ? -4.476 12.977 -3.887 1.00 0.00 685 LYS A C 4
ATOM 6791 O O . LYS A 1 51 ? -3.611 12.163 -3.580 1.00 0.00 685 LYS A O 4
ATOM 6810 N N . LEU A 1 52 ? -4.181 14.176 -4.431 1.00 0.00 686 LEU A N 4
ATOM 6811 C CA . LEU A 1 52 ? -2.811 14.543 -4.671 1.00 0.00 686 LEU A CA 4
ATOM 6812 C C . LEU A 1 52 ? -2.537 15.779 -3.875 1.00 0.00 686 LEU A C 4
ATOM 6813 O O . LEU A 1 52 ? -3.266 16.765 -3.965 1.00 0.00 686 LEU A O 4
ATOM 6829 N N . ASN A 1 53 ? -1.460 15.743 -3.066 1.00 0.00 687 ASN A N 4
ATOM 6830 C CA . ASN A 1 53 ? -1.098 16.884 -2.275 1.00 0.00 687 ASN A CA 4
ATOM 6831 C C . ASN A 1 53 ? 0.361 17.105 -2.521 1.00 0.00 687 ASN A C 4
ATOM 6832 O O . ASN A 1 53 ? 1.178 16.202 -2.333 1.00 0.00 687 ASN A O 4
ATOM 6843 N N . VAL A 1 54 ? 0.723 18.327 -2.962 1.00 0.00 688 VAL A N 4
ATOM 6844 C CA . VAL A 1 54 ? 2.102 18.620 -3.247 1.00 0.00 688 VAL A CA 4
ATOM 6845 C C . VAL A 1 54 ? 2.811 18.865 -1.943 1.00 0.00 688 VAL A C 4
ATOM 6846 O O . VAL A 1 54 ? 2.311 19.556 -1.057 1.00 0.00 688 VAL A O 4
ATOM 6859 N N . SER A 1 55 ? 4.002 18.253 -1.791 1.00 0.00 689 SER A N 4
ATOM 6860 C CA . SER A 1 55 ? 4.771 18.424 -0.589 1.00 0.00 689 SER A CA 4
ATOM 6861 C C . SER A 1 55 ? 6.209 18.466 -1.003 1.00 0.00 689 SER A C 4
ATOM 6862 O O . SER A 1 55 ? 6.570 18.005 -2.082 1.00 0.00 689 SER A O 4
ATOM 6870 N N . LYS A 1 56 ? 7.077 19.039 -0.142 1.00 0.00 690 LYS A N 4
ATOM 6871 C CA . LYS A 1 56 ? 8.483 19.125 -0.460 1.00 0.00 690 LYS A CA 4
ATOM 6872 C C . LYS A 1 56 ? 9.092 17.745 -0.410 1.00 0.00 690 LYS A C 4
ATOM 6873 O O . LYS A 1 56 ? 10.127 17.494 -1.027 1.00 0.00 690 LYS A O 4
ATOM 6892 N N . SER A 1 57 ? 8.462 16.815 0.344 1.00 0.00 691 SER A N 4
ATOM 6893 C CA . SER A 1 57 ? 8.988 15.471 0.453 1.00 0.00 691 SER A CA 4
ATOM 6894 C C . SER A 1 57 ? 8.645 14.700 -0.790 1.00 0.00 691 SER A C 4
ATOM 6895 O O . SER A 1 57 ? 9.383 13.802 -1.196 1.00 0.00 691 SER A O 4
ATOM 6903 N N . GLY A 1 58 ? 7.500 15.023 -1.420 1.00 0.00 692 GLY A N 4
ATOM 6904 C CA . GLY A 1 58 ? 7.101 14.313 -2.608 1.00 0.00 692 GLY A CA 4
ATOM 6905 C C . GLY A 1 58 ? 5.652 14.589 -2.826 1.00 0.00 692 GLY A C 4
ATOM 6906 O O . GLY A 1 58 ? 5.123 15.590 -2.353 1.00 0.00 692 GLY A O 4
ATOM 6910 N N . ILE A 1 59 ? 4.964 13.684 -3.551 1.00 0.00 693 ILE A N 4
ATOM 6911 C CA . ILE A 1 59 ? 3.563 13.884 -3.817 1.00 0.00 693 ILE A CA 4
ATOM 6912 C C . ILE A 1 59 ? 2.814 12.884 -2.988 1.00 0.00 693 ILE A C 4
ATOM 6913 O O . ILE A 1 59 ? 3.070 11.679 -3.054 1.00 0.00 693 ILE A O 4
ATOM 6929 N N . PHE A 1 60 ? 1.860 13.379 -2.171 1.00 0.00 694 PHE A N 4
ATOM 6930 C CA . PHE A 1 60 ? 1.076 12.505 -1.337 1.00 0.00 694 PHE A CA 4
ATOM 6931 C C . PHE A 1 60 ? -0.023 11.940 -2.182 1.00 0.00 694 PHE A C 4
ATOM 6932 O O . PHE A 1 60 ? -0.651 12.658 -2.957 1.00 0.00 694 PHE A O 4
ATOM 6949 N N . CYS A 1 61 ? -0.272 10.620 -2.051 1.00 0.00 695 CYS A N 4
ATOM 6950 C CA . CYS A 1 61 ? -1.326 9.997 -2.807 1.00 0.00 695 CYS A CA 4
ATOM 6951 C C . CYS A 1 61 ? -2.206 9.282 -1.824 1.00 0.00 695 CYS A C 4
ATOM 6952 O O . CYS A 1 61 ? -1.742 8.462 -1.035 1.00 0.00 695 CYS A O 4
ATOM 6960 N N . GLN A 1 62 ? -3.519 9.575 -1.860 1.00 0.00 696 GLN A N 4
ATOM 6961 C CA . GLN A 1 62 ? -4.430 8.937 -0.938 1.00 0.00 696 GLN A CA 4
ATOM 6962 C C . GLN A 1 62 ? -5.673 8.577 -1.695 1.00 0.00 696 GLN A C 4
ATOM 6963 O O . GLN A 1 62 ? -6.121 9.314 -2.576 1.00 0.00 696 GLN A O 4
ATOM 6977 N N . PHE A 1 63 ? -6.257 7.404 -1.358 1.00 0.00 697 PHE A N 4
ATOM 6978 C CA . PHE A 1 63 ? -7.452 6.953 -2.017 1.00 0.00 697 PHE A CA 4
ATOM 6979 C C . PHE A 1 63 ? -8.462 6.668 -0.943 1.00 0.00 697 PHE A C 4
ATOM 6980 O O . PHE A 1 63 ? -8.113 6.331 0.187 1.00 0.00 697 PHE A O 4
ATOM 6997 N N . PRO A 1 64 ? -9.724 6.804 -1.288 1.00 0.00 698 PRO A N 4
ATOM 6998 C CA . PRO A 1 64 ? -10.813 6.564 -0.352 1.00 0.00 698 PRO A CA 4
ATOM 6999 C C . PRO A 1 64 ? -11.009 5.116 0.000 1.00 0.00 698 PRO A C 4
ATOM 7000 O O . PRO A 1 64 ? -11.626 4.805 1.016 1.00 0.00 698 PRO A O 4
ATOM 7011 N N . THR A 1 65 ? -10.491 4.189 -0.840 1.00 0.00 699 THR A N 4
ATOM 7012 C CA . THR A 1 65 ? -10.663 2.783 -0.555 1.00 0.00 699 THR A CA 4
ATOM 7013 C C . THR A 1 65 ? -9.320 2.116 -0.619 1.00 0.00 699 THR A C 4
ATOM 7014 O O . THR A 1 65 ? -8.400 2.577 -1.297 1.00 0.00 699 THR A O 4
ATOM 7025 N N . VAL A 1 66 ? -9.203 0.981 0.104 1.00 0.00 700 VAL A N 4
ATOM 7026 C CA . VAL A 1 66 ? -7.972 0.225 0.152 1.00 0.00 700 VAL A CA 4
ATOM 7027 C C . VAL A 1 66 ? -7.716 -0.394 -1.199 1.00 0.00 700 VAL A C 4
ATOM 7028 O O . VAL A 1 66 ? -6.580 -0.431 -1.670 1.00 0.00 700 VAL A O 4
ATOM 7041 N N . SER A 1 67 ? -8.784 -0.901 -1.858 1.00 0.00 701 SER A N 4
ATOM 7042 C CA . SER A 1 67 ? -8.623 -1.553 -3.140 1.00 0.00 701 SER A CA 4
ATOM 7043 C C . SER A 1 67 ? -8.065 -0.587 -4.153 1.00 0.00 701 SER A C 4
ATOM 7044 O O . SER A 1 67 ? -7.247 -0.970 -4.983 1.00 0.00 701 SER A O 4
ATOM 7052 N N . ASP A 1 68 ? -8.492 0.694 -4.114 1.00 0.00 702 ASP A N 4
ATOM 7053 C CA . ASP A 1 68 ? -7.987 1.662 -5.065 1.00 0.00 702 ASP A CA 4
ATOM 7054 C C . ASP A 1 68 ? -6.509 1.854 -4.833 1.00 0.00 702 ASP A C 4
ATOM 7055 O O . ASP A 1 68 ? -5.740 2.001 -5.782 1.00 0.00 702 ASP A O 4
ATOM 7064 N N . ALA A 1 69 ? -6.082 1.874 -3.549 1.00 0.00 703 ALA A N 4
ATOM 7065 C CA . ALA A 1 69 ? -4.682 2.058 -3.237 1.00 0.00 703 ALA A CA 4
ATOM 7066 C C . ALA A 1 69 ? -3.899 0.893 -3.783 1.00 0.00 703 ALA A C 4
ATOM 7067 O O . ALA A 1 69 ? -2.813 1.070 -4.336 1.00 0.00 703 ALA A O 4
ATOM 7074 N N . LYS A 1 70 ? -4.435 -0.339 -3.633 1.00 0.00 704 LYS A N 4
ATOM 7075 C CA . LYS A 1 70 ? -3.744 -1.508 -4.130 1.00 0.00 704 LYS A CA 4
ATOM 7076 C C . LYS A 1 70 ? -3.684 -1.465 -5.629 1.00 0.00 704 LYS A C 4
ATOM 7077 O O . LYS A 1 70 ? -2.701 -1.892 -6.217 1.00 0.00 704 LYS A O 4
ATOM 7096 N N . ARG A 1 71 ? -4.753 -0.971 -6.288 1.00 0.00 705 ARG A N 4
ATOM 7097 C CA . ARG A 1 71 ? -4.753 -0.896 -7.735 1.00 0.00 705 ARG A CA 4
ATOM 7098 C C . ARG A 1 71 ? -3.634 0.012 -8.170 1.00 0.00 705 ARG A C 4
ATOM 7099 O O . ARG A 1 71 ? -2.918 -0.278 -9.119 1.00 0.00 705 ARG A O 4
ATOM 7120 N N . PHE A 1 72 ? -3.454 1.129 -7.449 1.00 0.00 706 PHE A N 4
ATOM 7121 C CA . PHE A 1 72 ? -2.432 2.087 -7.792 1.00 0.00 706 PHE A CA 4
ATOM 7122 C C . PHE A 1 72 ? -1.071 1.471 -7.589 1.00 0.00 706 PHE A C 4
ATOM 7123 O O . PHE A 1 72 ? -0.173 1.651 -8.397 1.00 0.00 706 PHE A O 4
ATOM 7140 N N . TYR A 1 73 ? -0.889 0.741 -6.477 1.00 0.00 707 TYR A N 4
ATOM 7141 C CA . TYR A 1 73 ? 0.393 0.140 -6.185 1.00 0.00 707 TYR A CA 4
ATOM 7142 C C . TYR A 1 73 ? 0.699 -1.006 -7.125 1.00 0.00 707 TYR A C 4
ATOM 7143 O O . TYR A 1 73 ? 1.769 -1.053 -7.729 1.00 0.00 707 TYR A O 4
ATOM 7161 N N . GLU A 1 74 ? -0.240 -1.956 -7.260 1.00 0.00 708 GLU A N 4
ATOM 7162 C CA . GLU A 1 74 ? 0.002 -3.136 -8.055 1.00 0.00 708 GLU A CA 4
ATOM 7163 C C . GLU A 1 74 ? 0.040 -2.820 -9.522 1.00 0.00 708 GLU A C 4
ATOM 7164 O O . GLU A 1 74 ? 0.867 -3.366 -10.250 1.00 0.00 708 GLU A O 4
ATOM 7176 N N . GLU A 1 75 ? -0.853 -1.936 -10.001 1.00 0.00 709 GLU A N 4
ATOM 7177 C CA . GLU A 1 75 ? -0.869 -1.636 -11.414 1.00 0.00 709 GLU A CA 4
ATOM 7178 C C . GLU A 1 75 ? -0.918 -0.148 -11.590 1.00 0.00 709 GLU A C 4
ATOM 7179 O O . GLU A 1 75 ? -1.903 0.400 -12.084 1.00 0.00 709 GLU A O 4
ATOM 7191 N N . GLY A 1 76 ? 0.168 0.542 -11.190 1.00 0.00 710 GLY A N 4
ATOM 7192 C CA . GLY A 1 76 ? 0.215 1.974 -11.350 1.00 0.00 710 GLY A CA 4
ATOM 7193 C C . GLY A 1 76 ? 1.352 2.296 -12.258 1.00 0.00 710 GLY A C 4
ATOM 7194 O O . GLY A 1 76 ? 1.139 2.703 -13.398 1.00 0.00 710 GLY A O 4
ATOM 7198 N N . THR A 1 77 ? 2.605 2.085 -11.761 1.00 0.00 711 THR A N 4
ATOM 7199 C CA . THR A 1 77 ? 3.813 2.373 -12.532 1.00 0.00 711 THR A CA 4
ATOM 7200 C C . THR A 1 77 ? 3.633 3.696 -13.221 1.00 0.00 711 THR A C 4
ATOM 7201 O O . THR A 1 77 ? 3.484 3.764 -14.441 1.00 0.00 711 THR A O 4
ATOM 7212 N N . VAL A 1 78 ? 3.680 4.796 -12.442 1.00 0.00 712 VAL A N 4
ATOM 7213 C CA . VAL A 1 78 ? 3.460 6.096 -13.023 1.00 0.00 712 VAL A CA 4
ATOM 7214 C C . VAL A 1 78 ? 4.764 6.578 -13.588 1.00 0.00 712 VAL A C 4
ATOM 7215 O O . VAL A 1 78 ? 5.841 6.175 -13.147 1.00 0.00 712 VAL A O 4
ATOM 7228 N N . GLU A 1 79 ? 4.683 7.464 -14.603 1.00 0.00 713 GLU A N 4
ATOM 7229 C CA . GLU A 1 79 ? 5.872 7.991 -15.211 1.00 0.00 713 GLU A CA 4
ATOM 7230 C C . GLU A 1 79 ? 5.766 9.472 -15.078 1.00 0.00 713 GLU A C 4
ATOM 7231 O O . GLU A 1 79 ? 4.861 10.085 -15.635 1.00 0.00 713 GLU A O 4
ATOM 7243 N N . ILE A 1 80 ? 6.717 10.094 -14.356 1.00 0.00 714 ILE A N 4
ATOM 7244 C CA . ILE A 1 80 ? 6.653 11.512 -14.155 1.00 0.00 714 ILE A CA 4
ATOM 7245 C C . ILE A 1 80 ? 8.010 12.069 -14.463 1.00 0.00 714 ILE A C 4
ATOM 7246 O O . ILE A 1 80 ? 9.030 11.569 -13.993 1.00 0.00 714 ILE A O 4
ATOM 7262 N N . LEU A 1 81 ? 8.035 13.113 -15.327 1.00 0.00 715 LEU A N 4
ATOM 7263 C CA . LEU A 1 81 ? 9.272 13.753 -15.715 1.00 0.00 715 LEU A CA 4
ATOM 7264 C C . LEU A 1 81 ? 10.143 12.759 -16.444 1.00 0.00 715 LEU A C 4
ATOM 7265 O O . LEU A 1 81 ? 11.359 12.735 -16.271 1.00 0.00 715 LEU A O 4
ATOM 7281 N N . ASN A 1 82 ? 9.502 11.920 -17.297 1.00 0.00 716 ASN A N 4
ATOM 7282 C CA . ASN A 1 82 ? 10.210 10.931 -18.090 1.00 0.00 716 ASN A CA 4
ATOM 7283 C C . ASN A 1 82 ? 10.931 9.950 -17.202 1.00 0.00 716 ASN A C 4
ATOM 7284 O O . ASN A 1 82 ? 11.979 9.422 -17.572 1.00 0.00 716 ASN A O 4
ATOM 7295 N N . ARG A 1 83 ? 10.376 9.673 -16.008 1.00 0.00 717 ARG A N 4
ATOM 7296 C CA . ARG A 1 83 ? 10.995 8.722 -15.118 1.00 0.00 717 ARG A CA 4
ATOM 7297 C C . ARG A 1 83 ? 9.900 7.876 -14.555 1.00 0.00 717 ARG A C 4
ATOM 7298 O O . ARG A 1 83 ? 8.855 8.384 -14.160 1.00 0.00 717 ARG A O 4
ATOM 7319 N N . SER A 1 84 ? 10.123 6.546 -14.488 1.00 0.00 718 SER A N 4
ATOM 7320 C CA . SER A 1 84 ? 9.114 5.673 -13.939 1.00 0.00 718 SER A CA 4
ATOM 7321 C C . SER A 1 84 ? 9.294 5.708 -12.455 1.00 0.00 718 SER A C 4
ATOM 7322 O O . SER A 1 84 ? 10.394 5.480 -11.949 1.00 0.00 718 SER A O 4
ATOM 7330 N N . LEU A 1 85 ? 8.201 5.985 -11.717 1.00 0.00 719 LEU A N 4
ATOM 7331 C CA . LEU A 1 85 ? 8.294 6.065 -10.283 1.00 0.00 719 LEU A CA 4
ATOM 7332 C C . LEU A 1 85 ? 7.382 5.021 -9.700 1.00 0.00 719 LEU A C 4
ATOM 7333 O O . LEU A 1 85 ? 6.243 4.837 -10.142 1.00 0.00 719 LEU A O 4
ATOM 7349 N N . PRO A 1 86 ? 7.881 4.325 -8.698 1.00 0.00 720 PRO A N 4
ATOM 7350 C CA . PRO A 1 86 ? 7.131 3.287 -8.023 1.00 0.00 720 PRO A CA 4
ATOM 7351 C C . PRO A 1 86 ? 6.231 3.821 -6.951 1.00 0.00 720 PRO A C 4
ATOM 7352 O O . PRO A 1 86 ? 6.269 5.004 -6.617 1.00 0.00 720 PRO A O 4
ATOM 7363 N N . ILE A 1 87 ? 5.397 2.929 -6.381 1.00 0.00 721 ILE A N 4
ATOM 7364 C CA . ILE A 1 87 ? 4.478 3.326 -5.347 1.00 0.00 721 ILE A CA 4
ATOM 7365 C C . ILE A 1 87 ? 4.994 2.769 -4.054 1.00 0.00 721 ILE A C 4
ATOM 7366 O O . ILE A 1 87 ? 5.211 1.564 -3.928 1.00 0.00 721 ILE A O 4
ATOM 7382 N N . LYS A 1 88 ? 5.198 3.651 -3.050 1.00 0.00 722 LYS A N 4
ATOM 7383 C CA . LYS A 1 88 ? 5.701 3.211 -1.772 1.00 0.00 722 LYS A CA 4
ATOM 7384 C C . LYS A 1 88 ? 4.638 3.473 -0.736 1.00 0.00 722 LYS A C 4
ATOM 7385 O O . LYS A 1 88 ? 4.139 4.591 -0.613 1.00 0.00 722 LYS A O 4
ATOM 7404 N N . PRO A 1 89 ? 4.265 2.447 0.004 1.00 0.00 723 PRO A N 4
ATOM 7405 C CA . PRO A 1 89 ? 3.277 2.586 1.065 1.00 0.00 723 PRO A CA 4
ATOM 7406 C C . PRO A 1 89 ? 3.816 3.301 2.262 1.00 0.00 723 PRO A C 4
ATOM 7407 O O . PRO A 1 89 ? 5.027 3.371 2.464 1.00 0.00 723 PRO A O 4
ATOM 7418 N N . VAL A 1 90 ? 2.908 3.851 3.092 1.00 0.00 724 VAL A N 4
ATOM 7419 C CA . VAL A 1 90 ? 3.335 4.531 4.282 1.00 0.00 724 VAL A CA 4
ATOM 7420 C C . VAL A 1 90 ? 2.665 3.829 5.424 1.00 0.00 724 VAL A C 4
ATOM 7421 O O . VAL A 1 90 ? 1.500 3.435 5.333 1.00 0.00 724 VAL A O 4
ATOM 7434 N N . PHE A 1 91 ? 3.406 3.633 6.530 1.00 0.00 725 PHE A N 4
ATOM 7435 C CA . PHE A 1 91 ? 2.844 2.964 7.675 1.00 0.00 725 PHE A CA 4
ATOM 7436 C C . PHE A 1 91 ? 3.263 3.724 8.895 1.00 0.00 725 PHE A C 4
ATOM 7437 O O . PHE A 1 91 ? 4.324 4.346 8.924 1.00 0.00 725 PHE A O 4
ATOM 7454 N N . GLU A 1 92 ? 2.413 3.687 9.946 1.00 0.00 726 GLU A N 4
ATOM 7455 C CA . GLU A 1 92 ? 2.722 4.378 11.172 1.00 0.00 726 GLU A CA 4
ATOM 7456 C C . GLU A 1 92 ? 3.440 3.412 12.067 1.00 0.00 726 GLU A C 4
ATOM 7457 O O . GLU A 1 92 ? 3.336 2.198 11.904 1.00 0.00 726 GLU A O 4
ATOM 7469 N N . LYS A 1 93 ? 4.189 3.950 13.054 1.00 0.00 727 LYS A N 4
ATOM 7470 C CA . LYS A 1 93 ? 4.936 3.108 13.956 1.00 0.00 727 LYS A CA 4
ATOM 7471 C C . LYS A 1 93 ? 4.233 3.104 15.283 1.00 0.00 727 LYS A C 4
ATOM 7472 O O . LYS A 1 93 ? 3.629 4.096 15.686 1.00 0.00 727 LYS A O 4
ATOM 7491 N N . ARG A 1 94 ? 4.318 1.957 15.997 1.00 0.00 728 ARG A N 4
ATOM 7492 C CA . ARG A 1 94 ? 3.694 1.833 17.292 1.00 0.00 728 ARG A CA 4
ATOM 7493 C C . ARG A 1 94 ? 4.792 1.640 18.294 1.00 0.00 728 ARG A C 4
ATOM 7494 O O . ARG A 1 94 ? 5.778 0.954 18.028 1.00 0.00 728 ARG A O 4
ATOM 7515 N N . ASN A 1 95 ? 4.636 2.253 19.488 1.00 0.00 729 ASN A N 4
ATOM 7516 C CA . ASN A 1 95 ? 5.636 2.125 20.515 1.00 0.00 729 ASN A CA 4
ATOM 7517 C C . ASN A 1 95 ? 5.243 0.958 21.375 1.00 0.00 729 ASN A C 4
ATOM 7518 O O . ASN A 1 95 ? 4.285 1.033 22.144 1.00 0.00 729 ASN A O 4
ATOM 7529 N N . GLU A 1 96 ? 5.993 -0.158 21.260 1.00 0.00 730 GLU A N 4
ATOM 7530 C CA . GLU A 1 96 ? 5.694 -1.332 22.039 1.00 0.00 730 GLU A CA 4
ATOM 7531 C C . GLU A 1 96 ? 6.809 -1.503 23.026 1.00 0.00 730 GLU A C 4
ATOM 7532 O O . GLU A 1 96 ? 7.985 -1.487 22.663 1.00 0.00 730 GLU A O 4
ATOM 7544 N N . THR A 1 97 ? 6.450 -1.681 24.316 1.00 0.00 731 THR A N 4
ATOM 7545 C CA . THR A 1 97 ? 7.449 -1.853 25.343 1.00 0.00 731 THR A CA 4
ATOM 7546 C C . THR A 1 97 ? 7.082 -3.083 26.116 1.00 0.00 731 THR A C 4
ATOM 7547 O O . THR A 1 97 ? 5.945 -3.551 26.061 1.00 0.00 731 THR A O 4
ATOM 7558 N N . VAL A 1 98 ? 8.060 -3.648 26.855 1.00 0.00 732 VAL A N 4
ATOM 7559 C CA . VAL A 1 98 ? 7.798 -4.834 27.629 1.00 0.00 732 VAL A CA 4
ATOM 7560 C C . VAL A 1 98 ? 8.571 -4.702 28.910 1.00 0.00 732 VAL A C 4
ATOM 7561 O O . VAL A 1 98 ? 9.677 -4.156 28.932 1.00 0.00 732 VAL A O 4
ATOM 7574 N N . ALA A 1 99 ? 7.983 -5.183 30.027 1.00 0.00 733 ALA A N 4
ATOM 7575 C CA . ALA A 1 99 ? 8.645 -5.100 31.304 1.00 0.00 733 ALA A CA 4
ATOM 7576 C C . ALA A 1 99 ? 9.608 -6.255 31.396 1.00 0.00 733 ALA A C 4
ATOM 7577 O O . ALA A 1 99 ? 9.396 -7.315 30.807 1.00 0.00 733 ALA A O 4
ATOM 7584 N N . PRO A 1 100 ? 10.675 -6.060 32.141 1.00 0.00 734 PRO A N 4
ATOM 7585 C CA . PRO A 1 100 ? 11.685 -7.091 32.323 1.00 0.00 734 PRO A CA 4
ATOM 7586 C C . PRO A 1 100 ? 11.210 -8.223 33.188 1.00 0.00 734 PRO A C 4
ATOM 7587 O O . PRO A 1 100 ? 10.372 -8.038 34.069 1.00 0.00 734 PRO A O 4
ATOM 7598 N N . ALA A 1 101 ? 11.752 -9.439 32.940 1.00 0.00 735 ALA A N 4
ATOM 7599 C CA . ALA A 1 101 ? 11.363 -10.602 33.707 1.00 0.00 735 ALA A CA 4
ATOM 7600 C C . ALA A 1 101 ? 11.760 -10.404 35.146 1.00 0.00 735 ALA A C 4
ATOM 7601 O O . ALA A 1 101 ? 11.016 -10.776 36.052 1.00 0.00 735 ALA A O 4
ATOM 7608 N N . GLU A 1 102 ? 12.964 -9.821 35.377 1.00 0.00 736 GLU A N 4
ATOM 7609 C CA . GLU A 1 102 ? 13.449 -9.586 36.725 1.00 0.00 736 GLU A CA 4
ATOM 7610 C C . GLU A 1 102 ? 13.600 -10.915 37.417 1.00 0.00 736 GLU A C 4
ATOM 7611 O O . GLU A 1 102 ? 13.196 -11.080 38.568 1.00 0.00 736 GLU A O 4
ATOM 7623 N N . ARG A 1 103 ? 14.211 -11.896 36.720 1.00 0.00 737 ARG A N 4
ATOM 7624 C CA . ARG A 1 103 ? 14.395 -13.202 37.298 1.00 0.00 737 ARG A CA 4
ATOM 7625 C C . ARG A 1 103 ? 15.727 -13.198 37.993 1.00 0.00 737 ARG A C 4
ATOM 7626 O O . ARG A 1 103 ? 16.744 -12.836 37.405 1.00 0.00 737 ARG A O 4
ATOM 7647 N N . LYS A 1 104 ? 15.739 -13.612 39.279 1.00 0.00 738 LYS A N 4
ATOM 7648 C CA . LYS A 1 104 ? 16.967 -13.642 40.034 1.00 0.00 738 LYS A CA 4
ATOM 7649 C C . LYS A 1 104 ? 17.265 -15.081 40.336 1.00 0.00 738 LYS A C 4
ATOM 7650 O O . LYS A 1 104 ? 16.420 -15.806 40.860 1.00 0.00 738 LYS A O 4
ATOM 7669 N N . ARG A 1 105 ? 18.500 -15.522 40.010 1.00 0.00 739 ARG A N 4
ATOM 7670 C CA . ARG A 1 105 ? 18.885 -16.888 40.258 1.00 0.00 739 ARG A CA 4
ATOM 7671 C C . ARG A 1 105 ? 20.206 -16.854 40.963 1.00 0.00 739 ARG A C 4
ATOM 7672 O O . ARG A 1 105 ? 20.996 -15.927 40.784 1.00 0.00 739 ARG A O 4
ATOM 7693 N N . ARG A 1 106 ? 20.477 -17.885 41.790 1.00 0.00 740 ARG A N 4
ATOM 7694 C CA . ARG A 1 106 ? 21.720 -17.939 42.509 1.00 0.00 740 ARG A CA 4
ATOM 7695 C C . ARG A 1 106 ? 22.038 -19.388 42.724 1.00 0.00 740 ARG A C 4
ATOM 7696 O O . ARG A 1 106 ? 21.161 -20.246 42.626 1.00 0.00 740 ARG A O 4
ATOM 7717 N N . ARG A 1 107 ? 23.318 -19.686 43.030 1.00 0.00 741 ARG A N 4
ATOM 7718 C CA . ARG A 1 107 ? 23.727 -21.052 43.248 1.00 0.00 741 ARG A CA 4
ATOM 7719 C C . ARG A 1 107 ? 24.460 -21.084 44.554 1.00 0.00 741 ARG A C 4
ATOM 7720 O O . ARG A 1 107 ? 25.092 -20.106 44.949 1.00 0.00 741 ARG A O 4
ATOM 7741 N N . SER A 1 108 ? 24.386 -22.229 45.262 1.00 0.00 742 SER A N 4
ATOM 7742 C CA . SER A 1 108 ? 25.061 -22.347 46.528 1.00 0.00 742 SER A CA 4
ATOM 7743 C C . SER A 1 108 ? 25.391 -23.798 46.707 1.00 0.00 742 SER A C 4
ATOM 7744 O O . SER A 1 108 ? 24.631 -24.674 46.291 1.00 0.00 742 SER A O 4
ATOM 7752 N N . VAL A 1 109 ? 26.550 -24.085 47.340 1.00 0.00 743 VAL A N 4
ATOM 7753 C CA . VAL A 1 109 ? 26.955 -25.452 47.558 1.00 0.00 743 VAL A CA 4
ATOM 7754 C C . VAL A 1 109 ? 27.368 -25.576 48.994 1.00 0.00 743 VAL A C 4
ATOM 7755 O O . VAL A 1 109 ? 27.683 -24.585 49.652 1.00 0.00 743 VAL A O 4
ATOM 7768 N N . SER A 1 110 ? 27.363 -26.820 49.522 1.00 0.00 744 SER A N 4
ATOM 7769 C CA . SER A 1 110 ? 27.740 -27.040 50.899 1.00 0.00 744 SER A CA 4
ATOM 7770 C C . SER A 1 110 ? 28.748 -28.153 50.929 1.00 0.00 744 SER A C 4
ATOM 7771 O O . SER A 1 110 ? 28.417 -29.303 51.220 1.00 0.00 744 SER A O 4
ATOM 7779 N N . PRO A 1 111 ? 29.985 -27.832 50.621 1.00 0.00 745 PRO A N 4
ATOM 7780 C CA . PRO A 1 111 ? 31.057 -28.814 50.615 1.00 0.00 745 PRO A CA 4
ATOM 7781 C C . PRO A 1 111 ? 31.517 -29.177 51.995 1.00 0.00 745 PRO A C 4
ATOM 7782 O O . PRO A 1 111 ? 31.341 -28.411 52.943 1.00 0.00 745 PRO A O 4
ATOM 7793 N N . GLY A 1 112 ? 32.129 -30.369 52.139 1.00 0.00 746 GLY A N 4
ATOM 7794 C CA . GLY A 1 112 ? 32.601 -30.786 53.430 1.00 0.00 746 GLY A CA 4
ATOM 7795 C C . GLY A 1 112 ? 33.345 -32.065 53.236 1.00 0.00 746 GLY A C 4
ATOM 7796 O O . GLY A 1 112 ? 33.425 -32.589 52.126 1.00 0.00 746 GLY A O 4
ATOM 7800 N N . GLY A 1 113 ? 33.915 -32.603 54.332 1.00 0.00 747 GLY A N 4
ATOM 7801 C CA . GLY A 1 113 ? 34.652 -33.834 54.241 1.00 0.00 747 GLY A CA 4
ATOM 7802 C C . GLY A 1 113 ? 35.014 -34.228 55.634 1.00 0.00 747 GLY A C 4
ATOM 7803 O O . GLY A 1 113 ? 34.779 -33.479 56.581 1.00 0.00 747 GLY A O 4
ATOM 7807 N N . VAL A 1 114 ? 35.605 -35.431 55.788 1.00 0.00 748 VAL A N 4
ATOM 7808 C CA . VAL A 1 114 ? 35.987 -35.900 57.097 1.00 0.00 748 VAL A CA 4
ATOM 7809 C C . VAL A 1 114 ? 37.375 -36.453 56.988 1.00 0.00 748 VAL A C 4
ATOM 7810 O O . VAL A 1 114 ? 37.837 -36.792 55.900 1.00 0.00 748 VAL A O 4
ATOM 7823 N N . HIS A 1 115 ? 38.070 -36.549 58.149 1.00 0.00 749 HIS A N 4
ATOM 7824 C CA . HIS A 1 115 ? 39.422 -37.073 58.191 1.00 0.00 749 HIS A CA 4
ATOM 7825 C C . HIS A 1 115 ? 40.319 -36.208 57.335 1.00 0.00 749 HIS A C 4
ATOM 7826 O O . HIS A 1 115 ? 40.799 -36.625 56.280 1.00 0.00 749 HIS A O 4
ATOM 7840 N N . PRO A 1 116 ? 40.568 -34.998 57.789 1.00 0.00 750 PRO A N 4
ATOM 7841 C CA . PRO A 1 116 ? 41.416 -34.069 57.068 1.00 0.00 750 PRO A CA 4
ATOM 7842 C C . PRO A 1 116 ? 42.877 -34.285 57.339 1.00 0.00 750 PRO A C 4
ATOM 7843 O O . PRO A 1 116 ? 43.567 -33.395 57.834 1.00 0.00 750 PRO A O 4
ATOM 7854 N N . GLN A 1 117 ? 43.372 -35.504 57.010 1.00 0.00 751 GLN A N 4
ATOM 7855 C CA . GLN A 1 117 ? 44.766 -35.843 57.212 1.00 0.00 751 GLN A CA 4
ATOM 7856 C C . GLN A 1 117 ? 45.050 -35.802 58.693 1.00 0.00 751 GLN A C 4
ATOM 7857 O O . GLN A 1 117 ? 45.839 -34.988 59.170 1.00 0.00 751 GLN A O 4
ATOM 7871 N N . THR A 1 118 ? 44.408 -36.715 59.454 1.00 0.00 752 THR A N 4
ATOM 7872 C CA . THR A 1 118 ? 44.607 -36.756 60.885 1.00 0.00 752 THR A CA 4
ATOM 7873 C C . THR A 1 118 ? 45.308 -38.040 61.220 1.00 0.00 752 THR A C 4
ATOM 7874 O O . THR A 1 118 ? 45.222 -38.529 62.345 1.00 0.00 752 THR A O 4
ATOM 7885 N N . ALA A 1 119 ? 46.024 -38.619 60.235 1.00 0.00 753 ALA A N 4
ATOM 7886 C CA . ALA A 1 119 ? 46.724 -39.851 60.469 1.00 0.00 753 ALA A CA 4
ATOM 7887 C C . ALA A 1 119 ? 48.052 -39.740 59.785 1.00 0.00 753 ALA A C 4
ATOM 7888 O O . ALA A 1 119 ? 48.198 -39.021 58.795 1.00 0.00 753 ALA A O 4
ATOM 7895 N N . ALA A 1 120 ? 49.061 -40.462 60.313 1.00 0.00 754 ALA A N 4
ATOM 7896 C CA . ALA A 1 120 ? 50.373 -40.421 59.733 1.00 0.00 754 ALA A CA 4
ATOM 7897 C C . ALA A 1 120 ? 51.014 -41.739 60.038 1.00 0.00 754 ALA A C 4
ATOM 7898 O O . ALA A 1 120 ? 50.593 -42.444 60.956 1.00 0.00 754 ALA A O 4
ATOM 7905 N N . VAL A 1 121 ? 52.058 -42.103 59.264 1.00 0.00 755 VAL A N 4
ATOM 7906 C CA . VAL A 1 121 ? 52.728 -43.360 59.483 1.00 0.00 755 VAL A CA 4
ATOM 7907 C C . VAL A 1 121 ? 54.196 -43.078 59.572 1.00 0.00 755 VAL A C 4
ATOM 7908 O O . VAL A 1 121 ? 54.680 -42.050 59.098 1.00 0.00 755 VAL A O 4
ATOM 7921 N N . SER A 1 122 ? 54.943 -44.008 60.201 1.00 0.00 756 SER A N 4
ATOM 7922 C CA . SER A 1 122 ? 56.362 -43.837 60.341 1.00 0.00 756 SER A CA 4
ATOM 7923 C C . SER A 1 122 ? 56.940 -45.217 60.414 1.00 0.00 756 SER A C 4
ATOM 7924 O O . SER A 1 122 ? 56.302 -46.138 60.926 1.00 0.00 756 SER A O 4
ATOM 7932 N N . ALA A 1 123 ? 58.169 -45.395 59.893 1.00 0.00 757 ALA A N 4
ATOM 7933 C CA . ALA A 1 123 ? 58.784 -46.692 59.918 1.00 0.00 757 ALA A CA 4
ATOM 7934 C C . ALA A 1 123 ? 60.265 -46.480 59.952 1.00 0.00 757 ALA A C 4
ATOM 7935 O O . ALA A 1 123 ? 60.767 -45.430 59.552 1.00 0.00 757 ALA A O 4
ATOM 7942 N N . LEU A 1 124 ? 61.003 -47.501 60.440 1.00 0.00 758 LEU A N 4
ATOM 7943 C CA . LEU A 1 124 ? 62.443 -47.410 60.527 1.00 0.00 758 LEU A CA 4
ATOM 7944 C C . LEU A 1 124 ? 63.006 -47.295 59.135 1.00 0.00 758 LEU A C 4
ATOM 7945 O O . LEU A 1 124 ? 63.928 -46.523 58.893 1.00 0.00 758 LEU A O 4
ATOM 7961 N N . SER A 1 125 ? 62.454 -48.081 58.183 1.00 0.00 759 SER A N 4
ATOM 7962 C CA . SER A 1 125 ? 62.938 -48.054 56.817 1.00 0.00 759 SER A CA 4
ATOM 7963 C C . SER A 1 125 ? 62.707 -46.688 56.227 1.00 0.00 759 SER A C 4
ATOM 7964 O O . SER A 1 125 ? 63.543 -46.180 55.483 1.00 0.00 759 SER A O 4
ATOM 7972 N N . ARG A 1 126 ? 61.542 -46.071 56.530 1.00 0.00 760 ARG A N 4
ATOM 7973 C CA . ARG A 1 126 ? 61.234 -44.762 55.996 1.00 0.00 760 ARG A CA 4
ATOM 7974 C C . ARG A 1 126 ? 62.204 -43.757 56.559 1.00 0.00 760 ARG A C 4
ATOM 7975 O O . ARG A 1 126 ? 62.637 -42.843 55.859 1.00 0.00 760 ARG A O 4
ATOM 7996 N N . ARG A 1 127 ? 62.561 -43.898 57.853 1.00 0.00 761 ARG A N 4
ATOM 7997 C CA . ARG A 1 127 ? 63.483 -42.970 58.469 1.00 0.00 761 ARG A CA 4
ATOM 7998 C C . ARG A 1 127 ? 64.854 -43.111 57.787 1.00 0.00 761 ARG A C 4
ATOM 7999 O O . ARG A 1 127 ? 65.361 -42.083 57.257 1.00 0.00 761 ARG A O 4
ATOM 8021 N N . GLY A 1 1 ? 16.805 -2.886 8.847 1.00 0.00 635 GLY A N 5
ATOM 8022 C CA . GLY A 1 1 ? 16.457 -3.417 10.191 1.00 0.00 635 GLY A CA 5
ATOM 8023 C C . GLY A 1 1 ? 15.756 -4.730 10.046 1.00 0.00 635 GLY A C 5
ATOM 8024 O O . GLY A 1 1 ? 15.473 -5.193 8.943 1.00 0.00 635 GLY A O 5
ATOM 8030 N N . PRO A 1 2 ? 15.478 -5.325 11.180 1.00 0.00 636 PRO A N 5
ATOM 8031 C CA . PRO A 1 2 ? 14.804 -6.614 11.239 1.00 0.00 636 PRO A CA 5
ATOM 8032 C C . PRO A 1 2 ? 13.353 -6.550 10.864 1.00 0.00 636 PRO A C 5
ATOM 8033 O O . PRO A 1 2 ? 12.747 -7.568 10.531 1.00 0.00 636 PRO A O 5
ATOM 8044 N N . GLY A 1 3 ? 12.756 -5.339 10.912 1.00 0.00 637 GLY A N 5
ATOM 8045 C CA . GLY A 1 3 ? 11.361 -5.201 10.577 1.00 0.00 637 GLY A CA 5
ATOM 8046 C C . GLY A 1 3 ? 10.576 -5.488 11.817 1.00 0.00 637 GLY A C 5
ATOM 8047 O O . GLY A 1 3 ? 11.023 -5.201 12.925 1.00 0.00 637 GLY A O 5
ATOM 8051 N N . SER A 1 4 ? 9.360 -6.046 11.650 1.00 0.00 638 SER A N 5
ATOM 8052 C CA . SER A 1 4 ? 8.544 -6.360 12.795 1.00 0.00 638 SER A CA 5
ATOM 8053 C C . SER A 1 4 ? 7.869 -7.667 12.506 1.00 0.00 638 SER A C 5
ATOM 8054 O O . SER A 1 4 ? 7.338 -7.888 11.416 1.00 0.00 638 SER A O 5
ATOM 8062 N N . GLU A 1 5 ? 7.875 -8.572 13.507 1.00 0.00 639 GLU A N 5
ATOM 8063 C CA . GLU A 1 5 ? 7.268 -9.873 13.349 1.00 0.00 639 GLU A CA 5
ATOM 8064 C C . GLU A 1 5 ? 5.786 -9.699 13.192 1.00 0.00 639 GLU A C 5
ATOM 8065 O O . GLU A 1 5 ? 5.145 -10.402 12.419 1.00 0.00 639 GLU A O 5
ATOM 8077 N N . ALA A 1 6 ? 5.212 -8.746 13.947 1.00 0.00 640 ALA A N 5
ATOM 8078 C CA . ALA A 1 6 ? 3.791 -8.510 13.914 1.00 0.00 640 ALA A CA 5
ATOM 8079 C C . ALA A 1 6 ? 3.355 -8.056 12.542 1.00 0.00 640 ALA A C 5
ATOM 8080 O O . ALA A 1 6 ? 2.300 -8.464 12.058 1.00 0.00 640 ALA A O 5
ATOM 8087 N N . THR A 1 7 ? 4.157 -7.199 11.872 1.00 0.00 641 THR A N 5
ATOM 8088 C CA . THR A 1 7 ? 3.758 -6.696 10.571 1.00 0.00 641 THR A CA 5
ATOM 8089 C C . THR A 1 7 ? 3.806 -7.790 9.536 1.00 0.00 641 THR A C 5
ATOM 8090 O O . THR A 1 7 ? 2.972 -7.820 8.640 1.00 0.00 641 THR A O 5
ATOM 8101 N N . GLU A 1 8 ? 4.780 -8.722 9.628 1.00 0.00 642 GLU A N 5
ATOM 8102 C CA . GLU A 1 8 ? 4.863 -9.772 8.633 1.00 0.00 642 GLU A CA 5
ATOM 8103 C C . GLU A 1 8 ? 3.914 -10.887 8.989 1.00 0.00 642 GLU A C 5
ATOM 8104 O O . GLU A 1 8 ? 3.602 -11.730 8.150 1.00 0.00 642 GLU A O 5
ATOM 8116 N N . GLU A 1 9 ? 3.432 -10.912 10.247 1.00 0.00 643 GLU A N 5
ATOM 8117 C CA . GLU A 1 9 ? 2.535 -11.961 10.679 1.00 0.00 643 GLU A CA 5
ATOM 8118 C C . GLU A 1 9 ? 1.228 -11.859 9.945 1.00 0.00 643 GLU A C 5
ATOM 8119 O O . GLU A 1 9 ? 0.642 -12.875 9.570 1.00 0.00 643 GLU A O 5
ATOM 8131 N N . ILE A 1 10 ? 0.731 -10.625 9.730 1.00 0.00 644 ILE A N 5
ATOM 8132 C CA . ILE A 1 10 ? -0.549 -10.459 9.077 1.00 0.00 644 ILE A CA 5
ATOM 8133 C C . ILE A 1 10 ? -0.478 -10.953 7.651 1.00 0.00 644 ILE A C 5
ATOM 8134 O O . ILE A 1 10 ? -1.404 -11.622 7.195 1.00 0.00 644 ILE A O 5
ATOM 8150 N N . ALA A 1 11 ? 0.627 -10.667 6.917 1.00 0.00 645 ALA A N 5
ATOM 8151 C CA . ALA A 1 11 ? 0.714 -11.130 5.550 1.00 0.00 645 ALA A CA 5
ATOM 8152 C C . ALA A 1 11 ? 1.963 -10.571 4.928 1.00 0.00 645 ALA A C 5
ATOM 8153 O O . ALA A 1 11 ? 1.909 -9.968 3.857 1.00 0.00 645 ALA A O 5
ATOM 8160 N N . ALA A 1 12 ? 3.126 -10.758 5.589 1.00 0.00 646 ALA A N 5
ATOM 8161 C CA . ALA A 1 12 ? 4.378 -10.265 5.051 1.00 0.00 646 ALA A CA 5
ATOM 8162 C C . ALA A 1 12 ? 4.286 -8.767 4.885 1.00 0.00 646 ALA A C 5
ATOM 8163 O O . ALA A 1 12 ? 4.016 -8.043 5.839 1.00 0.00 646 ALA A O 5
ATOM 8170 N N . LEU A 1 13 ? 4.514 -8.271 3.648 1.00 0.00 647 LEU A N 5
ATOM 8171 C CA . LEU A 1 13 ? 4.458 -6.848 3.401 1.00 0.00 647 LEU A CA 5
ATOM 8172 C C . LEU A 1 13 ? 3.231 -6.574 2.575 1.00 0.00 647 LEU A C 5
ATOM 8173 O O . LEU A 1 13 ? 3.144 -5.560 1.885 1.00 0.00 647 LEU A O 5
ATOM 8189 N N . ASP A 1 14 ? 2.230 -7.478 2.650 1.00 0.00 648 ASP A N 5
ATOM 8190 C CA . ASP A 1 14 ? 1.018 -7.302 1.888 1.00 0.00 648 ASP A CA 5
ATOM 8191 C C . ASP A 1 14 ? 0.009 -6.623 2.773 1.00 0.00 648 ASP A C 5
ATOM 8192 O O . ASP A 1 14 ? -1.180 -6.929 2.728 1.00 0.00 648 ASP A O 5
ATOM 8201 N N . GLN A 1 15 ? 0.481 -5.679 3.613 1.00 0.00 649 GLN A N 5
ATOM 8202 C CA . GLN A 1 15 ? -0.404 -4.969 4.497 1.00 0.00 649 GLN A CA 5
ATOM 8203 C C . GLN A 1 15 ? -1.230 -4.033 3.650 1.00 0.00 649 GLN A C 5
ATOM 8204 O O . GLN A 1 15 ? -0.688 -3.234 2.892 1.00 0.00 649 GLN A O 5
ATOM 8218 N N . PRO A 1 16 ? -2.539 -4.125 3.758 1.00 0.00 650 PRO A N 5
ATOM 8219 C CA . PRO A 1 16 ? -3.435 -3.245 3.012 1.00 0.00 650 PRO A CA 5
ATOM 8220 C C . PRO A 1 16 ? -3.218 -1.803 3.356 1.00 0.00 650 PRO A C 5
ATOM 8221 O O . PRO A 1 16 ? -2.994 -1.463 4.517 1.00 0.00 650 PRO A O 5
ATOM 8232 N N . PHE A 1 17 ? -3.287 -0.904 2.351 1.00 0.00 651 PHE A N 5
ATOM 8233 C CA . PHE A 1 17 ? -3.072 0.488 2.629 1.00 0.00 651 PHE A CA 5
ATOM 8234 C C . PHE A 1 17 ? -3.851 1.296 1.634 1.00 0.00 651 PHE A C 5
ATOM 8235 O O . PHE A 1 17 ? -4.164 0.825 0.542 1.00 0.00 651 PHE A O 5
ATOM 8252 N N . GLU A 1 18 ? -4.192 2.554 2.014 1.00 0.00 652 GLU A N 5
ATOM 8253 C CA . GLU A 1 18 ? -4.945 3.412 1.127 1.00 0.00 652 GLU A CA 5
ATOM 8254 C C . GLU A 1 18 ? -4.207 4.714 0.959 1.00 0.00 652 GLU A C 5
ATOM 8255 O O . GLU A 1 18 ? -4.603 5.554 0.150 1.00 0.00 652 GLU A O 5
ATOM 8267 N N . LYS A 1 19 ? -3.110 4.919 1.727 1.00 0.00 653 LYS A N 5
ATOM 8268 C CA . LYS A 1 19 ? -2.357 6.142 1.611 1.00 0.00 653 LYS A CA 5
ATOM 8269 C C . LYS A 1 19 ? -1.068 5.773 0.950 1.00 0.00 653 LYS A C 5
ATOM 8270 O O . LYS A 1 19 ? -0.372 4.857 1.388 1.00 0.00 653 LYS A O 5
ATOM 8289 N N . CYS A 1 20 ? -0.716 6.501 -0.127 1.00 0.00 654 CYS A N 5
ATOM 8290 C CA . CYS A 1 20 ? 0.483 6.196 -0.859 1.00 0.00 654 CYS A CA 5
ATOM 8291 C C . CYS A 1 20 ? 1.370 7.402 -0.796 1.00 0.00 654 CYS A C 5
ATOM 8292 O O . CYS A 1 20 ? 0.906 8.531 -0.636 1.00 0.00 654 CYS A O 5
ATOM 8300 N N . PHE A 1 21 ? 2.688 7.174 -0.926 1.00 0.00 655 PHE A N 5
ATOM 8301 C CA . PHE A 1 21 ? 3.631 8.253 -0.870 1.00 0.00 655 PHE A CA 5
ATOM 8302 C C . PHE A 1 21 ? 4.583 8.085 -2.024 1.00 0.00 655 PHE A C 5
ATOM 8303 O O . PHE A 1 21 ? 5.186 7.028 -2.201 1.00 0.00 655 PHE A O 5
ATOM 8320 N N . ILE A 1 22 ? 4.714 9.145 -2.854 1.00 0.00 656 ILE A N 5
ATOM 8321 C CA . ILE A 1 22 ? 5.611 9.095 -3.986 1.00 0.00 656 ILE A CA 5
ATOM 8322 C C . ILE A 1 22 ? 6.609 10.205 -3.773 1.00 0.00 656 ILE A C 5
ATOM 8323 O O . ILE A 1 22 ? 6.320 11.380 -4.017 1.00 0.00 656 ILE A O 5
ATOM 8339 N N . PRO A 1 23 ? 7.787 9.850 -3.293 1.00 0.00 657 PRO A N 5
ATOM 8340 C CA . PRO A 1 23 ? 8.832 10.825 -3.013 1.00 0.00 657 PRO A CA 5
ATOM 8341 C C . PRO A 1 23 ? 9.487 11.390 -4.233 1.00 0.00 657 PRO A C 5
ATOM 8342 O O . PRO A 1 23 ? 9.569 10.743 -5.275 1.00 0.00 657 PRO A O 5
ATOM 8353 N N . THR A 1 24 ? 9.984 12.639 -4.109 1.00 0.00 658 THR A N 5
ATOM 8354 C CA . THR A 1 24 ? 10.659 13.283 -5.203 1.00 0.00 658 THR A CA 5
ATOM 8355 C C . THR A 1 24 ? 11.942 13.818 -4.637 1.00 0.00 658 THR A C 5
ATOM 8356 O O . THR A 1 24 ? 11.990 14.212 -3.472 1.00 0.00 658 THR A O 5
ATOM 8367 N N . GLU A 1 25 ? 13.022 13.850 -5.455 1.00 0.00 659 GLU A N 5
ATOM 8368 C CA . GLU A 1 25 ? 14.281 14.350 -4.962 1.00 0.00 659 GLU A CA 5
ATOM 8369 C C . GLU A 1 25 ? 15.286 14.299 -6.079 1.00 0.00 659 GLU A C 5
ATOM 8370 O O . GLU A 1 25 ? 15.876 15.314 -6.442 1.00 0.00 659 GLU A O 5
ATOM 8382 N N . ALA A 1 26 ? 15.499 13.095 -6.657 1.00 0.00 660 ALA A N 5
ATOM 8383 C CA . ALA A 1 26 ? 16.478 12.943 -7.710 1.00 0.00 660 ALA A CA 5
ATOM 8384 C C . ALA A 1 26 ? 15.868 13.325 -9.030 1.00 0.00 660 ALA A C 5
ATOM 8385 O O . ALA A 1 26 ? 16.535 13.278 -10.060 1.00 0.00 660 ALA A O 5
ATOM 8392 N N . LEU A 1 27 ? 14.577 13.709 -9.027 1.00 0.00 661 LEU A N 5
ATOM 8393 C CA . LEU A 1 27 ? 13.917 14.084 -10.255 1.00 0.00 661 LEU A CA 5
ATOM 8394 C C . LEU A 1 27 ? 14.572 15.323 -10.804 1.00 0.00 661 LEU A C 5
ATOM 8395 O O . LEU A 1 27 ? 14.758 15.455 -12.013 1.00 0.00 661 LEU A O 5
ATOM 8411 N N . GLY A 1 28 ? 14.924 16.276 -9.915 1.00 0.00 662 GLY A N 5
ATOM 8412 C CA . GLY A 1 28 ? 15.553 17.494 -10.360 1.00 0.00 662 GLY A CA 5
ATOM 8413 C C . GLY A 1 28 ? 14.873 18.625 -9.665 1.00 0.00 662 GLY A C 5
ATOM 8414 O O . GLY A 1 28 ? 14.127 18.425 -8.713 1.00 0.00 662 GLY A O 5
ATOM 8418 N N . SER A 1 29 ? 15.109 19.863 -10.149 1.00 0.00 663 SER A N 5
ATOM 8419 C CA . SER A 1 29 ? 14.499 21.022 -9.537 1.00 0.00 663 SER A CA 5
ATOM 8420 C C . SER A 1 29 ? 13.122 21.199 -10.111 1.00 0.00 663 SER A C 5
ATOM 8421 O O . SER A 1 29 ? 12.338 22.013 -9.628 1.00 0.00 663 SER A O 5
ATOM 8429 N N . ASP A 1 30 ? 12.792 20.417 -11.158 1.00 0.00 664 ASP A N 5
ATOM 8430 C CA . ASP A 1 30 ? 11.496 20.525 -11.790 1.00 0.00 664 ASP A CA 5
ATOM 8431 C C . ASP A 1 30 ? 10.453 19.924 -10.881 1.00 0.00 664 ASP A C 5
ATOM 8432 O O . ASP A 1 30 ? 9.257 20.113 -11.094 1.00 0.00 664 ASP A O 5
ATOM 8441 N N . ARG A 1 31 ? 10.883 19.180 -9.837 1.00 0.00 665 ARG A N 5
ATOM 8442 C CA . ARG A 1 31 ? 9.940 18.570 -8.926 1.00 0.00 665 ARG A CA 5
ATOM 8443 C C . ARG A 1 31 ? 9.297 19.658 -8.101 1.00 0.00 665 ARG A C 5
ATOM 8444 O O . ARG A 1 31 ? 8.239 19.455 -7.509 1.00 0.00 665 ARG A O 5
ATOM 8465 N N . GLU A 1 32 ? 9.930 20.853 -8.054 1.00 0.00 666 GLU A N 5
ATOM 8466 C CA . GLU A 1 32 ? 9.388 21.950 -7.289 1.00 0.00 666 GLU A CA 5
ATOM 8467 C C . GLU A 1 32 ? 8.524 22.774 -8.204 1.00 0.00 666 GLU A C 5
ATOM 8468 O O . GLU A 1 32 ? 8.043 23.841 -7.826 1.00 0.00 666 GLU A O 5
ATOM 8480 N N . GLY A 1 33 ? 8.304 22.281 -9.443 1.00 0.00 667 GLY A N 5
ATOM 8481 C CA . GLY A 1 33 ? 7.498 22.998 -10.400 1.00 0.00 667 GLY A CA 5
ATOM 8482 C C . GLY A 1 33 ? 6.237 22.222 -10.564 1.00 0.00 667 GLY A C 5
ATOM 8483 O O . GLY A 1 33 ? 5.511 22.377 -11.545 1.00 0.00 667 GLY A O 5
ATOM 8487 N N . LEU A 1 34 ? 5.959 21.349 -9.580 1.00 0.00 668 LEU A N 5
ATOM 8488 C CA . LEU A 1 34 ? 4.786 20.528 -9.619 1.00 0.00 668 LEU A CA 5
ATOM 8489 C C . LEU A 1 34 ? 3.614 21.389 -9.229 1.00 0.00 668 LEU A C 5
ATOM 8490 O O . LEU A 1 34 ? 3.387 21.660 -8.050 1.00 0.00 668 LEU A O 5
ATOM 8506 N N . ASP A 1 35 ? 2.838 21.845 -10.237 1.00 0.00 669 ASP A N 5
ATOM 8507 C CA . ASP A 1 35 ? 1.690 22.672 -9.967 1.00 0.00 669 ASP A CA 5
ATOM 8508 C C . ASP A 1 35 ? 0.499 21.759 -9.931 1.00 0.00 669 ASP A C 5
ATOM 8509 O O . ASP A 1 35 ? 0.462 20.739 -10.615 1.00 0.00 669 ASP A O 5
ATOM 8518 N N . ARG A 1 36 ? -0.523 22.133 -9.135 1.00 0.00 670 ARG A N 5
ATOM 8519 C CA . ARG A 1 36 ? -1.704 21.313 -8.998 1.00 0.00 670 ARG A CA 5
ATOM 8520 C C . ARG A 1 36 ? -2.447 21.228 -10.303 1.00 0.00 670 ARG A C 5
ATOM 8521 O O . ARG A 1 36 ? -2.950 20.169 -10.661 1.00 0.00 670 ARG A O 5
ATOM 8542 N N . THR A 1 37 ? -2.528 22.343 -11.054 1.00 0.00 671 THR A N 5
ATOM 8543 C CA . THR A 1 37 ? -3.269 22.331 -12.305 1.00 0.00 671 THR A CA 5
ATOM 8544 C C . THR A 1 37 ? -2.603 21.419 -13.303 1.00 0.00 671 THR A C 5
ATOM 8545 O O . THR A 1 37 ? -3.278 20.640 -13.975 1.00 0.00 671 THR A O 5
ATOM 8556 N N . GLN A 1 38 ? -1.261 21.485 -13.430 1.00 0.00 672 GLN A N 5
ATOM 8557 C CA . GLN A 1 38 ? -0.577 20.622 -14.368 1.00 0.00 672 GLN A CA 5
ATOM 8558 C C . GLN A 1 38 ? -0.619 19.212 -13.859 1.00 0.00 672 GLN A C 5
ATOM 8559 O O . GLN A 1 38 ? -0.736 18.277 -14.637 1.00 0.00 672 GLN A O 5
ATOM 8573 N N . LEU A 1 39 ? -0.518 19.030 -12.530 1.00 0.00 673 LEU A N 5
ATOM 8574 C CA . LEU A 1 39 ? -0.526 17.704 -11.960 1.00 0.00 673 LEU A CA 5
ATOM 8575 C C . LEU A 1 39 ? -1.854 17.043 -12.249 1.00 0.00 673 LEU A C 5
ATOM 8576 O O . LEU A 1 39 ? -1.911 15.840 -12.498 1.00 0.00 673 LEU A O 5
ATOM 8592 N N . GLU A 1 40 ? -2.965 17.812 -12.193 1.00 0.00 674 GLU A N 5
ATOM 8593 C CA . GLU A 1 40 ? -4.269 17.245 -12.471 1.00 0.00 674 GLU A CA 5
ATOM 8594 C C . GLU A 1 40 ? -4.307 16.754 -13.897 1.00 0.00 674 GLU A C 5
ATOM 8595 O O . GLU A 1 40 ? -4.900 15.719 -14.177 1.00 0.00 674 GLU A O 5
ATOM 8607 N N . ARG A 1 41 ? -3.679 17.499 -14.836 1.00 0.00 675 ARG A N 5
ATOM 8608 C CA . ARG A 1 41 ? -3.676 17.097 -16.226 1.00 0.00 675 ARG A CA 5
ATOM 8609 C C . ARG A 1 41 ? -2.288 16.603 -16.519 1.00 0.00 675 ARG A C 5
ATOM 8610 O O . ARG A 1 41 ? -1.527 17.240 -17.248 1.00 0.00 675 ARG A O 5
ATOM 8631 N N . GLN A 1 42 ? -1.936 15.424 -15.963 1.00 0.00 676 GLN A N 5
ATOM 8632 C CA . GLN A 1 42 ? -0.607 14.905 -16.135 1.00 0.00 676 GLN A CA 5
ATOM 8633 C C . GLN A 1 42 ? -0.655 13.402 -16.302 1.00 0.00 676 GLN A C 5
ATOM 8634 O O . GLN A 1 42 ? -1.665 12.825 -16.700 1.00 0.00 676 GLN A O 5
ATOM 8648 N N . LEU A 1 43 ? 0.526 12.782 -16.053 1.00 0.00 677 LEU A N 5
ATOM 8649 C CA . LEU A 1 43 ? 0.765 11.346 -16.108 1.00 0.00 677 LEU A CA 5
ATOM 8650 C C . LEU A 1 43 ? -0.292 10.601 -15.294 1.00 0.00 677 LEU A C 5
ATOM 8651 O O . LEU A 1 43 ? -1.207 11.207 -14.737 1.00 0.00 677 LEU A O 5
ATOM 8667 N N . PRO A 1 44 ? -0.176 9.269 -15.198 1.00 0.00 678 PRO A N 5
ATOM 8668 C CA . PRO A 1 44 ? -1.142 8.481 -14.439 1.00 0.00 678 PRO A CA 5
ATOM 8669 C C . PRO A 1 44 ? -1.406 9.046 -13.082 1.00 0.00 678 PRO A C 5
ATOM 8670 O O . PRO A 1 44 ? -0.500 9.235 -12.278 1.00 0.00 678 PRO A O 5
ATOM 8681 N N . PHE A 1 45 ? -2.699 9.262 -12.816 1.00 0.00 679 PHE A N 5
ATOM 8682 C CA . PHE A 1 45 ? -3.157 9.850 -11.586 1.00 0.00 679 PHE A CA 5
ATOM 8683 C C . PHE A 1 45 ? -4.597 10.151 -11.854 1.00 0.00 679 PHE A C 5
ATOM 8684 O O . PHE A 1 45 ? -5.434 10.149 -10.962 1.00 0.00 679 PHE A O 5
ATOM 8701 N N . ARG A 1 46 ? -4.887 10.428 -13.145 1.00 0.00 680 ARG A N 5
ATOM 8702 C CA . ARG A 1 46 ? -6.215 10.752 -13.582 1.00 0.00 680 ARG A CA 5
ATOM 8703 C C . ARG A 1 46 ? -6.976 9.470 -13.799 1.00 0.00 680 ARG A C 5
ATOM 8704 O O . ARG A 1 46 ? -8.196 9.478 -13.951 1.00 0.00 680 ARG A O 5
ATOM 8725 N N . ASN A 1 47 ? -6.247 8.332 -13.828 1.00 0.00 681 ASN A N 5
ATOM 8726 C CA . ASN A 1 47 ? -6.863 7.043 -14.070 1.00 0.00 681 ASN A CA 5
ATOM 8727 C C . ASN A 1 47 ? -7.851 6.729 -12.976 1.00 0.00 681 ASN A C 5
ATOM 8728 O O . ASN A 1 47 ? -8.924 6.191 -13.240 1.00 0.00 681 ASN A O 5
ATOM 8739 N N . TYR A 1 48 ? -7.504 7.053 -11.714 1.00 0.00 682 TYR A N 5
ATOM 8740 C CA . TYR A 1 48 ? -8.400 6.774 -10.617 1.00 0.00 682 TYR A CA 5
ATOM 8741 C C . TYR A 1 48 ? -8.417 8.010 -9.775 1.00 0.00 682 TYR A C 5
ATOM 8742 O O . TYR A 1 48 ? -7.442 8.754 -9.745 1.00 0.00 682 TYR A O 5
ATOM 8760 N N . PRO A 1 49 ? -9.512 8.258 -9.082 1.00 0.00 683 PRO A N 5
ATOM 8761 C CA . PRO A 1 49 ? -9.592 9.408 -8.198 1.00 0.00 683 PRO A CA 5
ATOM 8762 C C . PRO A 1 49 ? -8.504 9.352 -7.181 1.00 0.00 683 PRO A C 5
ATOM 8763 O O . PRO A 1 49 ? -8.299 8.320 -6.545 1.00 0.00 683 PRO A O 5
ATOM 8774 N N . ILE A 1 50 ? -7.787 10.463 -6.986 1.00 0.00 684 ILE A N 5
ATOM 8775 C CA . ILE A 1 50 ? -6.691 10.436 -6.061 1.00 0.00 684 ILE A CA 5
ATOM 8776 C C . ILE A 1 50 ? -6.512 11.807 -5.479 1.00 0.00 684 ILE A C 5
ATOM 8777 O O . ILE A 1 50 ? -6.689 12.821 -6.156 1.00 0.00 684 ILE A O 5
ATOM 8793 N N . LYS A 1 51 ? -6.187 11.853 -4.169 1.00 0.00 685 LYS A N 5
ATOM 8794 C CA . LYS A 1 51 ? -5.945 13.106 -3.508 1.00 0.00 685 LYS A CA 5
ATOM 8795 C C . LYS A 1 51 ? -4.498 13.391 -3.733 1.00 0.00 685 LYS A C 5
ATOM 8796 O O . LYS A 1 51 ? -3.648 12.579 -3.382 1.00 0.00 685 LYS A O 5
ATOM 8815 N N . LEU A 1 52 ? -4.178 14.552 -4.335 1.00 0.00 686 LEU A N 5
ATOM 8816 C CA . LEU A 1 52 ? -2.800 14.873 -4.585 1.00 0.00 686 LEU A CA 5
ATOM 8817 C C . LEU A 1 52 ? -2.478 16.123 -3.828 1.00 0.00 686 LEU A C 5
ATOM 8818 O O . LEU A 1 52 ? -3.174 17.129 -3.938 1.00 0.00 686 LEU A O 5
ATOM 8834 N N . ASN A 1 53 ? -1.393 16.068 -3.029 1.00 0.00 687 ASN A N 5
ATOM 8835 C CA . ASN A 1 53 ? -0.973 17.215 -2.274 1.00 0.00 687 ASN A CA 5
ATOM 8836 C C . ASN A 1 53 ? 0.500 17.337 -2.511 1.00 0.00 687 ASN A C 5
ATOM 8837 O O . ASN A 1 53 ? 1.272 16.445 -2.154 1.00 0.00 687 ASN A O 5
ATOM 8848 N N . VAL A 1 54 ? 0.924 18.455 -3.130 1.00 0.00 688 VAL A N 5
ATOM 8849 C CA . VAL A 1 54 ? 2.324 18.642 -3.419 1.00 0.00 688 VAL A CA 5
ATOM 8850 C C . VAL A 1 54 ? 3.019 19.064 -2.155 1.00 0.00 688 VAL A C 5
ATOM 8851 O O . VAL A 1 54 ? 2.529 19.898 -1.394 1.00 0.00 688 VAL A O 5
ATOM 8864 N N . SER A 1 55 ? 4.188 18.448 -1.892 1.00 0.00 689 SER A N 5
ATOM 8865 C CA . SER A 1 55 ? 4.951 18.773 -0.718 1.00 0.00 689 SER A CA 5
ATOM 8866 C C . SER A 1 55 ? 6.394 18.715 -1.113 1.00 0.00 689 SER A C 5
ATOM 8867 O O . SER A 1 55 ? 6.747 18.143 -2.142 1.00 0.00 689 SER A O 5
ATOM 8875 N N . LYS A 1 56 ? 7.276 19.324 -0.294 1.00 0.00 690 LYS A N 5
ATOM 8876 C CA . LYS A 1 56 ? 8.687 19.323 -0.600 1.00 0.00 690 LYS A CA 5
ATOM 8877 C C . LYS A 1 56 ? 9.238 17.927 -0.433 1.00 0.00 690 LYS A C 5
ATOM 8878 O O . LYS A 1 56 ? 10.296 17.607 -0.971 1.00 0.00 690 LYS A O 5
ATOM 8897 N N . SER A 1 57 ? 8.528 17.060 0.326 1.00 0.00 691 SER A N 5
ATOM 8898 C CA . SER A 1 57 ? 9.005 15.713 0.545 1.00 0.00 691 SER A CA 5
ATOM 8899 C C . SER A 1 57 ? 8.549 14.818 -0.577 1.00 0.00 691 SER A C 5
ATOM 8900 O O . SER A 1 57 ? 9.048 13.704 -0.727 1.00 0.00 691 SER A O 5
ATOM 8908 N N . GLY A 1 58 ? 7.587 15.283 -1.401 1.00 0.00 692 GLY A N 5
ATOM 8909 C CA . GLY A 1 58 ? 7.109 14.465 -2.486 1.00 0.00 692 GLY A CA 5
ATOM 8910 C C . GLY A 1 58 ? 5.668 14.787 -2.684 1.00 0.00 692 GLY A C 5
ATOM 8911 O O . GLY A 1 58 ? 5.206 15.864 -2.323 1.00 0.00 692 GLY A O 5
ATOM 8915 N N . ILE A 1 59 ? 4.911 13.842 -3.273 1.00 0.00 693 ILE A N 5
ATOM 8916 C CA . ILE A 1 59 ? 3.511 14.079 -3.508 1.00 0.00 693 ILE A CA 5
ATOM 8917 C C . ILE A 1 59 ? 2.752 13.097 -2.670 1.00 0.00 693 ILE A C 5
ATOM 8918 O O . ILE A 1 59 ? 2.972 11.887 -2.755 1.00 0.00 693 ILE A O 5
ATOM 8934 N N . PHE A 1 60 ? 1.830 13.604 -1.821 1.00 0.00 694 PHE A N 5
ATOM 8935 C CA . PHE A 1 60 ? 1.040 12.729 -1.000 1.00 0.00 694 PHE A CA 5
ATOM 8936 C C . PHE A 1 60 ? -0.084 12.232 -1.846 1.00 0.00 694 PHE A C 5
ATOM 8937 O O . PHE A 1 60 ? -0.694 12.996 -2.595 1.00 0.00 694 PHE A O 5
ATOM 8954 N N . CYS A 1 61 ? -0.381 10.925 -1.743 1.00 0.00 695 CYS A N 5
ATOM 8955 C CA . CYS A 1 61 ? -1.451 10.359 -2.511 1.00 0.00 695 CYS A CA 5
ATOM 8956 C C . CYS A 1 61 ? -2.364 9.662 -1.549 1.00 0.00 695 CYS A C 5
ATOM 8957 O O . CYS A 1 61 ? -1.936 8.807 -0.777 1.00 0.00 695 CYS A O 5
ATOM 8965 N N . GLN A 1 62 ? -3.663 10.011 -1.582 1.00 0.00 696 GLN A N 5
ATOM 8966 C CA . GLN A 1 62 ? -4.607 9.384 -0.687 1.00 0.00 696 GLN A CA 5
ATOM 8967 C C . GLN A 1 62 ? -5.814 9.003 -1.491 1.00 0.00 696 GLN A C 5
ATOM 8968 O O . GLN A 1 62 ? -6.311 9.784 -2.302 1.00 0.00 696 GLN A O 5
ATOM 8982 N N . PHE A 1 63 ? -6.307 7.762 -1.276 1.00 0.00 697 PHE A N 5
ATOM 8983 C CA . PHE A 1 63 ? -7.457 7.281 -2.001 1.00 0.00 697 PHE A CA 5
ATOM 8984 C C . PHE A 1 63 ? -8.584 7.106 -1.023 1.00 0.00 697 PHE A C 5
ATOM 8985 O O . PHE A 1 63 ? -8.370 6.867 0.166 1.00 0.00 697 PHE A O 5
ATOM 9002 N N . PRO A 1 64 ? -9.799 7.229 -1.523 1.00 0.00 698 PRO A N 5
ATOM 9003 C CA . PRO A 1 64 ? -10.993 7.078 -0.704 1.00 0.00 698 PRO A CA 5
ATOM 9004 C C . PRO A 1 64 ? -11.239 5.662 -0.272 1.00 0.00 698 PRO A C 5
ATOM 9005 O O . PRO A 1 64 ? -11.982 5.420 0.677 1.00 0.00 698 PRO A O 5
ATOM 9016 N N . THR A 1 65 ? -10.622 4.683 -0.970 1.00 0.00 699 THR A N 5
ATOM 9017 C CA . THR A 1 65 ? -10.813 3.303 -0.604 1.00 0.00 699 THR A CA 5
ATOM 9018 C C . THR A 1 65 ? -9.554 2.558 -0.906 1.00 0.00 699 THR A C 5
ATOM 9019 O O . THR A 1 65 ? -8.759 2.932 -1.770 1.00 0.00 699 THR A O 5
ATOM 9030 N N . VAL A 1 66 ? -9.380 1.455 -0.166 1.00 0.00 700 VAL A N 5
ATOM 9031 C CA . VAL A 1 66 ? -8.211 0.617 -0.280 1.00 0.00 700 VAL A CA 5
ATOM 9032 C C . VAL A 1 66 ? -8.209 -0.071 -1.622 1.00 0.00 700 VAL A C 5
ATOM 9033 O O . VAL A 1 66 ? -7.163 -0.209 -2.252 1.00 0.00 700 VAL A O 5
ATOM 9046 N N . SER A 1 67 ? -9.396 -0.511 -2.097 1.00 0.00 701 SER A N 5
ATOM 9047 C CA . SER A 1 67 ? -9.473 -1.240 -3.352 1.00 0.00 701 SER A CA 5
ATOM 9048 C C . SER A 1 67 ? -8.951 -0.392 -4.486 1.00 0.00 701 SER A C 5
ATOM 9049 O O . SER A 1 67 ? -8.166 -0.866 -5.308 1.00 0.00 701 SER A O 5
ATOM 9057 N N . ASP A 1 68 ? -9.377 0.889 -4.568 1.00 0.00 702 ASP A N 5
ATOM 9058 C CA . ASP A 1 68 ? -8.916 1.745 -5.642 1.00 0.00 702 ASP A CA 5
ATOM 9059 C C . ASP A 1 68 ? -7.438 1.982 -5.483 1.00 0.00 702 ASP A C 5
ATOM 9060 O O . ASP A 1 68 ? -6.699 2.034 -6.464 1.00 0.00 702 ASP A O 5
ATOM 9069 N N . ALA A 1 69 ? -6.981 2.143 -4.221 1.00 0.00 703 ALA A N 5
ATOM 9070 C CA . ALA A 1 69 ? -5.586 2.401 -3.963 1.00 0.00 703 ALA A CA 5
ATOM 9071 C C . ALA A 1 69 ? -4.752 1.240 -4.432 1.00 0.00 703 ALA A C 5
ATOM 9072 O O . ALA A 1 69 ? -3.685 1.437 -5.003 1.00 0.00 703 ALA A O 5
ATOM 9079 N N . LYS A 1 70 ? -5.218 -0.007 -4.198 1.00 0.00 704 LYS A N 5
ATOM 9080 C CA . LYS A 1 70 ? -4.451 -1.166 -4.600 1.00 0.00 704 LYS A CA 5
ATOM 9081 C C . LYS A 1 70 ? -4.320 -1.226 -6.097 1.00 0.00 704 LYS A C 5
ATOM 9082 O O . LYS A 1 70 ? -3.267 -1.597 -6.602 1.00 0.00 704 LYS A O 5
ATOM 9101 N N . ARG A 1 71 ? -5.387 -0.879 -6.854 1.00 0.00 705 ARG A N 5
ATOM 9102 C CA . ARG A 1 71 ? -5.292 -0.948 -8.300 1.00 0.00 705 ARG A CA 5
ATOM 9103 C C . ARG A 1 71 ? -4.236 0.015 -8.778 1.00 0.00 705 ARG A C 5
ATOM 9104 O O . ARG A 1 71 ? -3.424 -0.313 -9.631 1.00 0.00 705 ARG A O 5
ATOM 9125 N N . PHE A 1 72 ? -4.224 1.233 -8.221 1.00 0.00 706 PHE A N 5
ATOM 9126 C CA . PHE A 1 72 ? -3.260 2.223 -8.640 1.00 0.00 706 PHE A CA 5
ATOM 9127 C C . PHE A 1 72 ? -1.885 1.829 -8.162 1.00 0.00 706 PHE A C 5
ATOM 9128 O O . PHE A 1 72 ? -0.914 1.952 -8.890 1.00 0.00 706 PHE A O 5
ATOM 9145 N N . TYR A 1 73 ? -1.778 1.366 -6.906 1.00 0.00 707 TYR A N 5
ATOM 9146 C CA . TYR A 1 73 ? -0.496 0.994 -6.349 1.00 0.00 707 TYR A CA 5
ATOM 9147 C C . TYR A 1 73 ? 0.119 -0.146 -7.121 1.00 0.00 707 TYR A C 5
ATOM 9148 O O . TYR A 1 73 ? 1.272 -0.069 -7.548 1.00 0.00 707 TYR A O 5
ATOM 9166 N N . GLU A 1 74 ? -0.645 -1.230 -7.315 1.00 0.00 708 GLU A N 5
ATOM 9167 C CA . GLU A 1 74 ? -0.117 -2.395 -7.973 1.00 0.00 708 GLU A CA 5
ATOM 9168 C C . GLU A 1 74 ? 0.059 -2.144 -9.447 1.00 0.00 708 GLU A C 5
ATOM 9169 O O . GLU A 1 74 ? 1.039 -2.591 -10.040 1.00 0.00 708 GLU A O 5
ATOM 9181 N N . GLU A 1 75 ? -0.888 -1.420 -10.074 1.00 0.00 709 GLU A N 5
ATOM 9182 C CA . GLU A 1 75 ? -0.793 -1.171 -11.499 1.00 0.00 709 GLU A CA 5
ATOM 9183 C C . GLU A 1 75 ? -0.655 0.309 -11.704 1.00 0.00 709 GLU A C 5
ATOM 9184 O O . GLU A 1 75 ? -1.489 0.944 -12.349 1.00 0.00 709 GLU A O 5
ATOM 9196 N N . GLY A 1 76 ? 0.429 0.900 -11.163 1.00 0.00 710 GLY A N 5
ATOM 9197 C CA . GLY A 1 76 ? 0.616 2.325 -11.319 1.00 0.00 710 GLY A CA 5
ATOM 9198 C C . GLY A 1 76 ? 1.765 2.581 -12.234 1.00 0.00 710 GLY A C 5
ATOM 9199 O O . GLY A 1 76 ? 1.563 2.989 -13.375 1.00 0.00 710 GLY A O 5
ATOM 9203 N N . THR A 1 77 ? 3.012 2.309 -11.752 1.00 0.00 711 THR A N 5
ATOM 9204 C CA . THR A 1 77 ? 4.224 2.552 -12.536 1.00 0.00 711 THR A CA 5
ATOM 9205 C C . THR A 1 77 ? 4.070 3.865 -13.256 1.00 0.00 711 THR A C 5
ATOM 9206 O O . THR A 1 77 ? 4.020 3.916 -14.485 1.00 0.00 711 THR A O 5
ATOM 9217 N N . VAL A 1 78 ? 4.024 4.973 -12.488 1.00 0.00 712 VAL A N 5
ATOM 9218 C CA . VAL A 1 78 ? 3.821 6.263 -13.094 1.00 0.00 712 VAL A CA 5
ATOM 9219 C C . VAL A 1 78 ? 5.153 6.771 -13.564 1.00 0.00 712 VAL A C 5
ATOM 9220 O O . VAL A 1 78 ? 6.198 6.421 -13.016 1.00 0.00 712 VAL A O 5
ATOM 9233 N N . GLU A 1 79 ? 5.138 7.612 -14.619 1.00 0.00 713 GLU A N 5
ATOM 9234 C CA . GLU A 1 79 ? 6.361 8.162 -15.140 1.00 0.00 713 GLU A CA 5
ATOM 9235 C C . GLU A 1 79 ? 6.225 9.639 -14.990 1.00 0.00 713 GLU A C 5
ATOM 9236 O O . GLU A 1 79 ? 5.367 10.254 -15.621 1.00 0.00 713 GLU A O 5
ATOM 9248 N N . ILE A 1 80 ? 7.100 10.254 -14.173 1.00 0.00 714 ILE A N 5
ATOM 9249 C CA . ILE A 1 80 ? 6.998 11.664 -13.942 1.00 0.00 714 ILE A CA 5
ATOM 9250 C C . ILE A 1 80 ? 8.353 12.256 -14.197 1.00 0.00 714 ILE A C 5
ATOM 9251 O O . ILE A 1 80 ? 9.369 11.776 -13.698 1.00 0.00 714 ILE A O 5
ATOM 9267 N N . LEU A 1 81 ? 8.380 13.308 -15.050 1.00 0.00 715 LEU A N 5
ATOM 9268 C CA . LEU A 1 81 ? 9.610 13.980 -15.396 1.00 0.00 715 LEU A CA 5
ATOM 9269 C C . LEU A 1 81 ? 10.514 13.021 -16.130 1.00 0.00 715 LEU A C 5
ATOM 9270 O O . LEU A 1 81 ? 11.727 13.009 -15.928 1.00 0.00 715 LEU A O 5
ATOM 9286 N N . ASN A 1 82 ? 9.904 12.197 -17.020 1.00 0.00 716 ASN A N 5
ATOM 9287 C CA . ASN A 1 82 ? 10.640 11.244 -17.833 1.00 0.00 716 ASN A CA 5
ATOM 9288 C C . ASN A 1 82 ? 11.356 10.236 -16.970 1.00 0.00 716 ASN A C 5
ATOM 9289 O O . ASN A 1 82 ? 12.397 9.709 -17.361 1.00 0.00 716 ASN A O 5
ATOM 9300 N N . ARG A 1 83 ? 10.807 9.929 -15.781 1.00 0.00 717 ARG A N 5
ATOM 9301 C CA . ARG A 1 83 ? 11.427 8.947 -14.924 1.00 0.00 717 ARG A CA 5
ATOM 9302 C C . ARG A 1 83 ? 10.328 8.118 -14.343 1.00 0.00 717 ARG A C 5
ATOM 9303 O O . ARG A 1 83 ? 9.312 8.648 -13.898 1.00 0.00 717 ARG A O 5
ATOM 9324 N N . SER A 1 84 ? 10.507 6.777 -14.323 1.00 0.00 718 SER A N 5
ATOM 9325 C CA . SER A 1 84 ? 9.489 5.926 -13.758 1.00 0.00 718 SER A CA 5
ATOM 9326 C C . SER A 1 84 ? 9.609 6.054 -12.273 1.00 0.00 718 SER A C 5
ATOM 9327 O O . SER A 1 84 ? 10.699 5.935 -11.716 1.00 0.00 718 SER A O 5
ATOM 9335 N N . LEU A 1 85 ? 8.469 6.283 -11.595 1.00 0.00 719 LEU A N 5
ATOM 9336 C CA . LEU A 1 85 ? 8.493 6.446 -10.169 1.00 0.00 719 LEU A CA 5
ATOM 9337 C C . LEU A 1 85 ? 7.562 5.424 -9.578 1.00 0.00 719 LEU A C 5
ATOM 9338 O O . LEU A 1 85 ? 6.417 5.268 -10.013 1.00 0.00 719 LEU A O 5
ATOM 9354 N N . PRO A 1 86 ? 8.050 4.702 -8.591 1.00 0.00 720 PRO A N 5
ATOM 9355 C CA . PRO A 1 86 ? 7.262 3.694 -7.919 1.00 0.00 720 PRO A CA 5
ATOM 9356 C C . PRO A 1 86 ? 6.347 4.278 -6.888 1.00 0.00 720 PRO A C 5
ATOM 9357 O O . PRO A 1 86 ? 6.525 5.414 -6.451 1.00 0.00 720 PRO A O 5
ATOM 9368 N N . ILE A 1 87 ? 5.342 3.491 -6.472 1.00 0.00 721 ILE A N 5
ATOM 9369 C CA . ILE A 1 87 ? 4.407 3.950 -5.484 1.00 0.00 721 ILE A CA 5
ATOM 9370 C C . ILE A 1 87 ? 4.784 3.262 -4.204 1.00 0.00 721 ILE A C 5
ATOM 9371 O O . ILE A 1 87 ? 4.813 2.033 -4.129 1.00 0.00 721 ILE A O 5
ATOM 9387 N N . LYS A 1 88 ? 5.081 4.064 -3.154 1.00 0.00 722 LYS A N 5
ATOM 9388 C CA . LYS A 1 88 ? 5.525 3.510 -1.898 1.00 0.00 722 LYS A CA 5
ATOM 9389 C C . LYS A 1 88 ? 4.468 3.716 -0.835 1.00 0.00 722 LYS A C 5
ATOM 9390 O O . LYS A 1 88 ? 4.036 4.837 -0.577 1.00 0.00 722 LYS A O 5
ATOM 9409 N N . PRO A 1 89 ? 4.020 2.629 -0.225 1.00 0.00 723 PRO A N 5
ATOM 9410 C CA . PRO A 1 89 ? 3.051 2.698 0.867 1.00 0.00 723 PRO A CA 5
ATOM 9411 C C . PRO A 1 89 ? 3.629 3.289 2.114 1.00 0.00 723 PRO A C 5
ATOM 9412 O O . PRO A 1 89 ? 4.845 3.318 2.294 1.00 0.00 723 PRO A O 5
ATOM 9423 N N . VAL A 1 90 ? 2.752 3.766 3.024 1.00 0.00 724 VAL A N 5
ATOM 9424 C CA . VAL A 1 90 ? 3.229 4.341 4.253 1.00 0.00 724 VAL A CA 5
ATOM 9425 C C . VAL A 1 90 ? 2.787 3.438 5.372 1.00 0.00 724 VAL A C 5
ATOM 9426 O O . VAL A 1 90 ? 1.624 3.037 5.455 1.00 0.00 724 VAL A O 5
ATOM 9439 N N . PHE A 1 91 ? 3.738 3.070 6.257 1.00 0.00 725 PHE A N 5
ATOM 9440 C CA . PHE A 1 91 ? 3.417 2.222 7.375 1.00 0.00 725 PHE A CA 5
ATOM 9441 C C . PHE A 1 91 ? 4.185 2.756 8.544 1.00 0.00 725 PHE A C 5
ATOM 9442 O O . PHE A 1 91 ? 5.264 3.325 8.379 1.00 0.00 725 PHE A O 5
ATOM 9459 N N . GLU A 1 92 ? 3.643 2.584 9.767 1.00 0.00 726 GLU A N 5
ATOM 9460 C CA . GLU A 1 92 ? 4.331 3.058 10.941 1.00 0.00 726 GLU A CA 5
ATOM 9461 C C . GLU A 1 92 ? 5.150 1.924 11.465 1.00 0.00 726 GLU A C 5
ATOM 9462 O O . GLU A 1 92 ? 4.680 0.792 11.566 1.00 0.00 726 GLU A O 5
ATOM 9474 N N . LYS A 1 93 ? 6.410 2.222 11.822 1.00 0.00 727 LYS A N 5
ATOM 9475 C CA . LYS A 1 93 ? 7.283 1.199 12.331 1.00 0.00 727 LYS A CA 5
ATOM 9476 C C . LYS A 1 93 ? 8.210 1.860 13.306 1.00 0.00 727 LYS A C 5
ATOM 9477 O O . LYS A 1 93 ? 8.782 2.910 13.023 1.00 0.00 727 LYS A O 5
ATOM 9496 N N . ARG A 1 94 ? 8.355 1.251 14.508 1.00 0.00 728 ARG A N 5
ATOM 9497 C CA . ARG A 1 94 ? 9.216 1.807 15.529 1.00 0.00 728 ARG A CA 5
ATOM 9498 C C . ARG A 1 94 ? 10.647 1.750 15.067 1.00 0.00 728 ARG A C 5
ATOM 9499 O O . ARG A 1 94 ? 11.421 2.676 15.303 1.00 0.00 728 ARG A O 5
ATOM 9520 N N . ASN A 1 95 ? 11.032 0.645 14.396 1.00 0.00 729 ASN A N 5
ATOM 9521 C CA . ASN A 1 95 ? 12.391 0.509 13.935 1.00 0.00 729 ASN A CA 5
ATOM 9522 C C . ASN A 1 95 ? 12.544 1.313 12.676 1.00 0.00 729 ASN A C 5
ATOM 9523 O O . ASN A 1 95 ? 11.712 1.247 11.774 1.00 0.00 729 ASN A O 5
ATOM 9534 N N . GLU A 1 96 ? 13.647 2.086 12.593 1.00 0.00 730 GLU A N 5
ATOM 9535 C CA . GLU A 1 96 ? 13.892 2.902 11.432 1.00 0.00 730 GLU A CA 5
ATOM 9536 C C . GLU A 1 96 ? 15.321 2.675 11.043 1.00 0.00 730 GLU A C 5
ATOM 9537 O O . GLU A 1 96 ? 16.211 2.661 11.891 1.00 0.00 730 GLU A O 5
ATOM 9549 N N . THR A 1 97 ? 15.571 2.478 9.730 1.00 0.00 731 THR A N 5
ATOM 9550 C CA . THR A 1 97 ? 16.918 2.249 9.265 1.00 0.00 731 THR A CA 5
ATOM 9551 C C . THR A 1 97 ? 17.259 3.376 8.343 1.00 0.00 731 THR A C 5
ATOM 9552 O O . THR A 1 97 ? 16.521 3.667 7.403 1.00 0.00 731 THR A O 5
ATOM 9563 N N . VAL A 1 98 ? 18.408 4.040 8.597 1.00 0.00 732 VAL A N 5
ATOM 9564 C CA . VAL A 1 98 ? 18.828 5.135 7.763 1.00 0.00 732 VAL A CA 5
ATOM 9565 C C . VAL A 1 98 ? 20.158 4.749 7.195 1.00 0.00 732 VAL A C 5
ATOM 9566 O O . VAL A 1 98 ? 21.083 4.409 7.931 1.00 0.00 732 VAL A O 5
ATOM 9579 N N . ALA A 1 99 ? 20.280 4.795 5.851 1.00 0.00 733 ALA A N 5
ATOM 9580 C CA . ALA A 1 99 ? 21.522 4.436 5.215 1.00 0.00 733 ALA A CA 5
ATOM 9581 C C . ALA A 1 99 ? 21.974 5.626 4.410 1.00 0.00 733 ALA A C 5
ATOM 9582 O O . ALA A 1 99 ? 21.517 5.841 3.286 1.00 0.00 733 ALA A O 5
ATOM 9589 N N . PRO A 1 100 ? 22.860 6.418 4.976 1.00 0.00 734 PRO A N 5
ATOM 9590 C CA . PRO A 1 100 ? 23.379 7.593 4.293 1.00 0.00 734 PRO A CA 5
ATOM 9591 C C . PRO A 1 100 ? 24.320 7.242 3.179 1.00 0.00 734 PRO A C 5
ATOM 9592 O O . PRO A 1 100 ? 25.020 6.233 3.240 1.00 0.00 734 PRO A O 5
ATOM 9603 N N . ALA A 1 101 ? 24.351 8.085 2.122 1.00 0.00 735 ALA A N 5
ATOM 9604 C CA . ALA A 1 101 ? 25.217 7.831 0.992 1.00 0.00 735 ALA A CA 5
ATOM 9605 C C . ALA A 1 101 ? 26.654 7.896 1.440 1.00 0.00 735 ALA A C 5
ATOM 9606 O O . ALA A 1 101 ? 27.475 7.088 1.016 1.00 0.00 735 ALA A O 5
ATOM 9613 N N . GLU A 1 102 ? 26.981 8.887 2.311 1.00 0.00 736 GLU A N 5
ATOM 9614 C CA . GLU A 1 102 ? 28.337 9.047 2.804 1.00 0.00 736 GLU A CA 5
ATOM 9615 C C . GLU A 1 102 ? 29.252 9.290 1.632 1.00 0.00 736 GLU A C 5
ATOM 9616 O O . GLU A 1 102 ? 30.328 8.703 1.537 1.00 0.00 736 GLU A O 5
ATOM 9628 N N . ARG A 1 103 ? 28.840 10.192 0.715 1.00 0.00 737 ARG A N 5
ATOM 9629 C CA . ARG A 1 103 ? 29.649 10.483 -0.440 1.00 0.00 737 ARG A CA 5
ATOM 9630 C C . ARG A 1 103 ? 30.163 11.882 -0.285 1.00 0.00 737 ARG A C 5
ATOM 9631 O O . ARG A 1 103 ? 29.426 12.790 0.094 1.00 0.00 737 ARG A O 5
ATOM 9652 N N . LYS A 1 104 ? 31.471 12.075 -0.573 1.00 0.00 738 LYS A N 5
ATOM 9653 C CA . LYS A 1 104 ? 32.074 13.384 -0.466 1.00 0.00 738 LYS A CA 5
ATOM 9654 C C . LYS A 1 104 ? 31.420 14.288 -1.475 1.00 0.00 738 LYS A C 5
ATOM 9655 O O . LYS A 1 104 ? 31.117 15.444 -1.180 1.00 0.00 738 LYS A O 5
ATOM 9674 N N . ARG A 1 105 ? 31.201 13.758 -2.707 1.00 0.00 739 ARG A N 5
ATOM 9675 C CA . ARG A 1 105 ? 30.577 14.524 -3.765 1.00 0.00 739 ARG A CA 5
ATOM 9676 C C . ARG A 1 105 ? 31.538 15.604 -4.197 1.00 0.00 739 ARG A C 5
ATOM 9677 O O . ARG A 1 105 ? 32.716 15.588 -3.839 1.00 0.00 739 ARG A O 5
ATOM 9698 N N . ARG A 1 106 ? 31.051 16.564 -5.007 1.00 0.00 740 ARG A N 5
ATOM 9699 C CA . ARG A 1 106 ? 31.899 17.627 -5.470 1.00 0.00 740 ARG A CA 5
ATOM 9700 C C . ARG A 1 106 ? 31.017 18.806 -5.748 1.00 0.00 740 ARG A C 5
ATOM 9701 O O . ARG A 1 106 ? 29.795 18.676 -5.832 1.00 0.00 740 ARG A O 5
ATOM 9722 N N . ARG A 1 107 ? 31.633 19.997 -5.896 1.00 0.00 741 ARG A N 5
ATOM 9723 C CA . ARG A 1 107 ? 30.873 21.190 -6.162 1.00 0.00 741 ARG A CA 5
ATOM 9724 C C . ARG A 1 107 ? 31.219 21.633 -7.550 1.00 0.00 741 ARG A C 5
ATOM 9725 O O . ARG A 1 107 ? 32.364 21.524 -7.985 1.00 0.00 741 ARG A O 5
ATOM 9746 N N . SER A 1 108 ? 30.213 22.150 -8.281 1.00 0.00 742 SER A N 5
ATOM 9747 C CA . SER A 1 108 ? 30.447 22.605 -9.625 1.00 0.00 742 SER A CA 5
ATOM 9748 C C . SER A 1 108 ? 29.480 23.722 -9.866 1.00 0.00 742 SER A C 5
ATOM 9749 O O . SER A 1 108 ? 28.357 23.701 -9.365 1.00 0.00 742 SER A O 5
ATOM 9757 N N . VAL A 1 109 ? 29.906 24.738 -10.648 1.00 0.00 743 VAL A N 5
ATOM 9758 C CA . VAL A 1 109 ? 29.047 25.860 -10.928 1.00 0.00 743 VAL A CA 5
ATOM 9759 C C . VAL A 1 109 ? 28.877 25.924 -12.414 1.00 0.00 743 VAL A C 5
ATOM 9760 O O . VAL A 1 109 ? 29.855 25.949 -13.161 1.00 0.00 743 VAL A O 5
ATOM 9773 N N . SER A 1 110 ? 27.609 25.947 -12.876 1.00 0.00 744 SER A N 5
ATOM 9774 C CA . SER A 1 110 ? 27.339 26.017 -14.290 1.00 0.00 744 SER A CA 5
ATOM 9775 C C . SER A 1 110 ? 26.741 27.375 -14.547 1.00 0.00 744 SER A C 5
ATOM 9776 O O . SER A 1 110 ? 25.594 27.638 -14.188 1.00 0.00 744 SER A O 5
ATOM 9784 N N . PRO A 1 111 ? 27.505 28.253 -15.166 1.00 0.00 745 PRO A N 5
ATOM 9785 C CA . PRO A 1 111 ? 27.039 29.592 -15.468 1.00 0.00 745 PRO A CA 5
ATOM 9786 C C . PRO A 1 111 ? 26.260 29.658 -16.748 1.00 0.00 745 PRO A C 5
ATOM 9787 O O . PRO A 1 111 ? 26.669 30.308 -17.710 1.00 0.00 745 PRO A O 5
ATOM 9798 N N . GLY A 1 112 ? 25.099 28.980 -16.783 1.00 0.00 746 GLY A N 5
ATOM 9799 C CA . GLY A 1 112 ? 24.290 28.989 -17.969 1.00 0.00 746 GLY A CA 5
ATOM 9800 C C . GLY A 1 112 ? 23.091 28.146 -17.688 1.00 0.00 746 GLY A C 5
ATOM 9801 O O . GLY A 1 112 ? 22.942 27.607 -16.593 1.00 0.00 746 GLY A O 5
ATOM 9805 N N . GLY A 1 113 ? 22.197 28.015 -18.691 1.00 0.00 747 GLY A N 5
ATOM 9806 C CA . GLY A 1 113 ? 21.006 27.219 -18.514 1.00 0.00 747 GLY A CA 5
ATOM 9807 C C . GLY A 1 113 ? 19.951 28.072 -17.876 1.00 0.00 747 GLY A C 5
ATOM 9808 O O . GLY A 1 113 ? 18.869 27.590 -17.552 1.00 0.00 747 GLY A O 5
ATOM 9812 N N . VAL A 1 114 ? 20.247 29.376 -17.686 1.00 0.00 748 VAL A N 5
ATOM 9813 C CA . VAL A 1 114 ? 19.292 30.265 -17.079 1.00 0.00 748 VAL A CA 5
ATOM 9814 C C . VAL A 1 114 ? 18.957 31.307 -18.100 1.00 0.00 748 VAL A C 5
ATOM 9815 O O . VAL A 1 114 ? 19.836 32.004 -18.606 1.00 0.00 748 VAL A O 5
ATOM 9828 N N . HIS A 1 115 ? 17.654 31.432 -18.429 1.00 0.00 749 HIS A N 5
ATOM 9829 C CA . HIS A 1 115 ? 17.230 32.408 -19.400 1.00 0.00 749 HIS A CA 5
ATOM 9830 C C . HIS A 1 115 ? 16.060 33.139 -18.801 1.00 0.00 749 HIS A C 5
ATOM 9831 O O . HIS A 1 115 ? 14.916 32.693 -18.899 1.00 0.00 749 HIS A O 5
ATOM 9845 N N . PRO A 1 116 ? 16.331 34.257 -18.157 1.00 0.00 750 PRO A N 5
ATOM 9846 C CA . PRO A 1 116 ? 15.285 35.062 -17.534 1.00 0.00 750 PRO A CA 5
ATOM 9847 C C . PRO A 1 116 ? 14.253 35.538 -18.511 1.00 0.00 750 PRO A C 5
ATOM 9848 O O . PRO A 1 116 ? 14.577 35.950 -19.623 1.00 0.00 750 PRO A O 5
ATOM 9859 N N . GLN A 1 117 ? 12.965 35.486 -18.103 1.00 0.00 751 GLN A N 5
ATOM 9860 C CA . GLN A 1 117 ? 11.896 35.924 -18.967 1.00 0.00 751 GLN A CA 5
ATOM 9861 C C . GLN A 1 117 ? 12.023 37.411 -19.164 1.00 0.00 751 GLN A C 5
ATOM 9862 O O . GLN A 1 117 ? 11.813 37.924 -20.261 1.00 0.00 751 GLN A O 5
ATOM 9876 N N . THR A 1 118 ? 12.363 38.138 -18.079 1.00 0.00 752 THR A N 5
ATOM 9877 C CA . THR A 1 118 ? 12.505 39.570 -18.169 1.00 0.00 752 THR A CA 5
ATOM 9878 C C . THR A 1 118 ? 13.861 39.909 -17.639 1.00 0.00 752 THR A C 5
ATOM 9879 O O . THR A 1 118 ? 14.245 39.468 -16.558 1.00 0.00 752 THR A O 5
ATOM 9890 N N . ALA A 1 119 ? 14.625 40.715 -18.405 1.00 0.00 753 ALA A N 5
ATOM 9891 C CA . ALA A 1 119 ? 15.940 41.098 -17.976 1.00 0.00 753 ALA A CA 5
ATOM 9892 C C . ALA A 1 119 ? 16.182 42.475 -18.513 1.00 0.00 753 ALA A C 5
ATOM 9893 O O . ALA A 1 119 ? 15.653 42.845 -19.561 1.00 0.00 753 ALA A O 5
ATOM 9900 N N . ALA A 1 120 ? 16.997 43.273 -17.795 1.00 0.00 754 ALA A N 5
ATOM 9901 C CA . ALA A 1 120 ? 17.278 44.608 -18.241 1.00 0.00 754 ALA A CA 5
ATOM 9902 C C . ALA A 1 120 ? 18.596 45.002 -17.650 1.00 0.00 754 ALA A C 5
ATOM 9903 O O . ALA A 1 120 ? 19.024 44.457 -16.634 1.00 0.00 754 ALA A O 5
ATOM 9910 N N . VAL A 1 121 ? 19.274 45.973 -18.294 1.00 0.00 755 VAL A N 5
ATOM 9911 C CA . VAL A 1 121 ? 20.548 46.427 -17.805 1.00 0.00 755 VAL A CA 5
ATOM 9912 C C . VAL A 1 121 ? 20.592 47.906 -18.050 1.00 0.00 755 VAL A C 5
ATOM 9913 O O . VAL A 1 121 ? 20.057 48.398 -19.043 1.00 0.00 755 VAL A O 5
ATOM 9926 N N . SER A 1 122 ? 21.220 48.662 -17.124 1.00 0.00 756 SER A N 5
ATOM 9927 C CA . SER A 1 122 ? 21.301 50.091 -17.289 1.00 0.00 756 SER A CA 5
ATOM 9928 C C . SER A 1 122 ? 22.578 50.382 -18.014 1.00 0.00 756 SER A C 5
ATOM 9929 O O . SER A 1 122 ? 23.661 50.334 -17.436 1.00 0.00 756 SER A O 5
ATOM 9937 N N . ALA A 1 123 ? 22.466 50.699 -19.318 1.00 0.00 757 ALA A N 5
ATOM 9938 C CA . ALA A 1 123 ? 23.633 50.998 -20.097 1.00 0.00 757 ALA A CA 5
ATOM 9939 C C . ALA A 1 123 ? 23.166 51.785 -21.282 1.00 0.00 757 ALA A C 5
ATOM 9940 O O . ALA A 1 123 ? 22.008 51.683 -21.689 1.00 0.00 757 ALA A O 5
ATOM 9947 N N . LEU A 1 124 ? 24.071 52.596 -21.866 1.00 0.00 758 LEU A N 5
ATOM 9948 C CA . LEU A 1 124 ? 23.712 53.387 -23.014 1.00 0.00 758 LEU A CA 5
ATOM 9949 C C . LEU A 1 124 ? 24.523 52.878 -24.165 1.00 0.00 758 LEU A C 5
ATOM 9950 O O . LEU A 1 124 ? 25.711 52.594 -24.026 1.00 0.00 758 LEU A O 5
ATOM 9966 N N . SER A 1 125 ? 23.883 52.754 -25.344 1.00 0.00 759 SER A N 5
ATOM 9967 C CA . SER A 1 125 ? 24.583 52.271 -26.504 1.00 0.00 759 SER A CA 5
ATOM 9968 C C . SER A 1 125 ? 23.888 52.856 -27.695 1.00 0.00 759 SER A C 5
ATOM 9969 O O . SER A 1 125 ? 22.676 53.059 -27.682 1.00 0.00 759 SER A O 5
ATOM 9977 N N . ARG A 1 126 ? 24.660 53.146 -28.764 1.00 0.00 760 ARG A N 5
ATOM 9978 C CA . ARG A 1 126 ? 24.080 53.713 -29.953 1.00 0.00 760 ARG A CA 5
ATOM 9979 C C . ARG A 1 126 ? 23.925 52.592 -30.937 1.00 0.00 760 ARG A C 5
ATOM 9980 O O . ARG A 1 126 ? 24.898 51.933 -31.301 1.00 0.00 760 ARG A O 5
ATOM 10001 N N . ARG A 1 127 ? 22.669 52.348 -31.383 1.00 0.00 761 ARG A N 5
ATOM 10002 C CA . ARG A 1 127 ? 22.399 51.290 -32.335 1.00 0.00 761 ARG A CA 5
ATOM 10003 C C . ARG A 1 127 ? 22.888 49.957 -31.735 1.00 0.00 761 ARG A C 5
ATOM 10004 O O . ARG A 1 127 ? 23.626 49.215 -32.442 1.00 0.00 761 ARG A O 5
ATOM 10026 N N . GLY A 1 1 ? 15.964 -0.894 17.403 1.00 0.00 635 GLY A N 6
ATOM 10027 C CA . GLY A 1 1 ? 15.084 -0.041 16.564 1.00 0.00 635 GLY A CA 6
ATOM 10028 C C . GLY A 1 1 ? 13.990 0.529 17.410 1.00 0.00 635 GLY A C 6
ATOM 10029 O O . GLY A 1 1 ? 13.906 0.269 18.609 1.00 0.00 635 GLY A O 6
ATOM 10035 N N . PRO A 1 2 ? 13.157 1.320 16.772 1.00 0.00 636 PRO A N 6
ATOM 10036 C CA . PRO A 1 2 ? 12.022 1.968 17.433 1.00 0.00 636 PRO A CA 6
ATOM 10037 C C . PRO A 1 2 ? 11.084 1.003 18.094 1.00 0.00 636 PRO A C 6
ATOM 10038 O O . PRO A 1 2 ? 10.581 1.262 19.185 1.00 0.00 636 PRO A O 6
ATOM 10049 N N . GLY A 1 3 ? 10.828 -0.146 17.440 1.00 0.00 637 GLY A N 6
ATOM 10050 C CA . GLY A 1 3 ? 9.940 -1.119 18.012 1.00 0.00 637 GLY A CA 6
ATOM 10051 C C . GLY A 1 3 ? 9.836 -2.249 17.043 1.00 0.00 637 GLY A C 6
ATOM 10052 O O . GLY A 1 3 ? 10.402 -2.200 15.952 1.00 0.00 637 GLY A O 6
ATOM 10056 N N . SER A 1 4 ? 9.100 -3.307 17.433 1.00 0.00 638 SER A N 6
ATOM 10057 C CA . SER A 1 4 ? 8.939 -4.443 16.566 1.00 0.00 638 SER A CA 6
ATOM 10058 C C . SER A 1 4 ? 7.692 -5.145 17.008 1.00 0.00 638 SER A C 6
ATOM 10059 O O . SER A 1 4 ? 7.337 -5.098 18.182 1.00 0.00 638 SER A O 6
ATOM 10067 N N . GLU A 1 5 ? 6.980 -5.779 16.037 1.00 0.00 639 GLU A N 6
ATOM 10068 C CA . GLU A 1 5 ? 5.756 -6.514 16.325 1.00 0.00 639 GLU A CA 6
ATOM 10069 C C . GLU A 1 5 ? 4.611 -5.538 16.443 1.00 0.00 639 GLU A C 6
ATOM 10070 O O . GLU A 1 5 ? 3.447 -5.930 16.420 1.00 0.00 639 GLU A O 6
ATOM 10082 N N . ALA A 1 6 ? 4.920 -4.227 16.550 1.00 0.00 640 ALA A N 6
ATOM 10083 C CA . ALA A 1 6 ? 3.886 -3.223 16.672 1.00 0.00 640 ALA A CA 6
ATOM 10084 C C . ALA A 1 6 ? 3.045 -3.218 15.423 1.00 0.00 640 ALA A C 6
ATOM 10085 O O . ALA A 1 6 ? 1.826 -3.073 15.483 1.00 0.00 640 ALA A O 6
ATOM 10092 N N . THR A 1 7 ? 3.687 -3.387 14.248 1.00 0.00 641 THR A N 6
ATOM 10093 C CA . THR A 1 7 ? 2.957 -3.371 13.000 1.00 0.00 641 THR A CA 6
ATOM 10094 C C . THR A 1 7 ? 2.329 -4.717 12.767 1.00 0.00 641 THR A C 6
ATOM 10095 O O . THR A 1 7 ? 1.549 -4.883 11.832 1.00 0.00 641 THR A O 6
ATOM 10106 N N . GLU A 1 8 ? 2.653 -5.720 13.613 1.00 0.00 642 GLU A N 6
ATOM 10107 C CA . GLU A 1 8 ? 2.094 -7.038 13.427 1.00 0.00 642 GLU A CA 6
ATOM 10108 C C . GLU A 1 8 ? 0.844 -7.165 14.258 1.00 0.00 642 GLU A C 6
ATOM 10109 O O . GLU A 1 8 ? 0.105 -8.138 14.123 1.00 0.00 642 GLU A O 6
ATOM 10121 N N . GLU A 1 9 ? 0.574 -6.187 15.154 1.00 0.00 643 GLU A N 6
ATOM 10122 C CA . GLU A 1 9 ? -0.607 -6.277 15.984 1.00 0.00 643 GLU A CA 6
ATOM 10123 C C . GLU A 1 9 ? -1.774 -5.697 15.236 1.00 0.00 643 GLU A C 6
ATOM 10124 O O . GLU A 1 9 ? -2.914 -6.117 15.427 1.00 0.00 643 GLU A O 6
ATOM 10136 N N . ILE A 1 10 ? -1.513 -4.700 14.361 1.00 0.00 644 ILE A N 6
ATOM 10137 C CA . ILE A 1 10 ? -2.586 -4.081 13.620 1.00 0.00 644 ILE A CA 6
ATOM 10138 C C . ILE A 1 10 ? -2.992 -5.014 12.518 1.00 0.00 644 ILE A C 6
ATOM 10139 O O . ILE A 1 10 ? -4.170 -5.105 12.170 1.00 0.00 644 ILE A O 6
ATOM 10155 N N . ALA A 1 11 ? -2.017 -5.743 11.942 1.00 0.00 645 ALA A N 6
ATOM 10156 C CA . ALA A 1 11 ? -2.335 -6.661 10.895 1.00 0.00 645 ALA A CA 6
ATOM 10157 C C . ALA A 1 11 ? -1.170 -7.592 10.761 1.00 0.00 645 ALA A C 6
ATOM 10158 O O . ALA A 1 11 ? -0.062 -7.269 11.171 1.00 0.00 645 ALA A O 6
ATOM 10165 N N . ALA A 1 12 ? -1.402 -8.780 10.166 1.00 0.00 646 ALA A N 6
ATOM 10166 C CA . ALA A 1 12 ? -0.336 -9.735 9.997 1.00 0.00 646 ALA A CA 6
ATOM 10167 C C . ALA A 1 12 ? 0.400 -9.381 8.732 1.00 0.00 646 ALA A C 6
ATOM 10168 O O . ALA A 1 12 ? 0.642 -8.208 8.443 1.00 0.00 646 ALA A O 6
ATOM 10175 N N . LEU A 1 13 ? 0.776 -10.406 7.934 1.00 0.00 647 LEU A N 6
ATOM 10176 C CA . LEU A 1 13 ? 1.486 -10.146 6.710 1.00 0.00 647 LEU A CA 6
ATOM 10177 C C . LEU A 1 13 ? 0.468 -9.776 5.671 1.00 0.00 647 LEU A C 6
ATOM 10178 O O . LEU A 1 13 ? 0.048 -10.599 4.859 1.00 0.00 647 LEU A O 6
ATOM 10194 N N . ASP A 1 14 ? 0.032 -8.504 5.706 1.00 0.00 648 ASP A N 6
ATOM 10195 C CA . ASP A 1 14 ? -0.927 -8.026 4.754 1.00 0.00 648 ASP A CA 6
ATOM 10196 C C . ASP A 1 14 ? -0.655 -6.561 4.592 1.00 0.00 648 ASP A C 6
ATOM 10197 O O . ASP A 1 14 ? -0.406 -6.090 3.487 1.00 0.00 648 ASP A O 6
ATOM 10206 N N . GLN A 1 15 ? -0.684 -5.818 5.734 1.00 0.00 649 GLN A N 6
ATOM 10207 C CA . GLN A 1 15 ? -0.429 -4.389 5.738 1.00 0.00 649 GLN A CA 6
ATOM 10208 C C . GLN A 1 15 ? -1.204 -3.723 4.622 1.00 0.00 649 GLN A C 6
ATOM 10209 O O . GLN A 1 15 ? -0.634 -3.301 3.613 1.00 0.00 649 GLN A O 6
ATOM 10223 N N . PRO A 1 16 ? -2.507 -3.614 4.797 1.00 0.00 650 PRO A N 6
ATOM 10224 C CA . PRO A 1 16 ? -3.377 -3.007 3.791 1.00 0.00 650 PRO A CA 6
ATOM 10225 C C . PRO A 1 16 ? -2.972 -1.610 3.422 1.00 0.00 650 PRO A C 6
ATOM 10226 O O . PRO A 1 16 ? -2.558 -0.823 4.272 1.00 0.00 650 PRO A O 6
ATOM 10237 N N . PHE A 1 17 ? -3.105 -1.272 2.123 1.00 0.00 651 PHE A N 6
ATOM 10238 C CA . PHE A 1 17 ? -2.730 0.041 1.664 1.00 0.00 651 PHE A CA 6
ATOM 10239 C C . PHE A 1 17 ? -3.802 0.999 2.081 1.00 0.00 651 PHE A C 6
ATOM 10240 O O . PHE A 1 17 ? -4.990 0.756 1.889 1.00 0.00 651 PHE A O 6
ATOM 10257 N N . GLU A 1 18 ? -3.376 2.129 2.666 1.00 0.00 652 GLU A N 6
ATOM 10258 C CA . GLU A 1 18 ? -4.312 3.138 3.098 1.00 0.00 652 GLU A CA 6
ATOM 10259 C C . GLU A 1 18 ? -3.878 4.453 2.512 1.00 0.00 652 GLU A C 6
ATOM 10260 O O . GLU A 1 18 ? -4.708 5.282 2.145 1.00 0.00 652 GLU A O 6
ATOM 10272 N N . LYS A 1 19 ? -2.549 4.671 2.408 1.00 0.00 653 LYS A N 6
ATOM 10273 C CA . LYS A 1 19 ? -2.048 5.903 1.867 1.00 0.00 653 LYS A CA 6
ATOM 10274 C C . LYS A 1 19 ? -0.751 5.560 1.197 1.00 0.00 653 LYS A C 6
ATOM 10275 O O . LYS A 1 19 ? -0.021 4.680 1.658 1.00 0.00 653 LYS A O 6
ATOM 10294 N N . CYS A 1 20 ? -0.441 6.243 0.077 1.00 0.00 654 CYS A N 6
ATOM 10295 C CA . CYS A 1 20 ? 0.771 5.959 -0.646 1.00 0.00 654 CYS A CA 6
ATOM 10296 C C . CYS A 1 20 ? 1.602 7.206 -0.677 1.00 0.00 654 CYS A C 6
ATOM 10297 O O . CYS A 1 20 ? 1.097 8.322 -0.557 1.00 0.00 654 CYS A O 6
ATOM 10305 N N . PHE A 1 21 ? 2.924 7.022 -0.845 1.00 0.00 655 PHE A N 6
ATOM 10306 C CA . PHE A 1 21 ? 3.837 8.129 -0.869 1.00 0.00 655 PHE A CA 6
ATOM 10307 C C . PHE A 1 21 ? 4.794 7.907 -2.010 1.00 0.00 655 PHE A C 6
ATOM 10308 O O . PHE A 1 21 ? 5.385 6.839 -2.140 1.00 0.00 655 PHE A O 6
ATOM 10325 N N . ILE A 1 22 ? 4.950 8.930 -2.883 1.00 0.00 656 ILE A N 6
ATOM 10326 C CA . ILE A 1 22 ? 5.862 8.816 -3.998 1.00 0.00 656 ILE A CA 6
ATOM 10327 C C . ILE A 1 22 ? 6.907 9.887 -3.804 1.00 0.00 656 ILE A C 6
ATOM 10328 O O . ILE A 1 22 ? 6.657 11.073 -4.037 1.00 0.00 656 ILE A O 6
ATOM 10344 N N . PRO A 1 23 ? 8.082 9.484 -3.356 1.00 0.00 657 PRO A N 6
ATOM 10345 C CA . PRO A 1 23 ? 9.172 10.414 -3.101 1.00 0.00 657 PRO A CA 6
ATOM 10346 C C . PRO A 1 23 ? 9.824 10.944 -4.340 1.00 0.00 657 PRO A C 6
ATOM 10347 O O . PRO A 1 23 ? 9.761 10.339 -5.409 1.00 0.00 657 PRO A O 6
ATOM 10358 N N . THR A 1 24 ? 10.483 12.115 -4.197 1.00 0.00 658 THR A N 6
ATOM 10359 C CA . THR A 1 24 ? 11.167 12.724 -5.305 1.00 0.00 658 THR A CA 6
ATOM 10360 C C . THR A 1 24 ? 12.543 13.066 -4.819 1.00 0.00 658 THR A C 6
ATOM 10361 O O . THR A 1 24 ? 12.758 13.265 -3.623 1.00 0.00 658 THR A O 6
ATOM 10372 N N . GLU A 1 25 ? 13.519 13.144 -5.745 1.00 0.00 659 GLU A N 6
ATOM 10373 C CA . GLU A 1 25 ? 14.861 13.464 -5.350 1.00 0.00 659 GLU A CA 6
ATOM 10374 C C . GLU A 1 25 ? 15.630 13.806 -6.589 1.00 0.00 659 GLU A C 6
ATOM 10375 O O . GLU A 1 25 ? 16.151 14.911 -6.724 1.00 0.00 659 GLU A O 6
ATOM 10387 N N . ALA A 1 26 ? 15.709 12.849 -7.537 1.00 0.00 660 ALA A N 6
ATOM 10388 C CA . ALA A 1 26 ? 16.441 13.083 -8.759 1.00 0.00 660 ALA A CA 6
ATOM 10389 C C . ALA A 1 26 ? 15.447 13.443 -9.823 1.00 0.00 660 ALA A C 6
ATOM 10390 O O . ALA A 1 26 ? 15.410 12.833 -10.890 1.00 0.00 660 ALA A O 6
ATOM 10397 N N . LEU A 1 27 ? 14.611 14.465 -9.544 1.00 0.00 661 LEU A N 6
ATOM 10398 C CA . LEU A 1 27 ? 13.617 14.885 -10.500 1.00 0.00 661 LEU A CA 6
ATOM 10399 C C . LEU A 1 27 ? 13.906 16.319 -10.852 1.00 0.00 661 LEU A C 6
ATOM 10400 O O . LEU A 1 27 ? 13.065 17.019 -11.420 1.00 0.00 661 LEU A O 6
ATOM 10416 N N . GLY A 1 28 ? 15.127 16.793 -10.522 1.00 0.00 662 GLY A N 6
ATOM 10417 C CA . GLY A 1 28 ? 15.491 18.157 -10.821 1.00 0.00 662 GLY A CA 6
ATOM 10418 C C . GLY A 1 28 ? 14.800 19.051 -9.837 1.00 0.00 662 GLY A C 6
ATOM 10419 O O . GLY A 1 28 ? 14.547 18.665 -8.701 1.00 0.00 662 GLY A O 6
ATOM 10423 N N . SER A 1 29 ? 14.504 20.298 -10.261 1.00 0.00 663 SER A N 6
ATOM 10424 C CA . SER A 1 29 ? 13.832 21.239 -9.391 1.00 0.00 663 SER A CA 6
ATOM 10425 C C . SER A 1 29 ? 12.411 21.362 -9.850 1.00 0.00 663 SER A C 6
ATOM 10426 O O . SER A 1 29 ? 11.679 22.245 -9.413 1.00 0.00 663 SER A O 6
ATOM 10434 N N . ASP A 1 30 ? 11.992 20.462 -10.753 1.00 0.00 664 ASP A N 6
ATOM 10435 C CA . ASP A 1 30 ? 10.649 20.496 -11.289 1.00 0.00 664 ASP A CA 6
ATOM 10436 C C . ASP A 1 30 ? 9.649 20.169 -10.206 1.00 0.00 664 ASP A C 6
ATOM 10437 O O . ASP A 1 30 ? 8.491 20.569 -10.290 1.00 0.00 664 ASP A O 6
ATOM 10446 N N . ARG A 1 31 ? 10.073 19.436 -9.152 1.00 0.00 665 ARG A N 6
ATOM 10447 C CA . ARG A 1 31 ? 9.149 19.073 -8.097 1.00 0.00 665 ARG A CA 6
ATOM 10448 C C . ARG A 1 31 ? 8.975 20.257 -7.192 1.00 0.00 665 ARG A C 6
ATOM 10449 O O . ARG A 1 31 ? 8.012 20.341 -6.434 1.00 0.00 665 ARG A O 6
ATOM 10470 N N . GLU A 1 32 ? 9.916 21.212 -7.270 1.00 0.00 666 GLU A N 6
ATOM 10471 C CA . GLU A 1 32 ? 9.848 22.392 -6.443 1.00 0.00 666 GLU A CA 6
ATOM 10472 C C . GLU A 1 32 ? 9.016 23.414 -7.167 1.00 0.00 666 GLU A C 6
ATOM 10473 O O . GLU A 1 32 ? 8.831 24.532 -6.688 1.00 0.00 666 GLU A O 6
ATOM 10485 N N . GLY A 1 33 ? 8.489 23.038 -8.352 1.00 0.00 667 GLY A N 6
ATOM 10486 C CA . GLY A 1 33 ? 7.677 23.943 -9.125 1.00 0.00 667 GLY A CA 6
ATOM 10487 C C . GLY A 1 33 ? 6.489 23.163 -9.558 1.00 0.00 667 GLY A C 6
ATOM 10488 O O . GLY A 1 33 ? 6.008 23.296 -10.683 1.00 0.00 667 GLY A O 6
ATOM 10492 N N . LEU A 1 34 ? 5.985 22.316 -8.642 1.00 0.00 668 LEU A N 6
ATOM 10493 C CA . LEU A 1 34 ? 4.852 21.492 -8.940 1.00 0.00 668 LEU A CA 6
ATOM 10494 C C . LEU A 1 34 ? 3.628 22.361 -8.881 1.00 0.00 668 LEU A C 6
ATOM 10495 O O . LEU A 1 34 ? 3.266 22.886 -7.829 1.00 0.00 668 LEU A O 6
ATOM 10511 N N . ASP A 1 35 ? 2.960 22.520 -10.041 1.00 0.00 669 ASP A N 6
ATOM 10512 C CA . ASP A 1 35 ? 1.781 23.336 -10.111 1.00 0.00 669 ASP A CA 6
ATOM 10513 C C . ASP A 1 35 ? 0.612 22.398 -10.065 1.00 0.00 669 ASP A C 6
ATOM 10514 O O . ASP A 1 35 ? 0.546 21.439 -10.828 1.00 0.00 669 ASP A O 6
ATOM 10523 N N . ARG A 1 36 ? -0.348 22.671 -9.158 1.00 0.00 670 ARG A N 6
ATOM 10524 C CA . ARG A 1 36 ? -1.503 21.816 -9.011 1.00 0.00 670 ARG A CA 6
ATOM 10525 C C . ARG A 1 36 ? -2.282 21.793 -10.304 1.00 0.00 670 ARG A C 6
ATOM 10526 O O . ARG A 1 36 ? -2.778 20.747 -10.712 1.00 0.00 670 ARG A O 6
ATOM 10547 N N . THR A 1 37 ? -2.410 22.956 -10.983 1.00 0.00 671 THR A N 6
ATOM 10548 C CA . THR A 1 37 ? -3.161 23.011 -12.225 1.00 0.00 671 THR A CA 6
ATOM 10549 C C . THR A 1 37 ? -2.511 22.110 -13.244 1.00 0.00 671 THR A C 6
ATOM 10550 O O . THR A 1 37 ? -3.188 21.333 -13.916 1.00 0.00 671 THR A O 6
ATOM 10561 N N . GLN A 1 38 ? -1.168 22.191 -13.378 1.00 0.00 672 GLN A N 6
ATOM 10562 C CA . GLN A 1 38 ? -0.459 21.366 -14.339 1.00 0.00 672 GLN A CA 6
ATOM 10563 C C . GLN A 1 38 ? -0.568 19.926 -13.922 1.00 0.00 672 GLN A C 6
ATOM 10564 O O . GLN A 1 38 ? -0.695 19.038 -14.755 1.00 0.00 672 GLN A O 6
ATOM 10578 N N . LEU A 1 39 ? -0.507 19.678 -12.600 1.00 0.00 673 LEU A N 6
ATOM 10579 C CA . LEU A 1 39 ? -0.576 18.336 -12.069 1.00 0.00 673 LEU A CA 6
ATOM 10580 C C . LEU A 1 39 ? -1.902 17.706 -12.442 1.00 0.00 673 LEU A C 6
ATOM 10581 O O . LEU A 1 39 ? -1.970 16.506 -12.703 1.00 0.00 673 LEU A O 6
ATOM 10597 N N . GLU A 1 40 ? -3.002 18.496 -12.442 1.00 0.00 674 GLU A N 6
ATOM 10598 C CA . GLU A 1 40 ? -4.299 17.948 -12.789 1.00 0.00 674 GLU A CA 6
ATOM 10599 C C . GLU A 1 40 ? -4.274 17.463 -14.222 1.00 0.00 674 GLU A C 6
ATOM 10600 O O . GLU A 1 40 ? -4.837 16.416 -14.531 1.00 0.00 674 GLU A O 6
ATOM 10612 N N . ARG A 1 41 ? -3.617 18.217 -15.135 1.00 0.00 675 ARG A N 6
ATOM 10613 C CA . ARG A 1 41 ? -3.551 17.810 -16.524 1.00 0.00 675 ARG A CA 6
ATOM 10614 C C . ARG A 1 41 ? -2.142 17.356 -16.776 1.00 0.00 675 ARG A C 6
ATOM 10615 O O . ARG A 1 41 ? -1.392 17.968 -17.538 1.00 0.00 675 ARG A O 6
ATOM 10636 N N . GLN A 1 42 ? -1.768 16.230 -16.138 1.00 0.00 676 GLN A N 6
ATOM 10637 C CA . GLN A 1 42 ? -0.433 15.712 -16.252 1.00 0.00 676 GLN A CA 6
ATOM 10638 C C . GLN A 1 42 ? -0.515 14.249 -16.615 1.00 0.00 676 GLN A C 6
ATOM 10639 O O . GLN A 1 42 ? -1.503 13.779 -17.180 1.00 0.00 676 GLN A O 6
ATOM 10653 N N . LEU A 1 43 ? 0.606 13.539 -16.343 1.00 0.00 677 LEU A N 6
ATOM 10654 C CA . LEU A 1 43 ? 0.761 12.112 -16.567 1.00 0.00 677 LEU A CA 6
ATOM 10655 C C . LEU A 1 43 ? -0.430 11.367 -15.974 1.00 0.00 677 LEU A C 6
ATOM 10656 O O . LEU A 1 43 ? -1.295 11.963 -15.330 1.00 0.00 677 LEU A O 6
ATOM 10672 N N . PRO A 1 44 ? -0.504 10.052 -16.171 1.00 0.00 678 PRO A N 6
ATOM 10673 C CA . PRO A 1 44 ? -1.618 9.272 -15.640 1.00 0.00 678 PRO A CA 6
ATOM 10674 C C . PRO A 1 44 ? -1.737 9.316 -14.140 1.00 0.00 678 PRO A C 6
ATOM 10675 O O . PRO A 1 44 ? -1.091 8.562 -13.415 1.00 0.00 678 PRO A O 6
ATOM 10686 N N . PHE A 1 45 ? -2.599 10.228 -13.664 1.00 0.00 679 PHE A N 6
ATOM 10687 C CA . PHE A 1 45 ? -2.881 10.365 -12.257 1.00 0.00 679 PHE A CA 6
ATOM 10688 C C . PHE A 1 45 ? -4.363 10.556 -12.197 1.00 0.00 679 PHE A C 6
ATOM 10689 O O . PHE A 1 45 ? -4.937 10.865 -11.156 1.00 0.00 679 PHE A O 6
ATOM 10706 N N . ARG A 1 46 ? -5.009 10.349 -13.359 1.00 0.00 680 ARG A N 6
ATOM 10707 C CA . ARG A 1 46 ? -6.416 10.571 -13.489 1.00 0.00 680 ARG A CA 6
ATOM 10708 C C . ARG A 1 46 ? -7.083 9.248 -13.740 1.00 0.00 680 ARG A C 6
ATOM 10709 O O . ARG A 1 46 ? -8.308 9.164 -13.823 1.00 0.00 680 ARG A O 6
ATOM 10730 N N . ASN A 1 47 ? -6.270 8.181 -13.879 1.00 0.00 681 ASN A N 6
ATOM 10731 C CA . ASN A 1 47 ? -6.802 6.858 -14.137 1.00 0.00 681 ASN A CA 6
ATOM 10732 C C . ASN A 1 47 ? -7.661 6.440 -12.975 1.00 0.00 681 ASN A C 6
ATOM 10733 O O . ASN A 1 47 ? -8.711 5.823 -13.157 1.00 0.00 681 ASN A O 6
ATOM 10744 N N . TYR A 1 48 ? -7.220 6.762 -11.744 1.00 0.00 682 TYR A N 6
ATOM 10745 C CA . TYR A 1 48 ? -7.978 6.407 -10.573 1.00 0.00 682 TYR A CA 6
ATOM 10746 C C . TYR A 1 48 ? -8.038 7.645 -9.735 1.00 0.00 682 TYR A C 6
ATOM 10747 O O . TYR A 1 48 ? -7.142 8.487 -9.804 1.00 0.00 682 TYR A O 6
ATOM 10765 N N . PRO A 1 49 ? -9.084 7.790 -8.943 1.00 0.00 683 PRO A N 6
ATOM 10766 C CA . PRO A 1 49 ? -9.196 8.932 -8.053 1.00 0.00 683 PRO A CA 6
ATOM 10767 C C . PRO A 1 49 ? -8.032 8.968 -7.124 1.00 0.00 683 PRO A C 6
ATOM 10768 O O . PRO A 1 49 ? -7.664 7.946 -6.548 1.00 0.00 683 PRO A O 6
ATOM 10779 N N . ILE A 1 50 ? -7.426 10.144 -6.938 1.00 0.00 684 ILE A N 6
ATOM 10780 C CA . ILE A 1 50 ? -6.266 10.200 -6.097 1.00 0.00 684 ILE A CA 6
ATOM 10781 C C . ILE A 1 50 ? -6.156 11.575 -5.510 1.00 0.00 684 ILE A C 6
ATOM 10782 O O . ILE A 1 50 ? -6.434 12.581 -6.164 1.00 0.00 684 ILE A O 6
ATOM 10798 N N . LYS A 1 51 ? -5.778 11.631 -4.215 1.00 0.00 685 LYS A N 6
ATOM 10799 C CA . LYS A 1 51 ? -5.588 12.890 -3.549 1.00 0.00 685 LYS A CA 6
ATOM 10800 C C . LYS A 1 51 ? -4.142 13.209 -3.737 1.00 0.00 685 LYS A C 6
ATOM 10801 O O . LYS A 1 51 ? -3.280 12.425 -3.347 1.00 0.00 685 LYS A O 6
ATOM 10820 N N . LEU A 1 52 ? -3.837 14.367 -4.354 1.00 0.00 686 LEU A N 6
ATOM 10821 C CA . LEU A 1 52 ? -2.460 14.724 -4.571 1.00 0.00 686 LEU A CA 6
ATOM 10822 C C . LEU A 1 52 ? -2.163 15.953 -3.778 1.00 0.00 686 LEU A C 6
ATOM 10823 O O . LEU A 1 52 ? -2.734 17.017 -4.006 1.00 0.00 686 LEU A O 6
ATOM 10839 N N . ASN A 1 53 ? -1.235 15.812 -2.811 1.00 0.00 687 ASN A N 6
ATOM 10840 C CA . ASN A 1 53 ? -0.836 16.925 -1.997 1.00 0.00 687 ASN A CA 6
ATOM 10841 C C . ASN A 1 53 ? 0.582 17.207 -2.385 1.00 0.00 687 ASN A C 6
ATOM 10842 O O . ASN A 1 53 ? 1.467 16.372 -2.190 1.00 0.00 687 ASN A O 6
ATOM 10853 N N . VAL A 1 54 ? 0.828 18.403 -2.961 1.00 0.00 688 VAL A N 6
ATOM 10854 C CA . VAL A 1 54 ? 2.156 18.745 -3.400 1.00 0.00 688 VAL A CA 6
ATOM 10855 C C . VAL A 1 54 ? 3.012 19.027 -2.195 1.00 0.00 688 VAL A C 6
ATOM 10856 O O . VAL A 1 54 ? 2.565 19.612 -1.208 1.00 0.00 688 VAL A O 6
ATOM 10869 N N . SER A 1 55 ? 4.284 18.583 -2.259 1.00 0.00 689 SER A N 6
ATOM 10870 C CA . SER A 1 55 ? 5.198 18.802 -1.171 1.00 0.00 689 SER A CA 6
ATOM 10871 C C . SER A 1 55 ? 6.575 18.782 -1.765 1.00 0.00 689 SER A C 6
ATOM 10872 O O . SER A 1 55 ? 6.795 18.214 -2.831 1.00 0.00 689 SER A O 6
ATOM 10880 N N . LYS A 1 56 ? 7.539 19.439 -1.089 1.00 0.00 690 LYS A N 6
ATOM 10881 C CA . LYS A 1 56 ? 8.899 19.479 -1.577 1.00 0.00 690 LYS A CA 6
ATOM 10882 C C . LYS A 1 56 ? 9.460 18.078 -1.578 1.00 0.00 690 LYS A C 6
ATOM 10883 O O . LYS A 1 56 ? 10.194 17.694 -2.487 1.00 0.00 690 LYS A O 6
ATOM 10902 N N . SER A 1 57 ? 9.131 17.285 -0.531 1.00 0.00 691 SER A N 6
ATOM 10903 C CA . SER A 1 57 ? 9.639 15.930 -0.429 1.00 0.00 691 SER A CA 6
ATOM 10904 C C . SER A 1 57 ? 9.096 15.083 -1.553 1.00 0.00 691 SER A C 6
ATOM 10905 O O . SER A 1 57 ? 9.751 14.138 -1.996 1.00 0.00 691 SER A O 6
ATOM 10913 N N . GLY A 1 58 ? 7.885 15.397 -2.039 1.00 0.00 692 GLY A N 6
ATOM 10914 C CA . GLY A 1 58 ? 7.312 14.619 -3.107 1.00 0.00 692 GLY A CA 6
ATOM 10915 C C . GLY A 1 58 ? 5.840 14.857 -3.097 1.00 0.00 692 GLY A C 6
ATOM 10916 O O . GLY A 1 58 ? 5.369 15.889 -2.637 1.00 0.00 692 GLY A O 6
ATOM 10920 N N . ILE A 1 59 ? 5.070 13.884 -3.612 1.00 0.00 693 ILE A N 6
ATOM 10921 C CA . ILE A 1 59 ? 3.638 14.032 -3.655 1.00 0.00 693 ILE A CA 6
ATOM 10922 C C . ILE A 1 59 ? 3.030 12.949 -2.820 1.00 0.00 693 ILE A C 6
ATOM 10923 O O . ILE A 1 59 ? 3.452 11.792 -2.861 1.00 0.00 693 ILE A O 6
ATOM 10939 N N . PHE A 1 60 ? 2.002 13.323 -2.029 1.00 0.00 694 PHE A N 6
ATOM 10940 C CA . PHE A 1 60 ? 1.318 12.367 -1.205 1.00 0.00 694 PHE A CA 6
ATOM 10941 C C . PHE A 1 60 ? 0.189 11.839 -2.024 1.00 0.00 694 PHE A C 6
ATOM 10942 O O . PHE A 1 60 ? -0.462 12.592 -2.747 1.00 0.00 694 PHE A O 6
ATOM 10959 N N . CYS A 1 61 ? -0.067 10.520 -1.934 1.00 0.00 695 CYS A N 6
ATOM 10960 C CA . CYS A 1 61 ? -1.142 9.939 -2.691 1.00 0.00 695 CYS A CA 6
ATOM 10961 C C .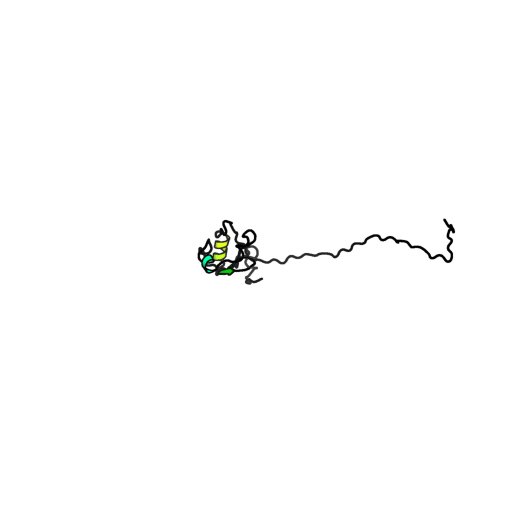 CYS A 1 61 ? -2.062 9.254 -1.727 1.00 0.00 695 CYS A C 6
ATOM 10962 O O . CYS A 1 61 ? -1.726 8.223 -1.152 1.00 0.00 695 CYS A O 6
ATOM 10970 N N . GLN A 1 62 ? -3.272 9.817 -1.542 1.00 0.00 696 GLN A N 6
ATOM 10971 C CA . GLN A 1 62 ? -4.229 9.218 -0.638 1.00 0.00 696 GLN A CA 6
ATOM 10972 C C . GLN A 1 62 ? -5.410 8.809 -1.467 1.00 0.00 696 GLN A C 6
ATOM 10973 O O . GLN A 1 62 ? -5.901 9.576 -2.296 1.00 0.00 696 GLN A O 6
ATOM 10987 N N . PHE A 1 63 ? -5.889 7.562 -1.258 1.00 0.00 697 PHE A N 6
ATOM 10988 C CA . PHE A 1 63 ? -7.000 7.059 -2.025 1.00 0.00 697 PHE A CA 6
ATOM 10989 C C . PHE A 1 63 ? -8.161 6.882 -1.091 1.00 0.00 697 PHE A C 6
ATOM 10990 O O . PHE A 1 63 ? -7.991 6.615 0.099 1.00 0.00 697 PHE A O 6
ATOM 11007 N N . PRO A 1 64 ? -9.356 7.034 -1.623 1.00 0.00 698 PRO A N 6
ATOM 11008 C CA . PRO A 1 64 ? -10.574 6.894 -0.840 1.00 0.00 698 PRO A CA 6
ATOM 11009 C C . PRO A 1 64 ? -10.870 5.481 -0.426 1.00 0.00 698 PRO A C 6
ATOM 11010 O O . PRO A 1 64 ? -11.544 5.258 0.578 1.00 0.00 698 PRO A O 6
ATOM 11021 N N . THR A 1 65 ? -10.374 4.485 -1.196 1.00 0.00 699 THR A N 6
ATOM 11022 C CA . THR A 1 65 ? -10.633 3.107 -0.849 1.00 0.00 699 THR A CA 6
ATOM 11023 C C . THR A 1 65 ? -9.337 2.354 -0.913 1.00 0.00 699 THR A C 6
ATOM 11024 O O . THR A 1 65 ? -8.400 2.743 -1.613 1.00 0.00 699 THR A O 6
ATOM 11035 N N . VAL A 1 66 ? -9.279 1.230 -0.168 1.00 0.00 700 VAL A N 6
ATOM 11036 C CA . VAL A 1 66 ? -8.095 0.404 -0.126 1.00 0.00 700 VAL A CA 6
ATOM 11037 C C . VAL A 1 66 ? -7.918 -0.269 -1.462 1.00 0.00 700 VAL A C 6
ATOM 11038 O O . VAL A 1 66 ? -6.799 -0.390 -1.963 1.00 0.00 700 VAL A O 6
ATOM 11051 N N . SER A 1 67 ? -9.034 -0.725 -2.076 1.00 0.00 701 SER A N 6
ATOM 11052 C CA . SER A 1 67 ? -8.958 -1.424 -3.344 1.00 0.00 701 SER A CA 6
ATOM 11053 C C . SER A 1 67 ? -8.360 -0.527 -4.394 1.00 0.00 701 SER A C 6
ATOM 11054 O O . SER A 1 67 ? -7.533 -0.971 -5.185 1.00 0.00 701 SER A O 6
ATOM 11062 N N . ASP A 1 68 ? -8.763 0.763 -4.430 1.00 0.00 702 ASP A N 6
ATOM 11063 C CA . ASP A 1 68 ? -8.228 1.666 -5.427 1.00 0.00 702 ASP A CA 6
ATOM 11064 C C . ASP A 1 68 ? -6.749 1.824 -5.203 1.00 0.00 702 ASP A C 6
ATOM 11065 O O . ASP A 1 68 ? -5.971 1.885 -6.156 1.00 0.00 702 ASP A O 6
ATOM 11074 N N . ALA A 1 69 ? -6.325 1.904 -3.922 1.00 0.00 703 ALA A N 6
ATOM 11075 C CA . ALA A 1 69 ? -4.924 2.072 -3.614 1.00 0.00 703 ALA A CA 6
ATOM 11076 C C . ALA A 1 69 ? -4.154 0.869 -4.092 1.00 0.00 703 ALA A C 6
ATOM 11077 O O . ALA A 1 69 ? -3.068 1.008 -4.647 1.00 0.00 703 ALA A O 6
ATOM 11084 N N . LYS A 1 70 ? -4.698 -0.352 -3.880 1.00 0.00 704 LYS A N 6
ATOM 11085 C CA . LYS A 1 70 ? -4.001 -1.547 -4.302 1.00 0.00 704 LYS A CA 6
ATOM 11086 C C . LYS A 1 70 ? -3.918 -1.607 -5.802 1.00 0.00 704 LYS A C 6
ATOM 11087 O O . LYS A 1 70 ? -2.903 -2.031 -6.343 1.00 0.00 704 LYS A O 6
ATOM 11106 N N . ARG A 1 71 ? -4.991 -1.201 -6.519 1.00 0.00 705 ARG A N 6
ATOM 11107 C CA . ARG A 1 71 ? -4.954 -1.251 -7.967 1.00 0.00 705 ARG A CA 6
ATOM 11108 C C . ARG A 1 71 ? -3.880 -0.319 -8.458 1.00 0.00 705 ARG A C 6
ATOM 11109 O O . ARG A 1 71 ? -3.122 -0.652 -9.360 1.00 0.00 705 ARG A O 6
ATOM 11130 N N . PHE A 1 72 ? -3.791 0.877 -7.851 1.00 0.00 706 PHE A N 6
ATOM 11131 C CA . PHE A 1 72 ? -2.795 1.847 -8.246 1.00 0.00 706 PHE A CA 6
ATOM 11132 C C . PHE A 1 72 ? -1.427 1.325 -7.876 1.00 0.00 706 PHE A C 6
ATOM 11133 O O . PHE A 1 72 ? -0.464 1.510 -8.599 1.00 0.00 706 PHE A O 6
ATOM 11150 N N . TYR A 1 73 ? -1.302 0.694 -6.704 1.00 0.00 707 TYR A N 6
ATOM 11151 C CA . TYR A 1 73 ? -0.024 0.176 -6.282 1.00 0.00 707 TYR A CA 6
ATOM 11152 C C . TYR A 1 73 ? 0.442 -0.924 -7.214 1.00 0.00 707 TYR A C 6
ATOM 11153 O O . TYR A 1 73 ? 1.571 -0.899 -7.702 1.00 0.00 707 TYR A O 6
ATOM 11171 N N . GLU A 1 74 ? -0.425 -1.917 -7.473 1.00 0.00 708 GLU A N 6
ATOM 11172 C CA . GLU A 1 74 ? -0.037 -3.046 -8.285 1.00 0.00 708 GLU A CA 6
ATOM 11173 C C . GLU A 1 74 ? 0.074 -2.688 -9.746 1.00 0.00 708 GLU A C 6
ATOM 11174 O O . GLU A 1 74 ? 0.983 -3.161 -10.427 1.00 0.00 708 GLU A O 6
ATOM 11186 N N . GLU A 1 75 ? -0.844 -1.855 -10.275 1.00 0.00 709 GLU A N 6
ATOM 11187 C CA . GLU A 1 75 ? -0.797 -1.534 -11.690 1.00 0.00 709 GLU A CA 6
ATOM 11188 C C . GLU A 1 75 ? -1.045 -0.066 -11.888 1.00 0.00 709 GLU A C 6
ATOM 11189 O O . GLU A 1 75 ? -1.916 0.330 -12.661 1.00 0.00 709 GLU A O 6
ATOM 11201 N N . GLY A 1 76 ? -0.272 0.783 -11.196 1.00 0.00 710 GLY A N 6
ATOM 11202 C CA . GLY A 1 76 ? -0.451 2.209 -11.340 1.00 0.00 710 GLY A CA 6
ATOM 11203 C C . GLY A 1 76 ? 0.890 2.856 -11.407 1.00 0.00 710 GLY A C 6
ATOM 11204 O O . GLY A 1 76 ? 1.082 3.939 -10.859 1.00 0.00 710 GLY A O 6
ATOM 11208 N N . THR A 1 77 ? 1.869 2.201 -12.065 1.00 0.00 711 THR A N 6
ATOM 11209 C CA . THR A 1 77 ? 3.192 2.785 -12.175 1.00 0.00 711 THR A CA 6
ATOM 11210 C C . THR A 1 77 ? 3.035 4.098 -12.882 1.00 0.00 711 THR A C 6
ATOM 11211 O O . THR A 1 77 ? 2.270 4.207 -13.841 1.00 0.00 711 THR A O 6
ATOM 11222 N N . VAL A 1 78 ? 3.788 5.128 -12.441 1.00 0.00 712 VAL A N 6
ATOM 11223 C CA . VAL A 1 78 ? 3.643 6.428 -13.045 1.00 0.00 712 VAL A CA 6
ATOM 11224 C C . VAL A 1 78 ? 4.893 6.746 -13.811 1.00 0.00 712 VAL A C 6
ATOM 11225 O O . VAL A 1 78 ? 5.967 6.198 -13.553 1.00 0.00 712 VAL A O 6
ATOM 11238 N N . GLU A 1 79 ? 4.753 7.658 -14.796 1.00 0.00 713 GLU A N 6
ATOM 11239 C CA . GLU A 1 79 ? 5.865 8.079 -15.604 1.00 0.00 713 GLU A CA 6
ATOM 11240 C C . GLU A 1 79 ? 5.868 9.574 -15.514 1.00 0.00 713 GLU A C 6
ATOM 11241 O O . GLU A 1 79 ? 5.080 10.239 -16.184 1.00 0.00 713 GLU A O 6
ATOM 11253 N N . ILE A 1 80 ? 6.773 10.145 -14.691 1.00 0.00 714 ILE A N 6
ATOM 11254 C CA . ILE A 1 80 ? 6.800 11.576 -14.531 1.00 0.00 714 ILE A CA 6
ATOM 11255 C C . ILE A 1 80 ? 8.205 12.025 -14.805 1.00 0.00 714 ILE A C 6
ATOM 11256 O O . ILE A 1 80 ? 9.163 11.502 -14.245 1.00 0.00 714 ILE A O 6
ATOM 11272 N N . LEU A 1 81 ? 8.346 13.002 -15.735 1.00 0.00 715 LEU A N 6
ATOM 11273 C CA . LEU A 1 81 ? 9.646 13.526 -16.104 1.00 0.00 715 LEU A CA 6
ATOM 11274 C C . LEU A 1 81 ? 10.466 12.418 -16.710 1.00 0.00 715 LEU A C 6
ATOM 11275 O O . LEU A 1 81 ? 11.684 12.378 -16.548 1.00 0.00 715 LEU A O 6
ATOM 11291 N N . ASN A 1 82 ? 9.793 11.497 -17.447 1.00 0.00 716 ASN A N 6
ATOM 11292 C CA . ASN A 1 82 ? 10.472 10.386 -18.085 1.00 0.00 716 ASN A CA 6
ATOM 11293 C C . ASN A 1 82 ? 11.187 9.576 -17.036 1.00 0.00 716 ASN A C 6
ATOM 11294 O O . ASN A 1 82 ? 12.282 9.064 -17.265 1.00 0.00 716 ASN A O 6
ATOM 11305 N N . ARG A 1 83 ? 10.558 9.441 -15.856 1.00 0.00 717 ARG A N 6
ATOM 11306 C CA . ARG A 1 83 ? 11.146 8.685 -14.784 1.00 0.00 717 ARG A CA 6
ATOM 11307 C C . ARG A 1 83 ? 10.059 7.813 -14.236 1.00 0.00 717 ARG A C 6
ATOM 11308 O O . ARG A 1 83 ? 8.965 8.288 -13.924 1.00 0.00 717 ARG A O 6
ATOM 11329 N N . SER A 1 84 ? 10.337 6.496 -14.110 1.00 0.00 718 SER A N 6
ATOM 11330 C CA . SER A 1 84 ? 9.341 5.595 -13.588 1.00 0.00 718 SER A CA 6
ATOM 11331 C C . SER A 1 84 ? 9.476 5.625 -12.101 1.00 0.00 718 SER A C 6
ATOM 11332 O O . SER A 1 84 ? 10.560 5.412 -11.561 1.00 0.00 718 SER A O 6
ATOM 11340 N N . LEU A 1 85 ? 8.355 5.879 -11.399 1.00 0.00 719 LEU A N 6
ATOM 11341 C CA . LEU A 1 85 ? 8.397 5.938 -9.965 1.00 0.00 719 LEU A CA 6
ATOM 11342 C C . LEU A 1 85 ? 7.389 4.958 -9.440 1.00 0.00 719 LEU A C 6
ATOM 11343 O O . LEU A 1 85 ? 6.247 4.902 -9.904 1.00 0.00 719 LEU A O 6
ATOM 11359 N N . PRO A 1 86 ? 7.807 4.167 -8.475 1.00 0.00 720 PRO A N 6
ATOM 11360 C CA . PRO A 1 86 ? 6.948 3.175 -7.868 1.00 0.00 720 PRO A CA 6
ATOM 11361 C C . PRO A 1 86 ? 6.065 3.740 -6.800 1.00 0.00 720 PRO A C 6
ATOM 11362 O O . PRO A 1 86 ? 6.247 4.870 -6.349 1.00 0.00 720 PRO A O 6
ATOM 11373 N N . ILE A 1 87 ? 5.077 2.936 -6.371 1.00 0.00 721 ILE A N 6
ATOM 11374 C CA . ILE A 1 87 ? 4.160 3.361 -5.351 1.00 0.00 721 ILE A CA 6
ATOM 11375 C C . ILE A 1 87 ? 4.644 2.775 -4.054 1.00 0.00 721 ILE A C 6
ATOM 11376 O O . ILE A 1 87 ? 4.728 1.556 -3.899 1.00 0.00 721 ILE A O 6
ATOM 11392 N N . LYS A 1 88 ? 4.973 3.655 -3.082 1.00 0.00 722 LYS A N 6
ATOM 11393 C CA . LYS A 1 88 ? 5.475 3.208 -1.803 1.00 0.00 722 LYS A CA 6
ATOM 11394 C C . LYS A 1 88 ? 4.431 3.497 -0.753 1.00 0.00 722 LYS A C 6
ATOM 11395 O O . LYS A 1 88 ? 4.049 4.645 -0.541 1.00 0.00 722 LYS A O 6
ATOM 11414 N N . PRO A 1 89 ? 3.945 2.462 -0.096 1.00 0.00 723 PRO A N 6
ATOM 11415 C CA . PRO A 1 89 ? 2.951 2.622 0.958 1.00 0.00 723 PRO A CA 6
ATOM 11416 C C . PRO A 1 89 ? 3.521 3.169 2.225 1.00 0.00 723 PRO A C 6
ATOM 11417 O O . PRO A 1 89 ? 4.723 3.074 2.474 1.00 0.00 723 PRO A O 6
ATOM 11428 N N . VAL A 1 90 ? 2.650 3.760 3.066 1.00 0.00 724 VAL A N 6
ATOM 11429 C CA . VAL A 1 90 ? 3.097 4.276 4.327 1.00 0.00 724 VAL A CA 6
ATOM 11430 C C . VAL A 1 90 ? 2.343 3.500 5.363 1.00 0.00 724 VAL A C 6
ATOM 11431 O O . VAL A 1 90 ? 1.158 3.203 5.194 1.00 0.00 724 VAL A O 6
ATOM 11444 N N . PHE A 1 91 ? 3.025 3.123 6.459 1.00 0.00 725 PHE A N 6
ATOM 11445 C CA . PHE A 1 91 ? 2.369 2.370 7.495 1.00 0.00 725 PHE A CA 6
ATOM 11446 C C . PHE A 1 91 ? 2.730 3.010 8.800 1.00 0.00 725 PHE A C 6
ATOM 11447 O O . PHE A 1 91 ? 3.836 3.525 8.967 1.00 0.00 725 PHE A O 6
ATOM 11464 N N . GLU A 1 92 ? 1.787 2.991 9.763 1.00 0.00 726 GLU A N 6
ATOM 11465 C CA . GLU A 1 92 ? 2.039 3.585 11.049 1.00 0.00 726 GLU A CA 6
ATOM 11466 C C . GLU A 1 92 ? 2.696 2.548 11.910 1.00 0.00 726 GLU A C 6
ATOM 11467 O O . GLU A 1 92 ? 2.377 1.363 11.835 1.00 0.00 726 GLU A O 6
ATOM 11479 N N . LYS A 1 93 ? 3.640 2.992 12.766 1.00 0.00 727 LYS A N 6
ATOM 11480 C CA . LYS A 1 93 ? 4.327 2.078 13.637 1.00 0.00 727 LYS A CA 6
ATOM 11481 C C . LYS A 1 93 ? 4.395 2.733 14.982 1.00 0.00 727 LYS A C 6
ATOM 11482 O O . LYS A 1 93 ? 4.779 3.897 15.101 1.00 0.00 727 LYS A O 6
ATOM 11501 N N . ARG A 1 94 ? 4.005 1.988 16.038 1.00 0.00 728 ARG A N 6
ATOM 11502 C CA . ARG A 1 94 ? 4.028 2.534 17.370 1.00 0.00 728 ARG A CA 6
ATOM 11503 C C . ARG A 1 94 ? 5.449 2.511 17.854 1.00 0.00 728 ARG A C 6
ATOM 11504 O O . ARG A 1 94 ? 6.185 1.552 17.622 1.00 0.00 728 ARG A O 6
ATOM 11525 N N . ASN A 1 95 ? 5.860 3.584 18.564 1.00 0.00 729 ASN A N 6
ATOM 11526 C CA . ASN A 1 95 ? 7.204 3.654 19.074 1.00 0.00 729 ASN A CA 6
ATOM 11527 C C . ASN A 1 95 ? 7.183 3.075 20.459 1.00 0.00 729 ASN A C 6
ATOM 11528 O O . ASN A 1 95 ? 6.844 3.759 21.426 1.00 0.00 729 ASN A O 6
ATOM 11539 N N . GLU A 1 96 ? 7.548 1.784 20.582 1.00 0.00 730 GLU A N 6
ATOM 11540 C CA . GLU A 1 96 ? 7.560 1.153 21.874 1.00 0.00 730 GLU A CA 6
ATOM 11541 C C . GLU A 1 96 ? 8.565 0.045 21.810 1.00 0.00 730 GLU A C 6
ATOM 11542 O O . GLU A 1 96 ? 8.516 -0.800 20.918 1.00 0.00 730 GLU A O 6
ATOM 11554 N N . THR A 1 97 ? 9.506 0.023 22.775 1.00 0.00 731 THR A N 6
ATOM 11555 C CA . THR A 1 97 ? 10.509 -1.010 22.785 1.00 0.00 731 THR A CA 6
ATOM 11556 C C . THR A 1 97 ? 10.983 -1.138 24.202 1.00 0.00 731 THR A C 6
ATOM 11557 O O . THR A 1 97 ? 10.793 -0.235 25.017 1.00 0.00 731 THR A O 6
ATOM 11568 N N . VAL A 1 98 ? 11.610 -2.287 24.527 1.00 0.00 732 VAL A N 6
ATOM 11569 C CA . VAL A 1 98 ? 12.105 -2.501 25.861 1.00 0.00 732 VAL A CA 6
ATOM 11570 C C . VAL A 1 98 ? 13.431 -3.185 25.715 1.00 0.00 732 VAL A C 6
ATOM 11571 O O . VAL A 1 98 ? 13.597 -4.062 24.867 1.00 0.00 732 VAL A O 6
ATOM 11584 N N . ALA A 1 99 ? 14.420 -2.771 26.548 1.00 0.00 733 ALA A N 6
ATOM 11585 C CA . ALA A 1 99 ? 15.749 -3.349 26.494 1.00 0.00 733 ALA A CA 6
ATOM 11586 C C . ALA A 1 99 ? 16.287 -3.223 25.086 1.00 0.00 733 ALA A C 6
ATOM 11587 O O . ALA A 1 99 ? 16.544 -4.219 24.408 1.00 0.00 733 ALA A O 6
ATOM 11594 N N . PRO A 1 100 ? 16.476 -1.997 24.638 1.00 0.00 734 PRO A N 6
ATOM 11595 C CA . PRO A 1 100 ? 16.971 -1.742 23.296 1.00 0.00 734 PRO A CA 6
ATOM 11596 C C . PRO A 1 100 ? 18.424 -2.073 23.135 1.00 0.00 734 PRO A C 6
ATOM 11597 O O . PRO A 1 100 ? 19.207 -1.978 24.080 1.00 0.00 734 PRO A O 6
ATOM 11608 N N . ALA A 1 101 ? 18.814 -2.468 21.908 1.00 0.00 735 ALA A N 6
ATOM 11609 C CA . ALA A 1 101 ? 20.186 -2.803 21.655 1.00 0.00 735 ALA A CA 6
ATOM 11610 C C . ALA A 1 101 ? 20.442 -2.515 20.208 1.00 0.00 735 ALA A C 6
ATOM 11611 O O . ALA A 1 101 ? 19.543 -2.613 19.374 1.00 0.00 735 ALA A O 6
ATOM 11618 N N . GLU A 1 102 ? 21.694 -2.137 19.884 1.00 0.00 736 GLU A N 6
ATOM 11619 C CA . GLU A 1 102 ? 22.047 -1.843 18.521 1.00 0.00 736 GLU A CA 6
ATOM 11620 C C . GLU A 1 102 ? 23.404 -2.432 18.294 1.00 0.00 736 GLU A C 6
ATOM 11621 O O . GLU A 1 102 ? 24.197 -2.565 19.226 1.00 0.00 736 GLU A O 6
ATOM 11633 N N . ARG A 1 103 ? 23.702 -2.796 17.028 1.00 0.00 737 ARG A N 6
ATOM 11634 C CA . ARG A 1 103 ? 24.981 -3.379 16.715 1.00 0.00 737 ARG A CA 6
ATOM 11635 C C . ARG A 1 103 ? 25.668 -2.453 15.760 1.00 0.00 737 ARG A C 6
ATOM 11636 O O . ARG A 1 103 ? 25.033 -1.837 14.906 1.00 0.00 737 ARG A O 6
ATOM 11657 N N . LYS A 1 104 ? 27.007 -2.348 15.887 1.00 0.00 738 LYS A N 6
ATOM 11658 C CA . LYS A 1 104 ? 27.768 -1.485 15.020 1.00 0.00 738 LYS A CA 6
ATOM 11659 C C . LYS A 1 104 ? 28.832 -2.335 14.399 1.00 0.00 738 LYS A C 6
ATOM 11660 O O . LYS A 1 104 ? 29.318 -3.283 15.012 1.00 0.00 738 LYS A O 6
ATOM 11679 N N . ARG A 1 105 ? 29.212 -2.012 13.140 1.00 0.00 739 ARG A N 6
ATOM 11680 C CA . ARG A 1 105 ? 30.235 -2.775 12.461 1.00 0.00 739 ARG A CA 6
ATOM 11681 C C . ARG A 1 105 ? 31.529 -2.595 13.204 1.00 0.00 739 ARG A C 6
ATOM 11682 O O . ARG A 1 105 ? 32.287 -3.546 13.381 1.00 0.00 739 ARG A O 6
ATOM 11703 N N . ARG A 1 106 ? 31.800 -1.344 13.654 1.00 0.00 740 ARG A N 6
ATOM 11704 C CA . ARG A 1 106 ? 33.011 -1.050 14.394 1.00 0.00 740 ARG A CA 6
ATOM 11705 C C . ARG A 1 106 ? 34.201 -1.309 13.503 1.00 0.00 740 ARG A C 6
ATOM 11706 O O . ARG A 1 106 ? 35.269 -1.705 13.968 1.00 0.00 740 ARG A O 6
ATOM 11727 N N . ARG A 1 107 ? 34.039 -1.059 12.186 1.00 0.00 741 ARG A N 6
ATOM 11728 C CA . ARG A 1 107 ? 35.118 -1.274 11.256 1.00 0.00 741 ARG A CA 6
ATOM 11729 C C . ARG A 1 107 ? 35.206 -0.056 10.392 1.00 0.00 741 ARG A C 6
ATOM 11730 O O . ARG A 1 107 ? 34.210 0.628 10.155 1.00 0.00 741 ARG A O 6
ATOM 11751 N N . SER A 1 108 ? 36.424 0.247 9.897 1.00 0.00 742 SER A N 6
ATOM 11752 C CA . SER A 1 108 ? 36.606 1.400 9.057 1.00 0.00 742 SER A CA 6
ATOM 11753 C C . SER A 1 108 ? 37.704 1.061 8.097 1.00 0.00 742 SER A C 6
ATOM 11754 O O . SER A 1 108 ? 38.651 0.358 8.445 1.00 0.00 742 SER A O 6
ATOM 11762 N N . VAL A 1 109 ? 37.591 1.569 6.851 1.00 0.00 743 VAL A N 6
ATOM 11763 C CA . VAL A 1 109 ? 38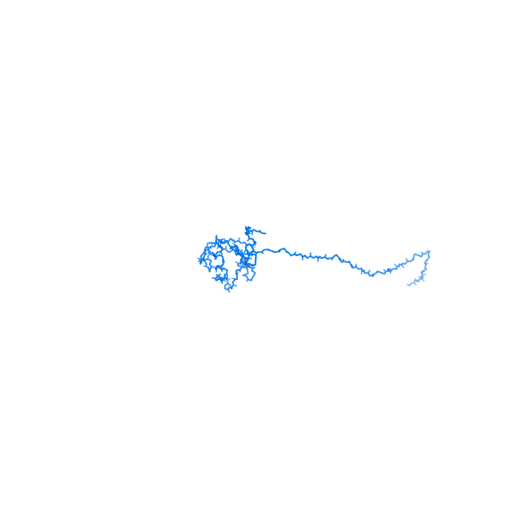.595 1.301 5.853 1.00 0.00 743 VAL A CA 6
ATOM 11764 C C . VAL A 1 109 ? 39.364 2.569 5.618 1.00 0.00 743 VAL A C 6
ATOM 11765 O O . VAL A 1 109 ? 40.219 2.634 4.736 1.00 0.00 743 VAL A O 6
ATOM 11778 N N . SER A 1 110 ? 39.077 3.618 6.420 1.00 0.00 744 SER A N 6
ATOM 11779 C CA . SER A 1 110 ? 39.768 4.877 6.259 1.00 0.00 744 SER A CA 6
ATOM 11780 C C . SER A 1 110 ? 40.150 5.372 7.629 1.00 0.00 744 SER A C 6
ATOM 11781 O O . SER A 1 110 ? 39.479 6.230 8.206 1.00 0.00 744 SER A O 6
ATOM 11789 N N . PRO A 1 111 ? 41.221 4.828 8.172 1.00 0.00 745 PRO A N 6
ATOM 11790 C CA . PRO A 1 111 ? 41.706 5.220 9.493 1.00 0.00 745 PRO A CA 6
ATOM 11791 C C . PRO A 1 111 ? 42.076 6.672 9.572 1.00 0.00 745 PRO A C 6
ATOM 11792 O O . PRO A 1 111 ? 42.605 7.242 8.618 1.00 0.00 745 PRO A O 6
ATOM 11803 N N . GLY A 1 112 ? 41.803 7.304 10.734 1.00 0.00 746 GLY A N 6
ATOM 11804 C CA . GLY A 1 112 ? 42.128 8.699 10.903 1.00 0.00 746 GLY A CA 6
ATOM 11805 C C . GLY A 1 112 ? 43.535 8.781 11.411 1.00 0.00 746 GLY A C 6
ATOM 11806 O O . GLY A 1 112 ? 44.195 7.768 11.631 1.00 0.00 746 GLY A O 6
ATOM 11810 N N . GLY A 1 113 ? 44.025 10.017 11.624 1.00 0.00 747 GLY A N 6
ATOM 11811 C CA . GLY A 1 113 ? 45.365 10.188 12.112 1.00 0.00 74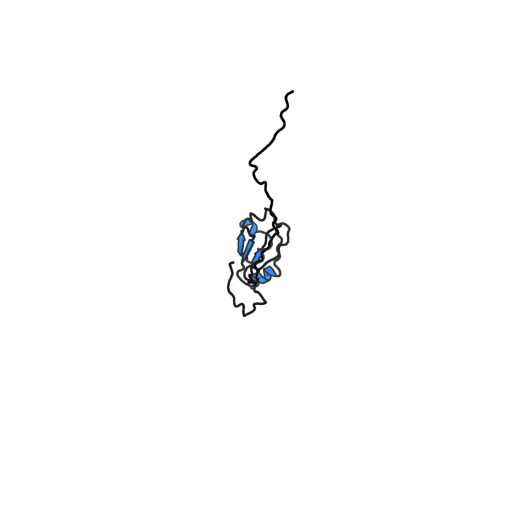7 GLY A CA 6
ATOM 11812 C C . GLY A 1 113 ? 45.568 11.651 12.337 1.00 0.00 747 GLY A C 6
ATOM 11813 O O . GLY A 1 113 ? 44.684 12.460 12.064 1.00 0.00 747 GLY A O 6
ATOM 11817 N N . VAL A 1 114 ? 46.761 12.018 12.848 1.00 0.00 748 VAL A N 6
ATOM 11818 C CA . VAL A 1 114 ? 47.058 13.405 13.104 1.00 0.00 748 VAL A CA 6
ATOM 11819 C C . VAL A 1 114 ? 48.300 13.729 12.332 1.00 0.00 748 VAL A C 6
ATOM 11820 O O . VAL A 1 114 ? 49.311 13.035 12.440 1.00 0.00 748 VAL A O 6
ATOM 11833 N N . HIS A 1 115 ? 48.247 14.806 11.517 1.00 0.00 749 HIS A N 6
ATOM 11834 C CA . HIS A 1 115 ? 49.396 15.189 10.738 1.00 0.00 749 HIS A CA 6
ATOM 11835 C C . HIS A 1 115 ? 50.351 15.922 11.650 1.00 0.00 749 HIS A C 6
ATOM 11836 O O . HIS A 1 115 ? 49.945 16.594 12.595 1.00 0.00 749 HIS A O 6
ATOM 11850 N N . PRO A 1 116 ? 51.633 15.787 11.373 1.00 0.00 750 PRO A N 6
ATOM 11851 C CA . PRO A 1 116 ? 52.670 16.426 12.173 1.00 0.00 750 PRO A CA 6
ATOM 11852 C C . PRO A 1 116 ? 52.803 17.906 11.948 1.00 0.00 750 PRO A C 6
ATOM 11853 O O . PRO A 1 116 ? 53.367 18.613 12.782 1.00 0.00 750 PRO A O 6
ATOM 11864 N N . GLN A 1 117 ? 52.288 18.416 10.809 1.00 0.00 751 GLN A N 6
ATOM 11865 C CA . GLN A 1 117 ? 52.400 19.827 10.526 1.00 0.00 751 GLN A CA 6
ATOM 11866 C C . GLN A 1 117 ? 51.271 20.544 11.212 1.00 0.00 751 GLN A C 6
ATOM 11867 O O . GLN A 1 117 ? 50.321 20.988 10.570 1.00 0.00 751 GLN A O 6
ATOM 11881 N N . THR A 1 118 ? 51.368 20.687 12.551 1.00 0.00 752 THR A N 6
ATOM 11882 C CA . THR A 1 118 ? 50.336 21.374 13.295 1.00 0.00 752 THR A CA 6
ATOM 11883 C C . THR A 1 118 ? 50.835 22.753 13.619 1.00 0.00 752 THR A C 6
ATOM 11884 O O . THR A 1 118 ? 50.120 23.556 14.217 1.00 0.00 752 THR A O 6
ATOM 11895 N N . ALA A 1 119 ? 52.094 23.057 13.223 1.00 0.00 753 ALA A N 6
ATOM 11896 C CA . ALA A 1 119 ? 52.666 24.357 13.491 1.00 0.00 753 ALA A CA 6
ATOM 11897 C C . ALA A 1 119 ? 51.873 25.401 12.750 1.00 0.00 753 ALA A C 6
ATOM 11898 O O . ALA A 1 119 ? 51.616 26.484 13.275 1.00 0.00 753 ALA A O 6
ATOM 11905 N N . ALA A 1 120 ? 51.473 25.094 11.501 1.00 0.00 754 ALA A N 6
ATOM 11906 C CA . ALA A 1 120 ? 50.715 26.040 10.730 1.00 0.00 754 ALA A CA 6
ATOM 11907 C C . ALA A 1 120 ? 49.925 25.258 9.730 1.00 0.00 754 ALA A C 6
ATOM 11908 O O . ALA A 1 120 ? 50.324 24.168 9.323 1.00 0.00 754 ALA A O 6
ATOM 11915 N N . VAL A 1 121 ? 48.762 25.812 9.313 1.00 0.00 755 VAL A N 6
ATOM 11916 C CA . VAL A 1 121 ? 47.922 25.144 8.346 1.00 0.00 755 VAL A CA 6
ATOM 11917 C C . VAL A 1 121 ? 48.677 25.066 7.045 1.00 0.00 755 VAL A C 6
ATOM 11918 O O . VAL A 1 121 ? 48.682 24.032 6.377 1.00 0.00 755 VAL A O 6
ATOM 11931 N N . SER A 1 122 ? 49.337 26.175 6.659 1.00 0.00 756 SER A N 6
ATOM 11932 C CA . SER A 1 122 ? 50.082 26.188 5.430 1.00 0.00 756 SER A CA 6
ATOM 11933 C C . SER A 1 122 ? 51.163 27.210 5.581 1.00 0.00 756 SER A C 6
ATOM 11934 O O . SER A 1 122 ? 51.117 28.055 6.475 1.00 0.00 756 SER A O 6
ATOM 11942 N N . ALA A 1 123 ? 52.185 27.144 4.699 1.00 0.00 757 ALA A N 6
ATOM 11943 C CA . ALA A 1 123 ? 53.270 28.087 4.761 1.00 0.00 757 ALA A CA 6
ATOM 11944 C C . ALA A 1 123 ? 52.755 29.418 4.289 1.00 0.00 757 ALA A C 6
ATOM 11945 O O . ALA A 1 123 ? 51.907 29.491 3.399 1.00 0.00 757 ALA A O 6
ATOM 11952 N N . LEU A 1 124 ? 53.276 30.509 4.886 1.00 0.00 758 LEU A N 6
ATOM 11953 C CA . LEU A 1 124 ? 52.845 31.829 4.507 1.00 0.00 758 LEU A CA 6
ATOM 11954 C C . LEU A 1 124 ? 53.924 32.404 3.639 1.00 0.00 758 LEU A C 6
ATOM 11955 O O . LEU A 1 124 ? 55.080 32.503 4.047 1.00 0.00 758 LEU A O 6
ATOM 11971 N N . SER A 1 125 ? 53.561 32.790 2.395 1.00 0.00 759 SER A N 6
ATOM 11972 C CA . SER A 1 125 ? 54.531 33.353 1.488 1.00 0.00 759 SER A CA 6
ATOM 11973 C C . SER A 1 125 ? 54.850 34.751 1.944 1.00 0.00 759 SER A C 6
ATOM 11974 O O . SER A 1 125 ? 54.055 35.391 2.631 1.00 0.00 759 SER A O 6
ATOM 11982 N N . ARG A 1 126 ? 56.024 35.266 1.524 1.00 0.00 760 ARG A N 6
ATOM 11983 C CA . ARG A 1 126 ? 56.426 36.594 1.911 1.00 0.00 760 ARG A CA 6
ATOM 11984 C C . ARG A 1 126 ? 56.819 37.313 0.659 1.00 0.00 760 ARG A C 6
ATOM 11985 O O . ARG A 1 126 ? 57.309 36.707 -0.291 1.00 0.00 760 ARG A O 6
ATOM 12006 N N . ARG A 1 127 ? 56.609 38.645 0.637 1.00 0.00 761 ARG A N 6
ATOM 12007 C CA . ARG A 1 127 ? 56.956 39.425 -0.526 1.00 0.00 761 ARG A CA 6
ATOM 12008 C C . ARG A 1 127 ? 57.663 40.693 -0.034 1.00 0.00 761 ARG A C 6
ATOM 12009 O O . ARG A 1 127 ? 57.090 41.387 0.851 1.00 0.00 761 ARG A O 6
ATOM 12031 N N . GLY A 1 1 ? -16.684 0.039 21.058 1.00 0.00 635 GLY A N 7
ATOM 12032 C CA . GLY A 1 1 ? -17.931 -0.602 20.564 1.00 0.00 635 GLY A CA 7
ATOM 12033 C C . GLY A 1 1 ? -17.719 -1.088 19.167 1.00 0.00 635 GLY A C 7
ATOM 12034 O O . GLY A 1 1 ? -16.614 -1.030 18.627 1.00 0.00 635 GLY A O 7
ATOM 12040 N N . PRO A 1 2 ? -18.789 -1.584 18.590 1.00 0.00 636 PRO A N 7
ATOM 12041 C CA . PRO A 1 2 ? -18.774 -2.099 17.224 1.00 0.00 636 PRO A CA 7
ATOM 12042 C C . PRO A 1 2 ? -18.376 -1.063 16.215 1.00 0.00 636 PRO A C 7
ATOM 12043 O O . PRO A 1 2 ? -18.713 0.111 16.348 1.00 0.00 636 PRO A O 7
ATOM 12054 N N . GLY A 1 3 ? -17.643 -1.489 15.170 1.00 0.00 637 GLY A N 7
ATOM 12055 C CA . GLY A 1 3 ? -17.219 -0.562 14.158 1.00 0.00 637 GLY A CA 7
ATOM 12056 C C . GLY A 1 3 ? -16.486 -1.349 13.123 1.00 0.00 637 GLY A C 7
ATOM 12057 O O . GLY A 1 3 ? -16.365 -2.567 13.228 1.00 0.00 637 GLY A O 7
ATOM 12061 N N . SER A 1 4 ? -15.983 -0.653 12.079 1.00 0.00 638 SER A N 7
ATOM 12062 C CA . SER A 1 4 ? -15.256 -1.320 11.021 1.00 0.00 638 SER A CA 7
ATOM 12063 C C . SER A 1 4 ? -13.995 -1.902 11.597 1.00 0.00 638 SER A C 7
ATOM 12064 O O . SER A 1 4 ? -13.591 -3.001 11.226 1.00 0.00 638 SER A O 7
ATOM 12072 N N . GLU A 1 5 ? -13.337 -1.144 12.512 1.00 0.00 639 GLU A N 7
ATOM 12073 C CA . GLU A 1 5 ? -12.114 -1.607 13.134 1.00 0.00 639 GLU A CA 7
ATOM 12074 C C . GLU A 1 5 ? -11.044 -1.681 12.076 1.00 0.00 639 GLU A C 7
ATOM 12075 O O . GLU A 1 5 ? -10.366 -2.695 11.921 1.00 0.00 639 GLU A O 7
ATOM 12087 N N . ALA A 1 6 ? -10.866 -0.573 11.325 1.00 0.00 640 ALA A N 7
ATOM 12088 C CA . ALA A 1 6 ? -9.875 -0.542 10.278 1.00 0.00 640 ALA A CA 7
ATOM 12089 C C . ALA A 1 6 ? -8.601 0.036 10.834 1.00 0.00 640 ALA A C 7
ATOM 12090 O O . ALA A 1 6 ? -7.622 0.200 10.111 1.00 0.00 640 ALA A O 7
ATOM 12097 N N . THR A 1 7 ? -8.585 0.360 12.146 1.00 0.00 641 THR A N 7
ATOM 12098 C CA . THR A 1 7 ? -7.400 0.927 12.741 1.00 0.00 641 THR A CA 7
ATOM 12099 C C . THR A 1 7 ? -6.576 -0.207 13.299 1.00 0.00 641 THR A C 7
ATOM 12100 O O . THR A 1 7 ? -6.094 -1.050 12.548 1.00 0.00 641 THR A O 7
ATOM 12111 N N . GLU A 1 8 ? -6.385 -0.237 14.641 1.00 0.00 642 GLU A N 7
ATOM 12112 C CA . GLU A 1 8 ? -5.605 -1.282 15.279 1.00 0.00 642 GLU A CA 7
ATOM 12113 C C . GLU A 1 8 ? -4.196 -1.243 14.744 1.00 0.00 642 GLU A C 7
ATOM 12114 O O . GLU A 1 8 ? -3.598 -2.283 14.472 1.00 0.00 642 GLU A O 7
ATOM 12126 N N . GLU A 1 9 ? -3.640 -0.018 14.567 1.00 0.00 643 GLU A N 7
ATOM 12127 C CA . GLU A 1 9 ? -2.284 0.134 14.074 1.00 0.00 643 GLU A CA 7
ATOM 12128 C C . GLU A 1 9 ? -2.221 -0.342 12.642 1.00 0.00 643 GLU A C 7
ATOM 12129 O O . GLU A 1 9 ? -1.163 -0.740 12.157 1.00 0.00 643 GLU A O 7
ATOM 12141 N N . ILE A 1 10 ? -3.384 -0.311 11.941 1.00 0.00 644 ILE A N 7
ATOM 12142 C CA . ILE A 1 10 ? -3.466 -0.728 10.553 1.00 0.00 644 ILE A CA 7
ATOM 12143 C C . ILE A 1 10 ? -3.337 -2.235 10.491 1.00 0.00 644 ILE A C 7
ATOM 12144 O O . ILE A 1 10 ? -3.261 -2.824 9.417 1.00 0.00 644 ILE A O 7
ATOM 12160 N N . ALA A 1 11 ? -3.358 -2.918 11.658 1.00 0.00 645 ALA A N 7
ATOM 12161 C CA . ALA A 1 11 ? -3.245 -4.356 11.652 1.00 0.00 645 ALA A CA 7
ATOM 12162 C C . ALA A 1 11 ? -4.633 -4.917 11.585 1.00 0.00 645 ALA A C 7
ATOM 12163 O O . ALA A 1 11 ? -4.963 -5.894 12.256 1.00 0.00 645 ALA A O 7
ATOM 12170 N N . ALA A 1 12 ? -5.484 -4.282 10.753 1.00 0.00 646 ALA A N 7
ATOM 12171 C CA . ALA A 1 12 ? -6.844 -4.716 10.584 1.00 0.00 646 ALA A CA 7
ATOM 12172 C C . ALA A 1 12 ? -6.837 -6.092 9.979 1.00 0.00 646 ALA A C 7
ATOM 12173 O O . ALA A 1 12 ? -7.640 -6.947 10.348 1.00 0.00 646 ALA A O 7
ATOM 12180 N N . LEU A 1 13 ? -5.921 -6.329 9.014 1.00 0.00 647 LEU A N 7
ATOM 12181 C CA . LEU A 1 13 ? -5.859 -7.618 8.380 1.00 0.00 647 LEU A CA 7
ATOM 12182 C C . LEU A 1 13 ? -4.415 -7.941 8.122 1.00 0.00 647 LEU A C 7
ATOM 12183 O O . LEU A 1 13 ? -3.864 -8.865 8.714 1.00 0.00 647 LEU A O 7
ATOM 12199 N N . ASP A 1 14 ? -3.762 -7.176 7.219 1.00 0.00 648 ASP A N 7
ATOM 12200 C CA . ASP A 1 14 ? -2.381 -7.447 6.909 1.00 0.00 648 ASP A CA 7
ATOM 12201 C C . ASP A 1 14 ? -1.730 -6.154 6.522 1.00 0.00 648 ASP A C 7
ATOM 12202 O O . ASP A 1 14 ? -0.880 -6.122 5.635 1.00 0.00 648 ASP A O 7
ATOM 12211 N N . GLN A 1 15 ? -2.130 -5.053 7.188 1.00 0.00 649 GLN A N 7
ATOM 12212 C CA . GLN A 1 15 ? -1.578 -3.746 6.894 1.00 0.00 649 GLN A CA 7
ATOM 12213 C C . GLN A 1 15 ? -1.780 -3.435 5.431 1.00 0.00 649 GLN A C 7
ATOM 12214 O O . GLN A 1 15 ? -0.831 -3.343 4.654 1.00 0.00 649 GLN A O 7
ATOM 12228 N N . PRO A 1 16 ? -3.028 -3.260 5.053 1.00 0.00 650 PRO A N 7
ATOM 12229 C CA . PRO A 1 16 ? -3.381 -2.957 3.679 1.00 0.00 650 PRO A CA 7
ATOM 12230 C C . PRO A 1 16 ? -3.046 -1.548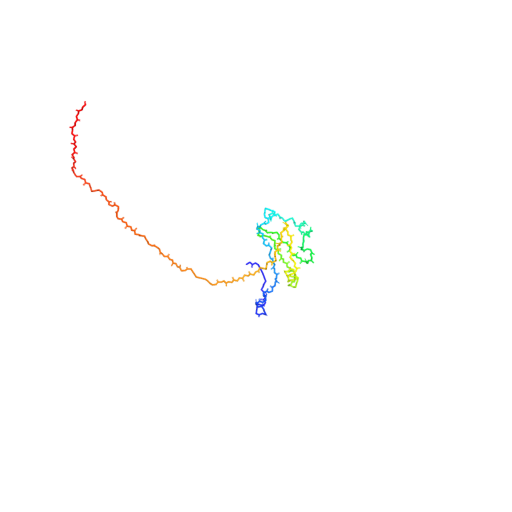 3.290 1.00 0.00 650 PRO A C 7
ATOM 12231 O O . PRO A 1 16 ? -2.810 -0.697 4.148 1.00 0.00 650 PRO A O 7
ATOM 12242 N N . PHE A 1 17 ? -3.017 -1.270 1.967 1.00 0.00 651 PHE A N 7
ATOM 12243 C CA . PHE A 1 17 ? -2.696 0.059 1.507 1.00 0.00 651 PHE A CA 7
ATOM 12244 C C . PHE A 1 17 ? -3.819 0.973 1.889 1.00 0.00 651 PHE A C 7
ATOM 12245 O O . PHE A 1 17 ? -4.995 0.647 1.740 1.00 0.00 651 PHE A O 7
ATOM 12262 N N . GLU A 1 18 ? -3.452 2.160 2.394 1.00 0.00 652 GLU A N 7
ATOM 12263 C CA . GLU A 1 18 ? -4.438 3.134 2.791 1.00 0.00 652 GLU A CA 7
ATOM 12264 C C . GLU A 1 18 ? -3.976 4.479 2.300 1.00 0.00 652 GLU A C 7
ATOM 12265 O O . GLU A 1 18 ? -4.781 5.304 1.871 1.00 0.00 652 GLU A O 7
ATOM 12277 N N . LYS A 1 19 ? -2.650 4.724 2.349 1.00 0.00 653 LYS A N 7
ATOM 12278 C CA . LYS A 1 19 ? -2.116 5.985 1.912 1.00 0.00 653 LYS A CA 7
ATOM 12279 C C . LYS A 1 19 ? -0.803 5.672 1.263 1.00 0.00 653 LYS A C 7
ATOM 12280 O O . LYS A 1 19 ? -0.067 4.799 1.723 1.00 0.00 653 LYS A O 7
ATOM 12299 N N . CYS A 1 20 ? -0.484 6.378 0.156 1.00 0.00 654 CYS A N 7
ATOM 12300 C CA . CYS A 1 20 ? 0.747 6.120 -0.543 1.00 0.00 654 CYS A CA 7
ATOM 12301 C C . CYS A 1 20 ? 1.547 7.388 -0.564 1.00 0.00 654 CYS A C 7
ATOM 12302 O O . CYS A 1 20 ? 1.013 8.492 -0.465 1.00 0.00 654 CYS A O 7
ATOM 12310 N N . PHE A 1 21 ? 2.876 7.231 -0.699 1.00 0.00 655 PHE A N 7
ATOM 12311 C CA . PHE A 1 21 ? 3.768 8.355 -0.713 1.00 0.00 655 PHE A CA 7
ATOM 12312 C C . PHE A 1 21 ? 4.719 8.167 -1.863 1.00 0.00 655 PHE A C 7
ATOM 12313 O O . PHE A 1 21 ? 5.360 7.126 -1.990 1.00 0.00 655 PHE A O 7
ATOM 12330 N N . ILE A 1 22 ? 4.816 9.187 -2.746 1.00 0.00 656 ILE A N 7
ATOM 12331 C CA . ILE A 1 22 ? 5.716 9.106 -3.873 1.00 0.00 656 ILE A CA 7
ATOM 12332 C C . ILE A 1 22 ? 6.692 10.245 -3.719 1.00 0.00 656 ILE A C 7
ATOM 12333 O O . ILE A 1 22 ? 6.366 11.405 -3.993 1.00 0.00 656 ILE A O 7
ATOM 12349 N N . PRO A 1 23 ? 7.893 9.936 -3.264 1.00 0.00 657 PRO A N 7
ATOM 12350 C CA . PRO A 1 23 ? 8.920 10.945 -3.047 1.00 0.00 657 PRO A CA 7
ATOM 12351 C C . PRO A 1 23 ? 9.516 11.490 -4.307 1.00 0.00 657 PRO A C 7
ATOM 12352 O O . PRO A 1 23 ? 9.596 10.806 -5.325 1.00 0.00 657 PRO A O 7
ATOM 12363 N N . THR A 1 24 ? 9.961 12.763 -4.245 1.00 0.00 658 THR A N 7
ATOM 12364 C CA . THR A 1 24 ? 10.570 13.391 -5.388 1.00 0.00 658 THR A CA 7
ATOM 12365 C C . THR A 1 24 ? 11.835 14.032 -4.900 1.00 0.00 658 THR A C 7
ATOM 12366 O O . THR A 1 24 ? 11.851 14.651 -3.840 1.00 0.00 658 THR A O 7
ATOM 12377 N N . GLU A 1 25 ? 12.936 13.905 -5.676 1.00 0.00 659 GLU A N 7
ATOM 12378 C CA . GLU A 1 25 ? 14.178 14.505 -5.260 1.00 0.00 659 GLU A CA 7
ATOM 12379 C C . GLU A 1 25 ? 15.190 14.331 -6.358 1.00 0.00 659 GLU A C 7
ATOM 12380 O O . GLU A 1 25 ? 15.857 15.285 -6.751 1.00 0.00 659 GLU A O 7
ATOM 12392 N N . ALA A 1 26 ? 15.322 13.096 -6.892 1.00 0.00 660 ALA A N 7
ATOM 12393 C CA . ALA A 1 26 ? 16.296 12.840 -7.930 1.00 0.00 660 ALA A CA 7
ATOM 12394 C C . ALA A 1 26 ? 15.685 13.135 -9.269 1.00 0.00 660 ALA A C 7
ATOM 12395 O O . ALA A 1 26 ? 16.341 12.994 -10.299 1.00 0.00 660 ALA A O 7
ATOM 12402 N N . LEU A 1 27 ? 14.401 13.550 -9.286 1.00 0.00 661 LEU A N 7
ATOM 12403 C CA . LEU A 1 27 ? 13.736 13.844 -10.532 1.00 0.00 661 LEU A CA 7
ATOM 12404 C C . LEU A 1 27 ? 14.404 15.029 -11.179 1.00 0.00 661 LEU A C 7
ATOM 12405 O O . LEU A 1 27 ? 14.569 15.068 -12.397 1.00 0.00 661 LEU A O 7
ATOM 12421 N N . GLY A 1 28 ? 14.790 16.040 -10.371 1.00 0.00 662 GLY A N 7
ATOM 12422 C CA . GLY A 1 28 ? 15.435 17.204 -10.926 1.00 0.00 662 GLY A CA 7
ATOM 12423 C C . GLY A 1 28 ? 14.925 18.394 -10.184 1.00 0.00 662 GLY A C 7
ATOM 12424 O O . GLY A 1 28 ? 14.411 18.275 -9.079 1.00 0.00 662 GLY A O 7
ATOM 12428 N N . SER A 1 29 ? 15.074 19.592 -10.787 1.00 0.00 663 SER A N 7
ATOM 12429 C CA . SER A 1 29 ? 14.607 20.803 -10.152 1.00 0.00 663 SER A CA 7
ATOM 12430 C C . SER A 1 29 ? 13.172 21.018 -10.540 1.00 0.00 663 SER A C 7
ATOM 12431 O O . SER A 1 29 ? 12.479 21.850 -9.963 1.00 0.00 663 SER A O 7
ATOM 12439 N N . ASP A 1 30 ? 12.702 20.256 -11.542 1.00 0.00 664 ASP A N 7
ATOM 12440 C CA . ASP A 1 30 ? 11.338 20.374 -12.014 1.00 0.00 664 ASP A CA 7
ATOM 12441 C C . ASP A 1 30 ? 10.382 19.998 -10.906 1.00 0.00 664 ASP A C 7
ATOM 12442 O O . ASP A 1 30 ? 9.306 20.576 -10.786 1.00 0.00 664 ASP A O 7
ATOM 12451 N N . ARG A 1 31 ? 10.756 18.990 -10.083 1.00 0.00 665 ARG A N 7
ATOM 12452 C CA . ARG A 1 31 ? 9.889 18.548 -9.005 1.00 0.00 665 ARG A CA 7
ATOM 12453 C C . ARG A 1 31 ? 9.758 19.633 -7.969 1.00 0.00 665 ARG A C 7
ATOM 12454 O O . ARG A 1 31 ? 8.830 19.608 -7.160 1.00 0.00 665 ARG A O 7
ATOM 12475 N N . GLU A 1 32 ? 10.680 20.620 -7.966 1.00 0.00 666 GLU A N 7
ATOM 12476 C CA . GLU A 1 32 ? 10.604 21.685 -6.995 1.00 0.00 666 GLU A CA 7
ATOM 12477 C C . GLU A 1 32 ? 9.615 22.693 -7.508 1.00 0.00 666 GLU A C 7
ATOM 12478 O O . GLU A 1 32 ? 9.978 23.793 -7.923 1.00 0.00 666 GLU A O 7
ATOM 12490 N N . GLY A 1 33 ? 8.321 22.326 -7.478 1.00 0.00 667 GLY A N 7
ATOM 12491 C CA . GLY A 1 33 ? 7.294 23.215 -7.946 1.00 0.00 667 GLY A CA 7
ATOM 12492 C C . GLY A 1 33 ? 5.998 22.487 -7.823 1.00 0.00 667 GLY A C 7
ATOM 12493 O O . GLY A 1 33 ? 5.317 22.589 -6.805 1.00 0.00 667 GLY A O 7
ATOM 12497 N N . LEU A 1 34 ? 5.637 21.718 -8.882 1.00 0.00 668 LEU A N 7
ATOM 12498 C CA . LEU A 1 34 ? 4.411 20.959 -8.891 1.00 0.00 668 LEU A CA 7
ATOM 12499 C C . LEU A 1 34 ? 3.253 21.921 -8.831 1.00 0.00 668 LEU A C 7
ATOM 12500 O O . LEU A 1 34 ? 2.707 22.207 -7.765 1.00 0.00 668 LEU A O 7
ATOM 12516 N N . ASP A 1 35 ? 2.838 22.439 -10.007 1.00 0.00 669 ASP A N 7
ATOM 12517 C CA . ASP A 1 35 ? 1.739 23.366 -10.048 1.00 0.00 669 ASP A CA 7
ATOM 12518 C C . ASP A 1 35 ? 0.486 22.546 -10.076 1.00 0.00 669 ASP A C 7
ATOM 12519 O O . ASP A 1 35 ? 0.440 21.493 -10.702 1.00 0.00 669 ASP A O 7
ATOM 12528 N N . ARG A 1 36 ? -0.574 23.032 -9.400 1.00 0.00 670 ARG A N 7
ATOM 12529 C CA . ARG A 1 36 ? -1.820 22.301 -9.343 1.00 0.00 670 ARG A CA 7
ATOM 12530 C C . ARG A 1 36 ? -2.405 22.193 -10.728 1.00 0.00 670 ARG A C 7
ATOM 12531 O O . ARG A 1 36 ? -2.961 21.160 -11.093 1.00 0.00 670 ARG A O 7
ATOM 12552 N N . THR A 1 37 ? -2.296 23.270 -11.534 1.00 0.00 671 THR A N 7
ATOM 12553 C CA . THR A 1 37 ? -2.854 23.248 -12.870 1.00 0.00 671 THR A CA 7
ATOM 12554 C C . THR A 1 37 ? -2.076 22.291 -13.736 1.00 0.00 671 THR A C 7
ATOM 12555 O O . THR A 1 37 ? -2.658 21.556 -14.528 1.00 0.00 671 THR A O 7
ATOM 12566 N N . GLN A 1 38 ? -0.731 22.274 -13.602 1.00 0.00 672 GLN A N 7
ATOM 12567 C CA . GLN A 1 38 ? 0.083 21.380 -14.403 1.00 0.00 672 GLN A CA 7
ATOM 12568 C C . GLN A 1 38 ? -0.167 19.970 -13.951 1.00 0.00 672 GLN A C 7
ATOM 12569 O O . GLN A 1 38 ? -0.216 19.048 -14.755 1.00 0.00 672 GLN A O 7
ATOM 12583 N N . LEU A 1 39 ? -0.319 19.791 -12.626 1.00 0.00 673 LEU A N 7
ATOM 12584 C CA . LEU A 1 39 ? -0.546 18.489 -12.048 1.00 0.00 673 LEU A CA 7
ATOM 12585 C C . LEU A 1 39 ? -1.853 17.929 -12.561 1.00 0.00 673 LEU A C 7
ATOM 12586 O O . LEU A 1 39 ? -1.983 16.722 -12.760 1.00 0.00 673 LEU A O 7
ATOM 12602 N N . GLU A 1 40 ? -2.872 18.795 -12.751 1.00 0.00 674 GLU A N 7
ATOM 12603 C CA . GLU A 1 40 ? -4.157 18.331 -13.232 1.00 0.00 674 GLU A CA 7
ATOM 12604 C C . GLU A 1 40 ? -3.987 17.723 -14.609 1.00 0.00 674 GLU A C 7
ATOM 12605 O O . GLU A 1 40 ? -4.580 16.688 -14.905 1.00 0.00 674 GLU A O 7
ATOM 12617 N N . ARG A 1 41 ? -3.170 18.353 -15.485 1.00 0.00 675 ARG A N 7
ATOM 12618 C CA . ARG A 1 41 ? -2.957 17.816 -16.815 1.00 0.00 675 ARG A CA 7
ATOM 12619 C C . ARG A 1 41 ? -1.558 17.271 -16.844 1.00 0.00 675 ARG A C 7
ATOM 12620 O O . ARG A 1 41 ? -0.684 17.766 -17.557 1.00 0.00 675 ARG A O 7
ATOM 12641 N N . GLN A 1 42 ? -1.334 16.195 -16.064 1.00 0.00 676 GLN A N 7
ATOM 12642 C CA . GLN A 1 42 ? -0.032 15.599 -15.960 1.00 0.00 676 GLN A CA 7
ATOM 12643 C C . GLN A 1 42 ? -0.161 14.117 -16.224 1.00 0.00 676 GLN A C 7
ATOM 12644 O O . GLN A 1 42 ? -1.100 13.657 -16.874 1.00 0.00 676 GLN A O 7
ATOM 12658 N N . LEU A 1 43 ? 0.866 13.369 -15.752 1.00 0.00 677 LEU A N 7
ATOM 12659 C CA . LEU A 1 43 ? 0.954 11.921 -15.855 1.00 0.00 677 LEU A CA 7
ATOM 12660 C C . LEU A 1 43 ? -0.354 11.293 -15.399 1.00 0.00 677 LEU A C 7
ATOM 12661 O O . LEU A 1 43 ? -1.236 11.965 -14.860 1.00 0.00 677 LEU A O 7
ATOM 12677 N N . PRO A 1 44 ? -0.505 9.993 -15.605 1.00 0.00 678 PRO A N 7
ATOM 12678 C CA . PRO A 1 44 ? -1.723 9.308 -15.199 1.00 0.00 678 PRO A CA 7
ATOM 12679 C C . PRO A 1 44 ? -1.931 9.289 -13.707 1.00 0.00 678 PRO A C 7
ATOM 12680 O O . PRO A 1 44 ? -1.406 8.439 -12.990 1.00 0.00 678 PRO A O 7
ATOM 12691 N N . PHE A 1 45 ? -2.729 10.260 -13.231 1.00 0.00 679 PHE A N 7
ATOM 12692 C CA . PHE A 1 45 ? -3.081 10.355 -11.834 1.00 0.00 679 PHE A CA 7
ATOM 12693 C C . PHE A 1 45 ? -4.571 10.477 -11.842 1.00 0.00 679 PHE A C 7
ATOM 12694 O O . PHE A 1 45 ? -5.207 10.712 -10.818 1.00 0.00 679 PHE A O 7
ATOM 12711 N N . ARG A 1 46 ? -5.148 10.303 -13.041 1.00 0.00 680 ARG A N 7
ATOM 12712 C CA . ARG A 1 46 ? -6.556 10.472 -13.229 1.00 0.00 680 ARG A CA 7
ATOM 12713 C C . ARG A 1 46 ? -7.161 9.137 -13.549 1.00 0.00 680 ARG A C 7
ATOM 12714 O O . ARG A 1 46 ? -8.373 9.016 -13.718 1.00 0.00 680 ARG A O 7
ATOM 12735 N N . ASN A 1 47 ? -6.309 8.100 -13.647 1.00 0.00 681 ASN A N 7
ATOM 12736 C CA . ASN A 1 47 ? -6.787 6.770 -13.961 1.00 0.00 681 ASN A CA 7
ATOM 12737 C C . ASN A 1 47 ? -7.625 6.257 -12.814 1.00 0.00 681 ASN A C 7
ATOM 12738 O O . ASN A 1 47 ? -8.597 5.532 -13.026 1.00 0.00 681 ASN A O 7
ATOM 12749 N N . TYR A 1 48 ? -7.261 6.622 -11.572 1.00 0.00 682 TYR A N 7
ATOM 12750 C CA . TYR A 1 48 ? -8.022 6.203 -10.422 1.00 0.00 682 TYR A CA 7
ATOM 12751 C C . TYR A 1 48 ? -8.148 7.421 -9.559 1.00 0.00 682 TYR A C 7
ATOM 12752 O O . TYR A 1 48 ? -7.293 8.304 -9.601 1.00 0.00 682 TYR A O 7
ATOM 12770 N N . PRO A 1 49 ? -9.212 7.505 -8.779 1.00 0.00 683 PRO A N 7
ATOM 12771 C CA . PRO A 1 49 ? -9.390 8.628 -7.876 1.00 0.00 683 PRO A CA 7
ATOM 12772 C C . PRO A 1 49 ? -8.235 8.722 -6.937 1.00 0.00 683 PRO A C 7
ATOM 12773 O O . PRO A 1 49 ? -7.831 7.723 -6.349 1.00 0.00 683 PRO A O 7
ATOM 12784 N N . ILE A 1 50 ? -7.687 9.927 -6.754 1.00 0.00 684 ILE A N 7
ATOM 12785 C CA . ILE A 1 50 ? -6.539 10.044 -5.904 1.00 0.00 684 ILE A CA 7
ATOM 12786 C C . ILE A 1 50 ? -6.465 11.448 -5.377 1.00 0.00 684 ILE A C 7
ATOM 12787 O O . ILE A 1 50 ? -6.769 12.416 -6.074 1.00 0.00 684 ILE A O 7
ATOM 12803 N N . LYS A 1 51 ? -6.089 11.572 -4.086 1.00 0.00 685 LYS A N 7
ATOM 12804 C CA . LYS A 1 51 ? -5.936 12.864 -3.474 1.00 0.00 685 LYS A CA 7
ATOM 12805 C C . LYS A 1 51 ? -4.501 13.224 -3.679 1.00 0.00 685 LYS A C 7
ATOM 12806 O O . LYS A 1 51 ? -3.610 12.466 -3.298 1.00 0.00 685 LYS A O 7
ATOM 12825 N N . LEU A 1 52 ? -4.240 14.392 -4.298 1.00 0.00 686 LEU A N 7
ATOM 12826 C CA . LEU A 1 52 ? -2.879 14.789 -4.536 1.00 0.00 686 LEU A CA 7
ATOM 12827 C C . LEU A 1 52 ? -2.614 16.022 -3.732 1.00 0.00 686 LEU A C 7
ATOM 12828 O O . LEU A 1 52 ? -3.370 16.992 -3.786 1.00 0.00 686 LEU A O 7
ATOM 12844 N N . ASN A 1 53 ? -1.513 15.995 -2.959 1.00 0.00 687 ASN A N 7
ATOM 12845 C CA . ASN A 1 53 ? -1.137 17.131 -2.168 1.00 0.00 687 ASN A CA 7
ATOM 12846 C C . ASN A 1 53 ? 0.295 17.394 -2.509 1.00 0.00 687 ASN A C 7
ATOM 12847 O O . ASN A 1 53 ? 1.161 16.541 -2.302 1.00 0.00 687 ASN A O 7
ATOM 12858 N N . VAL A 1 54 ? 0.574 18.593 -3.057 1.00 0.00 688 VAL A N 7
ATOM 12859 C CA . VAL A 1 54 ? 1.918 18.924 -3.452 1.00 0.00 688 VAL A CA 7
ATOM 12860 C C . VAL A 1 54 ? 2.732 19.204 -2.218 1.00 0.00 688 VAL A C 7
ATOM 12861 O O . VAL A 1 54 ? 2.249 19.781 -1.242 1.00 0.00 688 VAL A O 7
ATOM 12874 N N . SER A 1 55 ? 4.007 18.769 -2.242 1.00 0.00 689 SER A N 7
ATOM 12875 C CA . SER A 1 55 ? 4.881 18.983 -1.121 1.00 0.00 689 SER A CA 7
ATOM 12876 C C . SER A 1 55 ? 6.279 18.865 -1.650 1.00 0.00 689 SER A C 7
ATOM 12877 O O . SER A 1 55 ? 6.517 18.215 -2.665 1.00 0.00 689 SER A O 7
ATOM 12885 N N . LYS A 1 56 ? 7.242 19.526 -0.974 1.00 0.00 690 LYS A N 7
ATOM 12886 C CA . LYS A 1 56 ? 8.621 19.478 -1.400 1.00 0.00 690 LYS A CA 7
ATOM 12887 C C . LYS A 1 56 ? 9.131 18.067 -1.266 1.00 0.00 690 LYS A C 7
ATOM 12888 O O . LYS A 1 56 ? 9.923 17.605 -2.085 1.00 0.00 690 LYS A O 7
ATOM 12907 N N . SER A 1 57 ? 8.695 17.355 -0.199 1.00 0.00 691 SER A N 7
ATOM 12908 C CA . SER A 1 57 ? 9.150 15.997 0.033 1.00 0.00 691 SER A CA 7
ATOM 12909 C C . SER A 1 57 ? 8.715 15.112 -1.103 1.00 0.00 691 SER A C 7
ATOM 12910 O O . SER A 1 57 ? 9.460 14.235 -1.540 1.00 0.00 691 SER A O 7
ATOM 12918 N N . GLY A 1 58 ? 7.485 15.311 -1.598 1.00 0.00 692 GLY A N 7
ATOM 12919 C CA . GLY A 1 58 ? 7.001 14.494 -2.679 1.00 0.00 692 GLY A CA 7
ATOM 12920 C C . GLY A 1 58 ? 5.546 14.761 -2.825 1.00 0.00 692 GLY A C 7
ATOM 12921 O O . GLY A 1 58 ? 5.037 15.768 -2.342 1.00 0.00 692 GLY A O 7
ATOM 12925 N N . ILE A 1 59 ? 4.828 13.841 -3.493 1.00 0.00 693 ILE A N 7
ATOM 12926 C CA . ILE A 1 59 ? 3.417 14.027 -3.693 1.00 0.00 693 ILE A CA 7
ATOM 12927 C C . ILE A 1 59 ? 2.713 13.023 -2.835 1.00 0.00 693 ILE A C 7
ATOM 12928 O O . ILE A 1 59 ? 2.972 11.820 -2.920 1.00 0.00 693 ILE A O 7
ATOM 12944 N N . PHE A 1 60 ? 1.798 13.503 -1.964 1.00 0.00 694 PHE A N 7
ATOM 12945 C CA . PHE A 1 60 ? 1.061 12.606 -1.115 1.00 0.00 694 PHE A CA 7
ATOM 12946 C C . PHE A 1 60 ? -0.041 12.028 -1.942 1.00 0.00 694 PHE A C 7
ATOM 12947 O O . PHE A 1 60 ? -0.673 12.732 -2.729 1.00 0.00 694 PHE A O 7
ATOM 12964 N N . CYS A 1 61 ? -0.294 10.717 -1.775 1.00 0.00 695 CYS A N 7
ATOM 12965 C CA . CYS A 1 61 ? -1.342 10.081 -2.522 1.00 0.00 695 CYS A CA 7
ATOM 12966 C C . CYS A 1 61 ? -2.247 9.399 -1.540 1.00 0.00 695 CYS A C 7
ATOM 12967 O O . CYS A 1 61 ? -1.869 8.415 -0.909 1.00 0.00 695 CYS A O 7
ATOM 12975 N N . GLN A 1 62 ? -3.487 9.908 -1.404 1.00 0.00 696 GLN A N 7
ATOM 12976 C CA . GLN A 1 62 ? -4.433 9.307 -0.494 1.00 0.00 696 GLN A CA 7
ATOM 12977 C C . GLN A 1 62 ? -5.597 8.858 -1.326 1.00 0.00 696 GLN A C 7
ATOM 12978 O O . GLN A 1 62 ? -6.096 9.601 -2.169 1.00 0.00 696 GLN A O 7
ATOM 12992 N N . PHE A 1 63 ? -6.054 7.605 -1.103 1.00 0.00 697 PHE A N 7
ATOM 12993 C CA . PHE A 1 63 ? -7.143 7.071 -1.881 1.00 0.00 697 PHE A CA 7
ATOM 12994 C C . PHE A 1 63 ? -8.323 6.892 -0.969 1.00 0.00 697 PHE A C 7
ATOM 12995 O O . PHE A 1 63 ? -8.176 6.632 0.225 1.00 0.00 697 PHE A O 7
ATOM 13012 N N . PRO A 1 64 ? -9.506 7.036 -1.528 1.00 0.00 698 PRO A N 7
ATOM 13013 C CA . PRO A 1 64 ? -10.738 6.885 -0.772 1.00 0.00 698 PRO A CA 7
ATOM 13014 C C . PRO A 1 64 ? -11.048 5.461 -0.412 1.00 0.00 698 PRO A C 7
ATOM 13015 O O . PRO A 1 64 ? -11.758 5.206 0.559 1.00 0.00 698 PRO A O 7
ATOM 13026 N N . THR A 1 65 ? -10.523 4.491 -1.197 1.00 0.00 699 THR A N 7
ATOM 13027 C CA . THR A 1 65 ? -10.788 3.101 -0.912 1.00 0.00 699 THR A CA 7
ATOM 13028 C C . THR A 1 65 ? -9.488 2.355 -0.959 1.00 0.00 699 THR A C 7
ATOM 13029 O O . THR A 1 65 ? -8.532 2.767 -1.617 1.00 0.00 699 THR A O 7
ATOM 13040 N N . VAL A 1 66 ? -9.448 1.208 -0.248 1.00 0.00 700 VAL A N 7
ATOM 13041 C CA . VAL A 1 66 ? -8.262 0.385 -0.194 1.00 0.00 700 VAL A CA 7
ATOM 13042 C C . VAL A 1 66 ? -8.031 -0.253 -1.539 1.00 0.00 700 VAL A C 7
ATOM 13043 O O . VAL A 1 66 ? -6.896 -0.340 -2.008 1.00 0.00 700 VAL A O 7
ATOM 13056 N N . SER A 1 67 ? -9.117 -0.716 -2.200 1.00 0.00 701 SER A N 7
ATOM 13057 C CA . SER A 1 67 ? -8.978 -1.391 -3.475 1.00 0.00 701 SER A CA 7
ATOM 13058 C C . SER A 1 67 ? -8.388 -0.463 -4.505 1.00 0.00 701 SER A C 7
ATOM 13059 O O . SER A 1 67 ? -7.560 -0.885 -5.309 1.00 0.00 701 SER A O 7
ATOM 13067 N N . ASP A 1 68 ? -8.791 0.828 -4.512 1.00 0.00 702 ASP A N 7
ATOM 13068 C CA . ASP A 1 68 ? -8.255 1.748 -5.494 1.00 0.00 702 ASP A CA 7
ATOM 13069 C C . ASP A 1 68 ? -6.779 1.922 -5.250 1.00 0.00 702 ASP A C 7
ATOM 13070 O O . ASP A 1 68 ? -5.993 1.981 -6.192 1.00 0.00 702 ASP A O 7
ATOM 13079 N N . ALA A 1 69 ? -6.376 2.013 -3.964 1.00 0.00 703 ALA A N 7
ATOM 13080 C CA . ALA A 1 69 ? -4.981 2.197 -3.639 1.00 0.00 703 ALA A CA 7
ATOM 13081 C C . ALA A 1 69 ? -4.195 0.985 -4.067 1.00 0.00 703 ALA A C 7
ATOM 13082 O O . ALA A 1 69 ? -3.099 1.110 -4.612 1.00 0.00 703 ALA A O 7
ATOM 13089 N N . LYS A 1 70 ? -4.743 -0.225 -3.819 1.00 0.00 704 LYS A N 7
ATOM 13090 C CA . LYS A 1 70 ? -4.039 -1.437 -4.168 1.00 0.00 704 LYS A CA 7
ATOM 13091 C C . LYS A 1 70 ? -3.898 -1.538 -5.664 1.00 0.00 704 LYS A C 7
ATOM 13092 O O . LYS A 1 70 ? -2.837 -1.905 -6.162 1.00 0.00 704 LYS A O 7
ATOM 13111 N N . ARG A 1 71 ? -4.973 -1.223 -6.428 1.00 0.00 705 ARG A N 7
ATOM 13112 C CA . ARG A 1 71 ? -4.892 -1.316 -7.874 1.00 0.00 705 ARG A CA 7
ATOM 13113 C C . ARG A 1 71 ? -3.884 -0.323 -8.377 1.00 0.00 705 ARG A C 7
ATOM 13114 O O . ARG A 1 71 ? -3.091 -0.630 -9.258 1.00 0.00 705 ARG A O 7
ATOM 13135 N N . PHE A 1 72 ? -3.887 0.894 -7.809 1.00 0.00 706 PHE A N 7
ATOM 13136 C CA . PHE A 1 72 ? -2.965 1.923 -8.237 1.00 0.00 706 PHE A CA 7
ATOM 13137 C C . PHE A 1 72 ? -1.556 1.451 -7.975 1.00 0.00 706 PHE A C 7
ATOM 13138 O O . PHE A 1 72 ? -0.675 1.614 -8.805 1.00 0.00 706 PHE A O 7
ATOM 13155 N N . TYR A 1 73 ? -1.319 0.874 -6.787 1.00 0.00 707 TYR A N 7
ATOM 13156 C CA . TYR A 1 73 ? -0.000 0.400 -6.432 1.00 0.00 707 TYR A CA 7
ATOM 13157 C C . TYR A 1 73 ? 0.434 -0.751 -7.319 1.00 0.00 707 TYR A C 7
ATOM 13158 O O . TYR A 1 73 ? 1.533 -0.732 -7.874 1.00 0.00 707 TYR A O 7
ATOM 13176 N N . GLU A 1 74 ? -0.420 -1.781 -7.469 1.00 0.00 708 GLU A N 7
ATOM 13177 C CA . GLU A 1 74 ? -0.038 -2.959 -8.219 1.00 0.00 708 GLU A CA 7
ATOM 13178 C C . GLU A 1 74 ? 0.070 -2.670 -9.689 1.00 0.00 708 GLU A C 7
ATOM 13179 O O . GLU A 1 74 ? 0.988 -3.154 -10.349 1.00 0.00 708 GLU A O 7
ATOM 13191 N N . GLU A 1 75 ? -0.865 -1.881 -10.245 1.00 0.00 709 GLU A N 7
ATOM 13192 C CA . GLU A 1 75 ? -0.815 -1.596 -11.661 1.00 0.00 709 GLU A CA 7
ATOM 13193 C C . GLU A 1 75 ? -0.846 -0.110 -11.839 1.00 0.00 709 GLU A C 7
ATOM 13194 O O . GLU A 1 75 ? -1.803 0.449 -12.373 1.00 0.00 709 GLU A O 7
ATOM 13206 N N . GLY A 1 76 ? 0.229 0.569 -11.388 1.00 0.00 710 GLY A N 7
ATOM 13207 C CA . GLY A 1 76 ? 0.291 2.002 -11.532 1.00 0.00 710 GLY A CA 7
ATOM 13208 C C . GLY A 1 76 ? 1.465 2.339 -12.385 1.00 0.00 710 GLY A C 7
ATOM 13209 O O . GLY A 1 76 ? 1.298 2.760 -13.526 1.00 0.00 710 GLY A O 7
ATOM 13213 N N . THR A 1 77 ? 2.697 2.125 -11.841 1.00 0.00 711 THR A N 7
ATOM 13214 C CA . THR A 1 77 ? 3.930 2.441 -12.557 1.00 0.00 711 THR A CA 7
ATOM 13215 C C . THR A 1 77 ? 3.765 3.795 -13.187 1.00 0.00 711 THR A C 7
ATOM 13216 O O . THR A 1 77 ? 3.668 3.924 -14.406 1.00 0.00 711 THR A O 7
ATOM 13227 N N . VAL A 1 78 ? 3.763 4.851 -12.349 1.00 0.00 712 VAL A N 7
ATOM 13228 C CA . VAL A 1 78 ? 3.549 6.178 -12.862 1.00 0.00 712 VAL A CA 7
ATOM 13229 C C . VAL A 1 78 ? 4.827 6.658 -13.481 1.00 0.00 712 VAL A C 7
ATOM 13230 O O . VAL A 1 78 ? 5.923 6.251 -13.093 1.00 0.00 712 VAL A O 7
ATOM 13243 N N . GLU A 1 79 ? 4.699 7.545 -14.490 1.00 0.00 713 GLU A N 7
ATOM 13244 C CA . GLU A 1 79 ? 5.854 8.086 -15.147 1.00 0.00 713 GLU A CA 7
ATOM 13245 C C . GLU A 1 79 ? 5.742 9.566 -14.996 1.00 0.00 713 GLU A C 7
ATOM 13246 O O . GLU A 1 79 ? 4.804 10.176 -15.500 1.00 0.00 713 GLU A O 7
ATOM 13258 N N . ILE A 1 80 ? 6.717 10.191 -14.313 1.00 0.00 714 ILE A N 7
ATOM 13259 C CA . ILE A 1 80 ? 6.650 11.608 -14.104 1.00 0.00 714 ILE A CA 7
ATOM 13260 C C . ILE A 1 80 ? 8.025 12.159 -14.353 1.00 0.00 714 ILE A C 7
ATOM 13261 O O . ILE A 1 80 ? 9.024 11.636 -13.860 1.00 0.00 714 ILE A O 7
ATOM 13277 N N . LEU A 1 81 ? 8.092 13.222 -15.191 1.00 0.00 715 LEU A N 7
ATOM 13278 C CA . LEU A 1 81 ? 9.350 13.856 -15.523 1.00 0.00 715 LEU A CA 7
ATOM 13279 C C . LEU A 1 81 ? 10.236 12.869 -16.242 1.00 0.00 715 LEU A C 7
ATOM 13280 O O . LEU A 1 81 ? 11.445 12.823 -16.024 1.00 0.00 715 LEU A O 7
ATOM 13296 N N . ASN A 1 82 ? 9.617 12.059 -17.141 1.00 0.00 716 ASN A N 7
ATOM 13297 C CA . ASN A 1 82 ? 10.340 11.085 -17.941 1.00 0.00 716 ASN A CA 7
ATOM 13298 C C . ASN A 1 82 ? 11.015 10.057 -17.070 1.00 0.00 716 ASN A C 7
ATOM 13299 O O . ASN A 1 82 ? 12.042 9.496 -17.451 1.00 0.00 716 ASN A O 7
ATOM 13310 N N . ARG A 1 83 ? 10.448 9.773 -15.884 1.00 0.00 717 ARG A N 7
ATOM 13311 C CA . ARG A 1 83 ? 11.033 8.776 -15.018 1.00 0.00 717 ARG A CA 7
ATOM 13312 C C . ARG A 1 83 ? 9.908 7.974 -14.444 1.00 0.00 717 ARG A C 7
ATOM 13313 O O . ARG A 1 83 ? 8.867 8.517 -14.085 1.00 0.00 717 ARG A O 7
ATOM 13334 N N . SER A 1 84 ? 10.100 6.640 -14.333 1.00 0.00 718 SER A N 7
ATOM 13335 C CA . SER A 1 84 ? 9.064 5.801 -13.784 1.00 0.00 718 SER A CA 7
ATOM 13336 C C . SER A 1 84 ? 9.290 5.760 -12.305 1.00 0.00 718 SER A C 7
ATOM 13337 O O . SER A 1 84 ? 10.380 5.422 -11.843 1.00 0.00 718 SER A O 7
ATOM 13345 N N . LEU A 1 85 ? 8.245 6.103 -11.524 1.00 0.00 719 LEU A N 7
ATOM 13346 C CA . LEU A 1 85 ? 8.376 6.114 -10.090 1.00 0.00 719 LEU A CA 7
ATOM 13347 C C . LEU A 1 85 ? 7.398 5.116 -9.526 1.00 0.00 719 LEU A C 7
ATOM 13348 O O . LEU A 1 85 ? 6.255 5.001 -9.984 1.00 0.00 719 LEU A O 7
ATOM 13364 N N . PRO A 1 86 ? 7.846 4.379 -8.531 1.00 0.00 720 PRO A N 7
ATOM 13365 C CA . PRO A 1 86 ? 7.026 3.382 -7.872 1.00 0.00 720 PRO A CA 7
ATOM 13366 C C . PRO A 1 86 ? 6.130 3.970 -6.823 1.00 0.00 720 PRO A C 7
ATOM 13367 O O . PRO A 1 86 ? 6.293 5.120 -6.417 1.00 0.00 720 PRO A O 7
ATOM 13378 N N . ILE A 1 87 ? 5.152 3.168 -6.358 1.00 0.00 721 ILE A N 7
ATOM 13379 C CA . ILE A 1 87 ? 4.236 3.627 -5.345 1.00 0.00 721 ILE A CA 7
ATOM 13380 C C . ILE A 1 87 ? 4.706 3.040 -4.042 1.00 0.00 721 ILE A C 7
ATOM 13381 O O . ILE A 1 87 ? 4.788 1.821 -3.889 1.00 0.00 721 ILE A O 7
ATOM 13397 N N . LYS A 1 88 ? 5.020 3.918 -3.063 1.00 0.00 722 LYS A N 7
ATOM 13398 C CA . LYS A 1 88 ? 5.514 3.468 -1.783 1.00 0.00 722 LYS A CA 7
ATOM 13399 C C . LYS A 1 88 ? 4.464 3.741 -0.733 1.00 0.00 722 LYS A C 7
ATOM 13400 O O . LYS A 1 88 ? 4.054 4.879 -0.530 1.00 0.00 722 LYS A O 7
ATOM 13419 N N . PRO A 1 89 ? 4.004 2.700 -0.066 1.00 0.00 723 PRO A N 7
ATOM 13420 C CA . PRO A 1 89 ? 3.013 2.840 0.994 1.00 0.00 723 PRO A CA 7
ATOM 13421 C C . PRO A 1 89 ? 3.590 3.410 2.252 1.00 0.00 723 PRO A C 7
ATOM 13422 O O . PRO A 1 89 ? 4.799 3.361 2.471 1.00 0.00 723 PRO A O 7
ATOM 13433 N N . VAL A 1 90 ? 2.720 3.964 3.123 1.00 0.00 724 VAL A N 7
ATOM 13434 C CA . VAL A 1 90 ? 3.192 4.507 4.367 1.00 0.00 724 VAL A CA 7
ATOM 13435 C C . VAL A 1 90 ? 2.576 3.675 5.452 1.00 0.00 724 VAL A C 7
ATOM 13436 O O . VAL A 1 90 ? 1.396 3.325 5.398 1.00 0.00 724 VAL A O 7
ATOM 13449 N N . PHE A 1 91 ? 3.387 3.311 6.464 1.00 0.00 725 PHE A N 7
ATOM 13450 C CA . PHE A 1 91 ? 2.884 2.516 7.553 1.00 0.00 725 PHE A CA 7
ATOM 13451 C C . PHE A 1 91 ? 3.406 3.112 8.822 1.00 0.00 725 PHE A C 7
ATOM 13452 O O . PHE A 1 91 ? 4.486 3.700 8.851 1.00 0.00 725 PHE A O 7
ATOM 13469 N N . GLU A 1 92 ? 2.616 2.982 9.911 1.00 0.00 726 GLU A N 7
ATOM 13470 C CA . GLU A 1 92 ? 3.022 3.507 11.193 1.00 0.00 726 GLU A CA 7
ATOM 13471 C C . GLU A 1 92 ? 4.191 2.703 11.691 1.00 0.00 726 GLU A C 7
ATOM 13472 O O . GLU A 1 92 ? 5.105 3.240 12.316 1.00 0.00 726 GLU A O 7
ATOM 13484 N N . LYS A 1 93 ? 4.174 1.374 11.433 1.00 0.00 727 LYS A N 7
ATOM 13485 C CA . LYS A 1 93 ? 5.246 0.519 11.882 1.00 0.00 727 LYS A CA 7
ATOM 13486 C C . LYS A 1 93 ? 6.464 0.811 11.052 1.00 0.00 727 LYS A C 7
ATOM 13487 O O . LYS A 1 93 ? 6.374 1.041 9.847 1.00 0.00 727 LYS A O 7
ATOM 13506 N N . ARG A 1 94 ? 7.649 0.784 11.700 1.00 0.00 728 ARG A N 7
ATOM 13507 C CA . ARG A 1 94 ? 8.880 1.048 11.002 1.00 0.00 728 ARG A CA 7
ATOM 13508 C C . ARG A 1 94 ? 9.845 -0.028 11.399 1.00 0.00 728 ARG A C 7
ATOM 13509 O O . ARG A 1 94 ? 9.784 -0.550 12.512 1.00 0.00 728 ARG A O 7
ATOM 13530 N N . ASN A 1 95 ? 10.773 -0.377 10.484 1.00 0.00 729 ASN A N 7
ATOM 13531 C CA . ASN A 1 95 ? 11.739 -1.408 10.772 1.00 0.00 729 ASN A CA 7
ATOM 13532 C C . ASN A 1 95 ? 13.052 -0.732 11.031 1.00 0.00 729 ASN A C 7
ATOM 13533 O O . ASN A 1 95 ? 13.411 0.233 10.359 1.00 0.00 729 ASN A O 7
ATOM 13544 N N . GLU A 1 96 ? 13.810 -1.244 12.024 1.00 0.00 730 GLU A N 7
ATOM 13545 C CA . GLU A 1 96 ? 15.086 -0.665 12.346 1.00 0.00 730 GLU A CA 7
ATOM 13546 C C . GLU A 1 96 ? 16.033 -1.803 12.586 1.00 0.00 730 GLU A C 7
ATOM 13547 O O . GLU A 1 96 ? 15.705 -2.757 13.289 1.00 0.00 730 GLU A O 7
ATOM 13559 N N . THR A 1 97 ? 17.243 -1.721 11.992 1.00 0.00 731 THR A N 7
ATOM 13560 C CA . THR A 1 97 ? 18.221 -2.768 12.162 1.00 0.00 731 THR A CA 7
ATOM 13561 C C . THR A 1 97 ? 19.506 -2.113 12.573 1.00 0.00 731 THR A C 7
ATOM 13562 O O . THR A 1 97 ? 19.690 -0.909 12.388 1.00 0.00 731 THR A O 7
ATOM 13573 N N . VAL A 1 98 ? 20.429 -2.906 13.159 1.00 0.00 732 VAL A N 7
ATOM 13574 C CA . VAL A 1 98 ? 21.695 -2.370 13.591 1.00 0.00 732 VAL A CA 7
ATOM 13575 C C . VAL A 1 98 ? 22.764 -3.282 13.069 1.00 0.00 732 VAL A C 7
ATOM 13576 O O . VAL A 1 98 ? 22.503 -4.439 12.742 1.00 0.00 732 VAL A O 7
ATOM 13589 N N . ALA A 1 99 ? 24.009 -2.763 12.978 1.00 0.00 733 ALA A N 7
ATOM 13590 C CA . ALA A 1 99 ? 25.105 -3.558 12.484 1.00 0.00 733 ALA A CA 7
ATOM 13591 C C . ALA A 1 99 ? 26.201 -3.507 13.517 1.00 0.00 733 ALA A C 7
ATOM 13592 O O . ALA A 1 99 ? 27.001 -2.572 13.546 1.00 0.00 733 ALA A O 7
ATOM 13599 N N . PRO A 1 100 ? 26.237 -4.498 14.389 1.00 0.00 734 PRO A N 7
ATOM 13600 C CA . PRO A 1 100 ? 27.252 -4.575 15.436 1.00 0.00 734 PRO A CA 7
ATOM 13601 C C . PRO A 1 100 ? 28.650 -4.648 14.894 1.00 0.00 734 PRO A C 7
ATOM 13602 O O . PRO A 1 100 ? 28.897 -5.272 13.863 1.00 0.00 734 PRO A O 7
ATOM 13613 N N . ALA A 1 101 ? 29.606 -4.010 15.602 1.00 0.00 735 ALA A N 7
ATOM 13614 C CA . ALA A 1 101 ? 30.976 -4.024 15.162 1.00 0.00 735 ALA A CA 7
ATOM 13615 C C . ALA A 1 101 ? 31.671 -5.139 15.885 1.00 0.00 735 ALA A C 7
ATOM 13616 O O . ALA A 1 101 ? 31.431 -5.374 17.069 1.00 0.00 735 ALA A O 7
ATOM 13623 N N . GLU A 1 102 ? 32.566 -5.854 15.171 1.00 0.00 736 GLU A N 7
ATOM 13624 C CA . GLU A 1 102 ? 33.284 -6.947 15.775 1.00 0.00 736 GLU A CA 7
ATOM 13625 C C . GLU A 1 102 ? 34.707 -6.503 15.937 1.00 0.00 736 GLU A C 7
ATOM 13626 O O . GLU A 1 102 ? 35.340 -6.051 14.985 1.00 0.00 736 GLU A O 7
ATOM 13638 N N . ARG A 1 103 ? 35.244 -6.638 17.169 1.00 0.00 737 ARG A N 7
ATOM 13639 C CA . ARG A 1 103 ? 36.603 -6.239 17.431 1.00 0.00 737 ARG A CA 7
ATOM 13640 C C . ARG A 1 103 ? 37.284 -7.407 18.075 1.00 0.00 737 ARG A C 7
ATOM 13641 O O . ARG A 1 103 ? 36.652 -8.202 18.770 1.00 0.00 737 ARG A O 7
ATOM 13662 N N . LYS A 1 104 ? 38.611 -7.533 17.852 1.00 0.00 738 LYS A N 7
ATOM 13663 C CA . LYS A 1 104 ? 39.351 -8.626 18.425 1.00 0.00 738 LYS A CA 7
ATOM 13664 C C . LYS A 1 104 ? 40.464 -8.015 19.227 1.00 0.00 738 LYS A C 7
ATOM 13665 O O . LYS A 1 104 ? 41.233 -7.202 18.720 1.00 0.00 738 LYS A O 7
ATOM 13684 N N . ARG A 1 105 ? 40.568 -8.400 20.522 1.00 0.00 739 ARG A N 7
ATOM 13685 C CA . ARG A 1 105 ? 41.599 -7.852 21.377 1.00 0.00 739 ARG A CA 7
ATOM 13686 C C . ARG A 1 105 ? 42.886 -8.589 21.125 1.00 0.00 739 ARG A C 7
ATOM 13687 O O . ARG A 1 105 ? 43.953 -8.141 21.545 1.00 0.00 739 ARG A O 7
ATOM 13708 N N . ARG A 1 106 ? 42.797 -9.753 20.441 1.00 0.00 740 ARG A N 7
ATOM 13709 C CA . ARG A 1 106 ? 43.967 -10.549 20.133 1.00 0.00 740 ARG A CA 7
ATOM 13710 C C . ARG A 1 106 ? 44.545 -11.059 21.426 1.00 0.00 740 ARG A C 7
ATOM 13711 O O . ARG A 1 106 ? 43.867 -11.745 22.191 1.00 0.00 740 ARG A O 7
ATOM 13732 N N . ARG A 1 107 ? 45.829 -10.739 21.698 1.00 0.00 741 ARG A N 7
ATOM 13733 C CA . ARG A 1 107 ? 46.454 -11.198 22.909 1.00 0.00 741 ARG A CA 7
ATOM 13734 C C . ARG A 1 107 ? 47.435 -10.145 23.323 1.00 0.00 741 ARG A C 7
ATOM 13735 O O . ARG A 1 107 ? 48.159 -9.593 22.496 1.00 0.00 741 ARG A O 7
ATOM 13756 N N . SER A 1 108 ? 47.475 -9.836 24.638 1.00 0.00 742 SER A N 7
ATOM 13757 C CA . SER A 1 108 ? 48.389 -8.840 25.127 1.00 0.00 742 SER A CA 7
ATOM 13758 C C . SER A 1 108 ? 48.744 -9.240 26.526 1.00 0.00 742 SER A C 7
ATOM 13759 O O . SER A 1 108 ? 47.912 -9.778 27.257 1.00 0.00 742 SER A O 7
ATOM 13767 N N . VAL A 1 109 ? 50.006 -8.987 26.931 1.00 0.00 743 VAL A N 7
ATOM 13768 C CA . VAL A 1 109 ? 50.434 -9.347 28.258 1.00 0.00 743 VAL A CA 7
ATOM 13769 C C . VAL A 1 109 ? 51.393 -8.288 28.714 1.00 0.00 743 VAL A C 7
ATOM 13770 O O . VAL A 1 109 ? 52.163 -7.742 27.921 1.00 0.00 743 VAL A O 7
ATOM 13783 N N . SER A 1 110 ? 51.347 -7.947 30.023 1.00 0.00 744 SER A N 7
ATOM 13784 C CA . SER A 1 110 ? 52.235 -6.942 30.555 1.00 0.00 744 SER A CA 7
ATOM 13785 C C . SER A 1 110 ? 53.618 -7.546 30.601 1.00 0.00 744 SER A C 7
ATOM 13786 O O . SER A 1 110 ? 53.803 -8.669 31.074 1.00 0.00 744 SER A O 7
ATOM 13794 N N . PRO A 1 111 ? 54.600 -6.811 30.121 1.00 0.00 745 PRO A N 7
ATOM 13795 C CA . PRO A 1 111 ? 55.979 -7.286 30.100 1.00 0.00 745 PRO A CA 7
ATOM 13796 C C . PRO A 1 111 ? 56.598 -7.392 31.461 1.00 0.00 745 PRO A C 7
ATOM 13797 O O . PRO A 1 111 ? 57.593 -8.091 31.644 1.00 0.00 745 PRO A O 7
ATOM 13808 N N . GLY A 1 112 ? 56.023 -6.692 32.461 1.00 0.00 746 GLY A N 7
ATOM 13809 C CA . GLY A 1 112 ? 56.574 -6.752 33.787 1.00 0.00 746 GLY A CA 7
ATOM 13810 C C . GLY A 1 112 ? 55.697 -5.937 34.677 1.00 0.00 746 GLY A C 7
ATOM 13811 O O . GLY A 1 112 ? 54.625 -5.488 34.277 1.00 0.00 746 GLY A O 7
ATOM 13815 N N . GLY A 1 113 ? 56.145 -5.734 35.932 1.00 0.00 747 GLY A N 7
ATOM 13816 C CA . GLY A 1 113 ? 55.373 -4.963 36.867 1.00 0.00 747 GLY A CA 7
ATOM 13817 C C . GLY A 1 113 ? 56.176 -4.875 38.122 1.00 0.00 747 GLY A C 7
ATOM 13818 O O . GLY A 1 113 ? 57.288 -5.401 38.194 1.00 0.00 747 GLY A O 7
ATOM 13822 N N . VAL A 1 114 ? 55.622 -4.204 39.154 1.00 0.00 748 VAL A N 7
ATOM 13823 C CA . VAL A 1 114 ? 56.327 -4.067 40.404 1.00 0.00 748 VAL A CA 7
ATOM 13824 C C . VAL A 1 114 ? 55.497 -4.745 41.450 1.00 0.00 748 VAL A C 7
ATOM 13825 O O . VAL A 1 114 ? 54.326 -4.419 41.636 1.00 0.00 748 VAL A O 7
ATOM 13838 N N . HIS A 1 115 ? 56.104 -5.721 42.160 1.00 0.00 749 HIS A N 7
ATOM 13839 C CA . HIS A 1 115 ? 55.392 -6.435 43.192 1.00 0.00 749 HIS A CA 7
ATOM 13840 C C . HIS A 1 115 ? 56.092 -6.208 44.512 1.00 0.00 749 HIS A C 7
ATOM 13841 O O . HIS A 1 115 ? 55.493 -5.675 45.446 1.00 0.00 749 HIS A O 7
ATOM 13855 N N . PRO A 1 116 ? 57.354 -6.608 44.631 1.00 0.00 750 PRO A N 7
ATOM 13856 C CA . PRO A 1 116 ? 58.084 -6.423 45.878 1.00 0.00 750 PRO A CA 7
ATOM 13857 C C . PRO A 1 116 ? 58.485 -5.000 46.123 1.00 0.00 750 PRO A C 7
ATOM 13858 O O . PRO A 1 116 ? 58.637 -4.212 45.190 1.00 0.00 750 PRO A O 7
ATOM 13869 N N . GLN A 1 117 ? 58.673 -4.646 47.410 1.00 0.00 751 GLN A N 7
ATOM 13870 C CA . GLN A 1 117 ? 59.058 -3.306 47.755 1.00 0.00 751 GLN A CA 7
ATOM 13871 C C . GLN A 1 117 ? 59.795 -3.391 49.056 1.00 0.00 751 GLN A C 7
ATOM 13872 O O . GLN A 1 117 ? 59.675 -4.377 49.783 1.00 0.00 751 GLN A O 7
ATOM 13886 N N . THR A 1 118 ? 60.588 -2.347 49.378 1.00 0.00 752 THR A N 7
ATOM 13887 C CA . THR A 1 118 ? 61.340 -2.346 50.610 1.00 0.00 752 THR A CA 7
ATOM 13888 C C . THR A 1 118 ? 61.077 -1.043 51.301 1.00 0.00 752 THR A C 7
ATOM 13889 O O . THR A 1 118 ? 60.636 -0.073 50.685 1.00 0.00 752 THR A O 7
ATOM 13900 N N . ALA A 1 119 ? 61.346 -1.001 52.623 1.00 0.00 753 ALA A N 7
ATOM 13901 C CA . ALA A 1 119 ? 61.127 0.202 53.376 1.00 0.00 753 ALA A CA 7
ATOM 13902 C C . ALA A 1 119 ? 62.079 0.168 54.532 1.00 0.00 753 ALA A C 7
ATOM 13903 O O . ALA A 1 119 ? 62.537 -0.898 54.941 1.00 0.00 753 ALA A O 7
ATOM 13910 N N . ALA A 1 120 ? 62.402 1.354 55.088 1.00 0.00 754 ALA A N 7
ATOM 13911 C CA . ALA A 1 120 ? 63.310 1.414 56.200 1.00 0.00 754 ALA A CA 7
ATOM 13912 C C . ALA A 1 120 ? 62.927 2.610 57.016 1.00 0.00 754 ALA A C 7
ATOM 13913 O O . ALA A 1 120 ? 62.338 3.560 56.505 1.00 0.00 754 ALA A O 7
ATOM 13920 N N . VAL A 1 121 ? 63.260 2.582 58.324 1.00 0.00 755 VAL A N 7
ATOM 13921 C CA . VAL A 1 121 ? 62.931 3.685 59.187 1.00 0.00 755 VAL A CA 7
ATOM 13922 C C . VAL A 1 121 ? 64.051 3.813 60.177 1.00 0.00 755 VAL A C 7
ATOM 13923 O O . VAL A 1 121 ? 64.663 2.821 60.577 1.00 0.00 755 VAL A O 7
ATOM 13936 N N . SER A 1 122 ? 64.365 5.062 60.582 1.00 0.00 756 SER A N 7
ATOM 13937 C CA . SER A 1 122 ? 65.426 5.277 61.531 1.00 0.00 756 SER A CA 7
ATOM 13938 C C . SER A 1 122 ? 65.139 6.572 62.227 1.00 0.00 756 SER A C 7
ATOM 13939 O O . SER A 1 122 ? 64.365 7.392 61.735 1.00 0.00 756 SER A O 7
ATOM 13947 N N . ALA A 1 123 ? 65.773 6.786 63.397 1.00 0.00 757 ALA A N 7
ATOM 13948 C CA . ALA A 1 123 ? 65.553 8.002 64.131 1.00 0.00 757 ALA A CA 7
ATOM 13949 C C . ALA A 1 123 ? 66.789 8.259 64.938 1.00 0.00 757 ALA A C 7
ATOM 13950 O O . ALA A 1 123 ? 67.543 7.337 65.248 1.00 0.00 757 ALA A O 7
ATOM 13957 N N . LEU A 1 124 ? 67.022 9.541 65.294 1.00 0.00 758 LEU A N 7
ATOM 13958 C CA . LEU A 1 124 ? 68.185 9.893 66.067 1.00 0.00 758 LEU A CA 7
ATOM 13959 C C . LEU A 1 124 ? 67.697 10.393 67.393 1.00 0.00 758 LEU A C 7
ATOM 13960 O O . LEU A 1 124 ? 66.686 11.089 67.473 1.00 0.00 758 LEU A O 7
ATOM 13976 N N . SER A 1 125 ? 68.420 10.038 68.478 1.00 0.00 759 SER A N 7
ATOM 13977 C CA . SER A 1 125 ? 68.026 10.475 69.794 1.00 0.00 759 SER A CA 7
ATOM 13978 C C . SER A 1 125 ? 69.240 11.056 70.451 1.00 0.00 759 SER A C 7
ATOM 13979 O O . SER A 1 125 ? 70.363 10.618 70.206 1.00 0.00 759 SER A O 7
ATOM 13987 N N . ARG A 1 126 ? 69.026 12.070 71.315 1.00 0.00 760 ARG A N 7
ATOM 13988 C CA . ARG A 1 126 ? 70.120 12.702 72.008 1.00 0.00 760 ARG A CA 7
ATOM 13989 C C . ARG A 1 126 ? 69.738 12.779 73.452 1.00 0.00 760 ARG A C 7
ATOM 13990 O O . ARG A 1 126 ? 68.561 12.896 73.790 1.00 0.00 760 ARG A O 7
ATOM 14011 N N . ARG A 1 127 ? 70.744 12.717 74.347 1.00 0.00 761 ARG A N 7
ATOM 14012 C CA . ARG A 1 127 ? 70.471 12.784 75.762 1.00 0.00 761 ARG A CA 7
ATOM 14013 C C . ARG A 1 127 ? 70.403 14.266 76.155 1.00 0.00 761 ARG A C 7
ATOM 14014 O O . ARG A 1 127 ? 71.358 15.016 75.814 1.00 0.00 761 ARG A O 7
ATOM 14036 N N . GLY A 1 1 ? -6.089 -7.106 25.718 1.00 0.00 635 GLY A N 8
ATOM 14037 C CA . GLY A 1 1 ? -5.086 -7.651 24.767 1.00 0.00 635 GLY A CA 8
ATOM 14038 C C . GLY A 1 1 ? -3.714 -7.428 25.311 1.00 0.00 635 GLY A C 8
ATOM 14039 O O . GLY A 1 1 ? -3.529 -6.831 26.370 1.00 0.00 635 GLY A O 8
ATOM 14045 N N . PRO A 1 2 ? -2.747 -7.923 24.576 1.00 0.00 636 PRO A N 8
ATOM 14046 C CA . PRO A 1 2 ? -1.345 -7.803 24.950 1.00 0.00 636 PRO A CA 8
ATOM 14047 C C . PRO A 1 2 ? -0.815 -6.406 24.816 1.00 0.00 636 PRO A C 8
ATOM 14048 O O . PRO A 1 2 ? 0.190 -6.054 25.427 1.00 0.00 636 PRO A O 8
ATOM 14059 N N . GLY A 1 3 ? -1.492 -5.574 24.003 1.00 0.00 637 GLY A N 8
ATOM 14060 C CA . GLY A 1 3 ? -1.050 -4.221 23.817 1.00 0.00 637 GLY A CA 8
ATOM 14061 C C . GLY A 1 3 ? -2.017 -3.573 22.886 1.00 0.00 637 GLY A C 8
ATOM 14062 O O . GLY A 1 3 ? -3.053 -4.147 22.550 1.00 0.00 637 GLY A O 8
ATOM 14066 N N . SER A 1 4 ? -1.696 -2.337 22.446 1.00 0.00 638 SER A N 8
ATOM 14067 C CA . SER A 1 4 ? -2.570 -1.628 21.542 1.00 0.00 638 SER A CA 8
ATOM 14068 C C . SER A 1 4 ? -2.497 -2.308 20.207 1.00 0.00 638 SER A C 8
ATOM 14069 O O . SER A 1 4 ? -1.435 -2.756 19.779 1.00 0.00 638 SER A O 8
ATOM 14077 N N . GLU A 1 5 ? -3.648 -2.382 19.506 1.00 0.00 639 GLU A N 8
ATOM 14078 C CA . GLU A 1 5 ? -3.683 -3.018 18.215 1.00 0.00 639 GLU A CA 8
ATOM 14079 C C . GLU A 1 5 ? -4.398 -2.082 17.296 1.00 0.00 639 GLU A C 8
ATOM 14080 O O . GLU A 1 5 ? -5.315 -1.377 17.709 1.00 0.00 639 GLU A O 8
ATOM 14092 N N . ALA A 1 6 ? -3.989 -2.058 16.012 1.00 0.00 640 ALA A N 8
ATOM 14093 C CA . ALA A 1 6 ? -4.629 -1.173 15.081 1.00 0.00 640 ALA A CA 8
ATOM 14094 C C . ALA A 1 6 ? -4.211 -1.564 13.694 1.00 0.00 640 ALA A C 8
ATOM 14095 O O . ALA A 1 6 ? -5.049 -1.771 12.820 1.00 0.00 640 ALA A O 8
ATOM 14102 N N . THR A 1 7 ? -2.886 -1.689 13.463 1.00 0.00 641 THR A N 8
ATOM 14103 C CA . THR A 1 7 ? -2.401 -2.040 12.147 1.00 0.00 641 THR A CA 8
ATOM 14104 C C . THR A 1 7 ? -2.750 -3.474 11.848 1.00 0.00 641 THR A C 8
ATOM 14105 O O . THR A 1 7 ? -3.050 -3.815 10.708 1.00 0.00 641 THR A O 8
ATOM 14116 N N . GLU A 1 8 ? -2.705 -4.356 12.869 1.00 0.00 642 GLU A N 8
ATOM 14117 C CA . GLU A 1 8 ? -3.028 -5.746 12.648 1.00 0.00 642 GLU A CA 8
ATOM 14118 C C . GLU A 1 8 ? -4.510 -5.941 12.839 1.00 0.00 642 GLU A C 8
ATOM 14119 O O . GLU A 1 8 ? -5.047 -6.996 12.518 1.00 0.00 642 GLU A O 8
ATOM 14131 N N . GLU A 1 9 ? -5.206 -4.916 13.377 1.00 0.00 643 GLU A N 8
ATOM 14132 C CA . GLU A 1 9 ? -6.630 -5.025 13.617 1.00 0.00 643 GLU A CA 8
ATOM 14133 C C . GLU A 1 9 ? -7.357 -5.102 12.302 1.00 0.00 643 GLU A C 8
ATOM 14134 O O . GLU A 1 9 ? -8.337 -5.832 12.167 1.00 0.00 643 GLU A O 8
ATOM 14146 N N . ILE A 1 10 ? -6.890 -4.325 11.304 1.00 0.00 644 ILE A N 8
ATOM 14147 C CA . ILE A 1 10 ? -7.546 -4.296 10.013 1.00 0.00 644 ILE A CA 8
ATOM 14148 C C . ILE A 1 10 ? -7.481 -5.659 9.361 1.00 0.00 644 ILE A C 8
ATOM 14149 O O . ILE A 1 10 ? -8.378 -6.022 8.601 1.00 0.00 644 ILE A O 8
ATOM 14165 N N . ALA A 1 11 ? -6.428 -6.457 9.644 1.00 0.00 645 ALA A N 8
ATOM 14166 C CA . ALA A 1 11 ? -6.342 -7.757 9.030 1.00 0.00 645 ALA A CA 8
ATOM 14167 C C . ALA A 1 11 ? -5.317 -8.558 9.774 1.00 0.00 645 ALA A C 8
ATOM 14168 O O . ALA A 1 11 ? -5.652 -9.343 10.658 1.00 0.00 645 ALA A O 8
ATOM 14175 N N . ALA A 1 12 ? -4.028 -8.377 9.416 1.00 0.00 646 ALA A N 8
ATOM 14176 C CA . ALA A 1 12 ? -2.981 -9.112 10.074 1.00 0.00 646 ALA A CA 8
ATOM 14177 C C . ALA A 1 12 ? -1.674 -8.591 9.546 1.00 0.00 646 ALA A C 8
ATOM 14178 O O . ALA A 1 12 ? -1.383 -7.401 9.646 1.00 0.00 646 ALA A O 8
ATOM 14185 N N . LEU A 1 13 ? -0.858 -9.484 8.945 1.00 0.00 647 LEU A N 8
ATOM 14186 C CA . LEU A 1 13 ? 0.424 -9.080 8.417 1.00 0.00 647 LEU A CA 8
ATOM 14187 C C . LEU A 1 13 ? 0.234 -8.653 6.986 1.00 0.00 647 LEU A C 8
ATOM 14188 O O . LEU A 1 13 ? 1.195 -8.311 6.301 1.00 0.00 647 LEU A O 8
ATOM 14204 N N . ASP A 1 14 ? -1.029 -8.669 6.500 1.00 0.00 648 ASP A N 8
ATOM 14205 C CA . ASP A 1 14 ? -1.306 -8.274 5.137 1.00 0.00 648 ASP A CA 8
ATOM 14206 C C . ASP A 1 14 ? -0.952 -6.817 4.981 1.00 0.00 648 ASP A C 8
ATOM 14207 O O . ASP A 1 14 ? -0.383 -6.421 3.968 1.00 0.00 648 ASP A O 8
ATOM 14216 N N . GLN A 1 15 ? -1.291 -5.994 6.009 1.00 0.00 649 GLN A N 8
ATOM 14217 C CA . GLN A 1 15 ? -1.010 -4.570 5.978 1.00 0.00 649 GLN A CA 8
ATOM 14218 C C . GLN A 1 15 ? -1.510 -3.960 4.687 1.00 0.00 649 GLN A C 8
ATOM 14219 O O . GLN A 1 15 ? -0.728 -3.568 3.820 1.00 0.00 649 GLN A O 8
ATOM 14233 N N . PRO A 1 16 ? -2.821 -3.866 4.558 1.00 0.00 650 PRO A N 8
ATOM 14234 C CA . PRO A 1 16 ? -3.447 -3.299 3.365 1.00 0.00 650 PRO A CA 8
ATOM 14235 C C . PRO A 1 16 ? -3.051 -1.873 3.118 1.00 0.00 650 PRO A C 8
ATOM 14236 O O . PRO A 1 16 ? -2.768 -1.122 4.052 1.00 0.00 650 PRO A O 8
ATOM 14247 N N . PHE A 1 17 ? -3.036 -1.463 1.830 1.00 0.00 651 PHE A N 8
ATOM 14248 C CA . PHE A 1 17 ? -2.661 -0.112 1.491 1.00 0.00 651 PHE A CA 8
ATOM 14249 C C . PHE A 1 17 ? -3.756 0.807 1.950 1.00 0.00 651 PHE A C 8
ATOM 14250 O O . PHE A 1 17 ? -4.940 0.531 1.770 1.00 0.00 651 PHE A O 8
ATOM 14267 N N . GLU A 1 18 ? -3.357 1.938 2.554 1.00 0.00 652 GLU A N 8
ATOM 14268 C CA . GLU A 1 18 ? -4.318 2.906 3.022 1.00 0.00 652 GLU A CA 8
ATOM 14269 C C . GLU A 1 18 ? -3.932 4.246 2.461 1.00 0.00 652 GLU A C 8
ATOM 14270 O O . GLU A 1 18 ? -4.788 5.044 2.085 1.00 0.00 652 GLU A O 8
ATOM 14282 N N . LYS A 1 19 ? -2.612 4.520 2.389 1.00 0.00 653 LYS A N 8
ATOM 14283 C CA . LYS A 1 19 ? -2.144 5.775 1.869 1.00 0.00 653 LYS A CA 8
ATOM 14284 C C . LYS A 1 19 ? -0.869 5.478 1.141 1.00 0.00 653 LYS A C 8
ATOM 14285 O O . LYS A 1 19 ? -0.075 4.641 1.577 1.00 0.00 653 LYS A O 8
ATOM 14304 N N . CYS A 1 20 ? -0.649 6.161 0.000 1.00 0.00 654 CYS A N 8
ATOM 14305 C CA . CYS A 1 20 ? 0.542 5.937 -0.774 1.00 0.00 654 CYS A CA 8
ATOM 14306 C C . CYS A 1 20 ? 1.317 7.220 -0.775 1.00 0.00 654 CYS A C 8
ATOM 14307 O O . CYS A 1 20 ? 0.761 8.308 -0.624 1.00 0.00 654 CYS A O 8
ATOM 14315 N N . PHE A 1 21 ? 2.647 7.106 -0.940 1.00 0.00 655 PHE A N 8
ATOM 14316 C CA . PHE A 1 21 ? 3.498 8.264 -0.935 1.00 0.00 655 PHE A CA 8
ATOM 14317 C C . PHE A 1 21 ? 4.475 8.115 -2.070 1.00 0.00 655 PHE A C 8
ATOM 14318 O O . PHE A 1 21 ? 5.118 7.082 -2.220 1.00 0.00 655 PHE A O 8
ATOM 14335 N N . ILE A 1 22 ? 4.583 9.167 -2.917 1.00 0.00 656 ILE A N 8
ATOM 14336 C CA . ILE A 1 22 ? 5.498 9.128 -4.037 1.00 0.00 656 ILE A CA 8
ATOM 14337 C C . ILE A 1 22 ? 6.483 10.256 -3.834 1.00 0.00 656 ILE A C 8
ATOM 14338 O O . ILE A 1 22 ? 6.178 11.424 -4.095 1.00 0.00 656 ILE A O 8
ATOM 14354 N N . PRO A 1 23 ? 7.668 9.922 -3.355 1.00 0.00 657 PRO A N 8
ATOM 14355 C CA . PRO A 1 23 ? 8.706 10.911 -3.094 1.00 0.00 657 PRO A CA 8
ATOM 14356 C C . PRO A 1 23 ? 9.374 11.443 -4.324 1.00 0.00 657 PRO A C 8
ATOM 14357 O O . PRO A 1 23 ? 9.394 10.799 -5.373 1.00 0.00 657 PRO A O 8
ATOM 14368 N N . THR A 1 24 ? 9.950 12.659 -4.201 1.00 0.00 658 THR A N 8
ATOM 14369 C CA . THR A 1 24 ? 10.645 13.268 -5.303 1.00 0.00 658 THR A CA 8
ATOM 14370 C C . THR A 1 24 ? 11.986 13.686 -4.779 1.00 0.00 658 THR A C 8
ATOM 14371 O O . THR A 1 24 ? 12.101 14.107 -3.629 1.00 0.00 658 THR A O 8
ATOM 14382 N N . GLU A 1 25 ? 13.041 13.598 -5.624 1.00 0.00 659 GLU A N 8
ATOM 14383 C CA . GLU A 1 25 ? 14.355 13.984 -5.176 1.00 0.00 659 GLU A CA 8
ATOM 14384 C C . GLU A 1 25 ? 15.305 13.878 -6.335 1.00 0.00 659 GLU A C 8
ATOM 14385 O O . GLU A 1 25 ? 16.021 14.826 -6.650 1.00 0.00 659 GLU A O 8
ATOM 14397 N N . ALA A 1 26 ? 15.327 12.702 -7.005 1.00 0.00 660 ALA A N 8
ATOM 14398 C CA . ALA A 1 26 ? 16.236 12.498 -8.110 1.00 0.00 660 ALA A CA 8
ATOM 14399 C C . ALA A 1 26 ? 15.653 13.103 -9.358 1.00 0.00 660 ALA A C 8
ATOM 14400 O O . ALA A 1 26 ? 16.289 13.099 -10.410 1.00 0.00 660 ALA A O 8
ATOM 14407 N N . LEU A 1 27 ? 14.419 13.637 -9.269 1.00 0.00 661 LEU A N 8
ATOM 14408 C CA . LEU A 1 27 ? 13.785 14.234 -10.417 1.00 0.00 661 LEU A CA 8
ATOM 14409 C C . LEU A 1 27 ? 14.576 15.436 -10.853 1.00 0.00 661 LEU A C 8
ATOM 14410 O O . LEU A 1 27 ? 14.749 15.672 -12.048 1.00 0.00 661 LEU A O 8
ATOM 14426 N N . GLY A 1 28 ? 15.067 16.237 -9.884 1.00 0.00 662 GLY A N 8
ATOM 14427 C CA . GLY A 1 28 ? 15.837 17.406 -10.227 1.00 0.00 662 GLY A CA 8
ATOM 14428 C C . GLY A 1 28 ? 15.198 18.584 -9.566 1.00 0.00 662 GLY A C 8
ATOM 14429 O O . GLY A 1 28 ? 14.373 18.443 -8.668 1.00 0.00 662 GLY A O 8
ATOM 14433 N N . SER A 1 29 ? 15.573 19.797 -10.024 1.00 0.00 663 SER A N 8
ATOM 14434 C CA . SER A 1 29 ? 15.033 21.015 -9.457 1.00 0.00 663 SER A CA 8
ATOM 14435 C C . SER A 1 29 ? 13.617 21.201 -9.926 1.00 0.00 663 SER A C 8
ATOM 14436 O O . SER A 1 29 ? 12.884 22.032 -9.401 1.00 0.00 663 SER A O 8
ATOM 14444 N N . ASP A 1 30 ? 13.204 20.420 -10.935 1.00 0.00 664 ASP A N 8
ATOM 14445 C CA . ASP A 1 30 ? 11.866 20.539 -11.467 1.00 0.00 664 ASP A CA 8
ATOM 14446 C C . ASP A 1 30 ? 10.882 19.893 -10.520 1.00 0.00 664 ASP A C 8
ATOM 14447 O O . ASP A 1 30 ? 9.673 20.015 -10.706 1.00 0.00 664 ASP A O 8
ATOM 14456 N N . ARG A 1 31 ? 11.371 19.186 -9.473 1.00 0.00 665 ARG A N 8
ATOM 14457 C CA . ARG A 1 31 ? 10.468 18.529 -8.552 1.00 0.00 665 ARG A CA 8
ATOM 14458 C C . ARG A 1 31 ? 9.729 19.566 -7.741 1.00 0.00 665 ARG A C 8
ATOM 14459 O O . ARG A 1 31 ? 8.618 19.318 -7.280 1.00 0.00 665 ARG A O 8
ATOM 14480 N N . GLU A 1 32 ? 10.322 20.771 -7.559 1.00 0.00 666 GLU A N 8
ATOM 14481 C CA . GLU A 1 32 ? 9.660 21.801 -6.786 1.00 0.00 666 GLU A CA 8
ATOM 14482 C C . GLU A 1 32 ? 8.885 22.674 -7.735 1.00 0.00 666 GLU A C 8
ATOM 14483 O O . GLU A 1 32 ? 8.474 23.779 -7.384 1.00 0.00 666 GLU A O 8
ATOM 14495 N N . GLY A 1 33 ? 8.656 22.176 -8.970 1.00 0.00 667 GLY A N 8
ATOM 14496 C CA . GLY A 1 33 ? 7.930 22.936 -9.958 1.00 0.00 667 GLY A CA 8
ATOM 14497 C C . GLY A 1 33 ? 6.662 22.199 -10.219 1.00 0.00 667 GLY A C 8
ATOM 14498 O O . GLY A 1 33 ? 6.033 22.355 -11.260 1.00 0.00 667 GLY A O 8
ATOM 14502 N N . LEU A 1 34 ? 6.269 21.357 -9.246 1.00 0.00 668 LEU A N 8
ATOM 14503 C CA . LEU A 1 34 ? 5.074 20.577 -9.378 1.00 0.00 668 LEU A CA 8
ATOM 14504 C C . LEU A 1 34 ? 3.905 21.476 -9.076 1.00 0.00 668 LEU A C 8
ATOM 14505 O O . LEU A 1 34 ? 3.640 21.811 -7.923 1.00 0.00 668 LEU A O 8
ATOM 14521 N N . ASP A 1 35 ? 3.172 21.881 -10.137 1.00 0.00 669 ASP A N 8
ATOM 14522 C CA . ASP A 1 35 ? 2.032 22.743 -9.963 1.00 0.00 669 ASP A CA 8
ATOM 14523 C C . ASP A 1 35 ? 0.817 21.863 -9.974 1.00 0.00 669 ASP A C 8
ATOM 14524 O O . ASP A 1 35 ? 0.717 20.942 -10.775 1.00 0.00 669 ASP A O 8
ATOM 14533 N N . ARG A 1 36 ? -0.149 22.152 -9.075 1.00 0.00 670 ARG A N 8
ATOM 14534 C CA . ARG A 1 36 ? -1.350 21.351 -8.984 1.00 0.00 670 ARG A CA 8
ATOM 14535 C C . ARG A 1 36 ? -2.119 21.427 -10.280 1.00 0.00 670 ARG A C 8
ATOM 14536 O O . ARG A 1 36 ? -2.606 20.417 -10.778 1.00 0.00 670 ARG A O 8
ATOM 14557 N N . THR A 1 37 ? -2.238 22.641 -10.864 1.00 0.00 671 THR A N 8
ATOM 14558 C CA . THR A 1 37 ? -2.984 22.807 -12.098 1.00 0.00 671 THR A CA 8
ATOM 14559 C C . THR A 1 37 ? -2.329 22.008 -13.195 1.00 0.00 671 THR A C 8
ATOM 14560 O O . THR A 1 37 ? -3.001 21.316 -13.955 1.00 0.00 671 THR A O 8
ATOM 14571 N N . GLN A 1 38 ? -0.986 22.091 -13.298 1.00 0.00 672 GLN A N 8
ATOM 14572 C CA . GLN A 1 38 ? -0.272 21.376 -14.335 1.00 0.00 672 GLN A CA 8
ATOM 14573 C C . GLN A 1 38 ? -0.378 19.897 -14.084 1.00 0.00 672 GLN A C 8
ATOM 14574 O O . GLN A 1 38 ? -0.513 19.110 -15.014 1.00 0.00 672 GLN A O 8
ATOM 14588 N N . LEU A 1 39 ? -0.315 19.501 -12.797 1.00 0.00 673 LEU A N 8
ATOM 14589 C CA . LEU A 1 39 ? -0.368 18.108 -12.417 1.00 0.00 673 LEU A CA 8
ATOM 14590 C C . LEU A 1 39 ? -1.683 17.501 -12.852 1.00 0.00 673 LEU A C 8
ATOM 14591 O O . LEU A 1 39 ? -1.758 16.305 -13.120 1.00 0.00 673 LEU A O 8
ATOM 14607 N N . GLU A 1 40 ? -2.767 18.308 -12.909 1.00 0.00 674 GLU A N 8
ATOM 14608 C CA . GLU A 1 40 ? -4.053 17.780 -13.321 1.00 0.00 674 GLU A CA 8
ATOM 14609 C C . GLU A 1 40 ? -3.954 17.273 -14.742 1.00 0.00 674 GLU A C 8
ATOM 14610 O O . GLU A 1 40 ? -4.521 16.234 -15.070 1.00 0.00 674 GLU A O 8
ATOM 14622 N N . ARG A 1 41 ? -3.219 17.992 -15.618 1.00 0.00 675 ARG A N 8
ATOM 14623 C CA . ARG A 1 41 ? -3.090 17.573 -16.996 1.00 0.00 675 ARG A CA 8
ATOM 14624 C C . ARG A 1 41 ? -1.727 16.962 -17.148 1.00 0.00 675 ARG A C 8
ATOM 14625 O O . ARG A 1 41 ? -0.846 17.505 -17.817 1.00 0.00 675 ARG A O 8
ATOM 14646 N N . GLN A 1 42 ? -1.534 15.782 -16.526 1.00 0.00 676 GLN A N 8
ATOM 14647 C CA . GLN A 1 42 ? -0.256 15.124 -16.577 1.00 0.00 676 GLN A CA 8
ATOM 14648 C C . GLN A 1 42 ? -0.492 13.640 -16.736 1.00 0.00 676 GLN A C 8
ATOM 14649 O O . GLN A 1 42 ? -1.553 13.204 -17.184 1.00 0.00 676 GLN A O 8
ATOM 14663 N N . LEU A 1 43 ? 0.567 12.860 -16.423 1.00 0.00 677 LEU A N 8
ATOM 14664 C CA . LEU A 1 43 ? 0.575 11.410 -16.465 1.00 0.00 677 LEU A CA 8
ATOM 14665 C C . LEU A 1 43 ? -0.662 10.833 -15.805 1.00 0.00 677 LEU A C 8
ATOM 14666 O O . LEU A 1 43 ? -1.453 11.539 -15.179 1.00 0.00 677 LEU A O 8
ATOM 14682 N N . PRO A 1 44 ? -0.852 9.531 -15.955 1.00 0.00 678 PRO A N 8
ATOM 14683 C CA . PRO A 1 44 ? -1.985 8.845 -15.344 1.00 0.00 678 PRO A CA 8
ATOM 14684 C C . PRO A 1 44 ? -2.093 9.037 -13.854 1.00 0.00 678 PRO A C 8
ATOM 14685 O O . PRO A 1 44 ? -1.449 8.347 -13.066 1.00 0.00 678 PRO A O 8
ATOM 14696 N N . PHE A 1 45 ? -2.939 10.001 -13.461 1.00 0.00 679 PHE A N 8
ATOM 14697 C CA . PHE A 1 45 ? -3.200 10.271 -12.069 1.00 0.00 679 PHE A CA 8
ATOM 14698 C C . PHE A 1 45 ? -4.680 10.474 -11.998 1.00 0.00 679 PHE A C 8
ATOM 14699 O O . PHE A 1 45 ? -5.230 10.875 -10.976 1.00 0.00 679 PHE A O 8
ATOM 14716 N N . ARG A 1 46 ? -5.355 10.174 -13.124 1.00 0.00 680 ARG A N 8
ATOM 14717 C CA . ARG A 1 46 ? -6.765 10.391 -13.233 1.00 0.00 680 ARG A CA 8
ATOM 14718 C C . ARG A 1 46 ? -7.442 9.067 -13.434 1.00 0.00 680 ARG A C 8
ATOM 14719 O O . ARG A 1 46 ? -8.666 8.988 -13.506 1.00 0.00 680 ARG A O 8
ATOM 14740 N N . ASN A 1 47 ? -6.639 7.990 -13.539 1.00 0.00 681 ASN A N 8
ATOM 14741 C CA . ASN A 1 47 ? -7.185 6.664 -13.747 1.00 0.00 681 ASN A CA 8
ATOM 14742 C C . ASN A 1 47 ? -8.051 6.300 -12.570 1.00 0.00 681 ASN A C 8
ATOM 14743 O O . ASN A 1 47 ? -9.104 5.687 -12.731 1.00 0.00 681 ASN A O 8
ATOM 14754 N N . TYR A 1 48 ? -7.610 6.670 -11.351 1.00 0.00 682 TYR A N 8
ATOM 14755 C CA . TYR A 1 48 ? -8.377 6.367 -10.172 1.00 0.00 682 TYR A CA 8
ATOM 14756 C C . TYR A 1 48 ? -8.410 7.631 -9.371 1.00 0.00 682 TYR A C 8
ATOM 14757 O O . TYR A 1 48 ? -7.504 8.460 -9.478 1.00 0.00 682 TYR A O 8
ATOM 14775 N N . PRO A 1 49 ? -9.443 7.813 -8.570 1.00 0.00 683 PRO A N 8
ATOM 14776 C CA . PRO A 1 49 ? -9.531 8.984 -7.716 1.00 0.00 683 PRO A CA 8
ATOM 14777 C C . PRO A 1 49 ? -8.351 9.039 -6.806 1.00 0.00 683 PRO A C 8
ATOM 14778 O O . PRO A 1 49 ? -7.986 8.033 -6.202 1.00 0.00 683 PRO A O 8
ATOM 14789 N N . ILE A 1 50 ? -7.732 10.216 -6.667 1.00 0.00 684 ILE A N 8
ATOM 14790 C CA . ILE A 1 50 ? -6.554 10.284 -5.849 1.00 0.00 684 ILE A CA 8
ATOM 14791 C C . ILE A 1 50 ? -6.425 11.667 -5.281 1.00 0.00 684 ILE A C 8
ATOM 14792 O O . ILE A 1 50 ? -6.726 12.666 -5.935 1.00 0.00 684 ILE A O 8
ATOM 14808 N N . LYS A 1 51 ? -5.999 11.734 -4.002 1.00 0.00 685 LYS A N 8
ATOM 14809 C CA . LYS A 1 51 ? -5.779 12.999 -3.356 1.00 0.00 685 LYS A CA 8
ATOM 14810 C C . LYS A 1 51 ? -4.344 13.326 -3.602 1.00 0.00 685 LYS A C 8
ATOM 14811 O O . LYS A 1 51 ? -3.454 12.624 -3.124 1.00 0.00 685 LYS A O 8
ATOM 14830 N N . LEU A 1 52 ? -4.081 14.410 -4.356 1.00 0.00 686 LEU A N 8
ATOM 14831 C CA . LEU A 1 52 ? -2.721 14.778 -4.635 1.00 0.00 686 LEU A CA 8
ATOM 14832 C C . LEU A 1 52 ? -2.411 16.015 -3.858 1.00 0.00 686 LEU A C 8
ATOM 14833 O O . LEU A 1 52 ? -2.897 17.102 -4.163 1.00 0.00 686 LEU A O 8
ATOM 14849 N N . ASN A 1 53 ? -1.576 15.854 -2.816 1.00 0.00 687 ASN A N 8
ATOM 14850 C CA . ASN A 1 53 ? -1.184 16.971 -2.002 1.00 0.00 687 ASN A CA 8
ATOM 14851 C C . ASN A 1 53 ? 0.263 17.210 -2.310 1.00 0.00 687 ASN A C 8
ATOM 14852 O O . ASN A 1 53 ? 1.114 16.366 -2.027 1.00 0.00 687 ASN A O 8
ATOM 14863 N N . VAL A 1 54 ? 0.571 18.376 -2.918 1.00 0.00 688 VAL A N 8
ATOM 14864 C CA . VAL A 1 54 ? 1.934 18.678 -3.279 1.00 0.00 688 VAL A CA 8
ATOM 14865 C C . VAL A 1 54 ? 2.702 19.016 -2.032 1.00 0.00 688 VAL A C 8
ATOM 14866 O O . VAL A 1 54 ? 2.181 19.624 -1.096 1.00 0.00 688 VAL A O 8
ATOM 14879 N N . SER A 1 55 ? 3.985 18.602 -2.002 1.00 0.00 689 SER A N 8
ATOM 14880 C CA . SER A 1 55 ? 4.820 18.868 -0.863 1.00 0.00 689 SER A CA 8
ATOM 14881 C C . SER A 1 55 ? 6.234 18.822 -1.361 1.00 0.00 689 SER A C 8
ATOM 14882 O O . SER A 1 55 ? 6.509 18.277 -2.427 1.00 0.00 689 SER A O 8
ATOM 14890 N N . LYS A 1 56 ? 7.169 19.424 -0.593 1.00 0.00 690 LYS A N 8
ATOM 14891 C CA . LYS A 1 56 ? 8.561 19.440 -0.985 1.00 0.00 690 LYS A CA 8
ATOM 14892 C C . LYS A 1 56 ? 9.083 18.027 -1.013 1.00 0.00 690 LYS A C 8
ATOM 14893 O O . LYS A 1 56 ? 9.889 17.673 -1.871 1.00 0.00 690 LYS A O 8
ATOM 14912 N N . SER A 1 57 ? 8.643 17.188 -0.045 1.00 0.00 691 SER A N 8
ATOM 14913 C CA . SER A 1 57 ? 9.101 15.815 0.018 1.00 0.00 691 SER A CA 8
ATOM 14914 C C . SER A 1 57 ? 8.648 15.078 -1.212 1.00 0.00 691 SER A C 8
ATOM 14915 O O . SER A 1 57 ? 9.381 14.255 -1.762 1.00 0.00 691 SER A O 8
ATOM 14923 N N . GLY A 1 58 ? 7.412 15.347 -1.661 1.00 0.00 692 GLY A N 8
ATOM 14924 C CA . GLY A 1 58 ? 6.902 14.681 -2.830 1.00 0.00 692 GLY A CA 8
ATOM 14925 C C . GLY A 1 58 ? 5.428 14.899 -2.859 1.00 0.00 692 GLY A C 8
ATOM 14926 O O . GLY A 1 58 ? 4.913 15.814 -2.225 1.00 0.00 692 GLY A O 8
ATOM 14930 N N . ILE A 1 59 ? 4.706 14.036 -3.598 1.00 0.00 693 ILE A N 8
ATOM 14931 C CA . ILE A 1 59 ? 3.275 14.177 -3.698 1.00 0.00 693 ILE A CA 8
ATOM 14932 C C . ILE A 1 59 ? 2.641 13.076 -2.905 1.00 0.00 693 ILE A C 8
ATOM 14933 O O . ILE A 1 59 ? 3.033 11.911 -2.992 1.00 0.00 693 ILE A O 8
ATOM 14949 N N . PHE A 1 60 ? 1.625 13.445 -2.094 1.00 0.00 694 PHE A N 8
ATOM 14950 C CA . PHE A 1 60 ? 0.915 12.469 -1.310 1.00 0.00 694 PHE A CA 8
ATOM 14951 C C . PHE A 1 60 ? -0.088 11.835 -2.214 1.00 0.00 694 PHE A C 8
ATOM 14952 O O . PHE A 1 60 ? -0.600 12.473 -3.132 1.00 0.00 694 PHE A O 8
ATOM 14969 N N . CYS A 1 61 ? -0.384 10.545 -1.978 1.00 0.00 695 CYS A N 8
ATOM 14970 C CA . CYS A 1 61 ? -1.345 9.861 -2.794 1.00 0.00 695 CYS A CA 8
ATOM 14971 C C . CYS A 1 61 ? -2.283 9.140 -1.874 1.00 0.00 695 CYS A C 8
ATOM 14972 O O . CYS A 1 61 ? -2.089 7.967 -1.558 1.00 0.00 695 CYS A O 8
ATOM 14980 N N . GLN A 1 62 ? -3.345 9.842 -1.426 1.00 0.00 696 GLN A N 8
ATOM 14981 C CA . GLN A 1 62 ? -4.307 9.230 -0.537 1.00 0.00 696 GLN A CA 8
ATOM 14982 C C . GLN A 1 62 ? -5.489 8.829 -1.370 1.00 0.00 696 GLN A C 8
ATOM 14983 O O . GLN A 1 62 ? -5.994 9.611 -2.174 1.00 0.00 696 GLN A O 8
ATOM 14997 N N . PHE A 1 63 ? -5.952 7.572 -1.187 1.00 0.00 697 PHE A N 8
ATOM 14998 C CA . PHE A 1 63 ? -7.069 7.075 -1.953 1.00 0.00 697 PHE A CA 8
ATOM 14999 C C . PHE A 1 63 ? -8.216 6.861 -1.008 1.00 0.00 697 PHE A C 8
ATOM 15000 O O . PHE A 1 63 ? -8.027 6.560 0.171 1.00 0.00 697 PHE A O 8
ATOM 15017 N N . PRO A 1 64 ? -9.419 7.018 -1.520 1.00 0.00 698 PRO A N 8
ATOM 15018 C CA . PRO A 1 64 ? -10.625 6.843 -0.725 1.00 0.00 698 PRO A CA 8
ATOM 15019 C C . PRO A 1 64 ? -10.918 5.415 -0.374 1.00 0.00 698 PRO A C 8
ATOM 15020 O O . PRO A 1 64 ? -11.608 5.145 0.608 1.00 0.00 698 PRO A O 8
ATOM 15031 N N . THR A 1 65 ? -10.401 4.453 -1.175 1.00 0.00 699 THR A N 8
ATOM 15032 C CA . THR A 1 65 ? -10.659 3.060 -0.892 1.00 0.00 699 THR A CA 8
ATOM 15033 C C . THR A 1 65 ? -9.356 2.319 -0.944 1.00 0.00 699 THR A C 8
ATOM 15034 O O . THR A 1 65 ? -8.403 2.734 -1.605 1.00 0.00 699 THR A O 8
ATOM 15045 N N . VAL A 1 66 ? -9.309 1.173 -0.230 1.00 0.00 700 VAL A N 8
ATOM 15046 C CA . VAL A 1 66 ? -8.119 0.355 -0.175 1.00 0.00 700 VAL A CA 8
ATOM 15047 C C . VAL A 1 66 ? -7.887 -0.284 -1.521 1.00 0.00 700 VAL A C 8
ATOM 15048 O O . VAL A 1 66 ? -6.754 -0.368 -1.991 1.00 0.00 700 VAL A O 8
ATOM 15061 N N . SER A 1 67 ? -8.973 -0.752 -2.178 1.00 0.00 701 SER A N 8
ATOM 15062 C CA . SER A 1 67 ? -8.833 -1.425 -3.452 1.00 0.00 701 SER A CA 8
ATOM 15063 C C . SER A 1 67 ? -8.249 -0.494 -4.483 1.00 0.00 701 SER A C 8
ATOM 15064 O O . SER A 1 67 ? -7.417 -0.909 -5.286 1.00 0.00 701 SER A O 8
ATOM 15072 N N . ASP A 1 68 ? -8.660 0.795 -4.488 1.00 0.00 702 ASP A N 8
ATOM 15073 C CA . ASP A 1 68 ? -8.129 1.720 -5.468 1.00 0.00 702 ASP A CA 8
ATOM 15074 C C . ASP A 1 68 ? -6.657 1.913 -5.218 1.00 0.00 702 ASP A C 8
ATOM 15075 O O . ASP A 1 68 ? -5.867 1.992 -6.157 1.00 0.00 702 ASP A O 8
ATOM 15084 N N . ALA A 1 69 ? -6.258 2.000 -3.930 1.00 0.00 703 ALA A N 8
ATOM 15085 C CA . ALA A 1 69 ? -4.868 2.203 -3.600 1.00 0.00 703 ALA A CA 8
ATOM 15086 C C . ALA A 1 69 ? -4.058 1.013 -4.048 1.00 0.00 703 ALA A C 8
ATOM 15087 O O . ALA A 1 69 ? -2.965 1.169 -4.586 1.00 0.00 703 ALA A O 8
ATOM 15094 N N . LYS A 1 70 ? -4.580 -0.215 -3.827 1.00 0.00 704 LYS A N 8
ATOM 15095 C CA . LYS A 1 70 ? -3.849 -1.402 -4.205 1.00 0.00 704 LYS A CA 8
ATOM 15096 C C . LYS A 1 70 ? -3.742 -1.476 -5.708 1.00 0.00 704 LYS A C 8
ATOM 15097 O O . LYS A 1 70 ? -2.694 -1.842 -6.239 1.00 0.00 704 LYS A O 8
ATOM 15116 N N . ARG A 1 71 ? -4.836 -1.141 -6.435 1.00 0.00 705 ARG A N 8
ATOM 15117 C CA . ARG A 1 71 ? -4.800 -1.195 -7.884 1.00 0.00 705 ARG A CA 8
ATOM 15118 C C . ARG A 1 71 ? -3.779 -0.213 -8.388 1.00 0.00 705 ARG A C 8
ATOM 15119 O O . ARG A 1 71 ? -3.027 -0.508 -9.307 1.00 0.00 705 ARG A O 8
ATOM 15140 N N . PHE A 1 72 ? -3.735 0.986 -7.783 1.00 0.00 706 PHE A N 8
ATOM 15141 C CA . PHE A 1 72 ? -2.787 1.996 -8.194 1.00 0.00 706 PHE A CA 8
ATOM 15142 C C . PHE A 1 72 ? -1.393 1.508 -7.882 1.00 0.00 706 PHE A C 8
ATOM 15143 O O . PHE A 1 72 ? -0.455 1.753 -8.622 1.00 0.00 706 PHE A O 8
ATOM 15160 N N . TYR A 1 73 ? -1.223 0.840 -6.736 1.00 0.00 707 TYR A N 8
ATOM 15161 C CA . TYR A 1 73 ? 0.079 0.344 -6.363 1.00 0.00 707 TYR A CA 8
ATOM 15162 C C . TYR A 1 73 ? 0.549 -0.709 -7.346 1.00 0.00 707 TYR A C 8
ATOM 15163 O O . TYR A 1 73 ? 1.659 -0.624 -7.871 1.00 0.00 707 TYR A O 8
ATOM 15181 N N . GLU A 1 74 ? -0.286 -1.731 -7.612 1.00 0.00 708 GLU A N 8
ATOM 15182 C CA . GLU A 1 74 ? 0.126 -2.811 -8.481 1.00 0.00 708 GLU A CA 8
ATOM 15183 C C . GLU A 1 74 ? 0.155 -2.414 -9.937 1.00 0.00 708 GLU A C 8
ATOM 15184 O O . GLU A 1 74 ? 1.060 -2.818 -10.663 1.00 0.00 708 GLU A O 8
ATOM 15196 N N . GLU A 1 75 ? -0.828 -1.623 -10.406 1.00 0.00 709 GLU A N 8
ATOM 15197 C CA . GLU A 1 75 ? -0.858 -1.276 -11.816 1.00 0.00 709 GLU A CA 8
ATOM 15198 C C . GLU A 1 75 ? -1.155 0.187 -11.973 1.00 0.00 709 GLU A C 8
ATOM 15199 O O . GLU A 1 75 ? -2.028 0.576 -12.748 1.00 0.00 709 GLU A O 8
ATOM 15211 N N . GLY A 1 76 ? -0.429 1.042 -11.239 1.00 0.00 710 GLY A N 8
ATOM 15212 C CA . GLY A 1 76 ? -0.658 2.463 -11.346 1.00 0.00 710 GLY A CA 8
ATOM 15213 C C . GLY A 1 76 ? 0.657 3.163 -11.361 1.00 0.00 710 GLY A C 8
ATOM 15214 O O . GLY A 1 76 ? 0.791 4.246 -10.798 1.00 0.00 710 GLY A O 8
ATOM 15218 N N . THR A 1 77 ? 1.679 2.559 -12.000 1.00 0.00 711 THR A N 8
ATOM 15219 C CA . THR A 1 77 ? 2.976 3.200 -12.056 1.00 0.00 711 THR A CA 8
ATOM 15220 C C . THR A 1 77 ? 2.807 4.467 -12.834 1.00 0.00 711 THR A C 8
ATOM 15221 O O . THR A 1 77 ? 2.005 4.530 -13.767 1.00 0.00 711 THR A O 8
ATOM 15232 N N . VAL A 1 78 ? 3.590 5.508 -12.487 1.00 0.00 712 VAL A N 8
ATOM 15233 C CA . VAL A 1 78 ? 3.450 6.767 -13.176 1.00 0.00 712 VAL A CA 8
ATOM 15234 C C . VAL A 1 78 ? 4.790 7.152 -13.711 1.00 0.00 712 VAL A C 8
ATOM 15235 O O . VAL A 1 78 ? 5.832 6.708 -13.224 1.00 0.00 712 VAL A O 8
ATOM 15248 N N . GLU A 1 79 ? 4.773 8.004 -14.754 1.00 0.00 713 GLU A N 8
ATOM 15249 C CA . GLU A 1 79 ? 5.988 8.469 -15.352 1.00 0.00 713 GLU A CA 8
ATOM 15250 C C . GLU A 1 79 ? 5.899 9.953 -15.263 1.00 0.00 713 GLU A C 8
ATOM 15251 O O . GLU A 1 79 ? 5.014 10.565 -15.854 1.00 0.00 713 GLU A O 8
ATOM 15263 N N . ILE A 1 80 ? 6.832 10.578 -14.528 1.00 0.00 714 ILE A N 8
ATOM 15264 C CA . ILE A 1 80 ? 6.779 11.998 -14.365 1.00 0.00 714 ILE A CA 8
ATOM 15265 C C . ILE A 1 80 ? 8.170 12.518 -14.568 1.00 0.00 714 ILE A C 8
ATOM 15266 O O . ILE A 1 80 ? 9.129 12.010 -13.992 1.00 0.00 714 ILE A O 8
ATOM 15282 N N . LEU A 1 81 ? 8.297 13.533 -15.460 1.00 0.00 715 LEU A N 8
ATOM 15283 C CA . LEU A 1 81 ? 9.584 14.127 -15.763 1.00 0.00 715 LEU A CA 8
ATOM 15284 C C . LEU A 1 81 ? 10.443 13.091 -16.436 1.00 0.00 715 LEU A C 8
ATOM 15285 O O . LEU A 1 81 ? 11.657 13.056 -16.240 1.00 0.00 715 LEU A O 8
ATOM 15301 N N . ASN A 1 82 ? 9.809 12.227 -17.270 1.00 0.00 716 ASN A N 8
ATOM 15302 C CA . ASN A 1 82 ? 10.528 11.188 -17.983 1.00 0.00 716 ASN A CA 8
ATOM 15303 C C . ASN A 1 82 ? 11.238 10.302 -16.995 1.00 0.00 716 ASN A C 8
ATOM 15304 O O . ASN A 1 82 ? 12.357 9.851 -17.237 1.00 0.00 716 ASN A O 8
ATOM 15315 N N . ARG A 1 83 ? 10.584 10.022 -15.854 1.00 0.00 717 ARG A N 8
ATOM 15316 C CA . ARG A 1 83 ? 11.183 9.186 -14.850 1.00 0.00 717 ARG A CA 8
ATOM 15317 C C . ARG A 1 83 ? 10.069 8.379 -14.254 1.00 0.00 717 ARG A C 8
ATOM 15318 O O . ARG A 1 83 ? 9.005 8.914 -13.944 1.00 0.00 717 ARG A O 8
ATOM 15339 N N . SER A 1 84 ? 10.278 7.052 -14.091 1.00 0.00 718 SER A N 8
ATOM 15340 C CA . SER A 1 84 ? 9.240 6.221 -13.523 1.00 0.00 718 SER A CA 8
ATOM 15341 C C . SER A 1 84 ? 9.251 6.441 -12.041 1.00 0.00 718 SER A C 8
ATOM 15342 O O . SER A 1 84 ? 10.310 6.460 -11.414 1.00 0.00 718 SER A O 8
ATOM 15350 N N . LEU A 1 85 ? 8.050 6.598 -11.446 1.00 0.00 719 LEU A N 8
ATOM 15351 C CA . LEU A 1 85 ? 7.959 6.823 -10.026 1.00 0.00 719 LEU A CA 8
ATOM 15352 C C . LEU A 1 85 ? 7.090 5.739 -9.440 1.00 0.00 719 LEU A C 8
ATOM 15353 O O . LEU A 1 85 ? 5.870 5.729 -9.628 1.00 0.00 719 LEU A O 8
ATOM 15369 N N . PRO A 1 86 ? 7.715 4.791 -8.762 1.00 0.00 720 PRO A N 8
ATOM 15370 C CA . PRO A 1 86 ? 7.000 3.700 -8.113 1.00 0.00 720 PRO A CA 8
ATOM 15371 C C . PRO A 1 86 ? 6.127 4.159 -6.981 1.00 0.00 720 PRO A C 8
ATOM 15372 O O . PRO A 1 86 ? 6.336 5.226 -6.406 1.00 0.00 720 PRO A O 8
ATOM 15383 N N . ILE A 1 87 ? 5.123 3.329 -6.634 1.00 0.00 721 ILE A N 8
ATOM 15384 C CA . ILE A 1 87 ? 4.214 3.662 -5.568 1.00 0.00 721 ILE A CA 8
ATOM 15385 C C . ILE A 1 87 ? 4.770 3.074 -4.300 1.00 0.00 721 ILE A C 8
ATOM 15386 O O . ILE A 1 87 ? 5.016 1.870 -4.213 1.00 0.00 721 ILE A O 8
ATOM 15402 N N . LYS A 1 88 ? 4.971 3.933 -3.274 1.00 0.00 722 LYS A N 8
ATOM 15403 C CA . LYS A 1 88 ? 5.525 3.480 -2.019 1.00 0.00 722 LYS A CA 8
ATOM 15404 C C . LYS A 1 88 ? 4.485 3.667 -0.939 1.00 0.00 722 LYS A C 8
ATOM 15405 O O . LYS A 1 88 ? 3.997 4.772 -0.711 1.00 0.00 722 LYS A O 8
ATOM 15424 N N . PRO A 1 89 ? 4.119 2.584 -0.275 1.00 0.00 723 PRO A N 8
ATOM 15425 C CA . PRO A 1 89 ? 3.155 2.641 0.819 1.00 0.00 723 PRO A CA 8
ATOM 15426 C C . PRO A 1 89 ? 3.714 3.255 2.061 1.00 0.00 723 PRO A C 8
ATOM 15427 O O . PRO A 1 89 ? 4.931 3.321 2.244 1.00 0.00 723 PRO A O 8
ATOM 15438 N N . VAL A 1 90 ? 2.819 3.719 2.956 1.00 0.00 724 VAL A N 8
ATOM 15439 C CA . VAL A 1 90 ? 3.263 4.290 4.196 1.00 0.00 724 VAL A CA 8
ATOM 15440 C C . VAL A 1 90 ? 2.673 3.428 5.271 1.00 0.00 724 VAL A C 8
ATOM 15441 O O . VAL A 1 90 ? 1.536 2.967 5.165 1.00 0.00 724 VAL A O 8
ATOM 15454 N N . PHE A 1 91 ? 3.456 3.167 6.333 1.00 0.00 725 PHE A N 8
ATOM 15455 C CA . PHE A 1 91 ? 2.970 2.346 7.411 1.00 0.00 725 PHE A CA 8
ATOM 15456 C C . PHE A 1 91 ? 3.339 3.033 8.689 1.00 0.00 725 PHE A C 8
ATOM 15457 O O . PHE A 1 91 ? 4.362 3.711 8.771 1.00 0.00 725 PHE A O 8
ATOM 15474 N N . GLU A 1 92 ? 2.495 2.867 9.729 1.00 0.00 726 GLU A N 8
ATOM 15475 C CA . GLU A 1 92 ? 2.766 3.488 11.000 1.00 0.00 726 GLU A CA 8
ATOM 15476 C C . GLU A 1 92 ? 3.684 2.579 11.763 1.00 0.00 726 GLU A C 8
ATOM 15477 O O . GLU A 1 92 ? 3.584 1.355 11.677 1.00 0.00 726 GLU A O 8
ATOM 15489 N N . LYS A 1 93 ? 4.603 3.174 12.550 1.00 0.00 727 LYS A N 8
ATOM 15490 C CA . LYS A 1 93 ? 5.526 2.387 13.317 1.00 0.00 727 LYS A CA 8
ATOM 15491 C C . LYS A 1 93 ? 5.916 3.209 14.508 1.00 0.00 727 LYS A C 8
ATOM 15492 O O . LYS A 1 93 ? 5.720 4.425 14.527 1.00 0.00 727 LYS A O 8
ATOM 15511 N N . ARG A 1 94 ? 6.477 2.548 15.543 1.00 0.00 728 ARG A N 8
ATOM 15512 C CA . ARG A 1 94 ? 6.881 3.252 16.734 1.00 0.00 728 ARG A CA 8
ATOM 15513 C C . ARG A 1 94 ? 8.277 2.815 17.053 1.00 0.00 728 ARG A C 8
ATOM 15514 O O . ARG A 1 94 ? 8.679 1.695 16.739 1.00 0.00 728 ARG A O 8
ATOM 15535 N N . ASN A 1 95 ? 9.054 3.709 17.700 1.00 0.00 729 ASN A N 8
ATOM 15536 C CA . ASN A 1 95 ? 10.409 3.379 18.048 1.00 0.00 729 ASN A CA 8
ATOM 15537 C C . ASN A 1 95 ? 10.778 4.229 19.229 1.00 0.00 729 ASN A C 8
ATOM 15538 O O . ASN A 1 95 ? 9.985 5.052 19.686 1.00 0.00 729 ASN A O 8
ATOM 15549 N N . GLU A 1 96 ? 12.007 4.039 19.752 1.00 0.00 730 GLU A N 8
ATOM 15550 C CA . GLU A 1 96 ? 12.451 4.806 20.886 1.00 0.00 730 GLU A CA 8
ATOM 15551 C C . GLU A 1 96 ? 13.760 5.425 20.505 1.00 0.00 730 GLU A C 8
ATOM 15552 O O . GLU A 1 96 ? 14.533 4.847 19.741 1.00 0.00 730 GLU A O 8
ATOM 15564 N N . THR A 1 97 ? 14.033 6.638 21.034 1.00 0.00 731 THR A N 8
ATOM 15565 C CA . THR A 1 97 ? 15.269 7.316 20.724 1.00 0.00 731 THR A CA 8
ATOM 15566 C C . THR A 1 97 ? 16.104 7.338 21.971 1.00 0.00 731 THR A C 8
ATOM 15567 O O . THR A 1 97 ? 17.186 6.756 22.012 1.00 0.00 731 THR A O 8
ATOM 15578 N N . VAL A 1 98 ? 15.613 8.023 23.024 1.00 0.00 732 VAL A N 8
ATOM 15579 C CA . VAL A 1 98 ? 16.351 8.095 24.257 1.00 0.00 732 VAL A CA 8
ATOM 15580 C C . VAL A 1 98 ? 15.343 8.123 25.370 1.00 0.00 732 VAL A C 8
ATOM 15581 O O . VAL A 1 98 ? 14.262 8.697 25.233 1.00 0.00 732 VAL A O 8
ATOM 15594 N N . ALA A 1 99 ? 15.678 7.470 26.505 1.00 0.00 733 ALA A N 8
ATOM 15595 C CA . ALA A 1 99 ? 14.778 7.436 27.629 1.00 0.00 733 ALA A CA 8
ATOM 15596 C C . ALA A 1 99 ? 15.549 7.908 28.833 1.00 0.00 733 ALA A C 8
ATOM 15597 O O . ALA A 1 99 ? 16.177 7.118 29.538 1.00 0.00 733 ALA A O 8
ATOM 15604 N N . PRO A 1 100 ? 15.524 9.203 29.071 1.00 0.00 734 PRO A N 8
ATOM 15605 C CA . PRO A 1 100 ? 16.230 9.786 30.201 1.00 0.00 734 PRO A CA 8
ATOM 15606 C C . PRO A 1 100 ? 15.564 9.506 31.514 1.00 0.00 734 PRO A C 8
ATOM 15607 O O . PRO A 1 100 ? 14.351 9.313 31.584 1.00 0.00 734 PRO A O 8
ATOM 15618 N N . ALA A 1 101 ? 16.366 9.478 32.602 1.00 0.00 735 ALA A N 8
ATOM 15619 C CA . ALA A 1 101 ? 15.822 9.217 33.910 1.00 0.00 735 ALA A CA 8
ATOM 15620 C C . ALA A 1 101 ? 15.064 10.438 34.349 1.00 0.00 735 ALA A C 8
ATOM 15621 O O . ALA A 1 101 ? 15.461 11.567 34.068 1.00 0.00 735 ALA A O 8
ATOM 15628 N N . GLU A 1 102 ? 13.941 10.222 35.065 1.00 0.00 736 GLU A N 8
ATOM 15629 C CA . GLU A 1 102 ? 13.143 11.325 35.531 1.00 0.00 736 GLU A CA 8
ATOM 15630 C C . GLU A 1 102 ? 12.839 11.066 36.974 1.00 0.00 736 GLU A C 8
ATOM 15631 O O . GLU A 1 102 ? 12.727 9.917 37.399 1.00 0.00 736 GLU A O 8
ATOM 15643 N N . ARG A 1 103 ? 12.687 12.151 37.763 1.00 0.00 737 ARG A N 8
ATOM 15644 C CA . ARG A 1 103 ? 12.399 12.008 39.168 1.00 0.00 737 ARG A CA 8
ATOM 15645 C C . ARG A 1 103 ? 11.190 12.845 39.454 1.00 0.00 737 ARG A C 8
ATOM 15646 O O . ARG A 1 103 ? 10.964 13.872 38.815 1.00 0.00 737 ARG A O 8
ATOM 15667 N N . LYS A 1 104 ? 10.376 12.412 40.441 1.00 0.00 738 LYS A N 8
ATOM 15668 C CA . LYS A 1 104 ? 9.189 13.149 40.790 1.00 0.00 738 LYS A CA 8
ATOM 15669 C C . LYS A 1 104 ? 9.602 14.279 41.687 1.00 0.00 738 LYS A C 8
ATOM 15670 O O . LYS A 1 104 ? 10.517 14.145 42.499 1.00 0.00 738 LYS A O 8
ATOM 15689 N N . ARG A 1 105 ? 8.916 15.434 41.554 1.00 0.00 739 ARG A N 8
ATOM 15690 C CA . ARG A 1 105 ? 9.244 16.575 42.367 1.00 0.00 739 ARG A CA 8
ATOM 15691 C C . ARG A 1 105 ? 7.949 17.199 42.791 1.00 0.00 739 ARG A C 8
ATOM 15692 O O . ARG A 1 105 ? 7.059 17.421 41.969 1.00 0.00 739 ARG A O 8
ATOM 15713 N N . ARG A 1 106 ? 7.822 17.479 44.114 1.00 0.00 740 ARG A N 8
ATOM 15714 C CA . ARG A 1 106 ? 6.623 18.091 44.649 1.00 0.00 740 ARG A CA 8
ATOM 15715 C C . ARG A 1 106 ? 5.496 17.091 44.576 1.00 0.00 740 ARG A C 8
ATOM 15716 O O . ARG A 1 106 ? 5.702 15.918 44.265 1.00 0.00 740 ARG A O 8
ATOM 15737 N N . ARG A 1 107 ? 4.265 17.549 44.890 1.00 0.00 741 ARG A N 8
ATOM 15738 C CA . ARG A 1 107 ? 3.121 16.676 44.851 1.00 0.00 741 ARG A CA 8
ATOM 15739 C C . ARG A 1 107 ? 2.042 17.403 44.111 1.00 0.00 741 ARG A C 8
ATOM 15740 O O . ARG A 1 107 ? 1.982 18.632 44.125 1.00 0.00 741 ARG A O 8
ATOM 15761 N N . SER A 1 108 ? 1.156 16.645 43.432 1.00 0.00 742 SER A N 8
ATOM 15762 C CA . SER A 1 108 ? 0.083 17.255 42.688 1.00 0.00 742 SER A CA 8
ATOM 15763 C C . SER A 1 108 ? -1.188 16.596 43.123 1.00 0.00 742 SER A C 8
ATOM 15764 O O . SER A 1 108 ? -1.199 15.418 43.478 1.00 0.00 742 SER A O 8
ATOM 15772 N N . VAL A 1 109 ? -2.303 17.358 43.095 1.00 0.00 743 VAL A N 8
ATOM 15773 C CA . VAL A 1 109 ? -3.578 16.816 43.497 1.00 0.00 743 VAL A CA 8
ATOM 15774 C C . VAL A 1 109 ? -4.480 16.906 42.303 1.00 0.00 743 VAL A C 8
ATOM 15775 O O . VAL A 1 109 ? -4.639 17.972 41.707 1.00 0.00 743 VAL A O 8
ATOM 15788 N N . SER A 1 110 ? -5.091 15.764 41.917 1.00 0.00 744 SER A N 8
ATOM 15789 C CA . SER A 1 110 ? -5.976 15.753 40.776 1.00 0.00 744 SER A CA 8
ATOM 15790 C C . SER A 1 110 ? -7.286 16.364 41.196 1.00 0.00 744 SER A C 8
ATOM 15791 O O . SER A 1 110 ? -7.714 16.236 42.346 1.00 0.00 744 SER A O 8
ATOM 15799 N N . PRO A 1 111 ? -7.941 17.024 40.266 1.00 0.00 745 PRO A N 8
ATOM 15800 C CA . PRO A 1 111 ? -9.224 17.657 40.525 1.00 0.00 745 PRO A CA 8
ATOM 15801 C C . PRO A 1 111 ? -10.352 16.672 40.593 1.00 0.00 745 PRO A C 8
ATOM 15802 O O . PRO A 1 111 ? -10.257 15.560 40.076 1.00 0.00 745 PRO A O 8
ATOM 15813 N N . GLY A 1 112 ? -11.463 17.069 41.247 1.00 0.00 746 GLY A N 8
ATOM 15814 C CA . GLY A 1 112 ? -12.593 16.187 41.359 1.00 0.00 746 GLY A CA 8
ATOM 15815 C C . GLY A 1 112 ? -13.741 17.003 41.852 1.00 0.00 746 GLY A C 8
ATOM 15816 O O . GLY A 1 112 ? -13.589 18.181 42.169 1.00 0.00 746 GLY A O 8
ATOM 15820 N N . GLY A 1 113 ? -14.936 16.385 41.929 1.00 0.00 747 GLY A N 8
ATOM 15821 C CA . GLY A 1 113 ? -16.094 17.101 42.390 1.00 0.00 747 GLY A CA 8
ATOM 15822 C C . GLY A 1 113 ? -17.228 16.130 42.426 1.00 0.00 747 GLY A C 8
ATOM 15823 O O . GLY A 1 113 ? -17.068 14.960 42.088 1.00 0.00 747 GLY A O 8
ATOM 15827 N N . VAL A 1 114 ? -18.420 16.610 42.840 1.00 0.00 748 VAL A N 8
ATOM 15828 C CA . VAL A 1 114 ? -19.577 15.748 42.913 1.00 0.00 748 VAL A CA 8
ATOM 15829 C C . VAL A 1 114 ? -20.244 15.726 41.565 1.00 0.00 748 VAL A C 8
ATOM 15830 O O . VAL A 1 114 ? -21.080 14.865 41.301 1.00 0.00 748 VAL A O 8
ATOM 15843 N N . HIS A 1 115 ? -19.876 16.688 40.681 1.00 0.00 749 HIS A N 8
ATOM 15844 C CA . HIS A 1 115 ? -20.451 16.762 39.351 1.00 0.00 749 HIS A CA 8
ATOM 15845 C C . HIS A 1 115 ? -21.942 16.986 39.466 1.00 0.00 749 HIS A C 8
ATOM 15846 O O . HIS A 1 115 ? -22.747 16.080 39.243 1.00 0.00 749 HIS A O 8
ATOM 15860 N N . PRO A 1 116 ? -22.325 18.204 39.808 1.00 0.00 750 PRO A N 8
ATOM 15861 C CA . PRO A 1 116 ? -23.734 18.562 39.952 1.00 0.00 750 PRO A CA 8
ATOM 15862 C C . PRO A 1 116 ? -24.515 18.373 38.685 1.00 0.00 750 PRO A C 8
ATOM 15863 O O . PRO A 1 116 ? -24.013 18.624 37.589 1.00 0.00 750 PRO A O 8
ATOM 15874 N N . GLN A 1 117 ? -25.782 17.929 38.814 1.00 0.00 751 GLN A N 8
ATOM 15875 C CA . GLN A 1 117 ? -26.597 17.715 37.649 1.00 0.00 751 GLN A CA 8
ATOM 15876 C C . GLN A 1 117 ? -28.026 17.852 38.074 1.00 0.00 751 GLN A C 8
ATOM 15877 O O . GLN A 1 117 ? -28.349 17.737 39.258 1.00 0.00 751 GLN A O 8
ATOM 15891 N N . THR A 1 118 ? -28.923 18.105 37.096 1.00 0.00 752 THR A N 8
ATOM 15892 C CA . THR A 1 118 ? -30.324 18.259 37.399 1.00 0.00 752 THR A CA 8
ATOM 15893 C C . THR A 1 118 ? -31.048 17.183 36.651 1.00 0.00 752 THR A C 8
ATOM 15894 O O . THR A 1 118 ? -30.844 17.002 35.451 1.00 0.00 752 THR A O 8
ATOM 15905 N N . ALA A 1 119 ? -31.920 16.429 37.359 1.00 0.00 753 ALA A N 8
ATOM 15906 C CA . ALA A 1 119 ? -32.659 15.367 36.721 1.00 0.00 753 ALA A CA 8
ATOM 15907 C C . ALA A 1 119 ? -33.686 15.994 35.818 1.00 0.00 753 ALA A C 8
ATOM 15908 O O . ALA A 1 119 ? -34.314 16.993 36.165 1.00 0.00 753 ALA A O 8
ATOM 15915 N N . ALA A 1 120 ? -33.871 15.398 34.617 1.00 0.00 754 ALA A N 8
ATOM 15916 C CA . ALA A 1 120 ? -34.829 15.915 33.666 1.00 0.00 754 ALA A CA 8
ATOM 15917 C C . ALA A 1 120 ? -36.213 15.798 34.245 1.00 0.00 754 ALA A C 8
ATOM 15918 O O . ALA A 1 120 ? -37.039 16.697 34.083 1.00 0.00 754 ALA A O 8
ATOM 15925 N N . VAL A 1 121 ? -36.499 14.671 34.934 1.00 0.00 755 VAL A N 8
ATOM 15926 C CA . VAL A 1 121 ? -37.807 14.475 35.510 1.00 0.00 755 VAL A CA 8
ATOM 15927 C C . VAL A 1 121 ? -37.617 14.039 36.930 1.00 0.00 755 VAL A C 8
ATOM 15928 O O . VAL A 1 121 ? -36.556 13.545 37.309 1.00 0.00 755 VAL A O 8
ATOM 15941 N N . SER A 1 122 ? -38.668 14.217 37.757 1.00 0.00 756 SER A N 8
ATOM 15942 C CA . SER A 1 122 ? -38.588 13.829 39.138 1.00 0.00 756 SER A CA 8
ATOM 15943 C C . SER A 1 122 ? -39.992 13.597 39.607 1.00 0.00 756 SER A C 8
ATOM 15944 O O . SER A 1 122 ? -40.947 14.046 38.974 1.00 0.00 756 SER A O 8
ATOM 15952 N N . ALA A 1 123 ? -40.147 12.886 40.742 1.00 0.00 757 ALA A N 8
ATOM 15953 C CA . ALA A 1 123 ? -41.462 12.618 41.256 1.00 0.00 757 ALA A CA 8
ATOM 15954 C C . ALA A 1 123 ? -41.334 12.498 42.743 1.00 0.00 757 ALA A C 8
ATOM 15955 O O . ALA A 1 123 ? -40.273 12.152 43.260 1.00 0.00 757 ALA A O 8
ATOM 15962 N N . LEU A 1 124 ? -42.433 12.789 43.470 1.00 0.00 758 LEU A N 8
ATOM 15963 C CA . LEU A 1 124 ? -42.396 12.706 44.908 1.00 0.00 758 LEU A CA 8
ATOM 15964 C C . LEU A 1 124 ? -43.800 12.496 45.398 1.00 0.00 758 LEU A C 8
ATOM 15965 O O . LEU A 1 124 ? -44.027 11.758 46.354 1.00 0.00 758 LEU A O 8
ATOM 15981 N N . SER A 1 125 ? -44.787 13.155 44.746 1.00 0.00 759 SER A N 8
ATOM 15982 C CA . SER A 1 125 ? -46.167 13.014 45.153 1.00 0.00 759 SER A CA 8
ATOM 15983 C C . SER A 1 125 ? -46.681 11.669 44.710 1.00 0.00 759 SER A C 8
ATOM 15984 O O . SER A 1 125 ? -47.747 11.233 45.146 1.00 0.00 759 SER A O 8
ATOM 15992 N N . ARG A 1 126 ? -45.935 10.982 43.825 1.00 0.00 760 ARG A N 8
ATOM 15993 C CA . ARG A 1 126 ? -46.363 9.694 43.356 1.00 0.00 760 ARG A CA 8
ATOM 15994 C C . ARG A 1 126 ? -45.132 8.925 42.995 1.00 0.00 760 ARG A C 8
ATOM 15995 O O . ARG A 1 126 ? -44.062 9.499 42.792 1.00 0.00 760 ARG A O 8
ATOM 16016 N N . ARG A 1 127 ? -45.259 7.584 42.907 1.00 0.00 761 ARG A N 8
ATOM 16017 C CA . ARG A 1 127 ? -44.127 6.761 42.567 1.00 0.00 761 ARG A CA 8
ATOM 16018 C C . ARG A 1 127 ? -44.041 6.688 41.038 1.00 0.00 761 ARG A C 8
ATOM 16019 O O . ARG A 1 127 ? -45.062 6.308 40.402 1.00 0.00 761 ARG A O 8
ATOM 16041 N N . GLY A 1 1 ? -9.016 -15.768 2.436 1.00 0.00 635 GLY A N 9
ATOM 16042 C CA . GLY A 1 1 ? -9.489 -14.573 3.182 1.00 0.00 635 GLY A CA 9
ATOM 16043 C C . GLY A 1 1 ? -9.952 -13.533 2.214 1.00 0.00 635 GLY A C 9
ATOM 16044 O O . GLY A 1 1 ? -9.806 -13.668 1.001 1.00 0.00 635 GLY A O 9
ATOM 16050 N N . PRO A 1 2 ? -10.502 -12.477 2.768 1.00 0.00 636 PRO A N 9
ATOM 16051 C CA . PRO A 1 2 ? -11.021 -11.365 1.982 1.00 0.00 636 PRO A CA 9
ATOM 16052 C C . PRO A 1 2 ? -9.948 -10.558 1.313 1.00 0.00 636 PRO A C 9
ATOM 16053 O O . PRO A 1 2 ? -10.213 -9.829 0.360 1.00 0.00 636 PRO A O 9
ATOM 16064 N N . GLY A 1 3 ? -8.696 -10.671 1.813 1.00 0.00 637 GLY A N 9
ATOM 16065 C CA . GLY A 1 3 ? -7.598 -9.934 1.234 1.00 0.00 637 GLY A CA 9
ATOM 16066 C C . GLY A 1 3 ? -7.286 -10.510 -0.117 1.00 0.00 637 GLY A C 9
ATOM 16067 O O . GLY A 1 3 ? -6.669 -9.848 -0.953 1.00 0.00 637 GLY A O 9
ATOM 16071 N N . SER A 1 4 ? -7.690 -11.781 -0.345 1.00 0.00 638 SER A N 9
ATOM 16072 C CA . SER A 1 4 ? -7.464 -12.433 -1.615 1.00 0.00 638 SER A CA 9
ATOM 16073 C C . SER A 1 4 ? -5.983 -12.648 -1.813 1.00 0.00 638 SER A C 9
ATOM 16074 O O . SER A 1 4 ? -5.204 -12.699 -0.862 1.00 0.00 638 SER A O 9
ATOM 16082 N N . GLU A 1 5 ? -5.581 -12.801 -3.090 1.00 0.00 639 GLU A N 9
ATOM 16083 C CA . GLU A 1 5 ? -4.198 -13.030 -3.441 1.00 0.00 639 GLU A CA 9
ATOM 16084 C C . GLU A 1 5 ? -3.399 -11.778 -3.191 1.00 0.00 639 GLU A C 9
ATOM 16085 O O . GLU A 1 5 ? -2.219 -11.847 -2.863 1.00 0.00 639 GLU A O 9
ATOM 16097 N N . ALA A 1 6 ? -4.034 -10.597 -3.346 1.00 0.00 640 ALA A N 9
ATOM 16098 C CA . ALA A 1 6 ? -3.332 -9.340 -3.178 1.00 0.00 640 ALA A CA 9
ATOM 16099 C C . ALA A 1 6 ? -2.762 -9.226 -1.794 1.00 0.00 640 ALA A C 9
ATOM 16100 O O . ALA A 1 6 ? -1.626 -8.800 -1.640 1.00 0.00 640 ALA A O 9
ATOM 16107 N N . THR A 1 7 ? -3.501 -9.630 -0.744 1.00 0.00 641 THR A N 9
ATOM 16108 C CA . THR A 1 7 ? -2.961 -9.485 0.590 1.00 0.00 641 THR A CA 9
ATOM 16109 C C . THR A 1 7 ? -1.831 -10.466 0.783 1.00 0.00 641 THR A C 9
ATOM 16110 O O . THR A 1 7 ? -0.872 -10.172 1.493 1.00 0.00 641 THR A O 9
ATOM 16121 N N . GLU A 1 8 ? -1.916 -11.659 0.152 1.00 0.00 642 GLU A N 9
ATOM 16122 C CA . GLU A 1 8 ? -0.867 -12.644 0.301 1.00 0.00 642 GLU A CA 9
ATOM 16123 C C . GLU A 1 8 ? 0.360 -12.170 -0.436 1.00 0.00 642 GLU A C 9
ATOM 16124 O O . GLU A 1 8 ? 1.479 -12.333 0.040 1.00 0.00 642 GLU A O 9
ATOM 16136 N N . GLU A 1 9 ? 0.165 -11.581 -1.639 1.00 0.00 643 GLU A N 9
ATOM 16137 C CA . GLU A 1 9 ? 1.284 -11.106 -2.424 1.00 0.00 643 GLU A CA 9
ATOM 16138 C C . GLU A 1 9 ? 1.922 -9.948 -1.717 1.00 0.00 643 GLU A C 9
ATOM 16139 O O . GLU A 1 9 ? 3.146 -9.832 -1.670 1.00 0.00 643 GLU A O 9
ATOM 16151 N N . ILE A 1 10 ? 1.087 -9.047 -1.167 1.00 0.00 644 ILE A N 9
ATOM 16152 C CA . ILE A 1 10 ? 1.596 -7.892 -0.464 1.00 0.00 644 ILE A CA 9
ATOM 16153 C C . ILE A 1 10 ? 2.392 -8.362 0.722 1.00 0.00 644 ILE A C 9
ATOM 16154 O O . ILE A 1 10 ? 3.513 -7.900 0.942 1.00 0.00 644 ILE A O 9
ATOM 16170 N N . ALA A 1 11 ? 1.833 -9.311 1.506 1.00 0.00 645 ALA A N 9
ATOM 16171 C CA . ALA A 1 11 ? 2.544 -9.823 2.651 1.00 0.00 645 ALA A CA 9
ATOM 16172 C C . ALA A 1 11 ? 1.592 -10.690 3.418 1.00 0.00 645 ALA A C 9
ATOM 16173 O O . ALA A 1 11 ? 1.606 -11.913 3.300 1.00 0.00 645 ALA A O 9
ATOM 16180 N N . ALA A 1 12 ? 0.739 -10.051 4.239 1.00 0.00 646 ALA A N 9
ATOM 16181 C CA . ALA A 1 12 ? -0.212 -10.783 5.025 1.00 0.00 646 ALA A CA 9
ATOM 16182 C C . ALA A 1 12 ? -1.314 -9.826 5.349 1.00 0.00 646 ALA A C 9
ATOM 16183 O O . ALA A 1 12 ? -1.149 -8.612 5.218 1.00 0.00 646 ALA A O 9
ATOM 16190 N N . LEU A 1 13 ? -2.479 -10.353 5.779 1.00 0.00 647 LEU A N 9
ATOM 16191 C CA . LEU A 1 13 ? -3.585 -9.491 6.108 1.00 0.00 647 LEU A CA 9
ATOM 16192 C C . LEU A 1 13 ? -3.326 -8.938 7.480 1.00 0.00 647 LEU A C 9
ATOM 16193 O O . LEU A 1 13 ? -3.660 -9.552 8.492 1.00 0.00 647 LEU A O 9
ATOM 16209 N N . ASP A 1 14 ? -2.699 -7.747 7.532 1.00 0.00 648 ASP A N 9
ATOM 16210 C CA . ASP A 1 14 ? -2.407 -7.133 8.796 1.00 0.00 648 ASP A CA 9
ATOM 16211 C C . ASP A 1 14 ? -2.406 -5.648 8.581 1.00 0.00 648 ASP A C 9
ATOM 16212 O O . ASP A 1 14 ? -3.120 -4.915 9.259 1.00 0.00 648 ASP A O 9
ATOM 16221 N N . GLN A 1 15 ? -1.580 -5.175 7.620 1.00 0.00 649 GLN A N 9
ATOM 16222 C CA . GLN A 1 15 ? -1.502 -3.763 7.344 1.00 0.00 649 GLN A CA 9
ATOM 16223 C C . GLN A 1 15 ? -1.933 -3.549 5.916 1.00 0.00 649 GLN A C 9
ATOM 16224 O O . GLN A 1 15 ? -1.147 -3.715 4.983 1.00 0.00 649 GLN A O 9
ATOM 16238 N N . PRO A 1 16 ? -3.187 -3.195 5.727 1.00 0.00 650 PRO A N 9
ATOM 16239 C CA . PRO A 1 16 ? -3.721 -2.943 4.401 1.00 0.00 650 PRO A CA 9
ATOM 16240 C C . PRO A 1 16 ? -3.327 -1.600 3.862 1.00 0.00 650 PRO A C 9
ATOM 16241 O O . PRO A 1 16 ? -2.884 -0.726 4.604 1.00 0.00 650 PRO A O 9
ATOM 16252 N N . PHE A 1 17 ? -3.473 -1.410 2.530 1.00 0.00 651 PHE A N 9
ATOM 16253 C CA . PHE A 1 17 ? -3.130 -0.145 1.928 1.00 0.00 651 PHE A CA 9
ATOM 16254 C C . PHE A 1 17 ? -4.167 0.856 2.338 1.00 0.00 651 PHE A C 9
ATOM 16255 O O . PHE A 1 17 ? -5.313 0.515 2.619 1.00 0.00 651 PHE A O 9
ATOM 16272 N N . GLU A 1 18 ? -3.764 2.136 2.371 1.00 0.00 652 GLU A N 9
ATOM 16273 C CA . GLU A 1 18 ? -4.679 3.178 2.753 1.00 0.00 652 GLU A CA 9
ATOM 16274 C C . GLU A 1 18 ? -4.165 4.467 2.184 1.00 0.00 652 GLU A C 9
ATOM 16275 O O . GLU A 1 18 ? -4.936 5.302 1.713 1.00 0.00 652 GLU A O 9
ATOM 16287 N N . LYS A 1 19 ? -2.828 4.657 2.208 1.00 0.00 653 LYS A N 9
ATOM 16288 C CA . LYS A 1 19 ? -2.249 5.871 1.697 1.00 0.00 653 LYS A CA 9
ATOM 16289 C C . LYS A 1 19 ? -0.951 5.485 1.056 1.00 0.00 653 LYS A C 9
ATOM 16290 O O . LYS A 1 19 ? -0.263 4.577 1.527 1.00 0.00 653 LYS A O 9
ATOM 16309 N N . CYS A 1 20 ? -0.594 6.161 -0.056 1.00 0.00 654 CYS A N 9
ATOM 16310 C CA . CYS A 1 20 ? 0.628 5.841 -0.748 1.00 0.00 654 CYS A CA 9
ATOM 16311 C C . CYS A 1 20 ? 1.479 7.076 -0.787 1.00 0.00 654 CYS A C 9
ATOM 16312 O O . CYS A 1 20 ? 0.992 8.200 -0.669 1.00 0.00 654 CYS A O 9
ATOM 16320 N N . PHE A 1 21 ? 2.798 6.871 -0.948 1.00 0.00 655 PHE A N 9
ATOM 16321 C CA . PHE A 1 21 ? 3.721 7.969 -0.993 1.00 0.00 655 PHE A CA 9
ATOM 16322 C C . PHE A 1 21 ? 4.647 7.735 -2.152 1.00 0.00 655 PHE A C 9
ATOM 16323 O O . PHE A 1 21 ? 5.234 6.663 -2.287 1.00 0.00 655 PHE A O 9
ATOM 16340 N N . ILE A 1 22 ? 4.780 8.751 -3.032 1.00 0.00 656 ILE A N 9
ATOM 16341 C CA . ILE A 1 22 ? 5.663 8.638 -4.165 1.00 0.00 656 ILE A CA 9
ATOM 16342 C C . ILE A 1 22 ? 6.746 9.668 -3.960 1.00 0.00 656 ILE A C 9
ATOM 16343 O O . ILE A 1 22 ? 6.510 10.874 -4.082 1.00 0.00 656 ILE A O 9
ATOM 16359 N N . PRO A 1 23 ? 7.940 9.208 -3.635 1.00 0.00 657 PRO A N 9
ATOM 16360 C CA . PRO A 1 23 ? 9.063 10.099 -3.377 1.00 0.00 657 PRO A CA 9
ATOM 16361 C C . PRO A 1 23 ? 9.626 10.757 -4.596 1.00 0.00 657 PRO A C 9
ATOM 16362 O O . PRO A 1 23 ? 9.688 10.170 -5.676 1.00 0.00 657 PRO A O 9
ATOM 16373 N N . THR A 1 24 ? 10.070 12.017 -4.421 1.00 0.00 658 THR A N 9
ATOM 16374 C CA . THR A 1 24 ? 10.662 12.762 -5.498 1.00 0.00 658 THR A CA 9
ATOM 16375 C C . THR A 1 24 ? 11.868 13.440 -4.917 1.00 0.00 658 THR A C 9
ATOM 16376 O O . THR A 1 24 ? 11.889 13.772 -3.733 1.00 0.00 658 THR A O 9
ATOM 16387 N N . GLU A 1 25 ? 12.915 13.666 -5.740 1.00 0.00 659 GLU A N 9
ATOM 16388 C CA . GLU A 1 25 ? 14.096 14.310 -5.234 1.00 0.00 659 GLU A CA 9
ATOM 16389 C C . GLU A 1 25 ? 15.000 14.600 -6.394 1.00 0.00 659 GLU A C 9
ATOM 16390 O O . GLU A 1 25 ? 15.213 15.755 -6.756 1.00 0.00 659 GLU A O 9
ATOM 16402 N N . ALA A 1 26 ? 15.545 13.535 -7.024 1.00 0.00 660 ALA A N 9
ATOM 16403 C CA . ALA A 1 26 ? 16.444 13.717 -8.138 1.00 0.00 660 ALA A CA 9
ATOM 16404 C C . ALA A 1 26 ? 15.618 13.763 -9.388 1.00 0.00 660 ALA A C 9
ATOM 16405 O O . ALA A 1 26 ? 15.850 13.016 -10.334 1.00 0.00 660 ALA A O 9
ATOM 16412 N N . LEU A 1 27 ? 14.628 14.677 -9.409 1.00 0.00 661 LEU A N 9
ATOM 16413 C CA . LEU A 1 27 ? 13.766 14.814 -10.555 1.00 0.00 661 LEU A CA 9
ATOM 16414 C C . LEU A 1 27 ? 14.152 16.082 -11.266 1.00 0.00 661 LEU A C 9
ATOM 16415 O O . LEU A 1 27 ? 13.388 16.629 -12.060 1.00 0.00 661 LEU A O 9
ATOM 16431 N N . GLY A 1 28 ? 15.369 16.586 -10.978 1.00 0.00 662 GLY A N 9
ATOM 16432 C CA . GLY A 1 28 ? 15.841 17.795 -11.612 1.00 0.00 662 GLY A CA 9
ATOM 16433 C C . GLY A 1 28 ? 15.304 18.975 -10.858 1.00 0.00 662 GLY A C 9
ATOM 16434 O O . GLY A 1 28 ? 15.498 20.114 -11.268 1.00 0.00 662 GLY A O 9
ATOM 16438 N N . SER A 1 29 ? 14.594 18.706 -9.733 1.00 0.00 663 SER A N 9
ATOM 16439 C CA . SER A 1 29 ? 14.024 19.757 -8.908 1.00 0.00 663 SER A CA 9
ATOM 16440 C C . SER A 1 29 ? 12.910 20.442 -9.652 1.00 0.00 663 SER A C 9
ATOM 16441 O O . SER A 1 29 ? 12.389 21.462 -9.206 1.00 0.00 663 SER A O 9
ATOM 16449 N N . ASP A 1 30 ? 12.504 19.878 -10.802 1.00 0.00 664 ASP A N 9
ATOM 16450 C CA . ASP A 1 30 ? 11.434 20.460 -11.580 1.00 0.00 664 ASP A CA 9
ATOM 16451 C C . ASP A 1 30 ? 10.136 20.222 -10.853 1.00 0.00 664 ASP A C 9
ATOM 16452 O O . ASP A 1 30 ? 9.181 20.977 -11.006 1.00 0.00 664 ASP A O 9
ATOM 16461 N N . ARG A 1 31 ? 10.086 19.147 -10.038 1.00 0.00 665 ARG A N 9
ATOM 16462 C CA . ARG A 1 31 ? 8.888 18.814 -9.304 1.00 0.00 665 ARG A CA 9
ATOM 16463 C C . ARG A 1 31 ? 8.649 19.834 -8.222 1.00 0.00 665 ARG A C 9
ATOM 16464 O O . ARG A 1 31 ? 7.542 19.935 -7.698 1.00 0.00 665 ARG A O 9
ATOM 16485 N N . GLU A 1 32 ? 9.688 20.612 -7.850 1.00 0.00 666 GLU A N 9
ATOM 16486 C CA . GLU A 1 32 ? 9.527 21.602 -6.808 1.00 0.00 666 GLU A CA 9
ATOM 16487 C C . GLU A 1 32 ? 8.553 22.645 -7.277 1.00 0.00 666 GLU A C 9
ATOM 16488 O O . GLU A 1 32 ? 7.735 23.134 -6.499 1.00 0.00 666 GLU A O 9
ATOM 16500 N N . GLY A 1 33 ? 8.625 23.015 -8.574 1.00 0.00 667 GLY A N 9
ATOM 16501 C CA . GLY A 1 33 ? 7.733 24.016 -9.097 1.00 0.00 667 GLY A CA 9
ATOM 16502 C C . GLY A 1 33 ? 6.764 23.344 -10.014 1.00 0.00 667 GLY A C 9
ATOM 16503 O O . GLY A 1 33 ? 6.993 23.258 -11.219 1.00 0.00 667 GLY A O 9
ATOM 16507 N N . LEU A 1 34 ? 5.633 22.860 -9.457 1.00 0.00 668 LEU A N 9
ATOM 16508 C CA . LEU A 1 34 ? 4.637 22.218 -10.273 1.00 0.00 668 LEU A CA 9
ATOM 16509 C C . LEU A 1 34 ? 3.325 22.852 -9.933 1.00 0.00 668 LEU A C 9
ATOM 16510 O O . LEU A 1 34 ? 3.142 23.400 -8.845 1.00 0.00 668 LEU A O 9
ATOM 16526 N N . ASP A 1 35 ? 2.376 22.806 -10.890 1.00 0.00 669 ASP A N 9
ATOM 16527 C CA . ASP A 1 35 ? 1.074 23.372 -10.662 1.00 0.00 669 ASP A CA 9
ATOM 16528 C C . ASP A 1 35 ? 0.182 22.223 -10.309 1.00 0.00 669 ASP A C 9
ATOM 16529 O O . ASP A 1 35 ? 0.148 21.220 -11.013 1.00 0.00 669 ASP A O 9
ATOM 16538 N N . ARG A 1 36 ? -0.575 22.349 -9.199 1.00 0.00 670 ARG A N 9
ATOM 16539 C CA . ARG A 1 36 ? -1.441 21.275 -8.769 1.00 0.00 670 ARG A CA 9
ATOM 16540 C C . ARG A 1 36 ? -2.512 21.043 -9.798 1.00 0.00 670 ARG A C 9
ATOM 16541 O O . ARG A 1 36 ? -2.863 19.906 -10.092 1.00 0.00 670 ARG A O 9
ATOM 16562 N N . THR A 1 37 ? -3.055 22.135 -10.369 1.00 0.00 671 THR A N 9
ATOM 16563 C CA . THR A 1 37 ? -4.102 22.008 -11.364 1.00 0.00 671 THR A CA 9
ATOM 16564 C C . THR A 1 37 ? -3.558 21.281 -12.567 1.00 0.00 671 THR A C 9
ATOM 16565 O O . THR A 1 37 ? -4.192 20.372 -13.092 1.00 0.00 671 THR A O 9
ATOM 16576 N N . GLN A 1 38 ? -2.352 21.679 -13.026 1.00 0.00 672 GLN A N 9
ATOM 16577 C CA . GLN A 1 38 ? -1.754 21.054 -14.186 1.00 0.00 672 GLN A CA 9
ATOM 16578 C C . GLN A 1 38 ? -1.399 19.626 -13.862 1.00 0.00 672 GLN A C 9
ATOM 16579 O O . GLN A 1 38 ? -1.562 18.739 -14.688 1.00 0.00 672 GLN A O 9
ATOM 16593 N N . LEU A 1 39 ? -0.909 19.384 -12.628 1.00 0.00 673 LEU A N 9
ATOM 16594 C CA . LEU A 1 39 ? -0.503 18.058 -12.206 1.00 0.00 673 LEU A CA 9
ATOM 16595 C C . LEU A 1 39 ? -1.686 17.121 -12.285 1.00 0.00 673 LEU A C 9
ATOM 16596 O O . LEU A 1 39 ? -1.528 15.944 -12.603 1.00 0.00 673 LEU A O 9
ATOM 16612 N N . GLU A 1 40 ? -2.901 17.617 -11.965 1.00 0.00 674 GLU A N 9
ATOM 16613 C CA . GLU A 1 40 ? -4.079 16.777 -12.014 1.00 0.00 674 GLU A CA 9
ATOM 16614 C C . GLU A 1 40 ? -4.291 16.279 -13.426 1.00 0.00 674 GLU A C 9
ATOM 16615 O O . GLU A 1 40 ? -4.685 15.136 -13.620 1.00 0.00 674 GLU A O 9
ATOM 16627 N N . ARG A 1 41 ? -4.034 17.132 -14.446 1.00 0.00 675 ARG A N 9
ATOM 16628 C CA . ARG A 1 41 ? -4.228 16.721 -15.823 1.00 0.00 675 ARG A CA 9
ATOM 16629 C C . ARG A 1 41 ? -2.867 16.486 -16.423 1.00 0.00 675 ARG A C 9
ATOM 16630 O O . ARG A 1 41 ? -2.404 17.238 -17.281 1.00 0.00 675 ARG A O 9
ATOM 16651 N N . GLN A 1 42 ? -2.206 15.394 -15.984 1.00 0.00 676 GLN A N 9
ATOM 16652 C CA . GLN A 1 42 ? -0.881 15.079 -16.459 1.00 0.00 676 GLN A CA 9
ATOM 16653 C C . GLN A 1 42 ? -0.800 13.578 -16.647 1.00 0.00 676 GLN A C 9
ATOM 16654 O O . GLN A 1 42 ? -1.815 12.905 -16.826 1.00 0.00 676 GLN A O 9
ATOM 16668 N N . LEU A 1 43 ? 0.455 13.057 -16.690 1.00 0.00 677 LEU A N 9
ATOM 16669 C CA . LEU A 1 43 ? 0.762 11.638 -16.817 1.00 0.00 677 LEU A CA 9
ATOM 16670 C C . LEU A 1 43 ? -0.085 10.826 -15.862 1.00 0.00 677 LEU A C 9
ATOM 16671 O O . LEU A 1 43 ? -0.805 11.379 -15.034 1.00 0.00 677 LEU A O 9
ATOM 16687 N N . PRO A 1 44 ? -0.041 9.495 -15.992 1.00 0.00 678 PRO A N 9
ATOM 16688 C CA . PRO A 1 44 ? -0.759 8.593 -15.116 1.00 0.00 678 PRO A CA 9
ATOM 16689 C C . PRO A 1 44 ? -0.991 9.144 -13.744 1.00 0.00 678 PRO A C 9
ATOM 16690 O O . PRO A 1 44 ? -0.072 9.294 -12.947 1.00 0.00 678 PRO A O 9
ATOM 16701 N N . PHE A 1 45 ? -2.272 9.417 -13.467 1.00 0.00 679 PHE A N 9
ATOM 16702 C CA . PHE A 1 45 ? -2.689 10.025 -12.232 1.00 0.00 679 PHE A CA 9
ATOM 16703 C C . PHE A 1 45 ? -4.149 10.279 -12.432 1.00 0.00 679 PHE A C 9
ATOM 16704 O O . PHE A 1 45 ? -4.934 10.307 -11.493 1.00 0.00 679 PHE A O 9
ATOM 16721 N N . ARG A 1 46 ? -4.525 10.482 -13.717 1.00 0.00 680 ARG A N 9
ATOM 16722 C CA . ARG A 1 46 ? -5.893 10.719 -14.085 1.00 0.00 680 ARG A CA 9
ATOM 16723 C C . ARG A 1 46 ? -6.566 9.376 -14.210 1.00 0.00 680 ARG A C 9
ATOM 16724 O O . ARG A 1 46 ? -7.790 9.281 -14.290 1.00 0.00 680 ARG A O 9
ATOM 16745 N N . ASN A 1 47 ? -5.745 8.301 -14.238 1.00 0.00 681 ASN A N 9
ATOM 16746 C CA . ASN A 1 47 ? -6.248 6.954 -14.397 1.00 0.00 681 ASN A CA 9
ATOM 16747 C C . ASN A 1 47 ? -7.143 6.595 -13.236 1.00 0.00 681 ASN A C 9
ATOM 16748 O O . ASN A 1 47 ? -8.171 5.947 -13.421 1.00 0.00 681 ASN A O 9
ATOM 16759 N N . TYR A 1 48 ? -6.766 7.000 -12.005 1.00 0.00 682 TYR A N 9
ATOM 16760 C CA . TYR A 1 48 ? -7.579 6.677 -10.855 1.00 0.00 682 TYR A CA 9
ATOM 16761 C C . TYR A 1 48 ? -7.660 7.923 -10.028 1.00 0.00 682 TYR A C 9
ATOM 16762 O O . TYR A 1 48 ? -6.753 8.751 -10.058 1.00 0.00 682 TYR A O 9
ATOM 16780 N N . PRO A 1 49 ? -8.736 8.082 -9.278 1.00 0.00 683 PRO A N 9
ATOM 16781 C CA . PRO A 1 49 ? -8.875 9.230 -8.398 1.00 0.00 683 PRO A CA 9
ATOM 16782 C C . PRO A 1 49 ? -7.746 9.261 -7.425 1.00 0.00 683 PRO A C 9
ATOM 16783 O O . PRO A 1 49 ? -7.402 8.238 -6.839 1.00 0.00 683 PRO A O 9
ATOM 16794 N N . ILE A 1 50 ? -7.148 10.437 -7.210 1.00 0.00 684 ILE A N 9
ATOM 16795 C CA . ILE A 1 50 ? -6.020 10.489 -6.327 1.00 0.00 684 ILE A CA 9
ATOM 16796 C C . ILE A 1 50 ? -5.916 11.865 -5.738 1.00 0.00 684 ILE A C 9
ATOM 16797 O O . ILE A 1 50 ? -6.159 12.873 -6.405 1.00 0.00 684 ILE A O 9
ATOM 16813 N N . LYS A 1 51 ? -5.580 11.921 -4.432 1.00 0.00 685 LYS A N 9
ATOM 16814 C CA . LYS A 1 51 ? -5.399 13.178 -3.760 1.00 0.00 685 LYS A CA 9
ATOM 16815 C C . LYS A 1 51 ? -3.942 13.479 -3.893 1.00 0.00 685 LYS A C 9
ATOM 16816 O O . LYS A 1 51 ? -3.105 12.671 -3.494 1.00 0.00 685 LYS A O 9
ATOM 16835 N N . LEU A 1 52 ? -3.600 14.647 -4.469 1.00 0.00 686 LEU A N 9
ATOM 16836 C CA . LEU A 1 52 ? -2.212 14.984 -4.639 1.00 0.00 686 LEU A CA 9
ATOM 16837 C C . LEU A 1 52 ? -1.904 16.168 -3.779 1.00 0.00 686 LEU A C 9
ATOM 16838 O O . LEU A 1 52 ? -2.518 17.226 -3.900 1.00 0.00 686 LEU A O 9
ATOM 16854 N N . ASN A 1 53 ? -0.922 15.988 -2.877 1.00 0.00 687 ASN A N 9
ATOM 16855 C CA . ASN A 1 53 ? -0.503 17.048 -2.006 1.00 0.00 687 ASN A CA 9
ATOM 16856 C C . ASN A 1 53 ? 0.988 17.095 -2.140 1.00 0.00 687 ASN A C 9
ATOM 16857 O O . ASN A 1 53 ? 1.690 16.201 -1.670 1.00 0.00 687 ASN A O 9
ATOM 16868 N N . VAL A 1 54 ? 1.507 18.153 -2.794 1.00 0.00 688 VAL A N 9
ATOM 16869 C CA . VAL A 1 54 ? 2.929 18.259 -3.002 1.00 0.00 688 VAL A CA 9
ATOM 16870 C C . VAL A 1 54 ? 3.538 18.954 -1.817 1.00 0.00 688 VAL A C 9
ATOM 16871 O O . VAL A 1 54 ? 3.018 19.948 -1.311 1.00 0.00 688 VAL A O 9
ATOM 16884 N N . SER A 1 55 ? 4.673 18.403 -1.338 1.00 0.00 689 SER A N 9
ATOM 16885 C CA . SER A 1 55 ? 5.359 18.978 -0.215 1.00 0.00 689 SER A CA 9
ATOM 16886 C C . SER A 1 55 ? 6.827 18.802 -0.480 1.00 0.00 689 SER A C 9
ATOM 16887 O O . SER A 1 55 ? 7.227 18.362 -1.556 1.00 0.00 689 SER A O 9
ATOM 16895 N N . LYS A 1 56 ? 7.671 19.149 0.515 1.00 0.00 690 LYS A N 9
ATOM 16896 C CA . LYS A 1 56 ? 9.102 19.029 0.356 1.00 0.00 690 LYS A CA 9
ATOM 16897 C C . LYS A 1 56 ? 9.469 17.574 0.215 1.00 0.00 690 LYS A C 9
ATOM 16898 O O . LYS A 1 56 ? 10.363 17.227 -0.555 1.00 0.00 690 LYS A O 9
ATOM 16917 N N . SER A 1 57 ? 8.785 16.688 0.976 1.00 0.00 691 SER A N 9
ATOM 16918 C CA . SER A 1 57 ? 9.083 15.271 0.924 1.00 0.00 691 SER A CA 9
ATOM 16919 C C . SER A 1 57 ? 8.781 14.736 -0.449 1.00 0.00 691 SER A C 9
ATOM 16920 O O . SER A 1 57 ? 9.515 13.901 -0.974 1.00 0.00 691 SER A O 9
ATOM 16928 N N . GLY A 1 58 ? 7.674 15.198 -1.053 1.00 0.00 692 GLY A N 9
ATOM 16929 C CA . GLY A 1 58 ? 7.302 14.726 -2.365 1.00 0.00 692 GLY A CA 9
ATOM 16930 C C . GLY A 1 58 ? 5.836 14.937 -2.494 1.00 0.00 692 GLY A C 9
ATOM 16931 O O . GLY A 1 58 ? 5.272 15.831 -1.868 1.00 0.00 692 GLY A O 9
ATOM 16935 N N . ILE A 1 59 ? 5.174 14.100 -3.314 1.00 0.00 693 ILE A N 9
ATOM 16936 C CA . ILE A 1 59 ? 3.753 14.235 -3.503 1.00 0.00 693 ILE A CA 9
ATOM 16937 C C . ILE A 1 59 ? 3.086 13.112 -2.764 1.00 0.00 693 ILE A C 9
ATOM 16938 O O . ILE A 1 59 ? 3.420 11.939 -2.938 1.00 0.00 693 ILE A O 9
ATOM 16954 N N . PHE A 1 60 ? 2.106 13.464 -1.904 1.00 0.00 694 PHE A N 9
ATOM 16955 C CA . PHE A 1 60 ? 1.388 12.468 -1.155 1.00 0.00 694 PHE A CA 9
ATOM 16956 C C . PHE A 1 60 ? 0.307 11.940 -2.044 1.00 0.00 694 PHE A C 9
ATOM 16957 O O . PHE A 1 60 ? -0.271 12.682 -2.837 1.00 0.00 694 PHE A O 9
ATOM 16974 N N . CYS A 1 61 ? 0.012 10.629 -1.929 1.00 0.00 695 CYS A N 9
ATOM 16975 C CA . CYS A 1 61 ? -1.021 10.042 -2.739 1.00 0.00 695 CYS A CA 9
ATOM 16976 C C . CYS A 1 61 ? -2.006 9.397 -1.812 1.00 0.00 695 CYS A C 9
ATOM 16977 O O . CYS A 1 61 ? -1.775 8.302 -1.300 1.00 0.00 695 CYS A O 9
ATOM 16985 N N . GLN A 1 62 ? -3.157 10.064 -1.593 1.00 0.00 696 GLN A N 9
ATOM 16986 C CA . GLN A 1 62 ? -4.167 9.516 -0.722 1.00 0.00 696 GLN A CA 9
ATOM 16987 C C . GLN A 1 62 ? -5.326 9.127 -1.590 1.00 0.00 696 GLN A C 9
ATOM 16988 O O . GLN A 1 62 ? -5.762 9.894 -2.448 1.00 0.00 696 GLN A O 9
ATOM 17002 N N . PHE A 1 63 ? -5.847 7.898 -1.380 1.00 0.00 697 PHE A N 9
ATOM 17003 C CA . PHE A 1 63 ? -6.941 7.415 -2.182 1.00 0.00 697 PHE A CA 9
ATOM 17004 C C . PHE A 1 63 ? -8.137 7.276 -1.286 1.00 0.00 697 PHE A C 9
ATOM 17005 O O . PHE A 1 63 ? -8.014 7.018 -0.087 1.00 0.00 697 PHE A O 9
ATOM 17022 N N . PRO A 1 64 ? -9.310 7.452 -1.859 1.00 0.00 698 PRO A N 9
ATOM 17023 C CA . PRO A 1 64 ? -10.556 7.354 -1.114 1.00 0.00 698 PRO A CA 9
ATOM 17024 C C . PRO A 1 64 ? -10.897 5.960 -0.683 1.00 0.00 698 PRO A C 9
ATOM 17025 O O . PRO A 1 64 ? -11.602 5.770 0.307 1.00 0.00 698 PRO A O 9
ATOM 17036 N N . THR A 1 65 ? -10.405 4.938 -1.419 1.00 0.00 699 THR A N 9
ATOM 17037 C CA . THR A 1 65 ? -10.705 3.573 -1.054 1.00 0.00 699 THR A CA 9
ATOM 17038 C C . THR A 1 65 ? -9.428 2.787 -1.082 1.00 0.00 699 THR A C 9
ATOM 17039 O O . THR A 1 65 ? -8.466 3.144 -1.765 1.00 0.00 699 THR A O 9
ATOM 17050 N N . VAL A 1 66 ? -9.416 1.672 -0.322 1.00 0.00 700 VAL A N 9
ATOM 17051 C CA . VAL A 1 66 ? -8.258 0.814 -0.245 1.00 0.00 700 VAL A CA 9
ATOM 17052 C C . VAL A 1 66 ? -8.060 0.137 -1.577 1.00 0.00 700 VAL A C 9
ATOM 17053 O O . VAL A 1 66 ? -6.932 -0.018 -2.044 1.00 0.00 700 VAL A O 9
ATOM 17066 N N . SER A 1 67 ? -9.172 -0.283 -2.224 1.00 0.00 701 SER A N 9
ATOM 17067 C CA . SER A 1 67 ? -9.083 -0.982 -3.491 1.00 0.00 701 SER A CA 9
ATOM 17068 C C . SER A 1 67 ? -8.429 -0.101 -4.520 1.00 0.00 701 SER A C 9
ATOM 17069 O O . SER A 1 67 ? -7.606 -0.571 -5.303 1.00 0.00 701 SER A O 9
ATOM 17077 N N . ASP A 1 68 ? -8.779 1.205 -4.551 1.00 0.00 702 ASP A N 9
ATOM 17078 C CA . ASP A 1 68 ? -8.187 2.098 -5.526 1.00 0.00 702 ASP A CA 9
ATOM 17079 C C . ASP A 1 68 ? -6.706 2.188 -5.270 1.00 0.00 702 ASP A C 9
ATOM 17080 O O . ASP A 1 68 ? -5.909 2.219 -6.206 1.00 0.00 702 ASP A O 9
ATOM 17089 N N . ALA A 1 69 ? -6.310 2.242 -3.979 1.00 0.00 703 ALA A N 9
ATOM 17090 C CA . ALA A 1 69 ? -4.911 2.348 -3.641 1.00 0.00 703 ALA A CA 9
ATOM 17091 C C . ALA A 1 69 ? -4.181 1.114 -4.105 1.00 0.00 703 ALA A C 9
ATOM 17092 O O . ALA A 1 69 ? -3.080 1.211 -4.639 1.00 0.00 703 ALA A O 9
ATOM 17099 N N . LYS A 1 70 ? -4.776 -0.085 -3.905 1.00 0.00 704 LYS A N 9
ATOM 17100 C CA . LYS A 1 70 ? -4.110 -1.304 -4.312 1.00 0.00 704 LYS A CA 9
ATOM 17101 C C . LYS A 1 70 ? -4.004 -1.380 -5.809 1.00 0.00 704 LYS A C 9
ATOM 17102 O O . LYS A 1 70 ? -2.990 -1.835 -6.324 1.00 0.00 704 LYS A O 9
ATOM 17121 N N . ARG A 1 71 ? -5.051 -0.964 -6.556 1.00 0.00 705 ARG A N 9
ATOM 17122 C CA . ARG A 1 71 ? -4.972 -1.038 -8.002 1.00 0.00 705 ARG A CA 9
ATOM 17123 C C . ARG A 1 71 ? -3.882 -0.114 -8.476 1.00 0.00 705 ARG A C 9
ATOM 17124 O O . ARG A 1 71 ? -3.111 -0.453 -9.365 1.00 0.00 705 ARG A O 9
ATOM 17145 N N . PHE A 1 72 ? -3.795 1.083 -7.871 1.00 0.00 706 PHE A N 9
ATOM 17146 C CA . PHE A 1 72 ? -2.784 2.044 -8.251 1.00 0.00 706 PHE A CA 9
ATOM 17147 C C . PHE A 1 72 ? -1.424 1.504 -7.872 1.00 0.00 706 PHE A C 9
ATOM 17148 O O . PHE A 1 72 ? -0.454 1.665 -8.595 1.00 0.00 706 PHE A O 9
ATOM 17165 N N . TYR A 1 73 ? -1.317 0.884 -6.691 1.00 0.00 707 TYR A N 9
ATOM 17166 C CA . TYR A 1 73 ? -0.053 0.348 -6.250 1.00 0.00 707 TYR A CA 9
ATOM 17167 C C . TYR A 1 73 ? 0.392 -0.793 -7.142 1.00 0.00 707 TYR A C 9
ATOM 17168 O O . TYR A 1 73 ? 1.523 -0.809 -7.623 1.00 0.00 707 TYR A O 9
ATOM 17186 N N . GLU A 1 74 ? -0.497 -1.773 -7.375 1.00 0.00 708 GLU A N 9
ATOM 17187 C CA . GLU A 1 74 ? -0.132 -2.939 -8.145 1.00 0.00 708 GLU A CA 9
ATOM 17188 C C . GLU A 1 74 ? 0.008 -2.633 -9.615 1.00 0.00 708 GLU A C 9
ATOM 17189 O O . GLU A 1 74 ? 0.916 -3.148 -10.266 1.00 0.00 708 GLU A O 9
ATOM 17201 N N . GLU A 1 75 ? -0.881 -1.796 -10.182 1.00 0.00 709 GLU A N 9
ATOM 17202 C CA . GLU A 1 75 ? -0.805 -1.527 -11.607 1.00 0.00 709 GLU A CA 9
ATOM 17203 C C . GLU A 1 75 ? -1.078 -0.072 -11.857 1.00 0.00 709 GLU A C 9
ATOM 17204 O O . GLU A 1 75 ? -1.944 0.283 -12.654 1.00 0.00 709 GLU A O 9
ATOM 17216 N N . GLY A 1 76 ? -0.332 0.813 -11.177 1.00 0.00 710 GLY A N 9
ATOM 17217 C CA . GLY A 1 76 ? -0.536 2.228 -11.366 1.00 0.00 710 GLY A CA 9
ATOM 17218 C C . GLY A 1 76 ? 0.794 2.898 -11.430 1.00 0.00 710 GLY A C 9
ATOM 17219 O O . GLY A 1 76 ? 0.956 4.001 -10.914 1.00 0.00 710 GLY A O 9
ATOM 17223 N N . THR A 1 77 ? 1.798 2.241 -12.048 1.00 0.00 711 THR A N 9
ATOM 17224 C CA . THR A 1 77 ? 3.112 2.845 -12.155 1.00 0.00 711 THR A CA 9
ATOM 17225 C C . THR A 1 77 ? 2.946 4.133 -12.904 1.00 0.00 711 THR A C 9
ATOM 17226 O O . THR A 1 77 ? 2.132 4.225 -13.824 1.00 0.00 711 THR A O 9
ATOM 17237 N N . VAL A 1 78 ? 3.747 5.156 -12.547 1.00 0.00 712 VAL A N 9
ATOM 17238 C CA . VAL A 1 78 ? 3.604 6.433 -13.198 1.00 0.00 712 VAL A CA 9
ATOM 17239 C C . VAL A 1 78 ? 4.933 6.834 -13.747 1.00 0.00 712 VAL A C 9
ATOM 17240 O O . VAL A 1 78 ? 5.982 6.368 -13.300 1.00 0.00 712 VAL A O 9
ATOM 17253 N N . GLU A 1 79 ? 4.899 7.722 -14.758 1.00 0.00 713 GLU A N 9
ATOM 17254 C CA . GLU A 1 79 ? 6.103 8.217 -15.357 1.00 0.00 713 GLU A CA 9
ATOM 17255 C C . GLU A 1 79 ? 5.992 9.700 -15.245 1.00 0.00 713 GLU A C 9
ATOM 17256 O O . GLU A 1 79 ? 5.195 10.321 -15.940 1.00 0.00 713 GLU A O 9
ATOM 17268 N N . ILE A 1 80 ? 6.819 10.310 -14.378 1.00 0.00 714 ILE A N 9
ATOM 17269 C CA . ILE A 1 80 ? 6.736 11.727 -14.171 1.00 0.00 714 ILE A CA 9
ATOM 17270 C C . ILE A 1 80 ? 8.099 12.294 -14.431 1.00 0.00 714 ILE A C 9
ATOM 17271 O O . ILE A 1 80 ? 9.103 11.818 -13.907 1.00 0.00 714 ILE A O 9
ATOM 17287 N N . LEU A 1 81 ? 8.148 13.317 -15.317 1.00 0.00 715 LEU A N 9
ATOM 17288 C CA . LEU A 1 81 ? 9.392 13.965 -15.669 1.00 0.00 715 LEU A CA 9
ATOM 17289 C C . LEU A 1 81 ? 10.310 12.961 -16.320 1.00 0.00 715 LEU A C 9
ATOM 17290 O O . LEU A 1 81 ? 11.515 12.949 -16.071 1.00 0.00 715 LEU A O 9
ATOM 17306 N N . ASN A 1 82 ? 9.728 12.095 -17.189 1.00 0.00 716 ASN A N 9
ATOM 17307 C CA . ASN A 1 82 ? 10.491 11.095 -17.919 1.00 0.00 716 ASN A CA 9
ATOM 17308 C C . ASN A 1 82 ? 11.182 10.152 -16.967 1.00 0.00 716 ASN A C 9
ATOM 17309 O O . ASN A 1 82 ? 12.265 9.648 -17.263 1.00 0.00 716 ASN A O 9
ATOM 17320 N N . ARG A 1 83 ? 10.561 9.877 -15.808 1.00 0.00 717 ARG A N 9
ATOM 17321 C CA . ARG A 1 83 ? 11.150 8.962 -14.861 1.00 0.00 717 ARG A CA 9
ATOM 17322 C C . ARG A 1 83 ? 10.048 8.098 -14.339 1.00 0.00 717 ARG A C 9
ATOM 17323 O O . ARG A 1 83 ? 8.971 8.588 -14.009 1.00 0.00 717 ARG A O 9
ATOM 17344 N N . SER A 1 84 ? 10.298 6.773 -14.236 1.00 0.00 718 SER A N 9
ATOM 17345 C CA . SER A 1 84 ? 9.281 5.889 -13.724 1.00 0.00 718 SER A CA 9
ATOM 17346 C C . SER A 1 84 ? 9.356 5.989 -12.234 1.00 0.00 718 SER A C 9
ATOM 17347 O O . SER A 1 84 ? 10.421 5.825 -11.643 1.00 0.00 718 SER A O 9
ATOM 17355 N N . LEU A 1 85 ? 8.203 6.248 -11.590 1.00 0.00 719 LEU A N 9
ATOM 17356 C CA . LEU A 1 85 ? 8.186 6.391 -10.160 1.00 0.00 719 LEU A CA 9
ATOM 17357 C C . LEU A 1 85 ? 7.283 5.321 -9.600 1.00 0.00 719 LEU A C 9
ATOM 17358 O O . LEU A 1 85 ? 6.151 5.136 -10.051 1.00 0.00 719 LEU A O 9
ATOM 17374 N N . PRO A 1 86 ? 7.785 4.595 -8.621 1.00 0.00 720 PRO A N 9
ATOM 17375 C CA . PRO A 1 86 ? 7.037 3.530 -7.985 1.00 0.00 720 PRO A CA 9
ATOM 17376 C C . PRO A 1 86 ? 6.107 4.014 -6.912 1.00 0.00 720 PRO A C 9
ATOM 17377 O O . PRO A 1 86 ? 6.184 5.160 -6.469 1.00 0.00 720 PRO A O 9
ATOM 17388 N N . ILE A 1 87 ? 5.201 3.120 -6.468 1.00 0.00 721 ILE A N 9
ATOM 17389 C CA . ILE A 1 87 ? 4.251 3.465 -5.442 1.00 0.00 721 ILE A CA 9
ATOM 17390 C C . ILE A 1 87 ? 4.724 2.819 -4.170 1.00 0.00 721 ILE A C 9
ATOM 17391 O O . ILE A 1 87 ? 4.911 1.603 -4.115 1.00 0.00 721 ILE A O 9
ATOM 17407 N N . LYS A 1 88 ? 4.926 3.630 -3.106 1.00 0.00 722 LYS A N 9
ATOM 17408 C CA . LYS A 1 88 ? 5.389 3.090 -1.849 1.00 0.00 722 LYS A CA 9
ATOM 17409 C C . LYS A 1 88 ? 4.319 3.334 -0.817 1.00 0.00 722 LYS A C 9
ATOM 17410 O O . LYS A 1 88 ? 3.858 4.458 -0.639 1.00 0.00 722 LYS A O 9
ATOM 17429 N N . PRO A 1 89 ? 3.898 2.288 -0.136 1.00 0.00 723 PRO A N 9
ATOM 17430 C CA . PRO A 1 89 ? 2.897 2.411 0.914 1.00 0.00 723 PRO A CA 9
ATOM 17431 C C . PRO A 1 89 ? 3.443 3.050 2.150 1.00 0.00 723 PRO A C 9
ATOM 17432 O O . PRO A 1 89 ? 4.650 3.023 2.392 1.00 0.00 723 PRO A O 9
ATOM 17443 N N . VAL A 1 90 ? 2.555 3.646 2.974 1.00 0.00 724 VAL A N 9
ATOM 17444 C CA . VAL A 1 90 ? 3.006 4.254 4.195 1.00 0.00 724 VAL A CA 9
ATOM 17445 C C . VAL A 1 90 ? 2.341 3.505 5.307 1.00 0.00 724 VAL A C 9
ATOM 17446 O O . VAL A 1 90 ? 1.161 3.157 5.230 1.00 0.00 724 VAL A O 9
ATOM 17459 N N . PHE A 1 91 ? 3.108 3.217 6.372 1.00 0.00 725 PHE A N 9
ATOM 17460 C CA . PHE A 1 91 ? 2.563 2.503 7.495 1.00 0.00 725 PHE A CA 9
ATOM 17461 C C . PHE A 1 91 ? 3.043 3.206 8.727 1.00 0.00 725 PHE A C 9
ATOM 17462 O O . PHE A 1 91 ? 4.120 3.801 8.735 1.00 0.00 725 PHE A O 9
ATOM 17479 N N . GLU A 1 92 ? 2.241 3.148 9.812 1.00 0.00 726 GLU A N 9
ATOM 17480 C CA . GLU A 1 92 ? 2.631 3.799 11.038 1.00 0.00 726 GLU A CA 9
ATOM 17481 C C . GLU A 1 92 ? 3.456 2.828 11.818 1.00 0.00 726 GLU A C 9
ATOM 17482 O O . GLU A 1 92 ? 2.960 2.101 12.675 1.00 0.00 726 GLU A O 9
ATOM 17494 N N . LYS A 1 93 ? 4.762 2.818 11.513 1.00 0.00 727 LYS A N 9
ATOM 17495 C CA . LYS A 1 93 ? 5.677 1.935 12.185 1.00 0.00 727 LYS A CA 9
ATOM 17496 C C . LYS A 1 93 ? 6.875 2.748 12.565 1.00 0.00 727 LYS A C 9
ATOM 17497 O O . LYS A 1 93 ? 7.213 3.725 11.897 1.00 0.00 727 LYS A O 9
ATOM 17516 N N . ARG A 1 94 ? 7.546 2.357 13.669 1.00 0.00 728 ARG A N 9
ATOM 17517 C CA . ARG A 1 94 ? 8.715 3.074 14.107 1.00 0.00 728 ARG A CA 9
ATOM 17518 C C . ARG A 1 94 ? 9.848 2.698 13.195 1.00 0.00 728 ARG A C 9
ATOM 17519 O O . ARG A 1 94 ? 9.931 1.566 12.721 1.00 0.00 728 ARG A O 9
ATOM 17540 N N . ASN A 1 95 ? 10.758 3.658 12.938 1.00 0.00 729 ASN A N 9
ATOM 17541 C CA . ASN A 1 95 ? 11.872 3.389 12.070 1.00 0.00 729 ASN A CA 9
ATOM 17542 C C . ASN A 1 95 ? 12.960 4.348 12.453 1.00 0.00 729 ASN A C 9
ATOM 17543 O O . ASN A 1 95 ? 12.754 5.242 13.273 1.00 0.00 729 ASN A O 9
ATOM 17554 N N . GLU A 1 96 ? 14.154 4.179 11.851 1.00 0.00 730 GLU A N 9
ATOM 17555 C CA . GLU A 1 96 ? 15.257 5.047 12.162 1.00 0.00 730 GLU A CA 9
ATOM 17556 C C . GLU A 1 96 ? 16.077 5.191 10.917 1.00 0.00 730 GLU A C 9
ATOM 17557 O O . GLU A 1 96 ? 15.997 4.368 10.006 1.00 0.00 730 GLU A O 9
ATOM 17569 N N . THR A 1 97 ? 16.891 6.267 10.852 1.00 0.00 731 THR A N 9
ATOM 17570 C CA . THR A 1 97 ? 17.719 6.497 9.695 1.00 0.00 731 THR A CA 9
ATOM 17571 C C . THR A 1 97 ? 19.136 6.518 10.172 1.00 0.00 731 THR A C 9
ATOM 17572 O O . THR A 1 97 ? 19.469 7.210 11.133 1.00 0.00 731 THR A O 9
ATOM 17583 N N . VAL A 1 98 ? 20.014 5.746 9.497 1.00 0.00 732 VAL A N 9
ATOM 17584 C CA . VAL A 1 98 ? 21.399 5.698 9.881 1.00 0.00 732 VAL A CA 9
ATOM 17585 C C . VAL A 1 98 ? 22.199 5.742 8.613 1.00 0.00 732 VAL A C 9
ATOM 17586 O O . VAL A 1 98 ? 21.781 5.215 7.582 1.00 0.00 732 VAL A O 9
ATOM 17599 N N . ALA A 1 99 ? 23.375 6.406 8.658 1.00 0.00 733 ALA A N 9
ATOM 17600 C CA . ALA A 1 99 ? 24.204 6.505 7.487 1.00 0.00 733 ALA A CA 9
ATOM 17601 C C . ALA A 1 99 ? 25.598 6.121 7.902 1.00 0.00 733 ALA A C 9
ATOM 17602 O O . ALA A 1 99 ? 25.966 6.238 9.073 1.00 0.00 733 ALA A O 9
ATOM 17609 N N . PRO A 1 100 ? 26.381 5.648 6.952 1.00 0.00 734 PRO A N 9
ATOM 17610 C CA . PRO A 1 100 ? 27.760 5.244 7.210 1.00 0.00 734 PRO A CA 9
ATOM 17611 C C . PRO A 1 100 ? 28.616 6.362 7.728 1.00 0.00 734 PRO A C 9
ATOM 17612 O O . PRO A 1 100 ? 28.451 7.518 7.341 1.00 0.00 734 PRO A O 9
ATOM 17623 N N . ALA A 1 101 ? 29.566 6.025 8.628 1.00 0.00 735 ALA A N 9
ATOM 17624 C CA . ALA A 1 101 ? 30.442 7.025 9.182 1.00 0.00 735 ALA A CA 9
ATOM 17625 C C . ALA A 1 101 ? 31.405 7.442 8.107 1.00 0.00 735 ALA A C 9
ATOM 17626 O O . ALA A 1 101 ? 31.819 6.635 7.274 1.00 0.00 735 ALA A O 9
ATOM 17633 N N . GLU A 1 102 ? 31.792 8.735 8.113 1.00 0.00 736 GLU A N 9
ATOM 17634 C CA . GLU A 1 102 ? 32.710 9.230 7.121 1.00 0.00 736 GLU A CA 9
ATOM 17635 C C . GLU A 1 102 ? 34.096 8.836 7.542 1.00 0.00 736 GLU A C 9
ATOM 17636 O O . GLU A 1 102 ? 34.426 8.834 8.727 1.00 0.00 736 GLU A O 9
ATOM 17648 N N . ARG A 1 103 ? 34.950 8.502 6.552 1.00 0.00 737 ARG A N 9
ATOM 17649 C CA . ARG A 1 103 ? 36.303 8.108 6.847 1.00 0.00 737 ARG A CA 9
ATOM 17650 C C . ARG A 1 103 ? 37.149 9.342 6.744 1.00 0.00 737 ARG A C 9
ATOM 17651 O O . ARG A 1 103 ? 37.084 10.073 5.755 1.00 0.00 737 ARG A O 9
ATOM 17672 N N . LYS A 1 104 ? 37.975 9.597 7.781 1.00 0.00 738 LYS A N 9
ATOM 17673 C CA . LYS A 1 104 ? 38.823 10.762 7.779 1.00 0.00 738 LYS A CA 9
ATOM 17674 C C . LYS A 1 104 ? 40.239 10.280 7.819 1.00 0.00 738 LYS A C 9
ATOM 17675 O O . LYS A 1 104 ? 40.539 9.237 8.399 1.00 0.00 738 LYS A O 9
ATOM 17694 N N . ARG A 1 105 ? 41.155 11.051 7.200 1.00 0.00 739 ARG A N 9
ATOM 17695 C CA . ARG A 1 105 ? 42.540 10.668 7.178 1.00 0.00 739 ARG A CA 9
ATOM 17696 C C . ARG A 1 105 ? 43.342 11.934 7.170 1.00 0.00 739 ARG A C 9
ATOM 17697 O O . ARG A 1 105 ? 42.841 12.998 6.807 1.00 0.00 739 ARG A O 9
ATOM 17718 N N . ARG A 1 106 ? 44.623 11.843 7.584 1.00 0.00 740 ARG A N 9
ATOM 17719 C CA . ARG A 1 106 ? 45.461 13.011 7.615 1.00 0.00 740 ARG A CA 9
ATOM 17720 C C . ARG A 1 106 ? 46.851 12.569 7.273 1.00 0.00 740 ARG A C 9
ATOM 17721 O O . ARG A 1 106 ? 47.335 11.561 7.791 1.00 0.00 740 ARG A O 9
ATOM 17742 N N . ARG A 1 107 ? 47.520 13.324 6.365 1.00 0.00 741 ARG A N 9
ATOM 17743 C CA . ARG A 1 107 ? 48.875 13.005 5.963 1.00 0.00 741 ARG A CA 9
ATOM 17744 C C . ARG A 1 107 ? 48.868 11.662 5.283 1.00 0.00 741 ARG A C 9
ATOM 17745 O O . ARG A 1 107 ? 49.585 10.742 5.673 1.00 0.00 741 ARG A O 9
ATOM 17766 N N . SER A 1 108 ? 48.040 11.525 4.226 1.00 0.00 742 SER A N 9
ATOM 17767 C CA . SER A 1 108 ? 47.965 10.278 3.510 1.00 0.00 742 SER A CA 9
ATOM 17768 C C . SER A 1 108 ? 48.093 10.600 2.055 1.00 0.00 742 SER A C 9
ATOM 17769 O O . SER A 1 108 ? 47.701 11.678 1.610 1.00 0.00 742 SER A O 9
ATOM 17777 N N . VAL A 1 109 ? 48.650 9.650 1.273 1.00 0.00 743 VAL A N 9
ATOM 17778 C CA . VAL A 1 109 ? 48.821 9.867 -0.141 1.00 0.00 743 VAL A CA 9
ATOM 17779 C C . VAL A 1 109 ? 48.259 8.668 -0.842 1.00 0.00 743 VAL A C 9
ATOM 17780 O O . VAL A 1 109 ? 48.090 7.606 -0.245 1.00 0.00 743 VAL A O 9
ATOM 17793 N N . SER A 1 110 ? 47.943 8.825 -2.146 1.00 0.00 744 SER A N 9
ATOM 17794 C CA . SER A 1 110 ? 47.393 7.732 -2.910 1.00 0.00 744 SER A CA 9
ATOM 17795 C C . SER A 1 110 ? 48.316 7.488 -4.072 1.00 0.00 744 SER A C 9
ATOM 17796 O O . SER A 1 110 ? 48.202 8.129 -5.117 1.00 0.00 744 SER A O 9
ATOM 17804 N N . PRO A 1 111 ? 49.238 6.566 -3.907 1.00 0.00 745 PRO A N 9
ATOM 17805 C CA . PRO A 1 111 ? 50.189 6.235 -4.950 1.00 0.00 745 PRO A CA 9
ATOM 17806 C C . PRO A 1 111 ? 49.638 5.254 -5.944 1.00 0.00 745 PRO A C 9
ATOM 17807 O O . PRO A 1 111 ? 50.043 4.094 -5.985 1.00 0.00 745 PRO A O 9
ATOM 17818 N N . GLY A 1 112 ? 48.690 5.714 -6.782 1.00 0.00 746 GLY A N 9
ATOM 17819 C CA . GLY A 1 112 ? 48.107 4.843 -7.763 1.00 0.00 746 GLY A CA 9
ATOM 17820 C C . GLY A 1 112 ? 47.269 5.689 -8.663 1.00 0.00 746 GLY A C 9
ATOM 17821 O O . GLY A 1 112 ? 47.203 6.906 -8.506 1.00 0.00 746 GLY A O 9
ATOM 17825 N N . GLY A 1 113 ? 46.604 5.048 -9.650 1.00 0.00 747 GLY A N 9
ATOM 17826 C CA . GLY A 1 113 ? 45.772 5.781 -10.570 1.00 0.00 747 GLY A CA 9
ATOM 17827 C C . GLY A 1 113 ? 44.517 6.174 -9.852 1.00 0.00 747 GLY A C 9
ATOM 17828 O O . GLY A 1 113 ? 44.055 5.475 -8.953 1.00 0.00 747 GLY A O 9
ATOM 17832 N N . VAL A 1 114 ? 43.929 7.317 -10.260 1.00 0.00 748 VAL A N 9
ATOM 17833 C CA . VAL A 1 114 ? 42.721 7.788 -9.635 1.00 0.00 748 VAL A CA 9
ATOM 17834 C C . VAL A 1 114 ? 41.710 7.955 -10.728 1.00 0.00 748 VAL A C 9
ATOM 17835 O O . VAL A 1 114 ? 41.982 8.583 -11.750 1.00 0.00 748 VAL A O 9
ATOM 17848 N N . HIS A 1 115 ? 40.503 7.383 -10.529 1.00 0.00 749 HIS A N 9
ATOM 17849 C CA . HIS A 1 115 ? 39.462 7.487 -11.522 1.00 0.00 749 HIS A CA 9
ATOM 17850 C C . HIS A 1 115 ? 38.291 8.169 -10.869 1.00 0.00 749 HIS A C 9
ATOM 17851 O O . HIS A 1 115 ? 37.436 7.525 -10.262 1.00 0.00 749 HIS A O 9
ATOM 17865 N N . PRO A 1 116 ? 38.245 9.482 -10.976 1.00 0.00 750 PRO A N 9
ATOM 17866 C CA . PRO A 1 116 ? 37.169 10.260 -10.388 1.00 0.00 750 PRO A CA 9
ATOM 17867 C C . PRO A 1 116 ? 35.886 10.161 -11.155 1.00 0.00 750 PRO A C 9
ATOM 17868 O O . PRO A 1 116 ? 35.880 9.839 -12.342 1.00 0.00 750 PRO A O 9
ATOM 17879 N N . GLN A 1 117 ? 34.758 10.446 -10.474 1.00 0.00 751 GLN A N 9
ATOM 17880 C CA . GLN A 1 117 ? 33.473 10.384 -11.118 1.00 0.00 751 GLN A CA 9
ATOM 17881 C C . GLN A 1 117 ? 32.802 11.698 -10.865 1.00 0.00 751 GLN A C 9
ATOM 17882 O O . GLN A 1 117 ? 33.016 12.326 -9.828 1.00 0.00 751 GLN A O 9
ATOM 17896 N N . THR A 1 118 ? 31.964 12.145 -11.822 1.00 0.00 752 THR A N 9
ATOM 17897 C CA . THR A 1 118 ? 31.280 13.406 -11.669 1.00 0.00 752 THR A CA 9
ATOM 17898 C C . THR A 1 118 ? 29.819 13.166 -11.910 1.00 0.00 752 THR A C 9
ATOM 17899 O O . THR A 1 118 ? 29.431 12.182 -12.536 1.00 0.00 752 THR A O 9
ATOM 17910 N N . ALA A 1 119 ? 28.968 14.080 -11.384 1.00 0.00 753 ALA A N 9
ATOM 17911 C CA . ALA A 1 119 ? 27.537 13.955 -11.549 1.00 0.00 753 ALA A CA 9
ATOM 17912 C C . ALA A 1 119 ? 27.201 14.074 -13.011 1.00 0.00 753 ALA A C 9
ATOM 17913 O O . ALA A 1 119 ? 26.331 13.366 -13.516 1.00 0.00 753 ALA A O 9
ATOM 17920 N N . ALA A 1 120 ? 27.887 14.994 -13.723 1.00 0.00 754 ALA A N 9
ATOM 17921 C CA . ALA A 1 120 ? 27.626 15.178 -15.125 1.00 0.00 754 ALA A CA 9
ATOM 17922 C C . ALA A 1 120 ? 28.951 15.224 -15.817 1.00 0.00 754 ALA A C 9
ATOM 17923 O O . ALA A 1 120 ? 29.939 15.706 -15.263 1.00 0.00 754 ALA A O 9
ATOM 17930 N N . VAL A 1 121 ? 28.997 14.717 -17.068 1.00 0.00 755 VAL A N 9
ATOM 17931 C CA . VAL A 1 121 ? 30.232 14.704 -17.816 1.00 0.00 755 VAL A CA 9
ATOM 17932 C C . VAL A 1 121 ? 30.457 16.067 -18.406 1.00 0.00 755 VAL A C 9
ATOM 17933 O O . VAL A 1 121 ? 31.570 16.400 -18.810 1.00 0.00 755 VAL A O 9
ATOM 17946 N N . SER A 1 122 ? 29.395 16.898 -18.475 1.00 0.00 756 SER A N 9
ATOM 17947 C CA . SER A 1 122 ? 29.542 18.215 -19.031 1.00 0.00 756 SER A CA 9
ATOM 17948 C C . SER A 1 122 ? 28.538 19.092 -18.353 1.00 0.00 756 SER A C 9
ATOM 17949 O O . SER A 1 122 ? 27.428 18.665 -18.047 1.00 0.00 756 SER A O 9
ATOM 17957 N N . ALA A 1 123 ? 28.925 20.361 -18.098 1.00 0.00 757 ALA A N 9
ATOM 17958 C CA . ALA A 1 123 ? 28.032 21.290 -17.449 1.00 0.00 757 ALA A CA 9
ATOM 17959 C C . ALA A 1 123 ? 27.303 22.058 -18.516 1.00 0.00 757 ALA A C 9
ATOM 17960 O O . ALA A 1 123 ? 26.482 22.922 -18.217 1.00 0.00 757 ALA A O 9
ATOM 17967 N N . LEU A 1 124 ? 27.600 21.758 -19.804 1.00 0.00 758 LEU A N 9
ATOM 17968 C CA . LEU A 1 124 ? 26.957 22.450 -20.898 1.00 0.00 758 LEU A CA 9
ATOM 17969 C C . LEU A 1 124 ? 25.482 22.148 -20.859 1.00 0.00 758 LEU A C 9
ATOM 17970 O O . LEU A 1 124 ? 24.653 23.039 -21.033 1.00 0.00 758 LEU A O 9
ATOM 17986 N N . SER A 1 125 ? 25.123 20.870 -20.631 1.00 0.00 759 SER A N 9
ATOM 17987 C CA . SER A 1 125 ? 23.732 20.508 -20.582 1.00 0.00 759 SER A CA 9
ATOM 17988 C C . SER A 1 125 ? 23.624 19.322 -19.673 1.00 0.00 759 SER A C 9
ATOM 17989 O O . SER A 1 125 ? 24.486 18.445 -19.676 1.00 0.00 759 SER A O 9
ATOM 17997 N N . ARG A 1 126 ? 22.541 19.274 -18.872 1.00 0.00 760 ARG A N 9
ATOM 17998 C CA . ARG A 1 126 ? 22.351 18.176 -17.965 1.00 0.00 760 ARG A CA 9
ATOM 17999 C C . ARG A 1 126 ? 20.879 17.902 -17.925 1.00 0.00 760 ARG A C 9
ATOM 18000 O O . ARG A 1 126 ? 20.069 18.822 -17.810 1.00 0.00 760 ARG A O 9
ATOM 18021 N N . ARG A 1 127 ? 20.497 16.612 -18.026 1.00 0.00 761 ARG A N 9
ATOM 18022 C CA . ARG A 1 127 ? 19.099 16.261 -18.001 1.00 0.00 761 ARG A CA 9
ATOM 18023 C C . ARG A 1 127 ? 18.963 14.955 -17.210 1.00 0.00 761 ARG A C 9
ATOM 18024 O O . ARG A 1 127 ? 18.090 14.900 -16.299 1.00 0.00 761 ARG A O 9
ATOM 18046 N N . GLY A 1 1 ? -22.186 -8.202 18.967 1.00 0.00 635 GLY A N 10
ATOM 18047 C CA . GLY A 1 1 ? -22.780 -8.756 17.722 1.00 0.00 635 GLY A CA 10
ATOM 18048 C C . GLY A 1 1 ? -21.851 -9.769 17.138 1.00 0.00 635 GLY A C 10
ATOM 18049 O O . GLY A 1 1 ? -20.817 -10.103 17.716 1.00 0.00 635 GLY A O 10
ATOM 18055 N N . PRO A 1 2 ? -22.239 -10.271 15.989 1.00 0.00 636 PRO A N 10
ATOM 18056 C CA . PRO A 1 2 ? -21.453 -11.267 15.266 1.00 0.00 636 PRO A CA 10
ATOM 18057 C C . PRO A 1 2 ? -20.084 -10.776 14.899 1.00 0.00 636 PRO A C 10
ATOM 18058 O O . PRO A 1 2 ? -19.897 -9.601 14.586 1.00 0.00 636 PRO A O 10
ATOM 18069 N N . GLY A 1 3 ? -19.086 -11.685 14.935 1.00 0.00 637 GLY A N 10
ATOM 18070 C CA . GLY A 1 3 ? -17.737 -11.306 14.596 1.00 0.00 637 GLY A CA 10
ATOM 18071 C C . GLY A 1 3 ? -17.601 -11.369 13.107 1.00 0.00 637 GLY A C 10
ATOM 18072 O O . GLY A 1 3 ? -18.512 -11.797 12.399 1.00 0.00 637 GLY A O 10
ATOM 18076 N N . SER A 1 4 ? -16.429 -10.946 12.593 1.00 0.00 638 SER A N 10
ATOM 18077 C CA . SER A 1 4 ? -16.207 -10.969 11.174 1.00 0.00 638 SER A CA 10
ATOM 18078 C C . SER A 1 4 ? -14.732 -11.121 10.969 1.00 0.00 638 SER A C 10
ATOM 18079 O O . SER A 1 4 ? -13.930 -10.615 11.750 1.00 0.00 638 SER A O 10
ATOM 18087 N N . GLU A 1 5 ? -14.341 -11.839 9.896 1.00 0.00 639 GLU A N 10
ATOM 18088 C CA . GLU A 1 5 ? -12.940 -12.038 9.614 1.00 0.00 639 GLU A CA 10
ATOM 18089 C C . GLU A 1 5 ? -12.363 -10.746 9.099 1.00 0.00 639 GLU A C 10
ATOM 18090 O O . GLU A 1 5 ? -11.147 -10.569 9.076 1.00 0.00 639 GLU A O 10
ATOM 18102 N N . ALA A 1 6 ? -13.235 -9.807 8.661 1.00 0.00 640 ALA A N 10
ATOM 18103 C CA . ALA A 1 6 ? -12.764 -8.543 8.141 1.00 0.00 640 ALA A CA 10
ATOM 18104 C C . ALA A 1 6 ? -12.060 -7.780 9.233 1.00 0.00 640 ALA A C 10
ATOM 18105 O O . ALA A 1 6 ? -11.010 -7.182 9.001 1.00 0.00 640 ALA A O 10
ATOM 18112 N N . THR A 1 7 ? -12.624 -7.789 10.464 1.00 0.00 641 THR A N 10
ATOM 18113 C CA . THR A 1 7 ? -12.010 -7.060 11.555 1.00 0.00 641 THR A CA 10
ATOM 18114 C C . THR A 1 7 ? -10.773 -7.791 11.999 1.00 0.00 641 THR A C 10
ATOM 18115 O O . THR A 1 7 ? -9.820 -7.180 12.476 1.00 0.00 641 THR A O 10
ATOM 18126 N N . GLU A 1 8 ? -10.770 -9.132 11.867 1.00 0.00 642 GLU A N 10
ATOM 18127 C CA . GLU A 1 8 ? -9.624 -9.911 12.266 1.00 0.00 642 GLU A CA 10
ATOM 18128 C C . GLU A 1 8 ? -8.484 -9.625 11.322 1.00 0.00 642 GLU A C 10
ATOM 18129 O O . GLU A 1 8 ? -7.334 -9.514 11.739 1.00 0.00 642 GLU A O 10
ATOM 18141 N N . GLU A 1 9 ? -8.789 -9.506 10.009 1.00 0.00 643 GLU A N 10
ATOM 18142 C CA . GLU A 1 9 ? -7.759 -9.265 9.021 1.00 0.00 643 GLU A CA 10
ATOM 18143 C C . GLU A 1 9 ? -7.079 -7.947 9.251 1.00 0.00 643 GLU A C 10
ATOM 18144 O O . GLU A 1 9 ? -5.854 -7.858 9.172 1.00 0.00 643 GLU A O 10
ATOM 18156 N N . ILE A 1 10 ? -7.851 -6.884 9.534 1.00 0.00 644 ILE A N 10
ATOM 18157 C CA . ILE A 1 10 ? -7.246 -5.582 9.720 1.00 0.00 644 ILE A CA 10
ATOM 18158 C C . ILE A 1 10 ? -6.470 -5.571 11.004 1.00 0.00 644 ILE A C 10
ATOM 18159 O O . ILE A 1 10 ? -5.708 -4.640 11.264 1.00 0.00 644 ILE A O 10
ATOM 18175 N N . ALA A 1 11 ? -6.645 -6.613 11.844 1.00 0.00 645 ALA A N 10
ATOM 18176 C CA . ALA A 1 11 ? -5.927 -6.666 13.084 1.00 0.00 645 ALA A CA 10
ATOM 18177 C C . ALA A 1 11 ? -4.690 -7.501 12.884 1.00 0.00 645 ALA A C 10
ATOM 18178 O O . ALA A 1 11 ? -3.869 -7.638 13.789 1.00 0.00 645 ALA A O 10
ATOM 18185 N N . ALA A 1 12 ? -4.533 -8.084 11.679 1.00 0.00 646 ALA A N 10
ATOM 18186 C CA . ALA A 1 12 ? -3.380 -8.899 11.400 1.00 0.00 646 ALA A CA 10
ATOM 18187 C C . ALA A 1 12 ? -2.284 -7.985 10.933 1.00 0.00 646 ALA A C 10
ATOM 18188 O O . ALA A 1 12 ? -2.501 -6.799 10.700 1.00 0.00 646 ALA A O 10
ATOM 18195 N N . LEU A 1 13 ? -1.065 -8.543 10.760 1.00 0.00 647 LEU A N 10
ATOM 18196 C CA . LEU A 1 13 ? 0.054 -7.744 10.315 1.00 0.00 647 LEU A CA 10
ATOM 18197 C C . LEU A 1 13 ? 0.009 -7.683 8.808 1.00 0.00 647 LEU A C 10
ATOM 18198 O O . LEU A 1 13 ? 1.040 -7.664 8.137 1.00 0.00 647 LEU A O 10
ATOM 18214 N N . ASP A 1 14 ? -1.219 -7.654 8.242 1.00 0.00 648 ASP A N 10
ATOM 18215 C CA . ASP A 1 14 ? -1.386 -7.585 6.812 1.00 0.00 648 ASP A CA 10
ATOM 18216 C C . ASP A 1 14 ? -0.902 -6.235 6.357 1.00 0.00 648 ASP A C 10
ATOM 18217 O O . ASP A 1 14 ? -0.265 -6.118 5.312 1.00 0.00 648 ASP A O 10
ATOM 18226 N N . GLN A 1 15 ? -1.205 -5.184 7.162 1.00 0.00 649 GLN A N 10
ATOM 18227 C CA . GLN A 1 15 ? -0.812 -3.830 6.840 1.00 0.00 649 GLN A CA 10
ATOM 18228 C C . GLN A 1 15 ? -1.262 -3.480 5.441 1.00 0.00 649 GLN A C 10
ATOM 18229 O O . GLN A 1 15 ? -0.455 -3.339 4.521 1.00 0.00 649 GLN A O 10
ATOM 18243 N N . PRO A 1 16 ? -2.557 -3.324 5.278 1.00 0.00 650 PRO A N 10
ATOM 18244 C CA . PRO A 1 16 ? -3.140 -2.992 3.991 1.00 0.00 650 PRO A CA 10
ATOM 18245 C C . PRO A 1 16 ? -2.912 -1.560 3.607 1.00 0.00 650 PRO A C 10
ATOM 18246 O O . PRO A 1 16 ? -2.596 -0.723 4.452 1.00 0.00 650 PRO A O 10
ATOM 18257 N N . PHE A 1 17 ? -3.070 -1.246 2.302 1.00 0.00 651 PHE A N 10
ATOM 18258 C CA . PHE A 1 17 ? -2.864 0.109 1.851 1.00 0.00 651 PHE A CA 10
ATOM 18259 C C . PHE A 1 17 ? -3.964 0.974 2.385 1.00 0.00 651 PHE A C 10
ATOM 18260 O O . PHE A 1 17 ? -5.132 0.592 2.422 1.00 0.00 651 PHE A O 10
ATOM 18277 N N . GLU A 1 18 ? -3.573 2.185 2.809 1.00 0.00 652 GLU A N 10
ATOM 18278 C CA . GLU A 1 18 ? -4.518 3.146 3.310 1.00 0.00 652 GLU A CA 10
ATOM 18279 C C . GLU A 1 18 ? -4.234 4.425 2.578 1.00 0.00 652 GLU A C 10
ATOM 18280 O O . GLU A 1 18 ? -5.146 5.122 2.136 1.00 0.00 652 GLU A O 10
ATOM 18292 N N . LYS A 1 19 ? -2.929 4.751 2.436 1.00 0.00 653 LYS A N 10
ATOM 18293 C CA . LYS A 1 19 ? -2.524 5.940 1.740 1.00 0.00 653 LYS A CA 10
ATOM 18294 C C . LYS A 1 19 ? -1.340 5.541 0.911 1.00 0.00 653 LYS A C 10
ATOM 18295 O O . LYS A 1 19 ? -0.699 4.525 1.182 1.00 0.00 653 LYS A O 10
ATOM 18314 N N . CYS A 1 20 ? -1.022 6.336 -0.131 1.00 0.00 654 CYS A N 10
ATOM 18315 C CA . CYS A 1 20 ? 0.096 6.018 -0.984 1.00 0.00 654 CYS A CA 10
ATOM 18316 C C . CYS A 1 20 ? 1.010 7.206 -0.968 1.00 0.00 654 CYS A C 10
ATOM 18317 O O . CYS A 1 20 ? 0.589 8.324 -0.676 1.00 0.00 654 CYS A O 10
ATOM 18325 N N . PHE A 1 21 ? 2.301 6.982 -1.272 1.00 0.00 655 PHE A N 10
ATOM 18326 C CA . PHE A 1 21 ? 3.242 8.068 -1.249 1.00 0.00 655 PHE A CA 10
ATOM 18327 C C . PHE A 1 21 ? 4.249 7.844 -2.340 1.00 0.00 655 PHE A C 10
ATOM 18328 O O . PHE A 1 21 ? 4.829 6.764 -2.458 1.00 0.00 655 PHE A O 10
ATOM 18345 N N . ILE A 1 22 ? 4.469 8.885 -3.179 1.00 0.00 656 ILE A N 10
ATOM 18346 C CA . ILE A 1 22 ? 5.437 8.785 -4.236 1.00 0.00 656 ILE A CA 10
ATOM 18347 C C . ILE A 1 22 ? 6.488 9.840 -3.963 1.00 0.00 656 ILE A C 10
ATOM 18348 O O . ILE A 1 22 ? 6.235 11.045 -4.049 1.00 0.00 656 ILE A O 10
ATOM 18364 N N . PRO A 1 23 ? 7.676 9.397 -3.587 1.00 0.00 657 PRO A N 10
ATOM 18365 C CA . PRO A 1 23 ? 8.775 10.301 -3.274 1.00 0.00 657 PRO A CA 10
ATOM 18366 C C . PRO A 1 23 ? 9.398 10.939 -4.476 1.00 0.00 657 PRO A C 10
ATOM 18367 O O . PRO A 1 23 ? 9.367 10.395 -5.578 1.00 0.00 657 PRO A O 10
ATOM 18378 N N . THR A 1 24 ? 9.990 12.133 -4.267 1.00 0.00 658 THR A N 10
ATOM 18379 C CA . THR A 1 24 ? 10.641 12.841 -5.336 1.00 0.00 658 THR A CA 10
ATOM 18380 C C . THR A 1 24 ? 11.979 13.273 -4.809 1.00 0.00 658 THR A C 10
ATOM 18381 O O . THR A 1 24 ? 12.144 13.460 -3.606 1.00 0.00 658 THR A O 10
ATOM 18392 N N . GLU A 1 25 ? 12.976 13.436 -5.708 1.00 0.00 659 GLU A N 10
ATOM 18393 C CA . GLU A 1 25 ? 14.286 13.849 -5.263 1.00 0.00 659 GLU A CA 10
ATOM 18394 C C . GLU A 1 25 ? 15.129 14.111 -6.478 1.00 0.00 659 GLU A C 10
ATOM 18395 O O . GLU A 1 25 ? 15.560 15.238 -6.719 1.00 0.00 659 GLU A O 10
ATOM 18407 N N . ALA A 1 26 ? 15.375 13.058 -7.290 1.00 0.00 660 ALA A N 10
ATOM 18408 C CA . ALA A 1 26 ? 16.197 13.209 -8.464 1.00 0.00 660 ALA A CA 10
ATOM 18409 C C . ALA A 1 26 ? 15.285 13.364 -9.642 1.00 0.00 660 ALA A C 10
ATOM 18410 O O . ALA A 1 26 ? 15.299 12.557 -10.567 1.00 0.00 660 ALA A O 10
ATOM 18417 N N . LEU A 1 27 ? 14.468 14.433 -9.621 1.00 0.00 661 LEU A N 10
ATOM 18418 C CA . LEU A 1 27 ? 13.551 14.681 -10.709 1.00 0.00 661 LEU A CA 10
ATOM 18419 C C . LEU A 1 27 ? 14.078 15.848 -11.496 1.00 0.00 661 LEU A C 10
ATOM 18420 O O . LEU A 1 27 ? 13.346 16.495 -12.245 1.00 0.00 661 LEU A O 10
ATOM 18436 N N . GLY A 1 28 ? 15.381 16.153 -11.325 1.00 0.00 662 GLY A N 10
ATOM 18437 C CA . GLY A 1 28 ? 15.985 17.247 -12.050 1.00 0.00 662 GLY A CA 10
ATOM 18438 C C . GLY A 1 28 ? 15.645 18.536 -11.364 1.00 0.00 662 GLY A C 10
ATOM 18439 O O . GLY A 1 28 ? 15.816 19.607 -11.939 1.00 0.00 662 GLY A O 10
ATOM 18443 N N . SER A 1 29 ? 15.137 18.450 -10.109 1.00 0.00 663 SER A N 10
ATOM 18444 C CA . SER A 1 29 ? 14.775 19.633 -9.350 1.00 0.00 663 SER A CA 10
ATOM 18445 C C . SER A 1 29 ? 13.491 20.187 -9.899 1.00 0.00 663 SER A C 10
ATOM 18446 O O . SER A 1 29 ? 13.057 21.273 -9.519 1.00 0.00 663 SER A O 10
ATOM 18454 N N . ASP A 1 30 ? 12.836 19.427 -10.801 1.00 0.00 664 ASP A N 10
ATOM 18455 C CA . ASP A 1 30 ? 11.591 19.873 -11.381 1.00 0.00 664 ASP A CA 10
ATOM 18456 C C . ASP A 1 30 ? 10.480 19.437 -10.467 1.00 0.00 664 ASP A C 10
ATOM 18457 O O . ASP A 1 30 ? 9.313 19.738 -10.701 1.00 0.00 664 ASP A O 10
ATOM 18466 N N . ARG A 1 31 ? 10.837 18.715 -9.384 1.00 0.00 665 ARG A N 10
ATOM 18467 C CA . ARG A 1 31 ? 9.855 18.235 -8.444 1.00 0.00 665 ARG A CA 10
ATOM 18468 C C . ARG A 1 31 ? 9.295 19.402 -7.671 1.00 0.00 665 ARG A C 10
ATOM 18469 O O . ARG A 1 31 ? 8.208 19.314 -7.104 1.00 0.00 665 ARG A O 10
ATOM 18490 N N . GLU A 1 32 ? 10.032 20.536 -7.640 1.00 0.00 666 GLU A N 10
ATOM 18491 C CA . GLU A 1 32 ? 9.569 21.696 -6.919 1.00 0.00 666 GLU A CA 10
ATOM 18492 C C . GLU A 1 32 ? 8.810 22.573 -7.875 1.00 0.00 666 GLU A C 10
ATOM 18493 O O . GLU A 1 32 ? 8.373 23.666 -7.516 1.00 0.00 666 GLU A O 10
ATOM 18505 N N . GLY A 1 33 ? 8.632 22.101 -9.128 1.00 0.00 667 GLY A N 10
ATOM 18506 C CA . GLY A 1 33 ? 7.920 22.871 -10.119 1.00 0.00 667 GLY A CA 10
ATOM 18507 C C . GLY A 1 33 ? 6.767 22.037 -10.556 1.00 0.00 667 GLY A C 10
ATOM 18508 O O . GLY A 1 33 ? 6.293 22.142 -11.686 1.00 0.00 667 GLY A O 10
ATOM 18512 N N . LEU A 1 34 ? 6.290 21.174 -9.643 1.00 0.00 668 LEU A N 10
ATOM 18513 C CA . LEU A 1 34 ? 5.197 20.302 -9.950 1.00 0.00 668 LEU A CA 10
ATOM 18514 C C . LEU A 1 34 ? 3.923 21.066 -9.741 1.00 0.00 668 LEU A C 10
ATOM 18515 O O . LEU A 1 34 ? 3.625 21.525 -8.638 1.00 0.00 668 LEU A O 10
ATOM 18531 N N . ASP A 1 35 ? 3.135 21.213 -10.825 1.00 0.00 669 ASP A N 10
ATOM 18532 C CA . ASP A 1 35 ? 1.891 21.927 -10.745 1.00 0.00 669 ASP A CA 10
ATOM 18533 C C . ASP A 1 35 ? 0.823 20.894 -10.534 1.00 0.00 669 ASP A C 10
ATOM 18534 O O . ASP A 1 35 ? 0.580 20.057 -11.395 1.00 0.00 669 ASP A O 10
ATOM 18543 N N . ARG A 1 36 ? 0.147 20.950 -9.365 1.00 0.00 670 ARG A N 10
ATOM 18544 C CA . ARG A 1 36 ? -0.887 19.988 -9.038 1.00 0.00 670 ARG A CA 10
ATOM 18545 C C . ARG A 1 36 ? -2.008 20.089 -10.032 1.00 0.00 670 ARG A C 10
ATOM 18546 O O . ARG A 1 36 ? -2.623 19.086 -10.395 1.00 0.00 670 ARG A O 10
ATOM 18567 N N . THR A 1 37 ? -2.300 21.319 -10.487 1.00 0.00 671 THR A N 10
ATOM 18568 C CA . THR A 1 37 ? -3.381 21.535 -11.430 1.00 0.00 671 THR A CA 10
ATOM 18569 C C . THR A 1 37 ? -3.120 20.753 -12.694 1.00 0.00 671 THR A C 10
ATOM 18570 O O . THR A 1 37 ? -4.031 20.141 -13.242 1.00 0.00 671 THR A O 10
ATOM 18581 N N . GLN A 1 38 ? -1.869 20.759 -13.200 1.00 0.00 672 GLN A N 10
ATOM 18582 C CA . GLN A 1 38 ? -1.575 20.034 -14.420 1.00 0.00 672 GLN A CA 10
ATOM 18583 C C . GLN A 1 38 ? -1.312 18.589 -14.088 1.00 0.00 672 GLN A C 10
ATOM 18584 O O . GLN A 1 38 ? -1.487 17.710 -14.925 1.00 0.00 672 GLN A O 10
ATOM 18598 N N . LEU A 1 39 ? -0.871 18.321 -12.844 1.00 0.00 673 LEU A N 10
ATOM 18599 C CA . LEU A 1 39 ? -0.554 16.974 -12.428 1.00 0.00 673 LEU A CA 10
ATOM 18600 C C . LEU A 1 39 ? -1.803 16.126 -12.410 1.00 0.00 673 LEU A C 10
ATOM 18601 O O . LEU A 1 39 ? -1.775 14.964 -12.808 1.00 0.00 673 LEU A O 10
ATOM 18617 N N . GLU A 1 40 ? -2.937 16.686 -11.943 1.00 0.00 674 GLU A N 10
ATOM 18618 C CA . GLU A 1 40 ? -4.159 15.910 -11.867 1.00 0.00 674 GLU A CA 10
ATOM 18619 C C . GLU A 1 40 ? -4.657 15.574 -13.251 1.00 0.00 674 GLU A C 10
ATOM 18620 O O . GLU A 1 40 ? -5.465 14.663 -13.412 1.00 0.00 674 GLU A O 10
ATOM 18632 N N . ARG A 1 41 ? -4.188 16.303 -14.286 1.00 0.00 675 ARG A N 10
ATOM 18633 C CA . ARG A 1 41 ? -4.643 16.031 -15.633 1.00 0.00 675 ARG A CA 10
ATOM 18634 C C . ARG A 1 41 ? -3.471 15.562 -16.458 1.00 0.00 675 ARG A C 10
ATOM 18635 O O . ARG A 1 41 ? -3.392 15.839 -17.656 1.00 0.00 675 ARG A O 10
ATOM 18656 N N . GLN A 1 42 ? -2.531 14.817 -15.833 1.00 0.00 676 GLN A N 10
ATOM 18657 C CA . GLN A 1 42 ? -1.388 14.320 -16.556 1.00 0.00 676 GLN A CA 10
ATOM 18658 C C . GLN A 1 42 ? -1.650 12.873 -16.868 1.00 0.00 676 GLN A C 10
ATOM 18659 O O . GLN A 1 42 ? -2.791 12.429 -16.878 1.00 0.00 676 GLN A O 10
ATOM 18673 N N . LEU A 1 43 ? -0.573 12.116 -17.176 1.00 0.00 677 LEU A N 10
ATOM 18674 C CA . LEU A 1 43 ? -0.696 10.714 -17.504 1.00 0.00 677 LEU A CA 10
ATOM 18675 C C . LEU A 1 43 ? -1.013 9.938 -16.196 1.00 0.00 677 LEU A C 10
ATOM 18676 O O . LEU A 1 43 ? -1.858 10.433 -15.453 1.00 0.00 677 LEU A O 10
ATOM 18692 N N . PRO A 1 44 ? -0.455 8.740 -15.847 1.00 0.00 678 PRO A N 10
ATOM 18693 C CA . PRO A 1 44 ? -0.882 8.067 -14.615 1.00 0.00 678 PRO A CA 10
ATOM 18694 C C . PRO A 1 44 ? -1.046 8.957 -13.424 1.00 0.00 678 PRO A C 10
ATOM 18695 O O . PRO A 1 44 ? -0.077 9.380 -12.808 1.00 0.00 678 PRO A O 10
ATOM 18706 N N . PHE A 1 45 ? -2.325 9.178 -13.068 1.00 0.00 679 PHE A N 10
ATOM 18707 C CA . PHE A 1 45 ? -2.702 10.015 -11.961 1.00 0.00 679 PHE A CA 10
ATOM 18708 C C . PHE A 1 45 ? -4.145 10.337 -12.211 1.00 0.00 679 PHE A C 10
ATOM 18709 O O . PHE A 1 45 ? -4.952 10.392 -11.292 1.00 0.00 679 PHE A O 10
ATOM 18726 N N . ARG A 1 46 ? -4.487 10.558 -13.506 1.00 0.00 680 ARG A N 10
ATOM 18727 C CA . ARG A 1 46 ? -5.851 10.855 -13.887 1.00 0.00 680 ARG A CA 10
ATOM 18728 C C . ARG A 1 46 ? -6.612 9.561 -13.998 1.00 0.00 680 ARG A C 10
ATOM 18729 O O . ARG A 1 46 ? -7.833 9.559 -14.147 1.00 0.00 680 ARG A O 10
ATOM 18750 N N . ASN A 1 47 ? -5.887 8.424 -13.932 1.00 0.00 681 ASN A N 10
ATOM 18751 C CA . ASN A 1 47 ? -6.502 7.124 -14.068 1.00 0.00 681 ASN A CA 10
ATOM 18752 C C . ASN A 1 47 ? -7.502 6.910 -12.963 1.00 0.00 681 ASN A C 10
ATOM 18753 O O . ASN A 1 47 ? -8.570 6.345 -13.192 1.00 0.00 681 ASN A O 10
ATOM 18764 N N . TYR A 1 48 ? -7.179 7.352 -11.731 1.00 0.00 682 TYR A N 10
ATOM 18765 C CA . TYR A 1 48 ? -8.095 7.162 -10.632 1.00 0.00 682 TYR A CA 10
ATOM 18766 C C . TYR A 1 48 ? -8.090 8.438 -9.845 1.00 0.00 682 TYR A C 10
ATOM 18767 O O . TYR A 1 48 ? -7.102 9.170 -9.850 1.00 0.00 682 TYR A O 10
ATOM 18785 N N . PRO A 1 49 ? -9.184 8.732 -9.162 1.00 0.00 683 PRO A N 10
ATOM 18786 C CA . PRO A 1 49 ? -9.248 9.915 -8.322 1.00 0.00 683 PRO A CA 10
ATOM 18787 C C . PRO A 1 49 ? -8.175 9.857 -7.288 1.00 0.00 683 PRO A C 10
ATOM 18788 O O . PRO A 1 49 ? -7.970 8.819 -6.666 1.00 0.00 683 PRO A O 10
ATOM 18799 N N . ILE A 1 50 ? -7.474 10.973 -7.057 1.00 0.00 684 ILE A N 10
ATOM 18800 C CA . ILE A 1 50 ? -6.388 10.925 -6.119 1.00 0.00 684 ILE A CA 10
ATOM 18801 C C . ILE A 1 50 ? -6.205 12.274 -5.479 1.00 0.00 684 ILE A C 10
ATOM 18802 O O . ILE A 1 50 ? -6.356 13.318 -6.113 1.00 0.00 684 ILE A O 10
ATOM 18818 N N . LYS A 1 51 ? -5.902 12.259 -4.159 1.00 0.00 685 LYS A N 10
ATOM 18819 C CA . LYS A 1 51 ? -5.649 13.480 -3.433 1.00 0.00 685 LYS A CA 10
ATOM 18820 C C . LYS A 1 51 ? -4.199 13.758 -3.645 1.00 0.00 685 LYS A C 10
ATOM 18821 O O . LYS A 1 51 ? -3.367 12.882 -3.426 1.00 0.00 685 LYS A O 10
ATOM 18840 N N . LEU A 1 52 ? -3.851 14.981 -4.079 1.00 0.00 686 LEU A N 10
ATOM 18841 C CA . LEU A 1 52 ? -2.464 15.287 -4.299 1.00 0.00 686 LEU A CA 10
ATOM 18842 C C . LEU A 1 52 ? -2.093 16.414 -3.388 1.00 0.00 686 LEU A C 10
ATOM 18843 O O . LEU A 1 52 ? -2.777 17.435 -3.321 1.00 0.00 686 LEU A O 10
ATOM 18859 N N . ASN A 1 53 ? -0.979 16.236 -2.650 1.00 0.00 687 ASN A N 10
ATOM 18860 C CA . ASN A 1 53 ? -0.514 17.257 -1.755 1.00 0.00 687 ASN A CA 10
ATOM 18861 C C . ASN A 1 53 ? 0.973 17.306 -1.926 1.00 0.00 687 ASN A C 10
ATOM 18862 O O . ASN A 1 53 ? 1.678 16.361 -1.568 1.00 0.00 687 ASN A O 10
ATOM 18873 N N . VAL A 1 54 ? 1.485 18.423 -2.483 1.00 0.00 688 VAL A N 10
ATOM 18874 C CA . VAL A 1 54 ? 2.906 18.544 -2.708 1.00 0.00 688 VAL A CA 10
ATOM 18875 C C . VAL A 1 54 ? 3.578 18.842 -1.399 1.00 0.00 688 VAL A C 10
ATOM 18876 O O . VAL A 1 54 ? 3.033 19.526 -0.533 1.00 0.00 688 VAL A O 10
ATOM 18889 N N . SER A 1 55 ? 4.805 18.312 -1.237 1.00 0.00 689 SER A N 10
ATOM 18890 C CA . SER A 1 55 ? 5.550 18.524 -0.029 1.00 0.00 689 SER A CA 10
ATOM 18891 C C . SER A 1 55 ? 6.988 18.295 -0.384 1.00 0.00 689 SER A C 10
ATOM 18892 O O . SER A 1 55 ? 7.293 17.688 -1.409 1.00 0.00 689 SER A O 10
ATOM 18900 N N . LYS A 1 56 ? 7.912 18.798 0.460 1.00 0.00 690 LYS A N 10
ATOM 18901 C CA . LYS A 1 56 ? 9.325 18.636 0.206 1.00 0.00 690 LYS A CA 10
ATOM 18902 C C . LYS A 1 56 ? 9.666 17.168 0.238 1.00 0.00 690 LYS A C 10
ATOM 18903 O O . LYS A 1 56 ? 10.491 16.699 -0.546 1.00 0.00 690 LYS A O 10
ATOM 18922 N N . SER A 1 57 ? 9.044 16.410 1.171 1.00 0.00 691 SER A N 10
ATOM 18923 C CA . SER A 1 57 ? 9.322 14.993 1.291 1.00 0.00 691 SER A CA 10
ATOM 18924 C C . SER A 1 57 ? 8.883 14.278 0.042 1.00 0.00 691 SER A C 10
ATOM 18925 O O . SER A 1 57 ? 9.567 13.375 -0.437 1.00 0.00 691 SER A O 10
ATOM 18933 N N . GLY A 1 58 ? 7.719 14.658 -0.506 1.00 0.00 692 GLY A N 10
ATOM 18934 C CA . GLY A 1 58 ? 7.229 14.003 -1.693 1.00 0.00 692 GLY A CA 10
ATOM 18935 C C . GLY A 1 58 ? 5.803 14.410 -1.867 1.00 0.00 692 GLY A C 10
ATOM 18936 O O . GLY A 1 58 ? 5.351 15.377 -1.263 1.00 0.00 692 GLY A O 10
ATOM 18940 N N . ILE A 1 59 ? 5.050 13.661 -2.700 1.00 0.00 693 ILE A N 10
ATOM 18941 C CA . ILE A 1 59 ? 3.665 13.997 -2.927 1.00 0.00 693 ILE A CA 10
ATOM 18942 C C . ILE A 1 59 ? 2.832 12.950 -2.251 1.00 0.00 693 ILE A C 10
ATOM 18943 O O . ILE A 1 59 ? 2.989 11.751 -2.499 1.00 0.00 693 ILE A O 10
ATOM 18959 N N . PHE A 1 60 ? 1.913 13.395 -1.366 1.00 0.00 694 PHE A N 10
ATOM 18960 C CA . PHE A 1 60 ? 1.057 12.472 -0.669 1.00 0.00 694 PHE A CA 10
ATOM 18961 C C . PHE A 1 60 ? -0.059 12.105 -1.592 1.00 0.00 694 PHE A C 10
ATOM 18962 O O . PHE A 1 60 ? -0.578 12.946 -2.324 1.00 0.00 694 PHE A O 10
ATOM 18979 N N . CYS A 1 61 ? -0.449 10.815 -1.571 1.00 0.00 695 CYS A N 10
ATOM 18980 C CA . CYS A 1 61 ? -1.518 10.360 -2.414 1.00 0.00 695 CYS A CA 10
ATOM 18981 C C . CYS A 1 61 ? -2.544 9.720 -1.526 1.00 0.00 695 CYS A C 10
ATOM 18982 O O . CYS A 1 61 ? -2.243 8.786 -0.783 1.00 0.00 695 CYS A O 10
ATOM 18990 N N . GLN A 1 62 ? -3.802 10.208 -1.594 1.00 0.00 696 GLN A N 10
ATOM 18991 C CA . GLN A 1 62 ? -4.850 9.639 -0.769 1.00 0.00 696 GLN A CA 10
ATOM 18992 C C . GLN A 1 62 ? -5.936 9.162 -1.689 1.00 0.00 696 GLN A C 10
ATOM 18993 O O . GLN A 1 62 ? -6.241 9.805 -2.693 1.00 0.00 696 GLN A O 10
ATOM 19007 N N . PHE A 1 63 ? -6.550 8.004 -1.348 1.00 0.00 697 PHE A N 10
ATOM 19008 C CA . PHE A 1 63 ? -7.605 7.456 -2.160 1.00 0.00 697 PHE A CA 10
ATOM 19009 C C . PHE A 1 63 ? -8.765 7.163 -1.256 1.00 0.00 697 PHE A C 10
ATOM 19010 O O . PHE A 1 63 ? -8.596 6.854 -0.076 1.00 0.00 697 PHE A O 10
ATOM 19027 N N . PRO A 1 64 ? -9.960 7.261 -1.804 1.00 0.00 698 PRO A N 10
ATOM 19028 C CA . PRO A 1 64 ? -11.178 7.003 -1.052 1.00 0.00 698 PRO A CA 10
ATOM 19029 C C . PRO A 1 64 ? -11.393 5.551 -0.733 1.00 0.00 698 PRO A C 10
ATOM 19030 O O . PRO A 1 64 ? -12.078 5.223 0.232 1.00 0.00 698 PRO A O 10
ATOM 19041 N N . THR A 1 65 ? -10.811 4.642 -1.547 1.00 0.00 699 THR A N 10
ATOM 19042 C CA . THR A 1 65 ? -10.985 3.231 -1.300 1.00 0.00 699 THR A CA 10
ATOM 19043 C C . THR A 1 65 ? -9.634 2.579 -1.349 1.00 0.00 699 THR A C 10
ATOM 19044 O O . THR A 1 65 ? -8.706 3.070 -1.991 1.00 0.00 699 THR A O 10
ATOM 19055 N N . VAL A 1 66 ? -9.518 1.425 -0.657 1.00 0.00 700 VAL A N 10
ATOM 19056 C CA . VAL A 1 66 ? -8.274 0.694 -0.610 1.00 0.00 700 VAL A CA 10
ATOM 19057 C C . VAL A 1 66 ? -8.004 0.090 -1.965 1.00 0.00 700 VAL A C 10
ATOM 19058 O O . VAL A 1 66 ? -6.866 0.076 -2.430 1.00 0.00 700 VAL A O 10
ATOM 19071 N N . SER A 1 67 ? -9.060 -0.425 -2.636 1.00 0.00 701 SER A N 10
ATOM 19072 C CA . SER A 1 67 ? -8.879 -1.064 -3.924 1.00 0.00 701 SER A CA 10
ATOM 19073 C C . SER A 1 67 ? -8.341 -0.078 -4.928 1.00 0.00 701 SER A C 10
ATOM 19074 O O . SER A 1 67 ? -7.481 -0.426 -5.734 1.00 0.00 701 SER A O 10
ATOM 19082 N N . ASP A 1 68 ? -8.826 1.184 -4.911 1.00 0.00 702 ASP A N 10
ATOM 19083 C CA . ASP A 1 68 ? -8.336 2.165 -5.857 1.00 0.00 702 ASP A CA 10
ATOM 19084 C C . ASP A 1 68 ? -6.883 2.431 -5.569 1.00 0.00 702 ASP A C 10
ATOM 19085 O O . ASP A 1 68 ? -6.078 2.593 -6.487 1.00 0.00 702 ASP A O 10
ATOM 19094 N N . ALA A 1 69 ? -6.520 2.491 -4.269 1.00 0.00 703 ALA A N 10
ATOM 19095 C CA . ALA A 1 69 ? -5.153 2.754 -3.892 1.00 0.00 703 ALA A CA 10
ATOM 19096 C C . ALA A 1 69 ? -4.270 1.636 -4.385 1.00 0.00 703 ALA A C 10
ATOM 19097 O O . ALA A 1 69 ? -3.178 1.882 -4.887 1.00 0.00 703 ALA A O 10
ATOM 19104 N N . LYS A 1 70 ? -4.727 0.371 -4.244 1.00 0.00 704 LYS A N 10
ATOM 19105 C CA . LYS A 1 70 ? -3.924 -0.749 -4.680 1.00 0.00 704 LYS A CA 10
ATOM 19106 C C . LYS A 1 70 ? -3.767 -0.736 -6.174 1.00 0.00 704 LYS A C 10
ATOM 19107 O O . LYS A 1 70 ? -2.702 -1.065 -6.677 1.00 0.00 704 LYS A O 10
ATOM 19126 N N . ARG A 1 71 ? -4.826 -0.374 -6.931 1.00 0.00 705 ARG A N 10
ATOM 19127 C CA . ARG A 1 71 ? -4.706 -0.363 -8.375 1.00 0.00 705 ARG A CA 10
ATOM 19128 C C . ARG A 1 71 ? -3.658 0.641 -8.769 1.00 0.00 705 ARG A C 10
ATOM 19129 O O . ARG A 1 71 ? -2.818 0.373 -9.620 1.00 0.00 705 ARG A O 10
ATOM 19150 N N . PHE A 1 72 ? -3.678 1.822 -8.130 1.00 0.00 706 PHE A N 10
ATOM 19151 C CA . PHE A 1 72 ? -2.723 2.860 -8.440 1.00 0.00 706 PHE A CA 10
ATOM 19152 C C . PHE A 1 72 ? -1.348 2.407 -8.016 1.00 0.00 706 PHE A C 10
ATOM 19153 O O . PHE A 1 72 ? -0.374 2.621 -8.727 1.00 0.00 706 PHE A O 10
ATOM 19170 N N . TYR A 1 73 ? -1.247 1.779 -6.826 1.00 0.00 707 TYR A N 10
ATOM 19171 C CA . TYR A 1 73 ? 0.028 1.305 -6.325 1.00 0.00 707 TYR A CA 10
ATOM 19172 C C . TYR A 1 73 ? 0.606 0.278 -7.259 1.00 0.00 707 TYR A C 10
ATOM 19173 O O . TYR A 1 73 ? 1.788 0.330 -7.595 1.00 0.00 707 TYR A O 10
ATOM 19191 N N . GLU A 1 74 ? -0.208 -0.710 -7.667 1.00 0.00 708 GLU A N 10
ATOM 19192 C CA . GLU A 1 74 ? 0.275 -1.754 -8.531 1.00 0.00 708 GLU A CA 10
ATOM 19193 C C . GLU A 1 74 ? 0.669 -1.138 -9.842 1.00 0.00 708 GLU A C 10
ATOM 19194 O O . GLU A 1 74 ? 1.660 -1.539 -10.451 1.00 0.00 708 GLU A O 10
ATOM 19206 N N . GLU A 1 75 ? -0.106 -0.138 -10.306 1.00 0.00 709 GLU A N 10
ATOM 19207 C CA . GLU A 1 75 ? 0.246 0.566 -11.520 1.00 0.00 709 GLU A CA 10
ATOM 19208 C C . GLU A 1 75 ? 1.141 1.683 -11.057 1.00 0.00 709 GLU A C 10
ATOM 19209 O O . GLU A 1 75 ? 0.979 2.844 -11.434 1.00 0.00 709 GLU A O 10
ATOM 19221 N N . GLY A 1 76 ? 2.133 1.309 -10.218 1.00 0.00 710 GLY A N 10
ATOM 19222 C CA . GLY A 1 76 ? 3.038 2.250 -9.609 1.00 0.00 710 GLY A CA 10
ATOM 19223 C C . GLY A 1 76 ? 3.899 2.922 -10.619 1.00 0.00 710 GLY A C 10
ATOM 19224 O O . GLY A 1 76 ? 4.449 3.975 -10.334 1.00 0.00 710 GLY A O 10
ATOM 19228 N N . THR A 1 77 ? 4.064 2.339 -11.818 1.00 0.00 711 THR A N 10
ATOM 19229 C CA . THR A 1 77 ? 4.903 2.974 -12.802 1.00 0.00 711 THR A CA 10
ATOM 19230 C C . THR A 1 77 ? 4.169 4.182 -13.315 1.00 0.00 711 THR A C 10
ATOM 19231 O O . THR A 1 77 ? 3.296 4.079 -14.179 1.00 0.00 711 THR A O 10
ATOM 19242 N N . VAL A 1 78 ? 4.530 5.373 -12.783 1.00 0.00 712 VAL A N 10
ATOM 19243 C CA . VAL A 1 78 ? 3.889 6.594 -13.206 1.00 0.00 712 VAL A CA 10
ATOM 19244 C C . VAL A 1 78 ? 4.954 7.428 -13.850 1.00 0.00 712 VAL A C 10
ATOM 19245 O O . VAL A 1 78 ? 6.124 7.349 -13.487 1.00 0.00 712 VAL A O 10
ATOM 19258 N N . GLU A 1 79 ? 4.555 8.262 -14.829 1.00 0.00 713 GLU A N 10
ATOM 19259 C CA . GLU A 1 79 ? 5.498 9.115 -15.502 1.00 0.00 713 GLU A CA 10
ATOM 19260 C C . GLU A 1 79 ? 5.143 10.494 -15.053 1.00 0.00 713 GLU A C 10
ATOM 19261 O O . GLU A 1 79 ? 4.376 11.203 -15.703 1.00 0.00 713 GLU A O 10
ATOM 19273 N N . ILE A 1 80 ? 5.728 10.914 -13.914 1.00 0.00 714 ILE A N 10
ATOM 19274 C CA . ILE A 1 80 ? 5.388 12.194 -13.350 1.00 0.00 714 ILE A CA 10
ATOM 19275 C C . ILE A 1 80 ? 6.111 13.314 -14.046 1.00 0.00 714 ILE A C 10
ATOM 19276 O O . ILE A 1 80 ? 5.545 14.387 -14.243 1.00 0.00 714 ILE A O 10
ATOM 19292 N N . LEU A 1 81 ? 7.365 13.089 -14.458 1.00 0.00 715 LEU A N 10
ATOM 19293 C CA . LEU A 1 81 ? 8.115 14.140 -15.115 1.00 0.00 715 LEU A CA 10
ATOM 19294 C C . LEU A 1 81 ? 9.052 13.501 -16.094 1.00 0.00 715 LEU A C 10
ATOM 19295 O O . LEU A 1 81 ? 10.267 13.664 -16.003 1.00 0.00 715 LEU A O 10
ATOM 19311 N N . ASN A 1 82 ? 8.484 12.739 -17.058 1.00 0.00 716 ASN A N 10
ATOM 19312 C CA . ASN A 1 82 ? 9.280 12.072 -18.074 1.00 0.00 716 ASN A CA 10
ATOM 19313 C C . ASN A 1 82 ? 10.196 11.079 -17.413 1.00 0.00 716 ASN A C 10
ATOM 19314 O O . ASN A 1 82 ? 11.213 10.680 -17.976 1.00 0.00 716 ASN A O 10
ATOM 19325 N N . ARG A 1 83 ? 9.830 10.648 -16.194 1.00 0.00 717 ARG A N 10
ATOM 19326 C CA . ARG A 1 83 ? 10.621 9.691 -15.476 1.00 0.00 717 ARG A CA 10
ATOM 19327 C C . ARG A 1 83 ? 9.651 8.747 -14.847 1.00 0.00 717 ARG A C 10
ATOM 19328 O O . ARG A 1 83 ? 8.595 9.164 -14.369 1.00 0.00 717 ARG A O 10
ATOM 19349 N N . SER A 1 84 ? 9.994 7.443 -14.819 1.00 0.00 718 SER A N 10
ATOM 19350 C CA . SER A 1 84 ? 9.108 6.475 -14.228 1.00 0.00 718 SER A CA 10
ATOM 19351 C C . SER A 1 84 ? 9.430 6.443 -12.761 1.00 0.00 718 SER A C 10
ATOM 19352 O O . SER A 1 84 ? 10.566 6.171 -12.372 1.00 0.00 718 SER A O 10
ATOM 19360 N N . LEU A 1 85 ? 8.418 6.710 -11.911 1.00 0.00 719 LEU A N 10
ATOM 19361 C CA . LEU A 1 85 ? 8.639 6.720 -10.484 1.00 0.00 719 LEU A CA 10
ATOM 19362 C C . LEU A 1 85 ? 7.741 5.683 -9.865 1.00 0.00 719 LEU A C 10
ATOM 19363 O O . LEU A 1 85 ? 6.607 5.494 -10.290 1.00 0.00 719 LEU A O 10
ATOM 19379 N N . PRO A 1 86 ? 8.252 4.994 -8.861 1.00 0.00 720 PRO A N 10
ATOM 19380 C CA . PRO A 1 86 ? 7.499 3.975 -8.147 1.00 0.00 720 PRO A CA 10
ATOM 19381 C C . PRO A 1 86 ? 6.658 4.543 -7.034 1.00 0.00 720 PRO A C 10
ATOM 19382 O O . PRO A 1 86 ? 6.841 5.691 -6.631 1.00 0.00 720 PRO A O 10
ATOM 19393 N N . ILE A 1 87 ? 5.715 3.730 -6.499 1.00 0.00 721 ILE A N 10
ATOM 19394 C CA . ILE A 1 87 ? 4.861 4.193 -5.423 1.00 0.00 721 ILE A CA 10
ATOM 19395 C C . ILE A 1 87 ? 5.078 3.273 -4.260 1.00 0.00 721 ILE A C 10
ATOM 19396 O O . ILE A 1 87 ? 5.100 2.053 -4.425 1.00 0.00 721 ILE A O 10
ATOM 19412 N N . LYS A 1 88 ? 5.241 3.840 -3.040 1.00 0.00 722 LYS A N 10
ATOM 19413 C CA . LYS A 1 88 ? 5.442 3.006 -1.883 1.00 0.00 722 LYS A CA 10
ATOM 19414 C C . LYS A 1 88 ? 4.391 3.372 -0.867 1.00 0.00 722 LYS A C 10
ATOM 19415 O O . LYS A 1 88 ? 3.929 4.511 -0.796 1.00 0.00 722 LYS A O 10
ATOM 19434 N N . PRO A 1 89 ? 3.981 2.388 -0.088 1.00 0.00 723 PRO A N 10
ATOM 19435 C CA . PRO A 1 89 ? 2.986 2.586 0.957 1.00 0.00 723 PRO A CA 10
ATOM 19436 C C . PRO A 1 89 ? 3.526 3.299 2.153 1.00 0.00 723 PRO A C 10
ATOM 19437 O O . PRO A 1 89 ? 4.736 3.362 2.361 1.00 0.00 723 PRO A O 10
ATOM 19448 N N . VAL A 1 90 ? 2.615 3.858 2.976 1.00 0.00 724 VAL A N 10
ATOM 19449 C CA . VAL A 1 90 ? 3.034 4.543 4.165 1.00 0.00 724 VAL A CA 10
ATOM 19450 C C . VAL A 1 90 ? 2.382 3.830 5.311 1.00 0.00 724 VAL A C 10
ATOM 19451 O O . VAL A 1 90 ? 1.220 3.430 5.234 1.00 0.00 724 VAL A O 10
ATOM 19464 N N . PHE A 1 91 ? 3.139 3.635 6.405 1.00 0.00 725 PHE A N 10
ATOM 19465 C CA . PHE A 1 91 ? 2.595 2.968 7.557 1.00 0.00 725 PHE A CA 10
ATOM 19466 C C . PHE A 1 91 ? 3.046 3.737 8.761 1.00 0.00 725 PHE A C 10
ATOM 19467 O O . PHE A 1 91 ? 4.118 4.337 8.764 1.00 0.00 725 PHE A O 10
ATOM 19484 N N . GLU A 1 92 ? 2.208 3.740 9.819 1.00 0.00 726 GLU A N 10
ATOM 19485 C CA . GLU A 1 92 ? 2.532 4.454 11.032 1.00 0.00 726 GLU A CA 10
ATOM 19486 C C . GLU A 1 92 ? 3.704 3.791 11.698 1.00 0.00 726 GLU A C 10
ATOM 19487 O O . GLU A 1 92 ? 4.561 4.456 12.277 1.00 0.00 726 GLU A O 10
ATOM 19499 N N . LYS A 1 93 ? 3.753 2.447 11.631 1.00 0.00 727 LYS A N 10
ATOM 19500 C CA . LYS A 1 93 ? 4.818 1.702 12.269 1.00 0.00 727 LYS A CA 10
ATOM 19501 C C . LYS A 1 93 ? 6.050 1.720 11.393 1.00 0.00 727 LYS A C 10
ATOM 19502 O O . LYS A 1 93 ? 6.597 0.675 11.047 1.00 0.00 727 LYS A O 10
ATOM 19521 N N . ARG A 1 94 ? 6.525 2.930 11.029 1.00 0.00 728 ARG A N 10
ATOM 19522 C CA . ARG A 1 94 ? 7.710 3.052 10.215 1.00 0.00 728 ARG A CA 10
ATOM 19523 C C . ARG A 1 94 ? 8.534 4.162 10.791 1.00 0.00 728 ARG A C 10
ATOM 19524 O O . ARG A 1 94 ? 8.007 5.124 11.343 1.00 0.00 728 ARG A O 10
ATOM 19545 N N . ASN A 1 95 ? 9.872 4.043 10.663 1.00 0.00 729 ASN A N 10
ATOM 19546 C CA . ASN A 1 95 ? 10.751 5.058 11.181 1.00 0.00 729 ASN A CA 10
ATOM 19547 C C . ASN A 1 95 ? 11.912 5.147 10.233 1.00 0.00 729 ASN A C 10
ATOM 19548 O O . ASN A 1 95 ? 13.058 4.906 10.604 1.00 0.00 729 ASN A O 10
ATOM 19559 N N . GLU A 1 96 ? 11.621 5.492 8.957 1.00 0.00 730 GLU A N 10
ATOM 19560 C CA . GLU A 1 96 ? 12.663 5.600 7.960 1.00 0.00 730 GLU A CA 10
ATOM 19561 C C . GLU A 1 96 ? 13.560 6.754 8.312 1.00 0.00 730 GLU A C 10
ATOM 19562 O O . GLU A 1 96 ? 14.777 6.674 8.157 1.00 0.00 730 GLU A O 10
ATOM 19574 N N . THR A 1 97 ? 12.966 7.869 8.790 1.00 0.00 731 THR A N 10
ATOM 19575 C CA . THR A 1 97 ? 13.753 9.023 9.146 1.00 0.00 731 THR A CA 10
ATOM 19576 C C . THR A 1 97 ? 13.308 9.466 10.504 1.00 0.00 731 THR A C 10
ATOM 19577 O O . THR A 1 97 ? 12.209 9.142 10.950 1.00 0.00 731 THR A O 10
ATOM 19588 N N . VAL A 1 98 ? 14.173 10.232 11.198 1.00 0.00 732 VAL A N 10
ATOM 19589 C CA . VAL A 1 98 ? 13.839 10.707 12.513 1.00 0.00 732 VAL A CA 10
ATOM 19590 C C . VAL A 1 98 ? 14.449 12.071 12.642 1.00 0.00 732 VAL A C 10
ATOM 19591 O O . VAL A 1 98 ? 15.509 12.345 12.079 1.00 0.00 732 VAL A O 10
ATOM 19604 N N . ALA A 1 99 ? 13.767 12.975 13.378 1.00 0.00 733 ALA A N 10
ATOM 19605 C CA . ALA A 1 99 ? 14.276 14.309 13.558 1.00 0.00 733 ALA A CA 10
ATOM 19606 C C . ALA A 1 99 ? 14.615 14.462 15.018 1.00 0.00 733 ALA A C 10
ATOM 19607 O O . ALA A 1 99 ? 13.735 14.642 15.860 1.00 0.00 733 ALA A O 10
ATOM 19614 N N . PRO A 1 100 ? 15.892 14.378 15.339 1.00 0.00 734 PRO A N 10
ATOM 19615 C CA . PRO A 1 100 ? 16.348 14.510 16.716 1.00 0.00 734 PRO A CA 10
ATOM 19616 C C . PRO A 1 100 ? 16.282 15.918 17.229 1.00 0.00 734 PRO A C 10
ATOM 19617 O O . PRO A 1 100 ? 16.312 16.145 18.438 1.00 0.00 734 PRO A O 10
ATOM 19628 N N . ALA A 1 101 ? 16.192 16.900 16.309 1.00 0.00 735 ALA A N 10
ATOM 19629 C CA . ALA A 1 101 ? 16.133 18.281 16.711 1.00 0.00 735 ALA A CA 10
ATOM 19630 C C . ALA A 1 101 ? 14.834 18.838 16.216 1.00 0.00 735 ALA A C 10
ATOM 19631 O O . ALA A 1 101 ? 14.398 18.538 15.105 1.00 0.00 735 ALA A O 10
ATOM 19638 N N . GLU A 1 102 ? 14.185 19.676 17.051 1.00 0.00 736 GLU A N 10
ATOM 19639 C CA . GLU A 1 102 ? 12.930 20.273 16.675 1.00 0.00 736 GLU A CA 10
ATOM 19640 C C . GLU A 1 102 ? 13.030 21.734 16.984 1.00 0.00 736 GLU A C 10
ATOM 19641 O O . GLU A 1 102 ? 13.731 22.137 17.911 1.00 0.00 736 GLU A O 10
ATOM 19653 N N . ARG A 1 103 ? 12.319 22.568 16.197 1.00 0.00 737 ARG A N 10
ATOM 19654 C CA . ARG A 1 103 ? 12.349 23.991 16.420 1.00 0.00 737 ARG A CA 10
ATOM 19655 C C . ARG A 1 103 ? 11.406 24.295 17.545 1.00 0.00 737 ARG A C 10
ATOM 19656 O O . ARG A 1 103 ? 10.373 23.643 17.703 1.00 0.00 737 ARG A O 10
ATOM 19677 N N . LYS A 1 104 ? 11.745 25.322 18.352 1.00 0.00 738 LYS A N 10
ATOM 19678 C CA . LYS A 1 104 ? 10.907 25.693 19.463 1.00 0.00 738 LYS A CA 10
ATOM 19679 C C . LYS A 1 104 ? 10.528 27.128 19.260 1.00 0.00 738 LYS A C 10
ATOM 19680 O O . LYS A 1 104 ? 11.305 27.919 18.732 1.00 0.00 738 LYS A O 10
ATOM 19699 N N . ARG A 1 105 ? 9.303 27.494 19.692 1.00 0.00 739 ARG A N 10
ATOM 19700 C CA . ARG A 1 105 ? 8.849 28.851 19.538 1.00 0.00 739 ARG A CA 10
ATOM 19701 C C . ARG A 1 105 ? 9.096 29.549 20.842 1.00 0.00 739 ARG A C 10
ATOM 19702 O O . ARG A 1 105 ? 8.657 29.096 21.898 1.00 0.00 739 ARG A O 10
ATOM 19723 N N . ARG A 1 106 ? 9.820 30.688 20.787 1.00 0.00 740 ARG A N 10
ATOM 19724 C CA . ARG A 1 106 ? 10.107 31.429 21.986 1.00 0.00 740 ARG A CA 10
ATOM 19725 C C . ARG A 1 106 ? 9.078 32.518 22.079 1.00 0.00 740 ARG A C 10
ATOM 19726 O O . ARG A 1 106 ? 8.978 33.371 21.197 1.00 0.00 740 ARG A O 10
ATOM 19747 N N . ARG A 1 107 ? 8.279 32.509 23.172 1.00 0.00 741 ARG A N 10
ATOM 19748 C CA . ARG A 1 107 ? 7.252 33.510 23.339 1.00 0.00 741 ARG A CA 10
ATOM 19749 C C . ARG A 1 107 ? 7.804 34.627 24.180 1.00 0.00 741 ARG A C 10
ATOM 19750 O O . ARG A 1 107 ? 7.127 35.628 24.416 1.00 0.00 741 ARG A O 10
ATOM 19771 N N . SER A 1 108 ? 9.059 34.483 24.653 1.00 0.00 742 SER A N 10
ATOM 19772 C CA . SER A 1 108 ? 9.653 35.512 25.471 1.00 0.00 742 SER A CA 10
ATOM 19773 C C . SER A 1 108 ? 10.255 36.533 24.552 1.00 0.00 742 SER A C 10
ATOM 19774 O O . SER A 1 108 ? 10.883 36.195 23.552 1.00 0.00 742 SER A O 10
ATOM 19782 N N . VAL A 1 109 ? 10.081 37.826 24.896 1.00 0.00 743 VAL A N 10
ATOM 19783 C CA . VAL A 1 109 ? 10.623 38.883 24.083 1.00 0.00 743 VAL A CA 10
ATOM 19784 C C . VAL A 1 109 ? 11.537 39.676 24.964 1.00 0.00 743 VAL A C 10
ATOM 19785 O O . VAL A 1 109 ? 11.147 40.114 26.046 1.00 0.00 743 VAL A O 10
ATOM 19798 N N . SER A 1 110 ? 12.796 39.874 24.514 1.00 0.00 744 SER A N 10
ATOM 19799 C CA . SER A 1 110 ? 13.746 40.625 25.296 1.00 0.00 744 SER A CA 10
ATOM 19800 C C . SER A 1 110 ? 14.002 41.914 24.566 1.00 0.00 744 SER A C 10
ATOM 19801 O O . SER A 1 110 ? 14.663 41.932 23.527 1.00 0.00 744 SER A O 10
ATOM 19809 N N . PRO A 1 111 ? 13.480 43.004 25.090 1.00 0.00 745 PRO A N 10
ATOM 19810 C CA . PRO A 1 111 ? 13.665 44.309 24.476 1.00 0.00 745 PRO A CA 10
ATOM 19811 C C . PRO A 1 111 ? 15.037 44.865 24.709 1.00 0.00 745 PRO A C 10
ATOM 19812 O O . PRO A 1 111 ? 15.723 44.488 25.659 1.00 0.00 745 PRO A O 10
ATOM 19823 N N . GLY A 1 112 ? 15.471 45.792 23.833 1.00 0.00 746 GLY A N 10
ATOM 19824 C CA . GLY A 1 112 ? 16.775 46.375 23.984 1.00 0.00 746 GLY A CA 10
ATOM 19825 C C . GLY A 1 112 ? 16.844 47.542 23.060 1.00 0.00 746 GLY A C 10
ATOM 19826 O O . GLY A 1 112 ? 15.934 47.777 22.267 1.00 0.00 746 GLY A O 10
ATOM 19830 N N . GLY A 1 113 ? 17.945 48.314 23.143 1.00 0.00 747 GLY A N 10
ATOM 19831 C CA . GLY A 1 113 ? 18.093 49.459 22.290 1.00 0.00 747 GLY A CA 10
ATOM 19832 C C . GLY A 1 113 ? 19.373 50.124 22.671 1.00 0.00 747 GLY A C 10
ATOM 19833 O O . GLY A 1 113 ? 20.132 49.605 23.487 1.00 0.00 747 GLY A O 10
ATOM 19837 N N . VAL A 1 114 ? 19.644 51.304 22.069 1.00 0.00 748 VAL A N 10
ATOM 19838 C CA . VAL A 1 114 ? 20.856 52.033 22.369 1.00 0.00 748 VAL A CA 10
ATOM 19839 C C . VAL A 1 114 ? 20.804 52.450 23.813 1.00 0.00 748 VAL A C 10
ATOM 19840 O O . VAL A 1 114 ? 21.793 52.330 24.536 1.00 0.00 748 VAL A O 10
ATOM 19853 N N . HIS A 1 115 ? 19.625 52.953 24.257 1.00 0.00 749 HIS A N 10
ATOM 19854 C CA . HIS A 1 115 ? 19.451 53.392 25.628 1.00 0.00 749 HIS A CA 10
ATOM 19855 C C . HIS A 1 115 ? 20.415 54.519 25.910 1.00 0.00 749 HIS A C 10
ATOM 19856 O O . HIS A 1 115 ? 21.365 54.376 26.681 1.00 0.00 749 HIS A O 10
ATOM 19870 N N . PRO A 1 116 ? 20.170 55.659 25.298 1.00 0.00 750 PRO A N 10
ATOM 19871 C CA . PRO A 1 116 ? 21.018 56.825 25.480 1.00 0.00 750 PRO A CA 10
ATOM 19872 C C . PRO A 1 116 ? 20.841 57.459 26.826 1.00 0.00 750 PRO A C 10
ATOM 19873 O O . PRO A 1 116 ? 19.785 57.343 27.446 1.00 0.00 750 PRO A O 10
ATOM 19884 N N . GLN A 1 117 ? 21.887 58.162 27.306 1.00 0.00 751 GLN A N 10
ATOM 19885 C CA . GLN A 1 117 ? 21.809 58.802 28.592 1.00 0.00 751 GLN A CA 10
ATOM 19886 C C . GLN A 1 117 ? 21.675 60.274 28.353 1.00 0.00 751 GLN A C 10
ATOM 19887 O O . GLN A 1 117 ? 22.400 60.857 27.548 1.00 0.00 751 GLN A O 10
ATOM 19901 N N . THR A 1 118 ? 20.719 60.912 29.060 1.00 0.00 752 THR A N 10
ATOM 19902 C CA . THR A 1 118 ? 20.510 62.330 28.910 1.00 0.00 752 THR A CA 10
ATOM 19903 C C . THR A 1 118 ? 20.561 62.917 30.285 1.00 0.00 752 THR A C 10
ATOM 19904 O O . THR A 1 118 ? 19.917 62.418 31.206 1.00 0.00 752 THR A O 10
ATOM 19915 N N . ALA A 1 119 ? 21.341 64.003 30.456 1.00 0.00 753 ALA A N 10
ATOM 19916 C CA . ALA A 1 119 ? 21.448 64.626 31.747 1.00 0.00 753 ALA A CA 10
ATOM 19917 C C . ALA A 1 119 ? 21.452 66.105 31.520 1.00 0.00 753 ALA A C 10
ATOM 19918 O O . ALA A 1 119 ? 21.915 66.587 30.488 1.00 0.00 753 ALA A O 10
ATOM 19925 N N . ALA A 1 120 ? 20.922 66.863 32.500 1.00 0.00 754 ALA A N 10
ATOM 19926 C CA . ALA A 1 120 ? 20.876 68.292 32.375 1.00 0.00 754 ALA A CA 10
ATOM 19927 C C . ALA A 1 120 ? 20.895 68.848 33.764 1.00 0.00 754 ALA A C 10
ATOM 19928 O O . ALA A 1 120 ? 20.532 68.164 34.721 1.00 0.00 754 ALA A O 10
ATOM 19935 N N . VAL A 1 121 ? 21.326 70.119 33.901 1.00 0.00 755 VAL A N 10
ATOM 19936 C CA . VAL A 1 121 ? 21.385 70.738 35.200 1.00 0.00 755 VAL A CA 10
ATOM 19937 C C . VAL A 1 121 ? 20.437 71.897 35.174 1.00 0.00 755 VAL A C 10
ATOM 19938 O O . VAL A 1 121 ? 20.511 72.757 34.297 1.00 0.00 755 VAL A O 10
ATOM 19951 N N . SER A 1 122 ? 19.507 71.940 36.151 1.00 0.00 756 SER A N 10
ATOM 19952 C CA . SER A 1 122 ? 18.556 73.017 36.207 1.00 0.00 756 SER A CA 10
ATOM 19953 C C . SER A 1 122 ? 18.242 73.237 37.655 1.00 0.00 756 SER A C 10
ATOM 19954 O O . SER A 1 122 ? 18.145 72.289 38.431 1.00 0.00 756 SER A O 10
ATOM 19962 N N . ALA A 1 123 ? 18.081 74.518 38.051 1.00 0.00 757 ALA A N 10
ATOM 19963 C CA . ALA A 1 123 ? 17.779 74.829 39.427 1.00 0.00 757 ALA A CA 10
ATOM 19964 C C . ALA A 1 123 ? 16.291 74.734 39.618 1.00 0.00 757 ALA A C 10
ATOM 19965 O O . ALA A 1 123 ? 15.804 74.693 40.746 1.00 0.00 757 ALA A O 10
ATOM 19972 N N . LEU A 1 124 ? 15.529 74.695 38.501 1.00 0.00 758 LEU A N 10
ATOM 19973 C CA . LEU A 1 124 ? 14.093 74.612 38.594 1.00 0.00 758 LEU A CA 10
ATOM 19974 C C . LEU A 1 124 ? 13.684 73.296 38.006 1.00 0.00 758 LEU A C 10
ATOM 19975 O O . LEU A 1 124 ? 14.218 72.864 36.984 1.00 0.00 758 LEU A O 10
ATOM 19991 N N . SER A 1 125 ? 12.707 72.626 38.652 1.00 0.00 759 SER A N 10
ATOM 19992 C CA . SER A 1 125 ? 12.241 71.350 38.165 1.00 0.00 759 SER A CA 10
ATOM 19993 C C . SER A 1 125 ? 10.750 71.441 38.060 1.00 0.00 759 SER A C 10
ATOM 19994 O O . SER A 1 125 ? 10.105 72.140 38.838 1.00 0.00 759 SER A O 10
ATOM 20002 N N . ARG A 1 126 ? 10.167 70.722 37.073 1.00 0.00 760 ARG A N 10
ATOM 20003 C CA . ARG A 1 126 ? 8.733 70.743 36.886 1.00 0.00 760 ARG A CA 10
ATOM 20004 C C . ARG A 1 126 ? 8.078 70.120 38.089 1.00 0.00 760 ARG A C 10
ATOM 20005 O O . ARG A 1 126 ? 7.042 70.591 38.555 1.00 0.00 760 ARG A O 10
ATOM 20026 N N . ARG A 1 127 ? 8.677 69.032 38.618 1.00 0.00 761 ARG A N 10
ATOM 20027 C CA . ARG A 1 127 ? 8.113 68.373 39.771 1.00 0.00 761 ARG A CA 10
ATOM 20028 C C . ARG A 1 127 ? 8.915 68.820 40.999 1.00 0.00 761 ARG A C 10
ATOM 20029 O O . ARG A 1 127 ? 10.175 68.746 40.944 1.00 0.00 761 ARG A O 10
#

Secondary structure (DSSP, 8-state):
-------HHHHTTT----EEEEE-STT-GGGS---HHHHHTSSTTSSS--EEEEETTEEEEE-SSHHHHHHHHHH--EE-SS-EE--EE----------------------------S---------

Solvent-accessible surface area: 11686 Å² total; per-residue (Å²): 88,100,66,87,179,41,87,87,166,141,26,51,179,108,66,46,12,58,29,0,38,1,44,24,146,65,19,34,96,92,88,104,57,33,77,144,89,124,8,117,182,95,22,45,6,162,106,30,86,32,89,38,46,52,32,178,50,1,0,52,0,83,11,98,71,72,77,30,0,82,129,1,85,109,118,5,93,1,118,20,81,160,124,79,7,86,13,118,31,56,87,143,167,232,109,180,122,122,97,102,102,152,233,185,229,220,241,108,136,104,139,60,74,149,151,122,144,150,82,101,149,112,102,176,103,236,293

Nearest PDB structures (foldseek):
  7xrw-assembly1_A  TM=6.347E-01  e=3.445E-18  Trypanosoma brucei
  2dnr-assembly1_A  TM=5.742E-01  e=7.183E-02  Homo sapiens
  1u2f-assembly1_A  TM=4.490E-01  e=2.595E-01  Homo sapiens
  7otc-assembly1_w  TM=4.558E-01  e=1.066E+00  Escherichia coli BL21(DE3)
  7xrw-assembly1_A  TM=6.634E-01  e=4.219E-20  Trypanosoma brucei

Sequence (127 aa):
GPGSEATEEIAALDQPFEKCFIPTEALGSDREGLDRTQLERQLPFRNYPIKLNVSKSGIFCQFPTVSDAKRFYEEGTVEILNRSLPIKPVFEKRNETVAPAERKRRRSVSPGGVHPQTAAVSALSRRGPGSEATEEIAALDQPFEKCFIPTEALGSDREGLDRTQLERQLPFRNYPIKLNVSKSGIFCQFPTVSDAKRFYEEGTVEILNRSLPIKPVFEKRNETVAPAERKRRRSVSPGGVHPQTAAVSALSRRGPGSEATEEIAALDQPFEKCFIPTEALGSDREGLDRTQLERQLPFRNYPIKLNVSKSGIFCQFPTVSDAKRFYEEGTVEILNRSLPIKPVFEKRNETVAPAERKRRRSVSPGGVHPQTAAVSALSRRGPGSEATEEIAALDQPFEKCFIPTEALGSDREGLDRTQLERQLPFRNYPIKLNVSKSGIFCQFPTVSDAKRFYEEGTVEILNRSLPIKPVFEKRNETVAPAERKRRRSVSPGGVHPQTAAVSALSRRGPGSEATEEIAALDQPFEKCFIPTEALGSDREGLDRTQLERQLPFRNYPIKLNVSKSGIFCQFPTVSDAKRFYEEGTVEILNRSLPIKPVFEKRNETVAPAERKRRRSVSPGGVHPQTAAVSALSRRGPGSEATEEIAALDQPFEKCFIPTEALGSDREGLDRTQLERQLPFRNYPIKLNVSKSGIFCQFPTVSDAKRFYEEGTVEILNRSLPIKPVFEKRNETVAPAERKRRRSVSPGGVHPQTAAVSALSRRGPGSEATEEIAALDQPFEKCFIPTEALGSDREGLDRTQLERQLPFRNYPIKLNVSKSGIFCQFPTVSDAKRFYEEGTVEILNRSLPIKPVFEKRNETVAPAERKRRRSVSPGGVHPQTAAVSALSRRGPGSEATEEIAALDQPFEKCFIPTEALGSDREGLDRTQLERQLPFRNYPIKLNVSKSGIFCQFPTVSDAKRFYEEGTVEILNRSLPIKPVFEKRNETVAPAERKRRRSVSPGGVHPQTAAVSALSRRGPGSEATEEIAALDQPFEKCFIPTEALGSDREGLDRTQLERQLPFRNYPIKLNVSKSGIFCQFPTVSDAKRFYEEGTVEILNRSLPIKPVFEKRNETVAPAERKRRRSVSPGGVHPQTAAVSALSRRGPGSEATEEIAALDQPFEKCFIPTEALGSDREGLDRTQLERQLPFRNYPIKLNVSKSGIFCQFPTVSDAKRFYEEGTVEILNRSLPIKPVFEKRNETVAPAERKRRRSVSPGGVHPQTAAVSALSRR

Organism: Trypanosoma brucei brucei (strain 927/4 GUTat10.1) (NCBI:txid185431)